Protein 1SY7 (pdb70)

Secondary structure (DSSP, 8-state):
---B-TTS-B-S-SS---EEE-SS-EEEEPTT-HHHHHHHHHHHT---PPPSSS-SEEEEEEEEEESS--TTT---GGGT-SS--EEEEEEEE-SSS-TTS-TTSSS--EEEEEEEETTEEEEEEEESSSS-S-SSGGGHHHHHHHHSPBTTTTB-TT---SHHHHHHHHH-GGGHHHHHHHTSGGGSBS-GGGS-EE--S-EEEE-TTS-EEEEEEEEEETT---B--HHHHHHHHHH-TTHHHHHHHHHHHTT---EEEEEEEEEEGGGTT-SSS-TT-TT----TTTS--EEEEEEEEEE--S-HIIIIIT----TT---TTEE----TTHHHHHHHHHHTHHHHT-TTGGGSTTT--SS---------TT------SS--SSS-TT--SPPPPTTTT----------S---S---GGGG--SHHHHHHHHHS-HHHHHHHHHHHHHHHHT---HHHHHHHHHHHTTT-HHHHHHHHHHH-S---S--SS-------SS-SGGG---SSS--TT-EEEEE--TTB-HHHHHHHHHHHHHTT-EEEEEES-SS-EEBTTS-EE--SEETTT--GGGSSEEEE---HHHHHHHHT-HHHHHHHHHHHHTT-EEEEETTHHHHHHHHH--TTS----SSS-EEETTEEEESS--TTTTTS----STT-SSHHHHHHHHHHT-S-HHHHHTT-GGGS--/---B-TTS-B-S-SS---EEE-SS-EEEEPTT-HHHHHHHHHHHT---PPPSSS-SEEEEEEEEEESS--TTT---GGGT-SS--EEEEEEEE-SSS-TTS-TTSSS--EEEEEEEETTEEEEEEEESSSS-S-SSGGGHHHHHHHHSPBTTTTB-TT---SHHHHHHHHH-GGGHHHHHHHTSGGGSBS-GGGS-EE--S-EEEE-TT--EEEEEEEEEETT---B--HHHHHHHHHH-TTHHHHHHHHHHHTT---EEEEEEEEEEGGGTT-SSS-TT-TT----TTTS--EEEEEEEEEE--S-HIIIIIT----TT---TTEE----TTHHHHHHHHHHTHHHHT-TTGGGSTTT--SS---------TT------SS--SSS-TT--SPPPPTTTT----------S---S---GGGG--SHHHHHHHHHS-HHHHHHHHHHHHHHHHT---HHHHHHHHHHHTTT-HHHHHHHHHHH-S---S--SS-------SS-SGGG---SSS--TT-EEEEE--TTB-HHHHHHHHHHHHHTT-EEEEEES-SS-EEBTTS-EE--SEETTT--GGGSSEEEE---HHHHHHHHT-HHHHHHHHHHHHTT-EEEEETTHHHHHHHHH--TTS----SSS-EEETTEEEESS--TTTTTS----STT-SSHHHHHHHHHHT-S-HHHHHTT-GGGS--

Radius of gyration: 41.87 Å; Cα contacts (8 Å, |Δi|>4): 3174; chains: 2; bounding box: 91×138×59 Å

Structure (mmCIF, N/CA/C/O backbone):
data_1SY7
#
_entry.id   1SY7
#
_cell.length_a   130.007
_cell.length_b   182.242
_cell.length_c   90.364
_cell.angle_alpha   90.00
_cell.angle_beta   133.41
_cell.angle_gamma   90.00
#
_symmetry.space_group_name_H-M   'C 1 2 1'
#
loop_
_entity.id
_entity.type
_entity.pdbx_description
1 polymer 'Catalase 1'
2 non-polymer 'CIS-HEME D HYDROXYCHLORIN GAMMA-SPIROLACTONE'
3 non-polymer 'PROTOPORPHYRIN IX CONTAINING FE'
4 water water
#
loop_
_atom_site.group_PDB
_atom_site.id
_atom_site.type_symbol
_atom_site.label_atom_id
_atom_site.label_alt_id
_atom_site.label_comp_id
_atom_site.label_asym_id
_atom_site.label_entity_id
_atom_site.label_seq_id
_atom_site.pdbx_PDB_ins_code
_atom_site.Cartn_x
_atom_site.Cartn_y
_atom_site.Cartn_z
_atom_site.occupancy
_atom_site.B_iso_or_equiv
_atom_site.auth_seq_id
_atom_site.auth_comp_id
_atom_site.auth_asym_id
_atom_site.auth_atom_id
_atom_site.pdbx_PDB_model_num
ATOM 1 N N . ALA A 1 18 ? 17.549 -9.520 -28.960 1.00 29.14 39 ALA A N 1
ATOM 2 C CA . ALA A 1 18 ? 17.104 -9.277 -27.556 1.00 28.94 39 ALA A CA 1
ATOM 3 C C . ALA A 1 18 ? 18.263 -9.456 -26.584 1.00 27.55 39 ALA A C 1
ATOM 4 O O . ALA A 1 18 ? 18.884 -10.517 -26.533 1.00 28.23 39 ALA A O 1
ATOM 6 N N . ARG A 1 19 ? 18.544 -8.409 -25.813 1.00 24.91 40 ARG A N 1
ATOM 7 C CA . ARG A 1 19 ? 19.625 -8.436 -24.836 1.00 21.27 40 ARG A CA 1
ATOM 8 C C . ARG A 1 19 ? 19.137 -7.926 -23.483 1.00 19.43 40 ARG A C 1
ATOM 9 O O . ARG A 1 19 ? 18.199 -7.132 -23.407 1.00 18.00 40 ARG A O 1
ATOM 17 N N . LEU A 1 20 ? 19.788 -8.393 -22.424 1.00 17.42 41 LEU A N 1
ATOM 18 C CA . LEU A 1 20 ? 19.463 -8.017 -21.047 1.00 16.46 41 LEU A CA 1
ATOM 19 C C . LEU A 1 20 ? 19.565 -6.512 -20.801 1.00 16.52 41 LEU A C 1
ATOM 20 O O . LEU A 1 20 ? 20.580 -5.893 -21.114 1.00 14.50 41 LEU A O 1
ATOM 25 N N . THR A 1 21 ? 18.508 -5.929 -20.238 1.00 15.84 42 THR A N 1
ATOM 26 C CA . THR A 1 21 ? 18.491 -4.500 -19.920 1.00 14.22 42 THR A CA 1
ATOM 27 C C . THR A 1 21 ? 17.860 -4.318 -18.541 1.00 14.26 42 THR A C 1
ATOM 28 O O . THR A 1 21 ? 17.288 -5.255 -17.982 1.00 12.91 42 THR A O 1
ATOM 32 N N . THR A 1 22 ? 17.971 -3.105 -18.007 1.00 13.60 43 THR A N 1
ATOM 33 C CA . THR A 1 22 ? 17.362 -2.752 -16.730 1.00 12.22 43 THR A CA 1
ATOM 34 C C . THR A 1 22 ? 15.911 -2.451 -17.105 1.00 11.56 43 THR A C 1
ATOM 35 O O . THR A 1 22 ? 15.573 -2.437 -18.292 1.00 12.58 43 THR A O 1
ATOM 39 N N . ASP A 1 23 ? 15.058 -2.204 -16.117 1.00 11.21 44 ASP A N 1
ATOM 40 C CA . ASP A 1 23 ? 13.665 -1.887 -16.414 1.00 10.76 44 ASP A CA 1
ATOM 41 C C . ASP A 1 23 ? 13.571 -0.536 -17.117 1.00 12.64 44 ASP A C 1
ATOM 42 O O . ASP A 1 23 ? 12.536 -0.210 -17.702 1.00 13.12 44 ASP A O 1
ATOM 47 N N . TYR A 1 24 ? 14.643 0.251 -17.056 1.00 12.06 45 TYR A N 1
ATOM 48 C CA . TYR A 1 24 ? 14.640 1.546 -17.716 1.00 12.83 45 TYR A CA 1
ATOM 49 C C . TYR A 1 24 ? 15.389 1.537 -19.053 1.00 12.63 45 TYR A C 1
ATOM 50 O O . TYR A 1 24 ? 15.811 2.576 -19.546 1.00 14.21 45 TYR A O 1
ATOM 59 N N . GLY A 1 25 ? 15.534 0.342 -19.628 1.00 14.46 46 GLY A N 1
ATOM 60 C CA . GLY A 1 25 ? 16.143 0.178 -20.944 1.00 13.69 46 GLY A CA 1
ATOM 61 C C . GLY A 1 25 ? 17.639 0.192 -21.186 1.00 14.21 46 GLY A C 1
ATOM 62 O O . GLY A 1 25 ? 18.066 0.226 -22.342 1.00 13.58 46 GLY A O 1
ATOM 63 N N . VAL A 1 26 ? 18.437 0.145 -20.128 1.00 13.22 47 VAL A N 1
ATOM 64 C CA . VAL A 1 26 ? 19.887 0.175 -20.280 1.00 14.08 47 VAL A CA 1
ATOM 65 C C . VAL A 1 26 ? 20.490 -1.227 -20.327 1.00 14.65 47 VAL A C 1
ATOM 66 O O . VAL A 1 26 ? 20.389 -1.982 -19.364 1.00 14.82 47 VAL A O 1
ATOM 70 N N . LYS A 1 27 ? 21.112 -1.560 -21.458 1.00 14.33 48 LYS A N 1
ATOM 71 C CA . LYS A 1 27 ? 21.727 -2.871 -21.662 1.00 15.36 48 LYS A CA 1
ATOM 72 C C . LYS A 1 27 ? 22.824 -3.157 -20.639 1.00 15.33 48 LYS A C 1
ATOM 73 O O . LYS A 1 27 ? 23.600 -2.269 -20.282 1.00 15.37 48 LYS A O 1
ATOM 79 N N . GLN A 1 28 ? 22.880 -4.410 -20.188 1.00 14.79 49 GLN A N 1
ATOM 80 C CA . GLN A 1 28 ? 23.859 -4.860 -19.194 1.00 15.24 49 GLN A CA 1
ATOM 81 C C . GLN A 1 28 ? 24.746 -5.981 -19.738 1.00 15.81 49 GLN A C 1
ATOM 82 O O . GLN A 1 28 ? 24.299 -6.804 -20.537 1.00 17.66 49 GLN A O 1
ATOM 88 N N . THR A 1 29 ? 25.997 -6.024 -19.285 1.00 17.02 50 THR A N 1
ATOM 89 C CA . THR A 1 29 ? 26.943 -7.036 -19.758 1.00 16.86 50 THR A CA 1
ATOM 90 C C . THR A 1 29 ? 26.916 -8.351 -18.986 1.00 17.98 50 THR A C 1
ATOM 91 O O . THR A 1 29 ? 27.455 -9.353 -19.458 1.00 18.65 50 THR A O 1
ATOM 95 N N . THR A 1 30 ? 26.306 -8.357 -17.805 1.00 16.26 51 THR A N 1
ATOM 96 C CA . THR A 1 30 ? 26.237 -9.585 -17.019 1.00 17.11 51 THR A CA 1
ATOM 97 C C . THR A 1 30 ? 25.111 -9.598 -15.995 1.00 17.55 51 THR A C 1
ATOM 98 O O . THR A 1 30 ? 24.700 -8.560 -15.486 1.00 18.77 51 THR A O 1
ATOM 102 N N . ALA A 1 31 ? 24.619 -10.793 -15.699 1.00 18.26 52 ALA A N 1
ATOM 103 C CA . ALA A 1 31 ? 23.560 -10.953 -14.717 1.00 19.14 52 ALA A CA 1
ATOM 104 C C . ALA A 1 31 ? 24.114 -11.820 -13.592 1.00 19.33 52 ALA A C 1
ATOM 105 O O . ALA A 1 31 ? 23.359 -12.338 -12.768 1.00 18.38 52 ALA A O 1
ATOM 107 N N . ASP A 1 32 ? 25.438 -11.958 -13.547 1.00 17.07 53 ASP A N 1
ATOM 108 C CA . ASP A 1 32 ? 26.064 -12.814 -12.544 1.00 16.98 53 ASP A CA 1
ATOM 109 C C . ASP A 1 32 ? 26.906 -12.150 -11.453 1.00 17.25 53 ASP A C 1
ATOM 110 O O . ASP A 1 32 ? 27.249 -12.805 -10.467 1.00 16.83 53 ASP A O 1
ATOM 115 N N . ASP A 1 33 ? 27.245 -10.873 -11.609 1.00 16.60 54 ASP A N 1
ATOM 116 C CA . ASP A 1 33 ? 28.064 -10.201 -10.600 1.00 17.06 54 ASP A CA 1
ATOM 117 C C . ASP A 1 33 ? 27.626 -8.799 -10.199 1.00 16.86 54 ASP A C 1
ATOM 118 O O . ASP A 1 33 ? 27.312 -7.958 -11.043 1.00 15.96 54 ASP A O 1
ATOM 123 N N . TRP A 1 34 ? 27.630 -8.564 -8.893 1.00 15.66 55 TRP A N 1
ATOM 124 C CA . TRP A 1 34 ? 27.295 -7.269 -8.324 1.00 15.89 55 TRP A CA 1
ATOM 125 C C . TRP A 1 34 ? 28.546 -6.427 -8.563 1.00 15.91 55 TRP A C 1
ATOM 126 O O . TRP A 1 34 ? 29.636 -6.982 -8.724 1.00 16.53 55 TRP A O 1
ATOM 137 N N . LEU A 1 35 ? 28.405 -5.107 -8.611 1.00 15.17 56 LEU A N 1
ATOM 138 C CA . LEU A 1 35 ? 29.573 -4.253 -8.803 1.00 15.46 56 LEU A CA 1
ATOM 139 C C . LEU A 1 35 ? 30.228 -4.174 -7.432 1.00 16.13 56 LEU A C 1
ATOM 140 O O . LEU A 1 35 ? 29.585 -3.788 -6.453 1.00 16.24 56 LEU A O 1
ATOM 145 N N . ARG A 1 36 ? 31.500 -4.553 -7.357 1.00 14.89 57 ARG A N 1
ATOM 146 C CA . ARG A 1 36 ? 32.215 -4.548 -6.090 1.00 15.73 57 ARG A CA 1
ATOM 147 C C . ARG A 1 36 ? 33.665 -4.138 -6.271 1.00 16.77 57 ARG A C 1
ATOM 148 O O . ARG A 1 36 ? 34.114 -3.841 -7.376 1.00 17.29 57 ARG A O 1
ATOM 156 N N . ILE A 1 37 ? 34.389 -4.122 -5.160 1.00 17.44 58 ILE A N 1
ATOM 157 C CA . ILE A 1 37 ? 35.806 -3.826 -5.189 1.00 17.25 58 ILE A CA 1
ATOM 158 C C . ILE A 1 37 ? 36.391 -5.230 -5.232 1.00 18.67 58 ILE A C 1
ATOM 159 O O . ILE A 1 37 ? 36.041 -6.076 -4.406 1.00 17.95 58 ILE A O 1
ATOM 164 N N . VAL A 1 38 ? 37.252 -5.499 -6.204 1.00 17.36 59 VAL A N 1
ATOM 165 C CA . VAL A 1 38 ? 37.826 -6.830 -6.317 1.00 20.41 59 VAL A CA 1
ATOM 166 C C . VAL A 1 38 ? 39.194 -6.806 -6.985 1.00 21.77 59 VAL A C 1
ATOM 167 O O . VAL A 1 38 ? 39.516 -5.882 -7.736 1.00 21.08 59 VAL A O 1
ATOM 171 N N . SER A 1 39 ? 39.998 -7.818 -6.677 1.00 23.64 60 SER A N 1
ATOM 172 C CA . SER A 1 39 ? 41.326 -7.972 -7.252 1.00 26.14 60 SER A CA 1
ATOM 173 C C . SER A 1 39 ? 41.454 -9.451 -7.593 1.00 27.58 60 SER A C 1
ATOM 174 O O . SER A 1 39 ? 40.631 -10.261 -7.164 1.00 27.34 60 SER A O 1
ATOM 177 N N . ASP A 1 40 ? 42.473 -9.808 -8.365 1.00 28.97 61 ASP A N 1
ATOM 178 C CA . ASP A 1 40 ? 42.657 -11.200 -8.758 1.00 31.21 61 ASP A CA 1
ATOM 179 C C . ASP A 1 40 ? 42.631 -12.187 -7.597 1.00 30.57 61 ASP A C 1
ATOM 180 O O . ASP A 1 40 ? 42.005 -13.239 -7.693 1.00 30.92 61 ASP A O 1
ATOM 185 N N . ASP A 1 41 ? 43.298 -11.849 -6.497 1.00 30.15 62 ASP A N 1
ATOM 186 C CA . ASP A 1 41 ? 43.359 -12.761 -5.362 1.00 31.71 62 ASP A CA 1
ATOM 187 C C . ASP A 1 41 ? 42.556 -12.373 -4.125 1.00 30.75 62 ASP A C 1
ATOM 188 O O . ASP A 1 41 ? 42.517 -13.127 -3.154 1.00 31.31 62 ASP A O 1
ATOM 193 N N . LYS A 1 42 ? 41.914 -11.212 -4.146 1.00 29.13 63 LYS A N 1
ATOM 194 C CA . LYS A 1 42 ? 41.137 -10.789 -2.987 1.00 28.38 63 LYS A CA 1
ATOM 195 C C . LYS A 1 42 ? 39.815 -10.136 -3.366 1.00 26.64 63 LYS A C 1
ATOM 196 O O . LYS A 1 42 ? 39.778 -9.206 -4.171 1.00 26.25 63 LYS A O 1
ATOM 202 N N . ILE A 1 43 ? 38.731 -10.630 -2.779 1.00 23.54 64 ILE A N 1
ATOM 203 C CA . ILE A 1 43 ? 37.417 -10.074 -3.052 1.00 22.11 64 ILE A CA 1
ATOM 204 C C . ILE A 1 43 ? 37.135 -8.977 -2.036 1.00 21.36 64 ILE A C 1
ATOM 205 O O . ILE A 1 43 ? 37.606 -9.041 -0.899 1.00 21.19 64 ILE A O 1
ATOM 210 N N . GLY A 1 44 ? 36.382 -7.966 -2.462 1.00 20.30 65 GLY A N 1
ATOM 211 C CA . GLY A 1 44 ? 36.048 -6.853 -1.592 1.00 19.87 65 GLY A CA 1
ATOM 212 C C . GLY A 1 44 ? 34.547 -6.657 -1.456 1.00 19.13 65 GLY A C 1
ATOM 213 O O . GLY A 1 44 ? 33.769 -7.444 -1.997 1.00 18.36 65 GLY A O 1
ATOM 214 N N . PRO A 1 45 ? 34.111 -5.600 -0.753 1.00 18.16 66 PRO A N 1
ATOM 215 C CA . PRO A 1 45 ? 32.692 -5.297 -0.536 1.00 17.38 66 PRO A CA 1
ATOM 216 C C . PRO A 1 45 ? 31.916 -4.857 -1.777 1.00 16.95 66 PRO A C 1
ATOM 217 O O . PRO A 1 45 ? 32.485 -4.291 -2.710 1.00 16.56 66 PRO A O 1
ATOM 221 N N . SER A 1 46 ? 30.613 -5.126 -1.771 1.00 16.21 67 SER A N 1
ATOM 222 C CA . SER A 1 46 ? 29.742 -4.750 -2.878 1.00 17.19 67 SER A CA 1
ATOM 223 C C . SER A 1 46 ? 29.421 -3.271 -2.755 1.00 16.87 67 SER A C 1
ATOM 224 O O . SER A 1 46 ? 29.292 -2.749 -1.645 1.00 19.07 67 SER A O 1
ATOM 227 N N . LEU A 1 47 ? 29.277 -2.599 -3.893 1.00 16.86 68 LEU A N 1
ATOM 228 C CA . LEU A 1 47 ? 29.004 -1.169 -3.899 1.00 17.36 68 LEU A CA 1
ATOM 229 C C . LEU A 1 47 ? 27.532 -0.779 -3.893 1.00 17.41 68 LEU A C 1
ATOM 230 O O . LEU A 1 47 ? 26.714 -1.365 -4.596 1.00 17.10 68 LEU A O 1
ATOM 235 N N . LEU A 1 48 ? 27.222 0.242 -3.102 1.00 17.10 69 LEU A N 1
ATOM 236 C CA . LEU A 1 48 ? 25.865 0.760 -2.976 1.00 17.49 69 LEU A CA 1
ATOM 237 C C . LEU A 1 48 ? 25.369 1.412 -4.271 1.00 18.14 69 LEU A C 1
ATOM 238 O O . LEU A 1 48 ? 24.177 1.367 -4.578 1.00 16.42 69 LEU A O 1
ATOM 243 N N . GLU A 1 49 ? 26.288 2.011 -5.026 1.00 16.78 70 GLU A N 1
ATOM 244 C CA . GLU A 1 49 ? 25.941 2.714 -6.261 1.00 17.30 70 GLU A CA 1
ATOM 245 C C . GLU A 1 49 ? 25.258 1.893 -7.359 1.00 17.52 70 GLU A C 1
ATOM 246 O O . GLU A 1 49 ? 24.457 2.429 -8.122 1.00 18.18 70 GLU A O 1
ATOM 252 N N . ASP A 1 50 ? 25.576 0.602 -7.428 1.00 16.08 71 ASP A N 1
ATOM 253 C CA . ASP A 1 50 ? 25.046 -0.323 -8.437 1.00 15.63 71 ASP A CA 1
ATOM 254 C C . ASP A 1 50 ? 23.521 -0.304 -8.611 1.00 15.12 71 ASP A C 1
ATOM 255 O O . ASP A 1 50 ? 22.789 -0.901 -7.822 1.00 16.31 71 ASP A O 1
ATOM 260 N N . PRO A 1 51 ? 23.024 0.368 -9.663 1.00 14.92 72 PRO A N 1
ATOM 261 C CA . PRO A 1 51 ? 21.579 0.438 -9.906 1.00 13.70 72 PRO A CA 1
ATOM 262 C C . PRO A 1 51 ? 20.995 -0.835 -10.528 1.00 13.70 72 PRO A C 1
ATOM 263 O O . PRO A 1 51 ? 19.848 -1.187 -10.269 1.00 12.35 72 PRO A O 1
ATOM 267 N N . PHE A 1 52 ? 21.783 -1.521 -11.349 1.00 13.55 73 PHE A N 1
ATOM 268 C CA . PHE A 1 52 ? 21.318 -2.747 -11.998 1.00 12.92 73 PHE A CA 1
ATOM 269 C C . PHE A 1 52 ? 21.032 -3.847 -10.973 1.00 12.71 73 PHE A C 1
ATOM 270 O O . PHE A 1 52 ? 19.967 -4.471 -10.995 1.00 12.51 73 PHE A O 1
ATOM 278 N N . ALA A 1 53 ? 21.982 -4.073 -10.073 1.00 12.64 74 ALA A N 1
ATOM 279 C CA . ALA A 1 53 ? 21.831 -5.086 -9.036 1.00 13.70 74 ALA A CA 1
ATOM 280 C C . ALA A 1 53 ? 20.711 -4.728 -8.055 1.00 12.28 74 ALA A C 1
ATOM 281 O O . ALA A 1 53 ? 19.886 -5.573 -7.721 1.00 12.50 74 ALA A O 1
ATOM 283 N N . ARG A 1 54 ? 20.675 -3.484 -7.589 1.00 11.89 75 ARG A N 1
ATOM 284 C CA . ARG A 1 54 ? 19.623 -3.082 -6.662 1.00 12.13 75 ARG A CA 1
ATOM 285 C C . ARG A 1 54 ? 18.242 -3.234 -7.301 1.00 13.35 75 ARG A C 1
ATOM 286 O O . ARG A 1 54 ? 17.286 -3.654 -6.643 1.00 14.25 75 ARG A O 1
ATOM 294 N N . GLU A 1 55 ? 18.129 -2.904 -8.583 1.00 12.87 76 GLU A N 1
ATOM 295 C CA . GLU A 1 55 ? 16.839 -3.040 -9.248 1.00 13.00 76 GLU A CA 1
ATOM 296 C C . GLU A 1 55 ? 16.437 -4.513 -9.331 1.00 12.71 76 GLU A C 1
ATOM 297 O O . GLU A 1 55 ? 15.280 -4.858 -9.081 1.00 12.48 76 GLU A O 1
ATOM 303 N N . ARG A 1 56 ? 17.383 -5.385 -9.673 1.00 12.49 77 ARG A N 1
ATOM 304 C CA . ARG A 1 56 ? 17.083 -6.817 -9.762 1.00 13.67 77 ARG A CA 1
ATOM 305 C C . ARG A 1 56 ? 16.519 -7.348 -8.448 1.00 13.54 77 ARG A C 1
ATOM 306 O O . ARG A 1 56 ? 15.482 -8.019 -8.418 1.00 12.11 77 ARG A O 1
ATOM 314 N N . ILE A 1 57 ? 17.215 -7.043 -7.359 1.00 11.57 78 ILE A N 1
ATOM 315 C CA . ILE A 1 57 ? 16.804 -7.507 -6.044 1.00 12.54 78 ILE A CA 1
ATOM 316 C C . ILE A 1 57 ? 15.526 -6.824 -5.567 1.00 12.47 78 ILE A C 1
ATOM 317 O O . ILE A 1 57 ? 14.676 -7.463 -4.940 1.00 11.60 78 ILE A O 1
ATOM 322 N N . MET A 1 58 ? 15.383 -5.536 -5.872 1.00 12.66 79 MET A N 1
ATOM 323 C CA . MET A 1 58 ? 14.184 -4.811 -5.476 1.00 13.13 79 MET A CA 1
ATOM 324 C C . MET A 1 58 ? 12.954 -5.414 -6.148 1.00 13.08 79 MET A C 1
ATOM 325 O O . MET A 1 58 ? 11.953 -5.666 -5.483 1.00 13.48 79 MET A O 1
ATOM 330 N N . ARG A 1 59 ? 13.023 -5.644 -7.459 1.00 12.28 80 ARG A N 1
ATOM 331 C CA . ARG A 1 59 ? 11.889 -6.243 -8.170 1.00 12.27 80 ARG A CA 1
ATOM 332 C C . ARG A 1 59 ? 11.568 -7.600 -7.546 1.00 11.44 80 ARG A C 1
ATOM 333 O O . ARG A 1 59 ? 10.404 -7.924 -7.300 1.00 11.15 80 ARG A O 1
ATOM 341 N N . PHE A 1 60 ? 12.605 -8.391 -7.284 1.00 11.28 81 PHE A N 1
ATOM 342 C CA . PHE A 1 60 ? 12.419 -9.703 -6.675 1.00 11.18 81 PHE A CA 1
ATOM 343 C C . PHE A 1 60 ? 11.783 -9.574 -5.288 1.00 11.16 81 PHE A C 1
ATOM 344 O O . PHE A 1 60 ? 10.804 -10.259 -4.980 1.00 11.84 81 PHE A O 1
ATOM 352 N N . ASP A 1 61 ? 12.345 -8.694 -4.459 1.00 9.69 82 ASP A N 1
ATOM 353 C CA . ASP A 1 61 ? 11.854 -8.486 -3.093 1.00 10.71 82 ASP A CA 1
ATOM 354 C C . ASP A 1 61 ? 10.367 -8.156 -3.024 1.00 12.07 82 ASP A C 1
ATOM 355 O O . ASP A 1 61 ? 9.704 -8.474 -2.035 1.00 12.37 82 ASP A O 1
ATOM 360 N N . HIS A 1 62 ? 9.842 -7.531 -4.073 1.00 11.99 83 HIS A N 1
ATOM 361 C CA . HIS A 1 62 ? 8.437 -7.120 -4.084 1.00 10.30 83 HIS A CA 1
ATOM 362 C C . HIS A 1 62 ? 7.510 -7.852 -5.054 1.00 10.42 83 HIS A C 1
ATOM 363 O O . HIS A 1 62 ? 6.452 -7.330 -5.416 1.00 9.77 83 HIS A O 1
ATOM 370 N N . GLU A 1 63 ? 7.884 -9.060 -5.458 1.00 9.10 84 GLU A N 1
ATOM 371 C CA . GLU A 1 63 ? 7.062 -9.832 -6.394 1.00 10.29 84 GLU A CA 1
ATOM 372 C C . GLU A 1 63 ? 5.666 -10.220 -5.902 1.00 9.77 84 GLU A C 1
ATOM 373 O O . GLU A 1 63 ? 4.713 -10.248 -6.688 1.00 11.18 84 GLU A O 1
ATOM 379 N N . ARG A 1 64 ? 5.540 -10.520 -4.614 1.00 9.52 85 ARG A N 1
ATOM 380 C CA . ARG A 1 64 ? 4.264 -10.985 -4.062 1.00 10.28 85 ARG A CA 1
ATOM 381 C C . ARG A 1 64 ? 3.202 -9.965 -3.687 1.00 10.66 85 ARG A C 1
ATOM 382 O O . ARG A 1 64 ? 3.498 -8.871 -3.209 1.00 10.34 85 ARG A O 1
ATOM 390 N N . ILE A 1 65 ? 1.949 -10.359 -3.898 1.00 9.81 86 ILE A N 1
ATOM 391 C CA . ILE A 1 65 ? 0.808 -9.537 -3.536 1.00 9.64 86 ILE A CA 1
ATOM 392 C C . ILE A 1 65 ? -0.044 -10.421 -2.628 1.00 9.93 86 ILE A C 1
ATOM 393 O O . ILE A 1 65 ? 0.127 -11.643 -2.604 1.00 9.78 86 ILE A O 1
ATOM 398 N N . PRO A 1 66 ? -0.954 -9.824 -1.849 1.00 10.78 87 PRO A N 1
ATOM 399 C CA . PRO A 1 66 ? -1.788 -10.638 -0.963 1.00 9.39 87 PRO A CA 1
ATOM 400 C C . PRO A 1 66 ? -2.601 -11.679 -1.734 1.00 11.50 87 PRO A C 1
ATOM 401 O O . PRO A 1 66 ? -3.083 -11.407 -2.829 1.00 11.18 87 PRO A O 1
ATOM 405 N N . GLU A 1 67 ? -2.735 -12.878 -1.174 1.00 10.70 88 GLU A N 1
ATOM 406 C CA . GLU A 1 67 ? -3.540 -13.911 -1.824 1.00 10.90 88 GLU A CA 1
ATOM 407 C C . GLU A 1 67 ? -4.997 -13.567 -1.535 1.00 10.82 88 GLU A C 1
ATOM 408 O O . GLU A 1 67 ? -5.281 -12.779 -0.632 1.00 10.38 88 GLU A O 1
ATOM 414 N N . ARG A 1 68 ? -5.916 -14.142 -2.300 1.00 9.95 89 ARG A N 1
ATOM 415 C CA . ARG A 1 68 ? -7.340 -13.896 -2.077 1.00 10.95 89 ARG A CA 1
ATOM 416 C C . ARG A 1 68 ? -7.679 -14.408 -0.673 1.00 11.36 89 ARG A C 1
ATOM 417 O O . ARG A 1 68 ? -7.212 -15.473 -0.278 1.00 10.84 89 ARG A O 1
ATOM 425 N N . VAL A 1 69 ? -8.495 -13.669 0.073 1.00 11.18 90 VAL A N 1
ATOM 426 C CA . VAL A 1 69 ? -8.842 -14.080 1.433 1.00 11.54 90 VAL A CA 1
ATOM 427 C C . VAL A 1 69 ? -9.541 -15.455 1.443 1.00 10.93 90 VAL A C 1
ATOM 428 O O . VAL A 1 69 ? -9.426 -16.210 2.409 1.00 8.75 90 VAL A O 1
ATOM 432 N N . VAL A 1 70 ? -10.264 -15.764 0.368 1.00 10.50 91 VAL A N 1
ATOM 433 C CA . VAL A 1 70 ? -10.891 -17.081 0.184 1.00 9.89 91 VAL A CA 1
ATOM 434 C C . VAL A 1 70 ? -10.642 -17.435 -1.284 1.00 9.95 91 VAL A C 1
ATOM 435 O O . VAL A 1 70 ? -10.435 -16.540 -2.109 1.00 11.69 91 VAL A O 1
ATOM 439 N N . HIS A 1 71 ? -10.634 -18.730 -1.602 1.00 10.61 92 HIS A N 1
ATOM 440 C CA . HIS A 1 71 ? -10.395 -19.200 -2.968 1.00 9.89 92 HIS A CA 1
ATOM 441 C C . HIS A 1 71 ? -8.995 -18.819 -3.441 1.00 10.33 92 HIS A C 1
ATOM 442 O O . HIS A 1 71 ? -8.777 -18.585 -4.628 1.00 9.25 92 HIS A O 1
ATOM 449 N N . ALA A 1 72 ? -8.045 -18.761 -2.509 1.00 9.01 93 ALA A N 1
ATOM 450 C CA . ALA A 1 72 ? -6.667 -18.391 -2.842 1.00 10.32 93 ALA A CA 1
ATOM 451 C C . ALA A 1 72 ? -5.996 -19.357 -3.818 1.00 10.90 93 ALA A C 1
ATOM 452 O O . ALA A 1 72 ? -5.177 -18.942 -4.643 1.00 12.03 93 ALA A O 1
ATOM 454 N N . ARG A 1 73 ? -6.328 -20.642 -3.723 1.00 9.99 94 ARG A N 1
ATOM 455 C CA . ARG A 1 73 ? -5.741 -21.642 -4.610 1.00 11.56 94 ARG A CA 1
ATOM 456 C C . ARG A 1 73 ? -6.674 -21.848 -5.796 1.00 11.09 94 ARG A C 1
ATOM 457 O O . ARG A 1 73 ? -7.821 -22.256 -5.620 1.00 13.02 94 ARG A O 1
ATOM 465 N N . GLY A 1 74 ? -6.184 -21.565 -7.000 1.00 12.77 95 GLY A N 1
ATOM 466 C CA . GLY A 1 74 ? -7.024 -21.712 -8.178 1.00 11.77 95 GLY A CA 1
ATOM 467 C C . GLY A 1 74 ? -6.274 -21.749 -9.494 1.00 13.23 95 GLY A C 1
ATOM 468 O O . GLY A 1 74 ? -5.097 -21.399 -9.567 1.00 11.85 95 GLY A O 1
ATOM 469 N N . SER A 1 75 ? -6.975 -22.171 -10.544 1.00 11.87 96 SER A N 1
ATOM 470 C CA . SER A 1 75 ? -6.401 -22.282 -11.878 1.00 10.88 96 SER A CA 1
ATOM 471 C C . SER A 1 75 ? -7.417 -21.763 -12.883 1.00 11.65 96 SER A C 1
ATOM 472 O O . SER A 1 75 ? -8.620 -21.943 -12.700 1.00 12.54 96 SER A O 1
ATOM 475 N N . GLY A 1 76 ? -6.938 -21.129 -13.947 1.00 12.03 97 GLY A N 1
ATOM 476 C CA . GLY A 1 76 ? -7.859 -20.591 -14.932 1.00 12.45 97 GLY A CA 1
ATOM 477 C C . GLY A 1 76 ? -7.448 -20.730 -16.384 1.00 12.52 97 GLY A C 1
ATOM 478 O O . GLY A 1 76 ? -6.335 -21.143 -16.706 1.00 11.70 97 GLY A O 1
ATOM 479 N N . ALA A 1 77 ? -8.371 -20.378 -17.271 1.00 11.84 98 ALA A N 1
ATOM 480 C CA . ALA A 1 77 ? -8.115 -20.451 -18.701 1.00 12.47 98 ALA A CA 1
ATOM 481 C C . ALA A 1 77 ? -9.102 -19.571 -19.452 1.00 11.96 98 ALA A C 1
ATOM 482 O O . ALA A 1 77 ? -10.148 -19.198 -18.915 1.00 11.68 98 ALA A O 1
ATOM 484 N N . PHE A 1 78 ? -8.760 -19.253 -20.697 1.00 12.97 99 PHE A N 1
ATOM 485 C CA . PHE A 1 78 ? -9.607 -18.443 -21.575 1.00 13.45 99 PHE A CA 1
ATOM 486 C C . PHE A 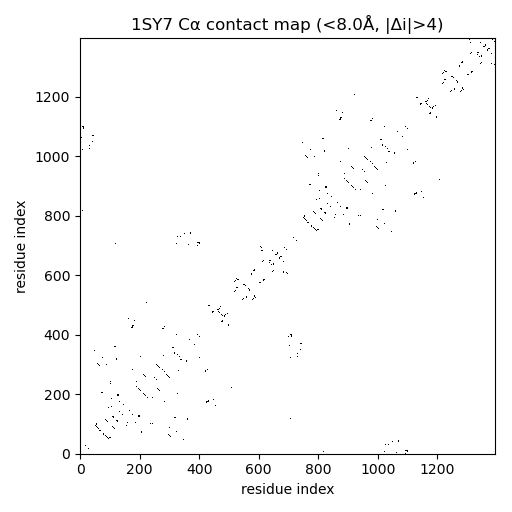1 78 ? -10.522 -19.359 -22.376 1.00 13.13 99 PHE A C 1
ATOM 487 O O . PHE A 1 78 ? -10.207 -20.524 -22.584 1.00 13.04 99 PHE A O 1
ATOM 495 N N . GLY A 1 79 ? -11.638 -18.817 -22.852 1.00 13.81 100 GLY A N 1
ATOM 496 C CA . GLY A 1 79 ? -12.559 -19.622 -23.639 1.00 13.47 100 GLY A CA 1
ATOM 497 C C . GLY A 1 79 ? -13.612 -18.762 -24.302 1.00 14.22 100 GLY A C 1
ATOM 498 O O . GLY A 1 79 ? -13.439 -17.548 -24.444 1.00 13.87 100 GLY A O 1
ATOM 499 N N . LYS A 1 80 ? -14.710 -19.386 -24.710 1.00 13.88 101 LYS A N 1
ATOM 500 C CA . LYS A 1 80 ? -15.789 -18.651 -25.350 1.00 14.79 101 LYS A CA 1
ATOM 501 C C . LYS A 1 80 ? -17.141 -19.220 -24.949 1.00 14.94 101 LYS A C 1
ATOM 502 O O . LYS A 1 80 ? -17.263 -20.398 -24.602 1.00 16.18 101 LYS A O 1
ATOM 508 N N . PHE A 1 81 ? -18.149 -18.358 -24.992 1.00 15.15 102 PHE A N 1
ATOM 509 C CA . PHE A 1 81 ? -19.512 -18.709 -24.627 1.00 15.93 102 PHE A CA 1
ATOM 510 C C . PHE A 1 81 ? -20.458 -18.281 -25.745 1.00 16.37 102 PHE A C 1
ATOM 511 O O . PHE A 1 81 ? -20.236 -17.268 -26.404 1.00 15.87 102 PHE A O 1
ATOM 519 N N . LYS A 1 82 ? -21.520 -19.044 -25.946 1.00 18.10 103 LYS A N 1
ATOM 520 C CA . LYS A 1 82 ? -22.479 -18.706 -26.983 1.00 20.94 103 LYS A CA 1
ATOM 521 C C . LYS A 1 82 ? -23.801 -19.396 -26.703 1.00 20.79 103 LYS A C 1
ATOM 522 O O . LYS A 1 82 ? -23.832 -20.579 -26.361 1.00 21.59 103 LYS A O 1
ATOM 528 N N . VAL A 1 83 ? -24.895 -18.654 -26.814 1.00 20.11 104 VAL A N 1
ATOM 529 C CA . VAL A 1 83 ? -26.201 -19.256 -26.604 1.00 20.93 104 VAL A CA 1
ATOM 530 C C . VAL A 1 83 ? -26.659 -19.777 -27.959 1.00 20.34 104 VAL A C 1
ATOM 531 O O . VAL A 1 83 ? -26.428 -19.141 -28.985 1.00 19.43 104 VAL A O 1
ATOM 535 N N . TYR A 1 84 ? -27.279 -20.949 -27.961 1.00 21.02 105 TYR A N 1
ATOM 536 C CA . TYR A 1 84 ? -27.777 -21.538 -29.194 1.00 21.60 105 TYR A CA 1
ATOM 537 C C . TYR A 1 84 ? -29.288 -21.365 -29.226 1.00 23.58 105 TYR A C 1
ATOM 538 O O . TYR A 1 84 ? -29.948 -21.690 -30.212 1.00 25.13 105 TYR A O 1
ATOM 547 N N . GLU A 1 85 ? -29.823 -20.846 -28.129 1.00 23.87 106 GLU A N 1
ATOM 548 C CA . GLU A 1 85 ? -31.251 -20.586 -28.004 1.00 25.78 106 GLU A CA 1
ATOM 549 C C . GLU A 1 85 ? -31.409 -19.268 -27.259 1.00 25.48 106 GLU A C 1
ATOM 550 O O . GLU A 1 85 ? -30.962 -19.130 -26.119 1.00 24.79 106 GLU A O 1
ATOM 556 N N . SER A 1 86 ? -32.040 -18.296 -27.906 1.00 23.74 107 SER A N 1
ATOM 557 C CA . SER A 1 86 ? -32.242 -16.991 -27.299 1.00 23.62 107 SER A CA 1
ATOM 558 C C . SER A 1 86 ? -33.169 -17.038 -26.088 1.00 24.31 107 SER A C 1
ATOM 559 O O . SER A 1 86 ? -34.199 -17.709 -26.106 1.00 23.87 107 SER A O 1
ATOM 562 N N . ALA A 1 87 ? -32.799 -16.322 -25.031 1.00 22.97 108 ALA A N 1
ATOM 563 C CA . ALA A 1 87 ? -33.619 -16.271 -23.825 1.00 23.10 108 ALA A CA 1
ATOM 564 C C . ALA A 1 87 ? -34.286 -14.900 -23.750 1.00 23.42 108 ALA A C 1
ATOM 565 O O . ALA A 1 87 ? -34.536 -14.379 -22.661 1.00 23.33 108 ALA A O 1
ATOM 567 N N . SER A 1 88 ? -34.579 -14.327 -24.915 1.00 22.74 109 SER A N 1
ATOM 568 C CA . SER A 1 88 ? -35.193 -13.004 -25.001 1.00 23.81 109 SER A CA 1
ATOM 569 C C . SER A 1 88 ? -36.500 -12.877 -24.229 1.00 23.52 109 SER A C 1
ATOM 570 O O . SER A 1 88 ? -36.928 -11.770 -23.903 1.00 24.53 109 SER A O 1
ATOM 573 N N . ASP A 1 89 ? -37.138 -14.006 -23.942 1.00 23.31 110 ASP A N 1
ATOM 574 C CA . ASP A 1 89 ? -38.388 -13.994 -23.192 1.00 23.49 110 ASP A CA 1
ATOM 575 C C . ASP A 1 89 ? -38.116 -13.702 -21.717 1.00 24.28 110 ASP A C 1
ATOM 576 O O . ASP A 1 89 ? -39.008 -13.275 -20.983 1.00 23.35 110 ASP A O 1
ATOM 581 N N . LEU A 1 90 ? -36.876 -13.931 -21.291 1.00 21.61 111 LEU A N 1
ATOM 582 C CA . LEU A 1 90 ? -36.486 -13.704 -19.904 1.00 20.87 111 LEU A CA 1
ATOM 583 C C . LEU A 1 90 ? -35.633 -12.456 -19.742 1.00 20.26 111 LEU A C 1
ATOM 584 O O . LEU A 1 90 ? -35.739 -11.750 -18.742 1.00 19.27 111 LEU A O 1
ATOM 589 N N . THR A 1 91 ? -34.796 -12.176 -20.734 1.00 19.80 112 THR A N 1
ATOM 590 C CA . THR A 1 91 ? -33.902 -11.033 -20.646 1.00 20.26 112 THR A CA 1
ATOM 591 C C . THR A 1 91 ? -33.615 -10.388 -21.995 1.00 20.11 112 THR A C 1
ATOM 592 O O . THR A 1 91 ? -33.767 -11.020 -23.037 1.00 21.25 112 THR A O 1
ATOM 596 N N . MET A 1 92 ? -33.201 -9.125 -21.969 1.00 19.94 113 MET A N 1
ATOM 597 C CA . MET A 1 92 ? -32.846 -8.432 -23.195 1.00 19.92 113 MET A CA 1
ATOM 598 C C . MET A 1 92 ? -31.337 -8.207 -23.249 1.00 19.04 113 MET A C 1
ATOM 599 O O . MET A 1 92 ? -30.843 -7.418 -24.050 1.00 17.68 113 MET A O 1
ATOM 604 N N . ALA A 1 93 ? -30.611 -8.910 -22.382 1.00 17.85 114 ALA A N 1
ATOM 605 C CA . ALA A 1 93 ? -29.154 -8.827 -22.359 1.00 17.30 114 ALA A CA 1
ATOM 606 C C . ALA A 1 93 ? -28.671 -9.580 -23.594 1.00 16.01 114 ALA A C 1
ATOM 607 O O . ALA A 1 93 ? -28.926 -10.777 -23.733 1.00 17.12 114 ALA A O 1
ATOM 609 N N . PRO A 1 94 ? -27.979 -8.891 -24.511 1.00 16.08 115 PRO A N 1
ATOM 610 C CA . PRO A 1 94 ? -27.474 -9.525 -25.737 1.00 17.25 115 PRO A CA 1
ATOM 611 C C . PRO A 1 94 ? -26.613 -10.773 -25.518 1.00 18.18 115 PRO A C 1
ATOM 612 O O . PRO A 1 94 ? -26.643 -11.705 -26.327 1.00 17.36 115 PRO A O 1
ATOM 616 N N . VAL A 1 95 ? -25.851 -10.804 -24.431 1.00 17.50 116 VAL A N 1
ATOM 617 C CA . VAL A 1 95 ? -25.005 -11.963 -24.170 1.00 16.71 116 VAL A CA 1
ATOM 618 C C . VAL A 1 95 ? -25.853 -13.233 -24.055 1.00 16.32 116 VAL A C 1
ATOM 619 O O . VAL A 1 95 ? -25.379 -14.333 -24.335 1.00 15.65 116 VAL A O 1
ATOM 623 N N . LEU A 1 96 ? -27.115 -13.080 -23.660 1.00 16.44 117 LEU A N 1
ATOM 624 C CA . LEU A 1 96 ? -28.002 -14.231 -23.531 1.00 16.77 117 LEU A CA 1
ATOM 625 C C . LEU A 1 96 ? -29.090 -14.313 -24.607 1.00 17.97 117 LEU A C 1
ATOM 626 O O . LEU A 1 96 ? -29.968 -15.172 -24.521 1.00 17.28 117 LEU A O 1
ATOM 631 N N . THR A 1 97 ? -29.036 -13.432 -25.607 1.00 18.87 118 THR A N 1
ATOM 632 C CA . THR A 1 97 ? -30.030 -13.447 -26.683 1.00 21.30 118 THR A CA 1
ATOM 633 C C . THR A 1 97 ? -29.431 -13.523 -28.088 1.00 22.18 118 THR A C 1
ATOM 634 O O . THR A 1 97 ? -30.104 -13.946 -29.028 1.00 22.11 118 THR A O 1
ATOM 638 N N . ASP A 1 98 ? -28.173 -13.117 -28.231 1.00 22.48 119 ASP A N 1
ATOM 639 C CA . ASP A 1 98 ? -27.500 -13.131 -29.528 1.00 22.69 119 ASP A CA 1
ATOM 640 C C . ASP A 1 98 ? -26.916 -14.504 -29.824 1.00 22.91 119 ASP A C 1
ATOM 641 O O . ASP A 1 98 ? -25.882 -14.875 -29.265 1.00 21.37 119 ASP A O 1
ATOM 646 N N . THR A 1 99 ? -27.569 -15.255 -30.708 1.00 21.32 120 THR A N 1
ATOM 647 C CA . THR A 1 99 ? -27.095 -16.589 -31.057 1.00 21.93 120 THR A CA 1
ATOM 648 C C . THR A 1 99 ? -26.051 -16.594 -32.169 1.00 22.92 120 THR A C 1
ATOM 649 O O . THR A 1 99 ? -25.574 -17.653 -32.557 1.00 23.60 120 THR A O 1
ATOM 653 N N . SER A 1 100 ? -25.693 -15.423 -32.687 1.00 23.49 121 SER A N 1
ATOM 654 C CA . SER A 1 100 ? -24.705 -15.365 -33.759 1.00 26.23 121 SER A CA 1
ATOM 655 C C . SER A 1 100 ? -23.326 -14.931 -33.275 1.00 27.59 121 SER A C 1
ATOM 656 O O . SER A 1 100 ? -22.321 -15.211 -33.927 1.00 29.20 121 SER A O 1
ATOM 659 N N . ARG A 1 101 ? -23.281 -14.252 -32.132 1.00 27.98 122 ARG A N 1
ATOM 660 C CA . ARG A 1 101 ? -22.017 -13.775 -31.571 1.00 29.14 122 ARG A CA 1
ATOM 661 C C . ARG A 1 101 ? -21.435 -14.755 -30.557 1.00 27.95 122 ARG A C 1
ATOM 662 O O . ARG A 1 101 ? -22.164 -15.504 -29.911 1.00 29.90 122 ARG A O 1
ATOM 670 N N . GLU A 1 102 ? -20.115 -14.753 -30.430 1.00 26.68 123 GLU A N 1
ATOM 671 C CA . GLU A 1 102 ? -19.450 -15.591 -29.438 1.00 25.69 123 GLU A CA 1
ATOM 672 C C . GLU A 1 102 ? -18.879 -14.600 -28.430 1.00 22.85 123 GLU A C 1
ATOM 673 O O . GLU A 1 102 ? -18.304 -13.585 -28.816 1.00 23.10 123 GLU A O 1
ATOM 679 N N . THR A 1 103 ? -19.069 -14.877 -27.147 1.00 18.52 124 THR A N 1
ATOM 680 C CA . THR A 1 103 ? -18.571 -13.997 -26.097 1.00 16.16 124 THR A CA 1
ATOM 681 C C . THR A 1 103 ? -17.333 -14.601 -25.448 1.00 13.89 124 THR A C 1
ATOM 682 O O . THR A 1 103 ? -17.381 -15.723 -24.946 1.00 13.43 124 THR A O 1
ATOM 686 N N . PRO A 1 104 ? -16.209 -13.864 -25.452 1.00 14.27 125 PRO A N 1
ATOM 687 C CA . PRO A 1 104 ? -14.974 -14.370 -24.843 1.00 14.44 125 PRO A CA 1
ATOM 688 C C . PRO A 1 104 ? -15.152 -14.442 -23.331 1.00 13.57 125 PRO A C 1
ATOM 689 O O . PRO A 1 104 ? -15.874 -13.631 -22.747 1.00 13.56 125 PRO A O 1
ATOM 693 N N . VAL A 1 105 ? -14.506 -15.412 -22.696 1.00 13.06 126 VAL A N 1
ATOM 694 C CA . VAL A 1 105 ? -14.588 -15.526 -21.247 1.00 12.48 126 VAL A CA 1
ATOM 695 C C . VAL A 1 105 ? -13.260 -15.986 -20.692 1.00 12.26 126 VAL A C 1
ATOM 696 O O . VAL A 1 105 ? -12.397 -16.458 -21.432 1.00 11.09 126 VAL A O 1
ATOM 700 N N . PHE A 1 106 ? -13.087 -15.788 -19.390 1.00 12.39 127 PHE A N 1
ATOM 701 C CA . PHE A 1 106 ? -11.923 -16.306 -18.685 1.00 12.02 127 PHE A CA 1
ATOM 702 C C . PHE A 1 106 ? -12.595 -16.943 -17.491 1.00 11.05 127 PHE A C 1
ATOM 703 O O . PHE A 1 106 ? -13.492 -16.351 -16.885 1.00 11.22 127 PHE A O 1
ATOM 711 N N . VAL A 1 107 ? -12.174 -18.150 -17.155 1.00 10.72 128 VAL A N 1
ATOM 712 C CA . VAL A 1 107 ? -12.763 -18.861 -16.039 1.00 10.24 128 VAL A CA 1
ATOM 713 C C . VAL A 1 107 ? -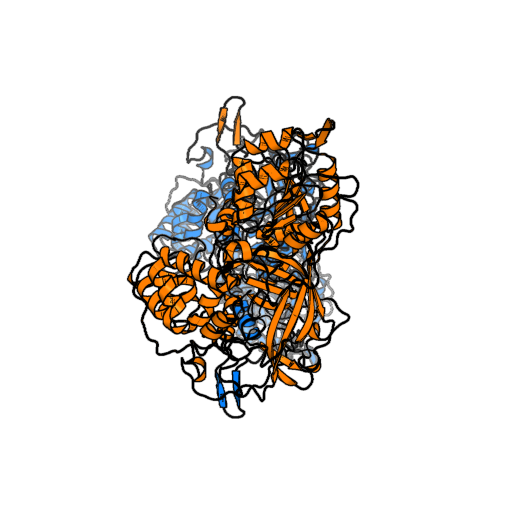11.673 -19.242 -15.056 1.00 10.03 128 VAL A C 1
ATOM 714 O O . VAL A 1 107 ? -10.619 -19.720 -15.458 1.00 11.25 128 VAL A O 1
ATOM 718 N N . ARG A 1 108 ? -11.914 -19.000 -13.775 1.00 10.53 129 ARG A N 1
ATOM 719 C CA . ARG A 1 108 ? -10.954 -19.398 -12.755 1.00 10.96 129 ARG A CA 1
ATOM 720 C C . ARG A 1 108 ? -11.674 -20.359 -11.823 1.00 10.56 129 ARG A C 1
ATOM 721 O O . ARG A 1 108 ? -12.757 -20.050 -11.316 1.00 11.02 129 ARG A O 1
ATOM 729 N N . PHE A 1 109 ? -11.083 -21.533 -11.623 1.00 9.76 130 PHE A N 1
ATOM 730 C CA . PHE A 1 109 ? -11.634 -22.535 -10.718 1.00 10.83 130 PHE A CA 1
ATOM 731 C C . PHE A 1 109 ? -10.757 -22.459 -9.477 1.00 11.06 130 PHE A C 1
ATOM 732 O O . PHE A 1 109 ? -9.607 -22.035 -9.562 1.00 11.43 130 PHE A O 1
ATOM 740 N N . SER A 1 110 ? -11.274 -22.900 -8.340 1.00 10.36 131 SER A N 1
ATOM 741 C CA . SER A 1 110 ? -10.500 -22.816 -7.109 1.00 11.94 131 SER A CA 1
ATOM 742 C C . SER A 1 110 ? -11.080 -23.648 -5.976 1.00 12.17 131 SER A C 1
ATOM 743 O O . SER A 1 110 ? -12.170 -24.210 -6.089 1.00 12.26 131 SER A O 1
ATOM 746 N N . THR A 1 111 ? -10.324 -23.733 -4.885 1.00 12.21 132 THR A N 1
ATOM 747 C CA . THR A 1 111 ? -10.800 -24.402 -3.688 1.00 12.27 132 THR A CA 1
ATOM 748 C C . THR A 1 111 ? -11.219 -23.178 -2.869 1.00 12.40 132 THR A C 1
ATOM 749 O O . THR A 1 111 ? -11.266 -22.078 -3.421 1.00 13.22 132 THR A O 1
ATOM 753 N N . VAL A 1 112 ? -11.525 -23.337 -1.588 1.00 10.83 133 VAL A N 1
ATOM 754 C CA . VAL A 1 112 ? -11.960 -22.196 -0.782 1.00 12.19 133 VAL A CA 1
ATOM 755 C C . VAL A 1 112 ? -11.082 -21.844 0.422 1.00 11.42 133 VAL A C 1
ATOM 756 O O . VAL A 1 112 ? -10.634 -20.706 0.570 1.00 12.02 133 VAL A O 1
ATOM 760 N N . LEU A 1 113 ? -10.851 -22.829 1.281 1.00 12.12 134 LEU A N 1
ATOM 761 C CA . LEU A 1 113 ? -10.092 -22.634 2.515 1.00 12.32 134 LEU A CA 1
ATOM 762 C C . LEU A 1 113 ? -8.573 -22.519 2.430 1.00 11.95 134 LEU A C 1
ATOM 763 O O . LEU A 1 113 ? -7.972 -21.723 3.147 1.00 12.23 134 LEU A O 1
ATOM 768 N N . GLY A 1 114 ? -7.951 -23.320 1.576 1.00 11.68 135 GLY A N 1
ATOM 769 C CA . GLY A 1 114 ? -6.500 -23.300 1.482 1.00 12.34 135 GLY A CA 1
ATOM 770 C C . GLY A 1 114 ? -5.831 -22.042 0.962 1.00 11.51 135 GLY A C 1
ATOM 771 O O . GLY A 1 114 ? -6.416 -21.288 0.183 1.00 11.90 135 GLY A O 1
ATOM 772 N N . SER A 1 115 ? -4.595 -21.817 1.407 1.00 11.09 136 SER A N 1
ATOM 773 C CA . SER A 1 115 ? -3.804 -20.676 0.957 1.00 12.28 136 SER A CA 1
ATOM 774 C C . SER A 1 115 ? -3.227 -21.068 -0.406 1.00 13.14 136 SER A C 1
ATOM 775 O O . SER A 1 115 ? -3.442 -22.190 -0.864 1.00 12.07 136 SER A O 1
ATOM 778 N N . ARG A 1 116 ? -2.492 -20.158 -1.042 1.00 13.60 137 ARG A N 1
ATOM 779 C CA . ARG A 1 116 ? -1.918 -20.377 -2.380 1.00 17.90 137 ARG A CA 1
ATOM 780 C C . ARG A 1 116 ? -1.204 -21.675 -2.765 1.00 18.91 137 ARG A C 1
ATOM 781 O O . ARG A 1 116 ? -1.360 -22.152 -3.898 1.00 23.03 137 ARG A O 1
ATOM 789 N N . GLY A 1 117 ? -0.403 -22.227 -1.866 1.00 19.31 138 GLY A N 1
ATOM 790 C CA . GLY A 1 117 ? 0.311 -23.443 -2.207 1.00 16.15 138 GLY A CA 1
ATOM 791 C C . GLY A 1 117 ? -0.341 -24.723 -1.733 1.00 14.35 138 GLY A C 1
ATOM 792 O O . GLY A 1 117 ? 0.275 -25.786 -1.799 1.00 15.15 138 GLY A O 1
ATOM 793 N N . SER A 1 118 ? -1.584 -24.636 -1.263 1.00 11.58 139 SER A N 1
ATOM 794 C CA . SER A 1 118 ? -2.285 -25.821 -0.787 1.00 12.16 139 SER A CA 1
ATOM 795 C C . SER A 1 118 ? -2.664 -26.705 -1.972 1.00 12.61 139 SER A C 1
ATOM 796 O O . SER A 1 118 ? -2.705 -26.246 -3.115 1.00 13.48 139 SER A O 1
ATOM 799 N N . ALA A 1 119 ? -2.945 -27.971 -1.691 1.00 12.16 140 ALA A N 1
ATOM 800 C CA . ALA A 1 119 ? -3.262 -28.947 -2.730 1.00 11.66 140 ALA A CA 1
ATOM 801 C C . ALA A 1 119 ? -4.595 -28.795 -3.442 1.00 11.98 140 ALA A C 1
ATOM 802 O O . ALA A 1 119 ? -5.576 -28.320 -2.872 1.00 12.13 140 ALA A O 1
ATOM 804 N N . ASP A 1 120 ? -4.617 -29.233 -4.698 1.00 13.15 141 ASP A N 1
ATOM 805 C CA . ASP A 1 120 ? -5.820 -29.178 -5.522 1.00 13.40 141 ASP A CA 1
ATOM 806 C C . ASP A 1 120 ? -6.886 -30.173 -5.078 1.00 12.90 141 ASP A C 1
ATOM 807 O O . ASP A 1 120 ? -8.073 -29.853 -5.069 1.00 13.78 141 ASP A O 1
ATOM 812 N N . THR A 1 121 ? -6.461 -31.378 -4.703 1.00 13.35 142 THR A N 1
ATOM 813 C CA . THR A 1 121 ? -7.410 -32.434 -4.352 1.00 13.99 142 THR A CA 1
ATOM 814 C C . THR A 1 121 ? -7.879 -32.597 -2.906 1.00 15.90 142 THR A C 1
ATOM 815 O O . THR A 1 121 ? -8.114 -33.714 -2.442 1.00 17.23 142 THR A O 1
ATOM 819 N N . VAL A 1 122 ? -8.022 -31.489 -2.193 1.00 13.60 143 VAL A N 1
ATOM 820 C CA . VAL A 1 122 ? -8.500 -31.539 -0.818 1.00 13.46 143 VAL A CA 1
ATOM 821 C C . VAL A 1 122 ? -10.027 -31.628 -0.868 1.00 12.48 143 VAL A C 1
ATOM 822 O O . VAL A 1 122 ? -10.618 -31.477 -1.938 1.00 13.38 143 VAL A O 1
ATOM 826 N N . ARG A 1 123 ? -10.663 -31.898 0.269 1.00 12.48 144 ARG A N 1
ATOM 827 C CA . ARG A 1 123 ? -12.125 -31.933 0.312 1.00 13.41 144 ARG A CA 1
ATOM 828 C C . ARG A 1 123 ? -12.537 -30.494 0.575 1.00 14.26 144 ARG A C 1
ATOM 829 O O . ARG A 1 123 ? -12.197 -29.927 1.616 1.00 13.44 144 ARG A O 1
ATOM 837 N N . ASP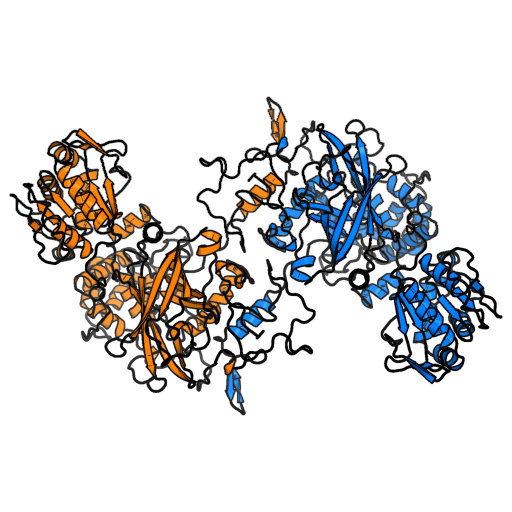 A 1 124 ? -13.270 -29.899 -0.358 1.00 12.76 145 ASP A N 1
ATOM 838 C CA . ASP A 1 124 ? -13.670 -28.509 -0.192 1.00 14.40 145 ASP A CA 1
ATOM 839 C C . ASP A 1 124 ? -14.628 -28.133 -1.305 1.00 14.48 145 ASP A C 1
ATOM 840 O O . ASP A 1 124 ? -14.757 -28.850 -2.303 1.00 13.84 145 ASP A O 1
ATOM 845 N N . VAL A 1 125 ? -15.311 -27.011 -1.124 1.00 14.66 146 VAL A N 1
ATOM 846 C CA . VAL A 1 125 ? -16.207 -26.515 -2.148 1.00 14.49 146 VAL A CA 1
ATOM 847 C C . VAL A 1 125 ? -15.237 -26.053 -3.228 1.00 14.47 146 VAL A C 1
ATOM 848 O O . VAL A 1 125 ? -14.078 -25.755 -2.933 1.00 15.08 146 VAL A O 1
ATOM 852 N N . ARG A 1 126 ? -15.683 -26.031 -4.476 1.00 13.06 147 ARG A N 1
ATOM 853 C CA . ARG A 1 126 ? -14.827 -25.567 -5.558 1.00 13.56 147 ARG A CA 1
ATOM 854 C C . ARG A 1 126 ? -15.436 -24.317 -6.174 1.00 14.09 147 ARG A C 1
ATOM 855 O O . ARG A 1 126 ? -16.645 -24.266 -6.417 1.00 13.71 147 ARG A O 1
ATOM 863 N N . GLY A 1 127 ? -14.599 -23.308 -6.403 1.00 13.33 148 GLY A N 1
ATOM 864 C CA . GLY A 1 127 ? -15.059 -22.076 -7.021 1.00 11.73 148 GLY A CA 1
ATOM 865 C C . GLY A 1 127 ? -15.121 -22.271 -8.529 1.00 12.56 148 GLY A C 1
ATOM 866 O O . GLY A 1 127 ? -14.302 -22.996 -9.096 1.00 10.91 148 GLY A O 1
ATOM 867 N N . PHE A 1 128 ? -16.081 -21.615 -9.175 1.00 11.61 149 PHE A N 1
ATOM 868 C CA . PHE A 1 128 ? -16.286 -21.721 -10.622 1.00 12.07 149 PHE A CA 1
ATOM 869 C C . PHE A 1 128 ? -16.686 -20.308 -11.040 1.00 12.12 149 PHE A C 1
ATOM 870 O O . PHE A 1 128 ? -17.873 -19.986 -11.128 1.00 13.39 149 PHE A O 1
ATOM 878 N N . ALA A 1 129 ? -15.690 -19.463 -11.278 1.00 10.94 150 ALA A N 1
ATOM 879 C CA . ALA A 1 129 ? -15.935 -18.064 -11.623 1.00 11.52 150 ALA A CA 1
ATOM 880 C C . ALA A 1 129 ? -15.717 -17.768 -13.092 1.00 11.50 150 ALA A C 1
ATOM 881 O O . ALA A 1 129 ? -14.648 -18.045 -13.642 1.00 12.13 150 ALA A O 1
ATOM 883 N N . VAL A 1 130 ? -16.737 -17.180 -13.715 1.00 11.84 151 VAL A N 1
ATOM 884 C CA . VAL A 1 130 ? -16.694 -16.847 -15.135 1.00 11.56 151 VAL A CA 1
ATOM 885 C C . VAL A 1 130 ? -16.852 -15.353 -15.406 1.00 11.67 151 VAL A C 1
ATOM 886 O O . VAL A 1 130 ? -17.813 -14.720 -14.956 1.00 12.31 151 VAL A O 1
ATOM 890 N N . LYS A 1 131 ? -15.902 -14.792 -16.143 1.00 11.10 152 LYS A N 1
ATOM 891 C CA . LYS A 1 131 ? -15.965 -13.388 -16.515 1.00 11.94 152 LYS A CA 1
ATOM 892 C C . LYS A 1 131 ? -16.354 -13.349 -17.992 1.00 12.35 152 LYS A C 1
ATOM 893 O O . LYS A 1 131 ? -15.620 -13.848 -18.846 1.00 10.52 152 LYS A O 1
ATOM 899 N N . PHE A 1 132 ? -17.525 -12.783 -18.279 1.00 13.15 153 PHE A N 1
ATOM 900 C CA . PHE A 1 132 ? -18.012 -12.658 -19.655 1.00 12.68 153 PHE A CA 1
ATOM 901 C C . PHE A 1 132 ? -17.641 -11.275 -20.183 1.00 12.27 153 PHE A C 1
ATOM 902 O O . PHE A 1 132 ? -18.159 -10.268 -19.694 1.00 12.43 153 PHE A O 1
ATOM 910 N N . TYR A 1 133 ? -16.756 -11.222 -21.175 1.00 12.11 154 TYR A N 1
ATOM 911 C CA . TYR A 1 133 ? -16.337 -9.951 -21.765 1.00 13.22 154 TYR A CA 1
ATOM 912 C C . TYR A 1 133 ? -17.320 -9.590 -22.890 1.00 12.51 154 TYR A C 1
ATOM 913 O O . TYR A 1 133 ? -16.999 -9.720 -24.077 1.00 13.35 154 TYR A O 1
ATOM 922 N N . THR A 1 134 ? -18.517 -9.142 -22.519 1.00 12.99 155 THR A N 1
ATOM 923 C CA . THR A 1 134 ? -19.529 -8.797 -23.518 1.00 13.63 155 THR A CA 1
ATOM 924 C C . THR A 1 134 ? -19.347 -7.410 -24.113 1.00 15.86 155 THR A C 1
ATOM 925 O O . THR A 1 134 ? -18.636 -6.564 -23.561 1.00 15.38 155 THR A O 1
ATOM 929 N N . GLU A 1 135 ? -20.003 -7.178 -25.249 1.00 15.25 156 GLU A N 1
ATOM 930 C CA . GLU A 1 135 ? -19.932 -5.888 -25.924 1.00 17.03 156 GLU A CA 1
ATOM 931 C C . GLU A 1 135 ? -20.660 -4.829 -25.101 1.00 16.69 156 GLU A C 1
ATOM 932 O O . GLU A 1 135 ? -20.521 -3.633 -25.358 1.00 18.76 156 GLU A O 1
ATOM 938 N N . GLU A 1 136 ? -21.447 -5.274 -24.122 1.00 14.65 157 GLU A N 1
ATOM 939 C CA . GLU A 1 136 ? -22.198 -4.366 -23.260 1.00 14.67 157 GLU A CA 1
ATOM 940 C C . GLU A 1 136 ? -21.566 -4.233 -21.865 1.00 14.08 157 GLU A C 1
ATOM 941 O O . GLU A 1 136 ? -22.197 -3.718 -20.936 1.00 13.93 157 GLU A O 1
ATOM 947 N N . GLY A 1 137 ? -20.328 -4.698 -21.720 1.00 13.33 158 GLY A N 1
ATOM 948 C CA . GLY A 1 137 ? -19.657 -4.610 -20.430 1.00 11.93 158 GLY A CA 1
ATOM 949 C C . GLY A 1 137 ? -19.326 -5.974 -19.849 1.00 12.74 158 GLY A C 1
ATOM 950 O O . GLY A 1 137 ? -19.737 -7.003 -20.383 1.00 10.70 158 GLY A O 1
ATOM 951 N N . ASN A 1 138 ? -18.580 -5.997 -18.749 1.00 12.58 159 ASN A N 1
ATOM 952 C CA . ASN A 1 138 ? -18.217 -7.269 -18.140 1.00 12.07 159 ASN A CA 1
ATOM 953 C C . ASN A 1 138 ? -19.300 -7.793 -17.216 1.00 13.06 159 ASN A C 1
ATOM 954 O O . ASN A 1 138 ? -19.809 -7.071 -16.358 1.00 13.59 159 ASN A O 1
ATOM 959 N N . TRP A 1 139 ? -19.662 -9.056 -17.409 1.00 12.41 160 TRP A N 1
ATOM 960 C CA . TRP A 1 139 ? -20.648 -9.706 -16.563 1.00 12.69 160 TRP A CA 1
ATOM 961 C C . TRP A 1 139 ? -19.927 -10.870 -15.905 1.00 13.22 160 TRP A C 1
ATOM 962 O O . TRP A 1 139 ? -19.357 -11.710 -16.597 1.00 13.52 160 TRP A O 1
ATOM 973 N N . ASP A 1 140 ? -19.908 -10.903 -14.575 1.00 13.36 161 ASP A N 1
ATOM 974 C CA . ASP A 1 140 ? -19.255 -12.011 -13.877 1.00 12.90 161 ASP A CA 1
ATOM 975 C C . ASP A 1 140 ? -20.299 -12.896 -13.227 1.00 12.97 161 ASP A C 1
ATOM 976 O O . ASP A 1 140 ? -21.240 -12.404 -12.604 1.00 13.95 161 ASP A O 1
ATOM 981 N N . LEU A 1 141 ? -20.141 -14.202 -13.381 1.00 12.56 162 LEU A N 1
ATOM 982 C CA . LEU A 1 141 ? -21.035 -15.141 -12.720 1.00 13.43 162 LEU A CA 1
ATOM 983 C C . LEU A 1 141 ? -20.071 -15.853 -11.780 1.00 11.48 162 LEU A C 1
ATOM 984 O O . LEU A 1 141 ? -19.351 -16.762 -12.184 1.00 11.10 162 LEU A O 1
ATOM 989 N N . VAL A 1 142 ? -20.040 -15.404 -10.532 1.00 11.63 163 VAL A N 1
ATOM 990 C CA . VAL A 1 142 ? -19.135 -15.961 -9.534 1.00 11.57 163 VAL A CA 1
ATOM 991 C C . VAL A 1 142 ? -19.824 -17.089 -8.778 1.00 12.16 163 VAL A C 1
ATOM 992 O O . VAL A 1 142 ? -20.466 -16.856 -7.762 1.00 13.07 163 VAL A O 1
ATOM 996 N N . GLY A 1 143 ? -19.694 -18.314 -9.282 1.00 11.76 164 GLY A N 1
ATOM 997 C CA . GLY A 1 143 ? -20.349 -19.436 -8.631 1.00 13.37 164 GLY A CA 1
ATOM 998 C C . GLY A 1 143 ? -19.447 -20.478 -7.994 1.00 13.97 164 GLY A C 1
ATOM 999 O O . GLY A 1 143 ? -18.232 -20.304 -7.926 1.00 12.47 164 GLY A O 1
ATOM 1000 N N . ASN A 1 144 ? -20.062 -21.554 -7.507 1.00 13.16 165 ASN A N 1
ATOM 1001 C CA . ASN A 1 144 ? -19.351 -22.668 -6.886 1.00 13.36 165 ASN A CA 1
ATOM 1002 C C . ASN A 1 144 ? -19.860 -23.956 -7.524 1.00 14.07 165 ASN A C 1
ATOM 1003 O O . ASN A 1 144 ? -20.818 -23.931 -8.300 1.00 13.60 165 ASN A O 1
ATOM 1008 N N . ASN A 1 145 ? -19.233 -25.080 -7.186 1.00 12.29 166 ASN A N 1
ATOM 1009 C CA . ASN A 1 145 ? -19.632 -26.370 -7.747 1.00 14.25 166 ASN A CA 1
ATOM 1010 C C . ASN A 1 145 ? -20.698 -27.076 -6.901 1.00 13.73 166 ASN A C 1
ATOM 1011 O O . ASN A 1 145 ? -20.989 -28.257 -7.107 1.00 14.27 166 ASN A O 1
ATOM 1016 N N . ILE A 1 146 ? -21.256 -26.338 -5.944 1.00 13.03 167 ILE A N 1
ATOM 1017 C CA . ILE A 1 146 ? -22.321 -26.812 -5.058 1.00 13.56 167 ILE A CA 1
ATOM 1018 C C . ILE A 1 146 ? -23.358 -25.683 -5.116 1.00 14.31 167 ILE A C 1
ATOM 1019 O O . ILE A 1 146 ? -23.014 -24.510 -4.979 1.00 14.93 167 ILE A O 1
ATOM 1024 N N . PRO A 1 147 ? -24.643 -26.026 -5.324 1.00 15.85 168 PRO A N 1
ATOM 1025 C CA . PRO A 1 147 ? -25.760 -25.077 -5.435 1.00 16.12 168 PRO A CA 1
ATOM 1026 C C . PRO A 1 147 ? -26.233 -24.256 -4.238 1.00 16.00 168 PRO A C 1
ATOM 1027 O O . PRO A 1 147 ? -27.003 -23.304 -4.410 1.00 17.30 168 PRO A O 1
ATOM 1031 N N . VAL A 1 148 ? -25.800 -24.609 -3.036 1.00 16.60 169 VAL A N 1
ATOM 1032 C CA . VAL A 1 148 ? -26.220 -23.865 -1.854 1.00 15.61 169 VAL A CA 1
ATOM 1033 C C . VAL A 1 148 ? -25.016 -23.415 -1.038 1.00 15.84 169 VAL A C 1
ATOM 1034 O O . VAL A 1 148 ? -23.877 -23.686 -1.412 1.00 14.23 169 VAL A O 1
ATOM 1038 N N . PHE A 1 149 ? -25.266 -22.717 0.066 1.00 16.68 170 PHE A N 1
ATOM 1039 C CA . PHE A 1 149 ? -24.169 -22.254 0.906 1.00 16.70 170 PHE A CA 1
ATOM 1040 C C . PHE A 1 149 ? -24.435 -22.485 2.394 1.00 17.15 170 PHE A C 1
ATOM 1041 O O . PHE A 1 149 ? -25.548 -22.839 2.787 1.00 17.88 170 PHE A O 1
ATOM 1049 N N . PHE A 1 150 ? -23.402 -22.281 3.211 1.00 16.02 171 PHE A N 1
ATOM 1050 C CA . PHE A 1 150 ? -23.466 -22.489 4.662 1.00 16.09 171 PHE A CA 1
ATOM 1051 C C . PHE A 1 150 ? -24.343 -21.513 5.432 1.00 14.50 171 PHE A C 1
ATOM 1052 O O . PHE A 1 150 ? -24.866 -21.847 6.495 1.00 14.78 171 PHE A O 1
ATOM 1060 N N . ILE A 1 151 ? -24.471 -20.298 4.914 1.00 13.81 172 ILE A N 1
ATOM 1061 C CA . ILE A 1 151 ? -25.213 -19.252 5.602 1.00 13.89 172 ILE A CA 1
ATOM 1062 C C . ILE A 1 151 ? -26.243 -18.545 4.736 1.00 14.16 172 ILE A C 1
ATOM 1063 O O . ILE A 1 151 ? -26.181 -18.605 3.511 1.00 15.02 172 ILE A O 1
ATOM 1068 N N . GLN A 1 152 ? -27.183 -17.863 5.388 1.00 14.47 173 GLN A N 1
ATOM 1069 C CA . GLN A 1 152 ? -28.234 -17.134 4.685 1.00 15.34 173 GLN A CA 1
ATOM 1070 C C . GLN A 1 152 ? -27.922 -15.642 4.583 1.00 15.37 173 GLN A C 1
ATOM 1071 O O . GLN A 1 152 ? -28.353 -14.981 3.642 1.00 14.91 173 GLN A O 1
ATOM 1077 N N . ASP A 1 153 ? -27.171 -15.120 5.552 1.00 15.62 174 ASP A N 1
ATOM 1078 C CA . ASP A 1 153 ? -26.820 -13.700 5.574 1.00 16.05 174 ASP A CA 1
ATOM 1079 C C . ASP A 1 153 ? -25.310 -13.508 5.404 1.00 15.45 174 ASP A C 1
ATOM 1080 O O . ASP A 1 153 ? -24.513 -14.133 6.104 1.00 15.33 174 ASP A O 1
ATOM 1085 N N . ALA A 1 154 ? -24.931 -12.623 4.483 1.00 15.62 175 ALA A N 1
ATOM 1086 C CA . ALA A 1 154 ? -23.525 -12.344 4.195 1.00 14.96 175 ALA A CA 1
ATOM 1087 C C . ALA A 1 154 ? -22.730 -11.888 5.418 1.00 14.92 175 ALA A C 1
ATOM 1088 O O . ALA A 1 154 ? -21.512 -12.076 5.483 1.00 12.71 175 ALA A O 1
ATOM 1090 N N . ILE A 1 155 ? -23.412 -11.292 6.388 1.00 13.39 176 ILE A N 1
ATOM 1091 C CA . ILE A 1 155 ? -22.721 -10.798 7.574 1.00 14.25 176 ILE A CA 1
ATOM 1092 C C . ILE A 1 155 ? -21.963 -11.896 8.324 1.00 14.20 176 ILE A C 1
ATOM 1093 O O . ILE A 1 155 ? -21.001 -11.609 9.038 1.00 15.22 176 ILE A O 1
ATOM 1098 N N . LYS A 1 156 ? -22.373 -13.151 8.148 1.00 12.85 177 LYS A N 1
ATOM 1099 C CA . LYS A 1 156 ? -21.707 -14.255 8.828 1.00 13.91 177 LYS A CA 1
ATOM 1100 C C . LYS A 1 156 ? -20.597 -14.939 8.031 1.00 13.21 177 LYS A C 1
ATOM 1101 O O . LYS A 1 156 ? -20.047 -15.943 8.474 1.00 14.14 177 LYS A O 1
ATOM 1107 N N . PHE A 1 157 ? -20.244 -14.406 6.869 1.00 12.70 178 PHE A N 1
ATOM 1108 C CA . PHE A 1 157 ? -19.190 -15.039 6.087 1.00 12.37 178 PHE A CA 1
ATOM 1109 C C . PHE A 1 157 ? -17.894 -15.151 6.898 1.00 12.35 178 PHE A C 1
ATOM 1110 O O . PHE A 1 157 ? -17.213 -16.181 6.862 1.00 12.20 178 PHE A O 1
ATOM 1118 N N . PRO A 1 158 ? -17.530 -14.093 7.642 1.00 12.83 179 PRO A N 1
ATOM 1119 C CA . PRO A 1 158 ? -16.293 -14.192 8.424 1.00 12.46 179 PRO A CA 1
ATOM 1120 C C . PRO A 1 158 ? -16.334 -15.315 9.453 1.00 12.20 179 PRO A C 1
ATOM 1121 O O . PRO A 1 158 ? -15.309 -15.921 9.756 1.00 12.78 179 PRO A O 1
ATOM 1125 N N . ASP A 1 159 ? -17.519 -15.588 9.993 1.00 12.11 180 ASP A N 1
ATOM 1126 C CA . ASP A 1 159 ? -17.669 -16.643 10.988 1.00 12.21 180 ASP A CA 1
ATOM 1127 C C . ASP A 1 159 ? -17.435 -18.027 10.406 1.00 12.10 180 ASP A C 1
ATOM 1128 O O . ASP A 1 159 ? -16.625 -18.798 10.922 1.00 12.88 180 ASP A O 1
ATOM 1133 N N . VAL A 1 160 ? -18.150 -18.352 9.336 1.00 11.79 181 VAL A N 1
ATOM 1134 C CA . VAL A 1 160 ? -17.998 -19.669 8.746 1.00 12.48 181 VAL A CA 1
ATOM 1135 C C . VAL A 1 160 ? -16.607 -19.857 8.159 1.00 12.78 181 VAL A C 1
ATOM 1136 O O . VAL A 1 160 ? -16.017 -20.930 8.303 1.00 11.91 181 VAL A O 1
ATOM 1140 N N . ILE A 1 161 ? -16.066 -18.813 7.532 1.00 11.75 182 ILE A N 1
ATOM 1141 C CA . ILE A 1 161 ? -14.723 -18.907 6.955 1.00 11.41 182 ILE A CA 1
ATOM 1142 C C . ILE A 1 161 ? -13.673 -19.023 8.066 1.00 10.47 182 ILE A C 1
ATOM 1143 O O . ILE A 1 161 ? -12.760 -19.838 7.973 1.00 12.13 182 ILE A O 1
ATOM 1148 N N . HIS A 1 162 ? -13.797 -18.223 9.120 1.00 10.79 183 HIS A N 1
ATOM 1149 C CA . HIS A 1 162 ? -12.835 -18.321 10.209 1.00 10.73 183 HIS A CA 1
ATOM 1150 C C . HIS A 1 162 ? -12.909 -19.717 10.830 1.00 11.90 183 HIS A C 1
ATOM 1151 O O . HIS A 1 162 ? -11.884 -20.307 11.162 1.00 11.15 183 HIS A O 1
ATOM 1158 N N . ALA A 1 163 ? -14.117 -20.252 10.991 1.00 11.54 184 ALA A N 1
ATOM 1159 C CA . ALA A 1 163 ? -14.262 -21.582 11.575 1.00 12.70 184 ALA A CA 1
ATOM 1160 C C . ALA A 1 163 ? -13.596 -22.675 10.738 1.00 12.27 184 ALA A C 1
ATOM 1161 O O . ALA A 1 163 ? -12.983 -23.586 11.281 1.00 11.58 184 ALA A O 1
ATOM 1163 N N . GLY A 1 164 ? -13.717 -22.586 9.415 1.00 11.87 185 GLY A N 1
ATOM 1164 C CA . GLY A 1 164 ? -13.127 -23.599 8.554 1.00 12.07 185 GLY A CA 1
ATOM 1165 C C . GLY A 1 164 ? -11.632 -23.448 8.330 1.00 12.62 185 GLY A C 1
ATOM 1166 O O . GLY A 1 164 ? -10.919 -24.435 8.170 1.00 12.08 185 GLY A O 1
ATOM 1167 N N . LYS A 1 165 ? -11.166 -22.203 8.308 1.00 12.80 186 LYS A N 1
ATOM 1168 C CA . LYS A 1 165 ? -9.753 -21.896 8.106 1.00 11.76 186 LYS A CA 1
ATOM 1169 C C . LYS A 1 165 ? -8.897 -22.451 9.246 1.00 12.90 186 LYS A C 1
ATOM 1170 O O . LYS A 1 165 ? -9.419 -22.933 10.252 1.00 12.45 186 LYS A O 1
ATOM 1176 N N . PRO A 1 166 ? -7.563 -22.397 9.099 1.00 11.59 187 PRO A N 1
ATOM 1177 C CA . PRO A 1 166 ? -6.691 -22.907 10.167 1.00 12.32 187 PRO A CA 1
ATOM 1178 C C . PRO A 1 166 ? -7.001 -22.155 11.464 1.00 11.68 187 PRO A C 1
ATOM 1179 O O . PRO A 1 166 ? -7.251 -20.946 11.444 1.00 11.82 187 PRO A O 1
ATOM 1183 N N . GLU A 1 167 ? -7.004 -22.869 12.585 1.00 11.91 188 GLU A N 1
ATOM 1184 C CA . GLU A 1 167 ? -7.307 -22.258 13.874 1.00 11.57 188 GLU A CA 1
ATOM 1185 C C . GLU A 1 167 ? -6.252 -21.182 14.165 1.00 12.25 188 GLU A C 1
ATOM 1186 O O . GLU A 1 167 ? -5.058 -21.384 13.930 1.00 11.73 188 GLU A O 1
ATOM 1192 N N . PRO A 1 168 ? -6.694 -20.015 14.672 1.00 12.77 189 PRO A N 1
ATOM 1193 C CA . PRO A 1 168 ? -5.869 -18.845 14.998 1.00 13.28 189 PRO A CA 1
ATOM 1194 C C . PRO A 1 168 ? -4.620 -18.965 15.861 1.00 13.43 189 PRO A C 1
ATOM 1195 O O . PRO A 1 168 ? -3.624 -18.292 15.600 1.00 12.95 189 PRO A O 1
ATOM 1199 N N . HIS A 1 169 ? -4.649 -19.809 16.882 1.00 12.72 190 HIS A N 1
ATOM 1200 C CA . HIS A 1 169 ? -3.483 -19.916 17.742 1.00 12.79 190 HIS A CA 1
ATOM 1201 C C . HIS A 1 169 ? -2.252 -20.525 17.069 1.00 14.05 190 HIS A C 1
ATOM 1202 O O . HIS A 1 169 ? -1.146 -20.001 17.212 1.00 13.52 190 HIS A O 1
ATOM 1209 N N . ASN A 1 170 ? -2.441 -21.609 16.320 1.00 13.20 191 ASN A N 1
ATOM 1210 C CA . ASN A 1 170 ? -1.318 -22.294 15.685 1.00 14.21 191 ASN A CA 1
ATOM 1211 C C . ASN A 1 170 ? -1.355 -22.405 14.160 1.00 12.99 191 ASN A C 1
ATOM 1212 O O . ASN A 1 170 ? -0.418 -22.919 13.549 1.00 13.17 191 ASN A O 1
ATOM 1217 N N . GLU A 1 171 ? -2.424 -21.900 13.556 1.00 13.79 192 GLU A N 1
ATOM 1218 C CA . GLU A 1 171 ? -2.629 -21.974 12.115 1.00 14.93 192 GLU A CA 1
ATOM 1219 C C . GLU A 1 171 ? -2.618 -23.421 11.614 1.00 12.28 192 GLU A C 1
ATOM 1220 O O . GLU A 1 171 ? -1.906 -23.768 10.672 1.00 10.54 192 GLU A O 1
ATOM 1226 N N . VAL A 1 172 ? -3.410 -24.258 12.273 1.00 12.55 193 VAL A N 1
ATOM 1227 C CA . VAL A 1 172 ? -3.564 -25.663 11.910 1.00 11.77 193 VAL A CA 1
ATOM 1228 C C . VAL A 1 172 ? -5.074 -25.896 11.915 1.00 12.56 193 VAL A C 1
ATOM 1229 O O . VAL A 1 172 ? -5.766 -25.404 12.802 1.00 12.95 193 VAL A O 1
ATOM 1233 N N . PRO A 1 173 ? -5.605 -26.660 10.942 1.00 11.72 194 PRO A N 1
ATOM 1234 C CA . PRO A 1 173 ? -4.955 -27.342 9.821 1.00 11.65 194 PRO A CA 1
ATOM 1235 C C . PRO A 1 173 ? -5.114 -26.595 8.491 1.00 12.15 194 PRO A C 1
ATOM 1236 O O . PRO A 1 173 ? -6.027 -25.779 8.325 1.00 12.94 194 PRO A O 1
ATOM 1240 N N . GLN A 1 174 ? -4.237 -26.904 7.542 1.00 10.76 195 GLN A N 1
ATOM 1241 C CA . GLN A 1 174 ? -4.266 -26.279 6.220 1.00 11.93 195 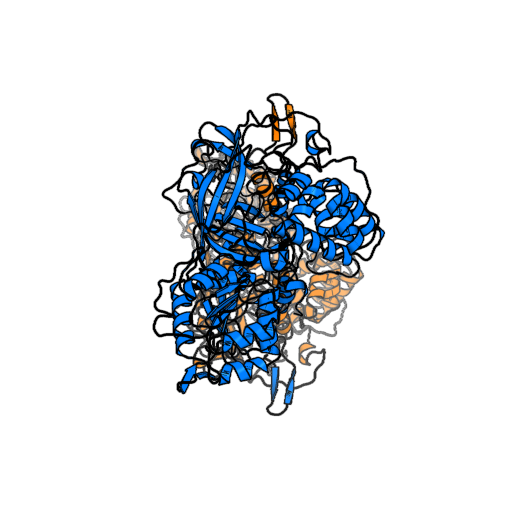GLN A CA 1
ATOM 1242 C C . GLN A 1 174 ? -5.279 -26.909 5.259 1.00 11.82 195 GLN A C 1
ATOM 1243 O O . GLN A 1 174 ? -5.295 -28.126 5.071 1.00 12.43 195 GLN A O 1
ATOM 1249 N N . ALA A 1 175 ? -6.102 -26.063 4.641 1.00 11.76 196 ALA A N 1
ATOM 1250 C CA . ALA A 1 175 ? -7.093 -26.494 3.656 1.00 13.24 196 ALA A CA 1
ATOM 1251 C C . ALA A 1 175 ? -7.885 -27.742 4.049 1.00 13.54 196 ALA A C 1
ATOM 1252 O O . ALA A 1 175 ? -7.998 -28.691 3.269 1.00 13.74 196 ALA A O 1
ATOM 1254 N N . GLN A 1 176 ? -8.456 -27.728 5.248 1.00 13.17 197 GLN A N 1
ATOM 1255 C CA . GLN A 1 176 ? -9.227 -28.866 5.740 1.00 13.81 197 GLN A CA 1
ATOM 1256 C C . GLN A 1 176 ? -10.346 -28.415 6.658 1.00 14.79 197 GLN A C 1
ATOM 1257 O O . GLN A 1 176 ? -10.170 -27.505 7.470 1.00 13.88 197 GLN A O 1
ATOM 1263 N N . SER A 1 177 ? -11.495 -29.068 6.543 1.00 14.41 198 SER A N 1
ATOM 1264 C CA . SER A 1 177 ? -12.613 -28.752 7.412 1.00 14.26 198 SER A CA 1
ATOM 1265 C C . SER A 1 177 ? -12.568 -29.755 8.567 1.00 14.01 198 SER A C 1
ATOM 1266 O O . SER A 1 177 ? -13.376 -29.692 9.490 1.00 13.35 198 SER A O 1
ATOM 1269 N N . ALA A 1 178 ? -11.593 -30.664 8.510 1.00 13.43 199 ALA A N 1
ATOM 1270 C CA . ALA A 1 178 ? -11.436 -31.713 9.516 1.00 13.28 199 ALA A CA 1
ATOM 1271 C C . ALA A 1 178 ? -10.751 -31.260 10.804 1.00 13.16 199 ALA A C 1
ATOM 1272 O O . ALA A 1 178 ? -9.599 -31.617 11.072 1.00 13.64 199 ALA A O 1
ATOM 1274 N N . HIS A 1 179 ? -11.465 -30.464 11.589 1.00 12.97 200 HIS A N 1
ATOM 1275 C CA . HIS A 1 179 ? -10.956 -29.985 12.870 1.00 12.31 200 HIS A CA 1
ATOM 1276 C C . HIS A 1 179 ? -12.079 -29.397 13.701 1.00 12.60 200 HIS A C 1
ATOM 1277 O O . HIS A 1 179 ? -13.141 -29.056 13.176 1.00 13.70 200 HIS A O 1
ATOM 1284 N N . ASN A 1 180 ? -11.833 -29.285 15.001 1.00 13.23 201 ASN A N 1
ATOM 1285 C CA . ASN A 1 180 ? -12.811 -28.762 15.950 1.00 13.45 201 ASN A CA 1
ATOM 1286 C C . ASN A 1 180 ? -13.686 -27.577 15.536 1.00 13.98 201 ASN A C 1
ATOM 1287 O O . ASN A 1 180 ? -14.911 -27.681 15.488 1.00 12.53 201 ASN A O 1
ATOM 1292 N N . ASN A 1 181 ? -13.060 -26.442 15.253 1.00 11.99 202 ASN A N 1
ATOM 1293 C CA . ASN A 1 181 ? -13.812 -25.236 14.928 1.00 12.69 202 ASN A CA 1
ATOM 1294 C C . ASN A 1 181 ? -14.809 -25.304 13.785 1.00 11.59 202 ASN A C 1
ATOM 1295 O O . ASN A 1 181 ? -15.880 -24.706 13.865 1.00 13.16 202 ASN A O 1
ATOM 1300 N N . PHE A 1 182 ? -14.472 -26.028 12.729 1.00 12.87 203 PHE A N 1
ATOM 1301 C CA . PHE A 1 182 ? -15.381 -26.143 11.595 1.00 12.68 203 PHE A CA 1
ATOM 1302 C C . PHE A 1 182 ? -16.678 -26.810 12.026 1.00 12.95 203 PHE A C 1
ATOM 1303 O O . PHE A 1 182 ? -17.774 -26.295 11.778 1.00 13.21 203 PHE A O 1
ATOM 1311 N N . TRP A 1 183 ? -16.542 -27.965 12.668 1.00 13.26 204 TRP A N 1
ATOM 1312 C CA . TRP A 1 183 ? -17.701 -28.722 13.102 1.00 13.79 204 TRP A CA 1
ATOM 1313 C C . TRP A 1 183 ? -18.415 -28.111 14.294 1.00 14.76 204 TRP A C 1
ATOM 1314 O O . TRP A 1 183 ? -19.583 -28.407 14.548 1.00 15.91 204 TRP A O 1
ATOM 1325 N N . ASP A 1 184 ? -17.719 -27.233 15.009 1.00 13.86 205 ASP A N 1
ATOM 1326 C CA . ASP A 1 184 ? -18.318 -26.526 16.133 1.00 14.80 205 ASP A CA 1
ATOM 1327 C C . ASP A 1 184 ? -19.360 -25.582 15.516 1.00 14.68 205 ASP A C 1
ATOM 1328 O O . ASP A 1 184 ? -20.516 -25.538 15.944 1.00 14.99 205 ASP A O 1
ATOM 1333 N N . PHE A 1 185 ? -18.946 -24.840 14.492 1.00 13.25 206 PHE A N 1
ATOM 1334 C CA . PHE A 1 185 ? -19.841 -23.900 13.823 1.00 12.88 206 PHE A CA 1
ATOM 1335 C C . PHE A 1 185 ? -20.990 -24.609 13.104 1.00 13.12 206 PHE A C 1
ATOM 1336 O O . PHE A 1 185 ? -22.134 -24.157 13.167 1.00 14.32 206 PHE A O 1
ATOM 1344 N N . GLN A 1 186 ? -20.694 -25.719 12.432 1.00 14.01 207 GLN A N 1
ATOM 1345 C CA . GLN A 1 186 ? -21.736 -26.458 11.709 1.00 15.46 207 GLN A CA 1
ATOM 1346 C C . GLN A 1 186 ? -22.892 -26.838 12.634 1.00 16.15 207 GLN A C 1
ATOM 1347 O O . GLN A 1 186 ? -24.067 -26.678 12.283 1.00 16.99 207 GLN A O 1
ATOM 1353 N N . PHE A 1 187 ? -22.554 -27.341 13.816 1.00 15.56 208 PHE A N 1
ATOM 1354 C CA . PHE A 1 187 ? -23.565 -27.743 14.787 1.00 16.37 208 PHE A CA 1
ATOM 1355 C C . PHE A 1 187 ? -24.355 -26.562 15.342 1.00 16.66 208 PHE A C 1
ATOM 1356 O O . PHE A 1 187 ? -25.582 -26.603 15.428 1.00 15.25 208 PHE A O 1
ATOM 1364 N N . ASN A 1 188 ? -23.639 -25.508 15.720 1.00 16.80 209 ASN A N 1
ATOM 1365 C CA . ASN A 1 188 ? -24.265 -24.335 16.309 1.00 16.92 209 ASN A CA 1
ATOM 1366 C C . ASN A 1 188 ? -25.040 -23.404 15.387 1.00 17.30 209 ASN A C 1
ATOM 1367 O O . ASN A 1 188 ? -25.832 -22.593 15.865 1.00 18.05 209 ASN A O 1
ATOM 1372 N N . HIS A 1 189 ? -24.812 -23.505 14.081 1.00 15.73 210 HIS A N 1
ATOM 1373 C CA . HIS A 1 189 ? -25.507 -22.665 13.111 1.00 16.16 210 HIS A CA 1
ATOM 1374 C C . HIS A 1 189 ? -26.282 -23.613 12.197 1.00 17.06 210 HIS A C 1
ATOM 1375 O O . HIS A 1 189 ? -25.777 -24.028 11.155 1.00 15.12 210 HIS A O 1
ATOM 1382 N N . THR A 1 190 ? -27.508 -23.949 12.591 1.00 17.14 211 THR A N 1
ATOM 1383 C CA . THR A 1 190 ? -28.322 -24.896 11.832 1.00 17.33 211 THR A CA 1
ATOM 1384 C C . THR A 1 190 ? -28.628 -24.530 10.378 1.00 16.95 211 THR A C 1
ATOM 1385 O O . THR A 1 190 ? -29.023 -25.388 9.583 1.00 16.96 211 THR A O 1
ATOM 1389 N N . GLU A 1 191 ? -28.438 -23.265 10.021 1.00 16.35 212 GLU A N 1
ATOM 1390 C CA . GLU A 1 191 ? -28.670 -22.834 8.646 1.00 15.74 212 GLU A CA 1
ATOM 1391 C C . GLU A 1 191 ? -27.733 -23.612 7.720 1.00 15.31 212 GLU A C 1
ATOM 1392 O O . GLU A 1 191 ? -28.042 -23.841 6.549 1.00 15.37 212 GLU A O 1
ATOM 1398 N N . ALA A 1 192 ? -26.590 -24.021 8.262 1.00 15.30 213 ALA A N 1
ATOM 1399 C CA . ALA A 1 192 ? -25.571 -24.730 7.497 1.00 14.60 213 ALA A CA 1
ATOM 1400 C C . ALA A 1 192 ? -25.770 -26.229 7.298 1.00 15.06 213 ALA A C 1
ATOM 1401 O O . ALA A 1 192 ? -24.973 -26.868 6.618 1.00 13.95 213 ALA A O 1
ATOM 1403 N N . THR A 1 193 ? -26.828 -26.787 7.873 1.00 15.56 214 THR A N 1
ATOM 1404 C CA . THR A 1 193 ? -27.063 -28.226 7.781 1.00 14.93 214 THR A CA 1
ATOM 1405 C C . THR A 1 193 ? -27.070 -28.814 6.352 1.00 14.46 214 THR A C 1
ATOM 1406 O O . THR A 1 193 ? -26.393 -29.811 6.077 1.00 14.11 214 THR A O 1
ATOM 1410 N N . HIS A 1 194 ? -27.832 -28.185 5.456 1.00 15.33 215 HIS A N 1
ATOM 1411 C CA . HIS A 1 194 ? -27.955 -28.589 4.055 1.00 14.55 215 HIS A CA 1
ATOM 1412 C C . HIS A 1 194 ? -26.549 -28.560 3.411 1.00 14.38 215 HIS A C 1
ATOM 1413 O O . HIS A 1 194 ? -26.104 -29.512 2.758 1.00 13.38 215 HIS A O 1
ATOM 1420 N N . MET A 1 195 ? -25.826 -27.478 3.663 1.00 14.47 216 MET A N 1
ATOM 1421 C CA . MET A 1 195 ? -24.500 -27.322 3.096 1.00 14.09 216 MET A CA 1
ATOM 1422 C C . MET A 1 195 ? -23.466 -28.360 3.523 1.00 14.53 216 MET A C 1
ATOM 1423 O O . MET A 1 195 ? -22.802 -28.941 2.663 1.00 13.95 216 MET A O 1
ATOM 1428 N N . PHE A 1 196 ? -23.314 -28.620 4.822 1.00 14.63 217 PHE A N 1
ATOM 1429 C CA . PHE A 1 196 ? -22.300 -29.588 5.208 1.00 14.19 217 PHE A CA 1
ATOM 1430 C C . PHE A 1 196 ? -22.619 -30.989 4.706 1.00 14.84 217 PHE A C 1
ATOM 1431 O O . PHE A 1 196 ? -21.738 -31.841 4.631 1.00 15.08 217 PHE A O 1
ATOM 1439 N N . THR A 1 197 ? -23.872 -31.216 4.323 1.00 15.43 218 THR A N 1
ATOM 1440 C CA . THR A 1 197 ? -24.252 -32.511 3.783 1.00 15.47 218 THR A CA 1
ATOM 1441 C C . THR A 1 197 ? -23.647 -32.590 2.378 1.00 15.05 218 THR A C 1
ATOM 1442 O O . THR A 1 197 ? -23.092 -33.618 1.984 1.00 16.16 218 THR A O 1
ATOM 1446 N N . TRP A 1 198 ? -23.744 -31.495 1.626 1.00 14.46 219 TRP A N 1
ATOM 1447 C CA . TRP A 1 198 ? -23.158 -31.448 0.287 1.00 14.63 219 TRP A CA 1
ATOM 1448 C C . TRP A 1 198 ? -21.640 -31.554 0.408 1.00 15.20 219 TRP A C 1
ATOM 1449 O O . TRP A 1 198 ? -20.989 -32.211 -0.406 1.00 14.97 219 TRP A O 1
ATOM 1460 N N . ALA A 1 199 ? -21.086 -30.892 1.425 1.00 14.04 220 ALA A N 1
ATOM 1461 C CA . ALA A 1 199 ? -19.639 -30.874 1.659 1.00 15.27 220 ALA A CA 1
ATOM 1462 C C . ALA A 1 199 ? -19.039 -32.255 1.909 1.00 15.76 220 ALA A C 1
ATOM 1463 O O . ALA A 1 199 ? -17.872 -32.501 1.596 1.00 14.80 220 ALA A O 1
ATOM 1465 N N . MET A 1 200 ? -19.833 -33.158 2.473 1.00 15.26 221 MET A N 1
ATOM 1466 C CA . MET A 1 200 ? -19.349 -34.504 2.749 1.00 14.75 221 MET A CA 1
ATOM 1467 C C . MET A 1 200 ? -19.596 -35.458 1.582 1.00 14.75 221 MET A C 1
ATOM 1468 O O . MET A 1 200 ? -19.159 -36.607 1.613 1.00 14.70 221 MET A O 1
ATOM 1473 N N . SER A 1 201 ? -20.292 -34.982 0.551 1.00 14.88 222 SER A N 1
ATOM 1474 C CA . SER A 1 201 ? -20.579 -35.813 -0.619 1.00 15.29 222 SER A CA 1
ATOM 1475 C C . SER A 1 201 ? -19.389 -35.794 -1.580 1.00 16.56 222 SER A C 1
ATOM 1476 O O . SER A 1 201 ? -18.453 -35.014 -1.401 1.00 15.73 222 SER A O 1
ATOM 1479 N N . ASP A 1 202 ? -19.433 -36.642 -2.605 1.00 14.34 223 ASP A N 1
ATOM 1480 C CA . ASP A 1 202 ? -18.350 -36.707 -3.580 1.00 14.63 223 ASP A CA 1
ATOM 1481 C C . ASP A 1 202 ? -18.178 -35.427 -4.390 1.00 13.46 223 ASP A C 1
ATOM 1482 O O . ASP A 1 202 ? -17.186 -35.269 -5.097 1.00 13.58 223 ASP A O 1
ATOM 1487 N N . ARG A 1 203 ? -19.149 -34.524 -4.299 1.00 13.30 224 ARG A N 1
ATOM 1488 C CA . ARG A 1 203 ? -19.079 -33.252 -5.014 1.00 13.78 224 ARG A CA 1
ATOM 1489 C C . ARG A 1 203 ? -17.849 -32.457 -4.583 1.00 14.62 224 ARG A C 1
ATOM 1490 O O . ARG A 1 203 ? -17.269 -31.722 -5.380 1.00 14.06 224 ARG A O 1
ATOM 1498 N N . ALA A 1 204 ? -17.464 -32.617 -3.317 1.00 14.65 225 ALA A N 1
ATOM 1499 C CA . ALA A 1 204 ? -16.323 -31.902 -2.737 1.00 13.39 225 ALA A CA 1
ATOM 1500 C C . ALA A 1 204 ? -14.939 -32.476 -3.059 1.00 15.42 225 ALA A C 1
ATOM 1501 O O . ALA A 1 204 ? -13.920 -31.927 -2.620 1.00 15.44 225 ALA A O 1
ATOM 1503 N N . ILE A 1 205 ? -14.893 -33.587 -3.790 1.00 13.69 226 ILE A N 1
ATOM 1504 C CA . ILE A 1 205 ? -13.613 -34.170 -4.192 1.00 13.83 226 ILE A CA 1
ATOM 1505 C C . ILE A 1 205 ? -13.693 -34.594 -5.655 1.00 14.00 226 ILE A C 1
ATOM 1506 O O . ILE A 1 205 ? -13.587 -35.776 -6.000 1.00 13.01 226 ILE A O 1
ATOM 1511 N N . PRO A 1 206 ? -13.884 -33.614 -6.547 1.00 13.46 227 PRO A N 1
ATOM 1512 C CA . PRO A 1 206 ? -13.981 -33.892 -7.981 1.00 12.47 227 PRO A CA 1
ATOM 1513 C C . PRO A 1 206 ? -12.710 -34.461 -8.597 1.00 12.84 227 PRO A C 1
ATOM 1514 O O . PRO A 1 206 ? -11.593 -34.114 -8.201 1.00 11.90 227 PRO A O 1
ATOM 1518 N N . ARG A 1 207 ? -12.895 -35.350 -9.568 1.00 12.84 228 ARG A N 1
ATOM 1519 C CA . ARG A 1 207 ? -11.784 -35.963 -10.285 1.00 13.10 228 ARG A CA 1
ATOM 1520 C C . ARG A 1 207 ? -11.070 -34.918 -11.140 1.00 13.34 228 ARG A C 1
ATOM 1521 O O . ARG A 1 207 ? -9.853 -34.971 -11.317 1.00 11.81 228 ARG A O 1
ATOM 1529 N N . SER A 1 208 ? -11.840 -33.966 -11.660 1.00 12.21 229 SER A N 1
ATOM 1530 C CA . SER A 1 208 ? -11.300 -32.913 -12.519 1.00 12.18 229 SER A CA 1
ATOM 1531 C C . SER A 1 208 ? -12.210 -31.696 -12.478 1.00 12.67 229 SER A C 1
ATOM 1532 O O . SER A 1 208 ? -13.414 -31.829 -12.268 1.00 12.08 229 SER A O 1
ATOM 1535 N N . LEU A 1 209 ? -11.630 -30.511 -12.661 1.00 12.61 230 LEU A N 1
ATOM 1536 C CA . LEU A 1 209 ? -12.414 -29.280 -12.685 1.00 12.71 230 LEU A CA 1
ATOM 1537 C C . LEU A 1 209 ? -13.312 -29.328 -13.928 1.00 14.23 230 LEU A C 1
ATOM 1538 O O . LEU A 1 209 ? -14.339 -28.649 -13.995 1.00 12.58 230 LEU A O 1
ATOM 1543 N N . ARG A 1 210 ? -12.906 -30.142 -14.900 1.00 13.67 231 ARG A N 1
ATOM 1544 C CA . ARG A 1 210 ? -13.643 -30.322 -16.155 1.00 14.32 231 ARG A CA 1
ATOM 1545 C C . ARG A 1 210 ? -14.804 -31.297 -15.979 1.00 15.12 231 ARG A C 1
ATOM 1546 O O . ARG A 1 210 ? -15.611 -31.487 -16.894 1.00 15.44 231 ARG A O 1
ATOM 1554 N N . MET A 1 211 ? -14.885 -31.923 -14.810 1.00 14.94 232 MET A N 1
ATOM 1555 C CA . MET A 1 211 ? -15.940 -32.894 -14.550 1.00 14.82 232 MET A CA 1
ATOM 1556 C C . MET A 1 211 ? -16.770 -32.554 -13.322 1.00 14.05 232 MET A C 1
ATOM 1557 O O . MET A 1 211 ? -17.014 -33.403 -12.465 1.00 13.67 232 MET A O 1
ATOM 1562 N N . MET A 1 212 ? -17.196 -31.302 -13.234 1.00 13.49 233 MET A N 1
ATOM 1563 C CA . MET A 1 212 ? -18.023 -30.867 -12.118 1.00 14.60 233 MET A CA 1
ATOM 1564 C C . MET A 1 212 ? -18.991 -29.811 -12.609 1.00 13.44 233 MET A C 1
ATOM 1565 O O . MET A 1 212 ? -18.773 -29.190 -13.651 1.00 13.78 233 MET A O 1
ATOM 1570 N N . GLN A 1 213 ? -20.066 -29.608 -11.861 1.00 13.07 234 GLN A N 1
ATOM 1571 C CA . GLN A 1 213 ? -21.044 -28.601 -12.227 1.00 13.82 234 GLN A CA 1
ATOM 1572 C C . GLN A 1 213 ? -20.635 -27.255 -11.653 1.00 15.29 234 GLN A C 1
ATOM 1573 O O . GLN A 1 213 ? -19.665 -27.149 -10.887 1.00 13.77 234 GLN A O 1
ATOM 1579 N N . GLY A 1 214 ? -21.393 -26.235 -12.035 1.00 14.27 235 GLY A N 1
ATOM 1580 C CA . GLY A 1 214 ? -21.163 -24.886 -11.557 1.00 14.12 235 GLY A CA 1
ATOM 1581 C C . GLY A 1 214 ? -22.537 -24.320 -11.269 1.00 16.23 235 GLY A C 1
ATOM 1582 O O . GLY A 1 214 ? -23.500 -24.669 -11.955 1.00 15.69 235 GLY A O 1
ATOM 1583 N N . PHE A 1 215 ? -22.641 -23.460 -10.262 1.00 14.28 236 PHE A N 1
ATOM 1584 C CA . PHE A 1 215 ? -23.925 -22.873 -9.893 1.00 13.45 236 PHE A CA 1
ATOM 1585 C C . PHE A 1 215 ? -23.745 -21.426 -9.464 1.00 14.34 236 PHE A C 1
ATOM 1586 O O . PHE A 1 215 ? -22.738 -21.075 -8.846 1.00 12.88 236 PHE A O 1
ATOM 1594 N N . GLY A 1 216 ? -24.731 -20.590 -9.772 1.00 14.07 237 GLY A N 1
ATOM 1595 C CA . GLY A 1 216 ? -24.653 -19.202 -9.351 1.00 12.99 237 GLY A CA 1
ATOM 1596 C C . GLY A 1 216 ? -24.939 -19.136 -7.859 1.00 14.98 237 GLY A C 1
ATOM 1597 O O . GLY A 1 216 ? -24.532 -18.198 -7.176 1.00 15.37 237 GLY A O 1
ATOM 1598 N N . VAL A 1 217 ? -25.639 -20.156 -7.364 1.00 14.72 238 VAL A N 1
ATOM 1599 C CA . VAL A 1 217 ? -26.024 -20.299 -5.958 1.00 14.51 238 VAL A CA 1
ATOM 1600 C C . VAL A 1 217 ? -27.072 -19.289 -5.518 1.00 15.00 238 VAL A C 1
ATOM 1601 O O . VAL A 1 217 ? -28.173 -19.669 -5.116 1.00 16.29 238 VAL A O 1
ATOM 1605 N N . ASN A 1 218 ? -26.742 -18.007 -5.592 1.00 14.57 239 ASN A N 1
ATOM 1606 C CA . ASN A 1 218 ? -27.697 -16.975 -5.207 1.00 14.14 239 ASN A CA 1
ATOM 1607 C C . ASN A 1 218 ? -28.779 -16.828 -6.279 1.00 14.67 239 ASN A C 1
ATOM 1608 O O . ASN A 1 218 ? -28.585 -17.213 -7.431 1.00 14.80 239 ASN A O 1
ATOM 1613 N N . THR A 1 219 ? -29.899 -16.226 -5.897 1.00 14.44 240 THR A N 1
ATOM 1614 C CA . THR A 1 219 ? -30.994 -15.982 -6.825 1.00 14.79 240 THR A CA 1
ATOM 1615 C C . THR A 1 219 ? -30.777 -14.617 -7.476 1.00 14.34 240 THR A C 1
ATOM 1616 O O . THR A 1 219 ? -30.700 -13.594 -6.794 1.00 16.85 240 THR A O 1
ATOM 1620 N N . TYR A 1 220 ? -30.643 -14.608 -8.794 1.00 13.49 241 TYR A N 1
ATOM 1621 C CA . TYR A 1 220 ? -30.459 -13.370 -9.526 1.00 14.71 241 TYR A CA 1
ATOM 1622 C C . TYR A 1 220 ? -31.776 -13.065 -10.221 1.00 16.25 241 TYR A C 1
ATOM 1623 O O . TYR A 1 220 ? -32.783 -13.737 -9.984 1.00 15.68 241 TYR A O 1
ATOM 1632 N N . THR A 1 221 ? -31.768 -12.046 -11.067 1.00 16.54 242 THR A N 1
ATOM 1633 C CA . THR A 1 221 ? -32.967 -11.679 -11.804 1.00 17.59 242 THR A CA 1
ATOM 1634 C C . THR A 1 221 ? -32.628 -11.379 -13.252 1.00 18.29 242 THR A C 1
ATOM 1635 O O . THR A 1 221 ? -31.487 -11.040 -13.583 1.00 16.25 242 THR A O 1
ATOM 1639 N N . LEU A 1 222 ? -33.630 -11.528 -14.113 1.00 17.35 243 LEU A N 1
ATOM 1640 C CA . LEU A 1 222 ? -33.485 -11.242 -15.529 1.00 17.19 243 LEU A CA 1
ATOM 1641 C C . LEU A 1 222 ? -34.653 -10.343 -15.901 1.00 18.79 243 LEU A C 1
ATOM 1642 O O . LEU A 1 222 ? -35.776 -10.557 -15.441 1.00 18.04 243 LEU A O 1
ATOM 1647 N N . ILE A 1 223 ? -34.375 -9.328 -16.710 1.00 18.78 244 ILE A N 1
ATOM 1648 C CA . ILE A 1 223 ? -35.394 -8.380 -17.145 1.00 19.17 244 ILE A CA 1
ATOM 1649 C C . ILE A 1 223 ? -35.433 -8.358 -18.665 1.00 18.96 244 ILE A C 1
ATOM 1650 O O . ILE A 1 223 ? -34.402 -8.151 -19.305 1.00 17.93 244 ILE A O 1
ATOM 1655 N N . ASN A 1 224 ? -36.616 -8.554 -19.245 1.00 20.38 245 ASN A N 1
ATOM 1656 C CA . ASN A 1 224 ? -36.736 -8.551 -20.701 1.00 20.91 245 ASN A CA 1
ATOM 1657 C C . ASN A 1 224 ? -37.090 -7.181 -21.279 1.00 21.77 245 ASN A C 1
ATOM 1658 O O . ASN A 1 224 ? -37.277 -6.210 -20.544 1.00 21.08 245 ASN A O 1
ATOM 1663 N N . ALA A 1 225 ? -37.177 -7.119 -22.605 1.00 22.42 246 ALA A N 1
ATOM 1664 C CA . ALA A 1 225 ? -37.483 -5.883 -23.320 1.00 24.56 246 ALA A CA 1
ATOM 1665 C C . ALA A 1 225 ? -38.778 -5.192 -22.889 1.00 25.50 246 ALA A C 1
ATOM 1666 O O . ALA A 1 225 ? -38.913 -3.976 -23.051 1.00 25.97 246 ALA A O 1
ATOM 1668 N N . GLN A 1 226 ? -39.725 -5.954 -22.350 1.00 25.37 247 GLN A N 1
ATOM 1669 C CA . GLN A 1 226 ? -40.994 -5.381 -21.904 1.00 27.94 247 GLN A CA 1
ATOM 1670 C C . GLN A 1 226 ? -40.933 -4.924 -20.449 1.00 27.67 247 GLN A C 1
ATOM 1671 O O . GLN A 1 226 ? -41.922 -4.427 -19.904 1.00 27.12 247 GLN A O 1
ATOM 1677 N N . GLY A 1 227 ? -39.775 -5.103 -19.821 1.00 26.67 248 GLY A N 1
ATOM 1678 C CA . GLY A 1 227 ? -39.619 -4.691 -18.440 1.00 25.06 248 GLY A CA 1
ATOM 1679 C C . GLY A 1 227 ? -40.112 -5.709 -17.429 1.00 24.24 248 GLY A C 1
ATOM 1680 O O . GLY A 1 227 ? -40.189 -5.405 -16.238 1.00 24.37 248 GLY A O 1
ATOM 1681 N N . LYS A 1 228 ? -40.447 -6.910 -17.895 1.00 23.34 249 LYS A N 1
ATOM 1682 C CA . LYS A 1 228 ? -40.922 -7.971 -17.014 1.00 24.16 249 LYS A CA 1
ATOM 1683 C C . LYS A 1 228 ? -39.730 -8.680 -16.386 1.00 22.79 249 LYS A C 1
ATOM 1684 O O . LYS A 1 228 ? -38.721 -8.916 -17.052 1.00 22.96 249 LYS A O 1
ATOM 1690 N N . ARG A 1 229 ? -39.854 -9.024 -15.108 1.00 21.79 250 ARG A N 1
ATOM 1691 C CA . ARG A 1 229 ? -38.761 -9.682 -14.395 1.00 22.19 250 ARG A CA 1
ATOM 1692 C C . ARG A 1 229 ? -39.024 -11.120 -13.967 1.00 22.00 250 ARG A C 1
ATOM 1693 O O . ARG A 1 229 ? -40.160 -11.515 -13.690 1.00 22.04 250 ARG A O 1
ATOM 1701 N N . HIS A 1 230 ? -37.943 -11.890 -13.928 1.00 20.46 251 HIS A N 1
ATOM 1702 C CA . HIS A 1 230 ? -37.971 -13.274 -13.507 1.00 20.12 251 HIS A CA 1
ATOM 1703 C C . HIS A 1 230 ? -36.822 -13.499 -12.514 1.00 20.17 251 HIS A C 1
ATOM 1704 O O . HIS A 1 230 ? -35.740 -12.917 -12.661 1.00 19.35 251 HIS A O 1
ATOM 1711 N N . PHE A 1 231 ? -37.062 -14.328 -11.502 1.00 18.63 252 PHE A N 1
ATOM 1712 C CA . PHE A 1 231 ? -36.032 -14.669 -10.524 1.00 19.11 252 PHE A CA 1
ATOM 1713 C C . PHE A 1 231 ? -35.367 -15.896 -11.122 1.00 18.33 252 PHE A C 1
ATOM 1714 O O . PHE A 1 231 ? -36.052 -16.801 -11.602 1.00 18.56 252 PHE A O 1
ATOM 1722 N N . VAL A 1 232 ? -34.041 -15.954 -11.090 1.00 16.60 253 VAL A N 1
ATOM 1723 C CA . VAL A 1 232 ? -33.365 -17.091 -11.698 1.00 15.23 253 VAL A CA 1
ATOM 1724 C C . VAL A 1 232 ? -32.199 -17.703 -10.938 1.00 16.06 253 VAL A C 1
ATOM 1725 O O . VAL A 1 232 ? -31.639 -17.099 -10.018 1.00 15.75 253 VAL A O 1
ATOM 1729 N N . LYS A 1 233 ? -31.851 -18.917 -11.357 1.00 16.70 254 LYS A N 1
ATOM 1730 C CA . LYS A 1 233 ? -30.725 -19.677 -10.829 1.00 16.81 254 LYS A CA 1
ATOM 1731 C C . LYS A 1 233 ? -29.941 -20.081 -12.074 1.00 17.52 254 LYS A C 1
ATOM 1732 O O . LYS A 1 233 ? -30.533 -20.527 -13.061 1.00 17.15 254 LYS A O 1
ATOM 1738 N N . PHE A 1 234 ? -28.621 -19.917 -12.038 1.00 15.86 255 PHE A N 1
ATOM 1739 C CA . PHE A 1 234 ? -27.782 -20.282 -13.175 1.00 16.34 255 PHE A CA 1
ATOM 1740 C C . PHE A 1 234 ? -27.097 -21.619 -12.921 1.00 15.97 255 PHE A C 1
ATOM 1741 O O . PHE A 1 234 ? -26.686 -21.907 -11.796 1.00 16.45 255 PHE A O 1
ATOM 1749 N N . HIS A 1 235 ? -26.975 -22.425 -13.973 1.00 15.83 256 HIS A N 1
ATOM 1750 C CA . HIS A 1 235 ? -26.353 -23.746 -13.889 1.00 15.12 256 HIS A CA 1
ATOM 1751 C C . HIS A 1 235 ? -25.330 -23.993 -15.000 1.00 15.77 256 HIS A C 1
ATOM 1752 O O . HIS A 1 235 ? -25.516 -23.542 -16.135 1.00 14.99 256 HIS A O 1
ATOM 1759 N N . TRP A 1 236 ? -24.268 -24.726 -14.661 1.00 14.35 257 TRP A N 1
ATOM 1760 C CA . TRP A 1 236 ? -23.226 -25.137 -15.608 1.00 14.40 257 TRP A CA 1
ATOM 1761 C C . TRP A 1 236 ? -23.175 -26.662 -15.467 1.00 13.65 257 TRP A C 1
ATOM 1762 O O . TRP A 1 236 ? -23.013 -27.180 -14.362 1.00 13.18 257 TRP A O 1
ATOM 1773 N N . THR A 1 237 ? -23.309 -27.381 -16.576 1.00 13.88 258 THR A N 1
ATOM 1774 C CA . THR A 1 237 ? -23.300 -28.840 -16.538 1.00 15.33 258 THR A CA 1
ATOM 1775 C C . THR A 1 237 ? -22.243 -29.377 -17.500 1.00 15.42 258 THR A C 1
ATOM 1776 O O . THR A 1 237 ? -22.317 -29.159 -18.707 1.00 14.27 258 THR A O 1
ATOM 1780 N N . PRO A 1 238 ? -21.239 -30.096 -16.965 1.00 16.15 259 PRO A N 1
ATOM 1781 C CA . PRO A 1 238 ? -20.146 -30.662 -17.759 1.00 15.13 259 PRO A CA 1
ATOM 1782 C C . PRO A 1 238 ? -20.560 -31.732 -18.765 1.00 16.70 259 PRO A C 1
ATOM 1783 O O . PRO A 1 238 ? -21.290 -32.666 -18.435 1.00 16.05 259 PRO A O 1
ATOM 1787 N N . GLU A 1 239 ? -20.083 -31.594 -19.995 1.00 16.30 260 GLU A N 1
ATOM 1788 C CA . GLU A 1 239 ? -20.409 -32.562 -21.024 1.00 17.60 260 GLU A CA 1
ATOM 1789 C C . GLU A 1 239 ? -19.646 -33.871 -20.806 1.00 17.47 260 GLU A C 1
ATOM 1790 O O . GLU A 1 239 ? -19.993 -34.909 -21.370 1.00 16.30 260 GLU A O 1
ATOM 1796 N N . LEU A 1 240 ? -18.617 -33.825 -19.963 1.00 16.61 261 LEU A N 1
ATOM 1797 C CA . LEU A 1 240 ? -17.850 -35.022 -19.645 1.00 17.16 261 LEU A CA 1
ATOM 1798 C C . LEU A 1 240 ? -18.501 -35.743 -18.465 1.00 16.59 261 LEU A C 1
ATOM 1799 O O . LEU A 1 240 ? -18.100 -36.847 -18.109 1.00 17.50 261 LEU A O 1
ATOM 1804 N N . GLY A 1 241 ? -19.513 -35.117 -17.869 1.00 15.52 262 GLY A N 1
ATOM 1805 C CA . GLY A 1 241 ? -20.179 -35.718 -16.726 1.00 17.23 262 GLY A CA 1
ATOM 1806 C C . GLY A 1 241 ? -19.526 -35.313 -15.408 1.00 17.37 262 GLY A C 1
ATOM 1807 O O . GLY A 1 241 ? -18.446 -34.720 -15.402 1.00 16.63 262 GLY A O 1
ATOM 1808 N N . VAL A 1 242 ? -20.183 -35.636 -14.296 1.00 17.02 263 VAL A N 1
ATOM 1809 C CA . VAL A 1 242 ? -19.676 -35.305 -12.962 1.00 15.91 263 VAL A CA 1
ATOM 1810 C C . VAL A 1 242 ? -19.016 -36.542 -12.361 1.00 16.58 263 VAL A C 1
ATOM 1811 O O . VAL A 1 242 ? -19.674 -37.560 -12.145 1.00 16.63 263 VAL A O 1
ATOM 1815 N N . HIS A 1 243 ? -17.713 -36.451 -12.102 1.00 15.41 264 HIS A N 1
ATOM 1816 C CA . HIS A 1 243 ? -16.952 -37.574 -11.553 1.00 15.45 264 HIS A CA 1
ATOM 1817 C C . HIS A 1 243 ? -16.081 -37.150 -10.375 1.00 15.23 264 HIS A C 1
ATOM 1818 O O . HIS A 1 243 ? -15.618 -36.010 -10.315 1.00 14.41 264 HIS A O 1
ATOM 1825 N N . SER A 1 244 ? -15.843 -38.080 -9.452 1.00 14.55 265 SER A N 1
ATOM 1826 C CA . SER A 1 244 ? -15.049 -37.788 -8.266 1.00 14.95 265 SER A CA 1
ATOM 1827 C C . SER A 1 244 ? -13.962 -38.811 -7.941 1.00 14.38 265 SER A C 1
ATOM 1828 O O . SER A 1 244 ? -13.936 -39.922 -8.475 1.00 13.93 265 SER A O 1
ATOM 1831 N N . LEU A 1 245 ? -13.061 -38.413 -7.050 1.00 12.92 266 LEU A N 1
ATOM 1832 C CA . LEU A 1 245 ? -11.979 -39.269 -6.589 1.00 13.71 266 LEU A CA 1
ATOM 1833 C C . LEU A 1 245 ? -12.494 -39.975 -5.334 1.00 14.20 266 LEU A C 1
ATOM 1834 O O . LEU A 1 245 ? -13.604 -39.699 -4.882 1.00 15.50 266 LEU A O 1
ATOM 1839 N N . VAL A 1 246 ? -11.699 -40.894 -4.789 1.00 14.39 267 VAL A N 1
ATOM 1840 C CA . VAL A 1 246 ? -12.047 -41.556 -3.529 1.00 14.90 267 VAL A CA 1
ATOM 1841 C C . VAL A 1 246 ? -11.080 -40.934 -2.511 1.00 15.20 267 VAL A C 1
ATOM 1842 O O . VAL A 1 246 ? -9.977 -40.521 -2.875 1.00 14.39 267 VAL A O 1
ATOM 1846 N N . TRP A 1 247 ? -11.485 -40.865 -1.248 1.00 16.41 268 TRP A N 1
ATOM 1847 C CA . TRP A 1 247 ? -10.670 -40.199 -0.229 1.00 15.83 268 TRP A CA 1
ATOM 1848 C C . TRP A 1 247 ? -9.192 -40.552 -0.094 1.00 15.61 268 TRP A C 1
ATOM 1849 O O . TRP A 1 247 ? -8.345 -39.658 -0.118 1.00 15.61 268 TRP A O 1
ATOM 1860 N N . ASP A 1 248 ? -8.868 -41.833 0.062 1.00 14.50 269 ASP A N 1
ATOM 1861 C CA . ASP A 1 248 ? -7.466 -42.229 0.206 1.00 13.60 269 ASP A CA 1
ATOM 1862 C C . ASP A 1 248 ? -6.641 -41.698 -0.967 1.00 14.68 269 ASP A C 1
ATOM 1863 O O . ASP A 1 248 ? -5.511 -41.233 -0.793 1.00 12.90 269 ASP A O 1
ATOM 1868 N N . GLU A 1 249 ? -7.221 -41.771 -2.161 1.00 13.70 270 GLU A N 1
ATOM 1869 C CA . GLU A 1 249 ? -6.570 -41.305 -3.379 1.00 13.76 270 GLU A CA 1
ATOM 1870 C C . GLU A 1 249 ? -6.393 -39.781 -3.367 1.00 13.58 270 GLU A C 1
ATOM 1871 O O . GLU A 1 249 ? -5.326 -39.270 -3.707 1.00 12.45 270 GLU A O 1
ATOM 1877 N N . ALA A 1 250 ? -7.440 -39.063 -2.973 1.00 13.42 271 ALA A N 1
ATOM 1878 C CA . ALA A 1 250 ? -7.389 -37.601 -2.929 1.00 13.22 271 ALA A CA 1
ATOM 1879 C C . ALA A 1 250 ? -6.300 -37.099 -1.983 1.00 13.25 271 ALA A C 1
ATOM 1880 O O . ALA A 1 250 ? -5.617 -36.121 -2.286 1.00 13.15 271 ALA A O 1
ATOM 1882 N N . LEU A 1 251 ? -6.141 -37.766 -0.842 1.00 13.47 272 LEU A N 1
ATOM 1883 C CA . LEU A 1 251 ? -5.120 -37.378 0.137 1.00 13.02 272 LEU A CA 1
ATOM 1884 C C . LEU A 1 251 ? -3.717 -37.642 -0.387 1.00 13.23 272 LEU A C 1
ATOM 1885 O O . LEU A 1 251 ? -2.815 -36.818 -0.212 1.00 13.52 272 LEU A O 1
ATOM 1890 N N . LYS A 1 252 ? -3.524 -38.800 -1.014 1.00 12.55 273 LYS A N 1
ATOM 1891 C CA . LYS A 1 252 ? -2.219 -39.134 -1.572 1.00 12.86 273 LYS A CA 1
ATOM 1892 C C . LYS A 1 252 ? -1.847 -38.131 -2.665 1.00 11.88 273 LYS A C 1
ATOM 1893 O O . LYS A 1 252 ? -0.706 -37.666 -2.727 1.00 12.93 273 LYS A O 1
ATOM 1899 N N . LEU A 1 253 ? -2.808 -37.799 -3.527 1.00 13.11 274 LEU A N 1
ATOM 1900 C CA . LEU A 1 253 ? -2.550 -36.854 -4.612 1.00 12.99 274 LEU A CA 1
ATOM 1901 C C . LEU A 1 253 ? -2.203 -35.476 -4.070 1.00 14.14 274 LEU A C 1
ATOM 1902 O O . LEU A 1 253 ? -1.371 -34.769 -4.642 1.00 13.33 274 LEU A O 1
ATOM 1907 N N . ALA A 1 254 ? -2.847 -35.099 -2.969 1.00 13.10 275 ALA A N 1
ATOM 1908 C CA . ALA A 1 254 ? -2.602 -33.800 -2.353 1.00 13.50 275 ALA A CA 1
ATOM 1909 C C . ALA A 1 254 ? -1.113 -33.647 -2.053 1.00 14.16 275 ALA A C 1
ATOM 1910 O O . ALA A 1 254 ? -0.581 -32.535 -2.042 1.00 13.96 275 ALA A O 1
ATOM 1912 N N . GLY A 1 255 ? -0.443 -34.770 -1.818 1.00 12.78 276 GLY A N 1
ATOM 1913 C CA . GLY A 1 255 ? 0.980 -34.725 -1.534 1.00 12.77 276 GLY A CA 1
ATOM 1914 C C . GLY A 1 255 ? 1.827 -35.085 -2.744 1.00 15.11 276 GLY A C 1
ATOM 1915 O O . GLY A 1 255 ? 2.816 -34.407 -3.041 1.00 14.95 276 GLY A O 1
ATOM 1916 N N . GLN A 1 256 ? 1.430 -36.143 -3.450 1.00 14.42 277 GLN A N 1
ATOM 1917 C CA . GLN A 1 256 ? 2.158 -36.622 -4.624 1.00 14.63 277 GLN A CA 1
ATOM 1918 C C . GLN A 1 256 ? 2.105 -35.684 -5.827 1.00 15.12 277 GLN A C 1
ATOM 1919 O O . GLN A 1 256 ? 3.045 -35.638 -6.625 1.00 14.57 277 GLN A O 1
ATOM 1925 N N . ASP A 1 257 ? 1.007 -34.947 -5.963 1.00 14.85 278 ASP A N 1
ATOM 1926 C CA . ASP A 1 257 ? 0.861 -33.972 -7.042 1.00 14.88 278 ASP A CA 1
ATOM 1927 C C . ASP A 1 257 ? -0.161 -32.925 -6.622 1.00 14.21 278 ASP A C 1
ATOM 1928 O O . ASP A 1 257 ? -1.345 -33.015 -6.961 1.00 13.47 278 ASP A O 1
ATOM 1933 N N . PRO A 1 258 ? 0.285 -31.914 -5.858 1.00 14.47 279 PRO A N 1
ATOM 1934 C CA . PRO A 1 258 ? -0.619 -30.855 -5.401 1.00 13.57 279 PRO A CA 1
ATOM 1935 C C . PRO A 1 258 ? -1.221 -30.055 -6.550 1.00 13.18 279 PRO A C 1
ATOM 1936 O O . PRO A 1 258 ? -2.209 -29.348 -6.363 1.00 13.93 279 PRO A O 1
ATOM 1940 N N . ASP A 1 259 ? -0.630 -30.181 -7.737 1.00 12.18 280 ASP A N 1
ATOM 1941 C CA . ASP A 1 259 ? -1.111 -29.468 -8.922 1.00 12.66 280 ASP A CA 1
ATOM 1942 C C . ASP A 1 259 ? -1.937 -30.372 -9.836 1.00 12.94 280 ASP A C 1
ATOM 1943 O O . ASP A 1 259 ? -2.133 -30.058 -11.008 1.00 12.03 280 ASP A O 1
ATOM 1948 N N . PHE A 1 260 ? -2.428 -31.485 -9.298 1.00 12.58 281 PHE A N 1
ATOM 1949 C CA . PHE A 1 260 ? -3.208 -32.436 -10.094 1.00 13.12 281 PHE A CA 1
ATOM 1950 C C . PHE A 1 260 ? -4.312 -31.807 -10.954 1.00 12.89 281 PHE A C 1
ATOM 1951 O O . PHE A 1 260 ? -4.408 -32.106 -12.140 1.00 12.99 281 PHE A O 1
ATOM 1959 N N . HIS A 1 261 ? -5.143 -30.947 -10.369 1.00 12.80 282 HIS A N 1
ATOM 1960 C CA . HIS A 1 261 ? -6.228 -30.309 -11.131 1.00 11.92 282 HIS A CA 1
ATOM 1961 C C . HIS A 1 261 ? -5.722 -29.210 -12.066 1.00 11.81 282 HIS A C 1
ATOM 1962 O O . HIS A 1 261 ? -6.235 -29.037 -13.173 1.00 11.05 282 HIS A O 1
ATOM 1969 N N . ARG A 1 262 ? -4.723 -28.455 -11.620 1.00 11.65 283 ARG A N 1
ATOM 1970 C CA . ARG A 1 262 ? -4.159 -27.397 -12.448 1.00 10.90 283 ARG A CA 1
ATOM 1971 C C . ARG A 1 262 ? -3.548 -28.033 -13.706 1.00 11.36 283 ARG A C 1
ATOM 1972 O O . ARG A 1 262 ? -3.744 -27.553 -14.825 1.00 10.66 283 ARG A O 1
ATOM 1980 N N . LYS A 1 263 ? -2.823 -29.131 -13.520 1.00 11.67 284 LYS A N 1
ATOM 1981 C CA . LYS A 1 263 ? -2.194 -29.823 -14.643 1.00 12.82 284 LYS A CA 1
ATOM 1982 C C . LYS A 1 263 ? -3.225 -30.497 -15.543 1.00 12.67 284 LYS A C 1
ATOM 1983 O O . LYS A 1 263 ? -3.077 -30.510 -16.764 1.00 14.72 284 LYS A O 1
ATOM 1989 N N . ASP A 1 264 ? -4.272 -31.043 -14.932 1.00 12.98 285 ASP A N 1
ATOM 1990 C CA . ASP A 1 264 ? -5.351 -31.714 -15.656 1.00 12.88 285 ASP A CA 1
ATOM 1991 C C . ASP A 1 264 ? -6.015 -30.733 -16.629 1.00 13.21 285 ASP A C 1
ATOM 1992 O O . ASP A 1 264 ? -6.251 -31.058 -17.794 1.00 12.62 285 ASP A O 1
ATOM 1997 N N . LEU A 1 265 ? -6.309 -29.531 -16.145 1.00 12.27 286 LEU A N 1
ATOM 1998 C CA . LEU A 1 265 ? -6.939 -28.502 -16.969 1.00 12.61 286 LEU A CA 1
ATOM 1999 C C . LEU A 1 265 ? -5.994 -28.004 -18.066 1.00 13.44 286 LEU A C 1
ATOM 2000 O O . LEU A 1 265 ? -6.364 -27.950 -19.243 1.00 13.51 286 LEU A O 1
ATOM 2005 N N . TRP A 1 266 ? -4.774 -27.645 -17.679 1.00 12.69 287 TRP A N 1
ATOM 2006 C CA . TRP A 1 266 ? -3.785 -27.145 -18.626 1.00 13.17 287 TRP A CA 1
ATOM 2007 C C . TRP A 1 266 ? -3.478 -28.171 -19.722 1.00 13.74 287 TRP A C 1
ATOM 2008 O O . TRP A 1 266 ? -3.419 -27.826 -20.905 1.00 12.71 287 TRP A O 1
ATOM 2019 N N . GLU A 1 267 ? -3.289 -29.426 -19.321 1.00 12.07 288 GLU A N 1
ATOM 2020 C CA . GLU A 1 267 ? -2.983 -30.516 -20.253 1.00 14.94 288 GLU A CA 1
ATOM 2021 C C . GLU A 1 267 ? -4.087 -30.751 -21.280 1.00 13.28 288 GLU A C 1
ATOM 2022 O O . GLU A 1 267 ? -3.822 -30.849 -22.478 1.00 13.37 288 GLU A O 1
ATOM 2028 N N . ALA A 1 268 ? -5.323 -30.847 -20.807 1.00 14.05 289 ALA A N 1
ATOM 2029 C CA . ALA A 1 268 ? -6.458 -31.074 -21.693 1.00 14.44 289 ALA A CA 1
ATOM 2030 C C . ALA A 1 268 ? -6.539 -29.986 -22.762 1.00 15.23 289 ALA A C 1
ATOM 2031 O O . ALA A 1 268 ? -6.693 -30.278 -23.949 1.00 15.20 289 ALA A O 1
ATOM 2033 N N . ILE A 1 269 ? -6.421 -28.731 -22.342 1.00 13.70 290 ILE A N 1
ATOM 2034 C CA . ILE A 1 269 ? -6.487 -27.617 -23.277 1.00 14.13 290 ILE A CA 1
ATOM 2035 C C . ILE A 1 269 ? -5.311 -27.627 -24.247 1.00 15.05 290 ILE A C 1
ATOM 2036 O O . ILE A 1 269 ? -5.486 -27.392 -25.444 1.00 14.56 290 ILE A O 1
ATOM 2041 N N . GLU A 1 270 ? -4.118 -27.913 -23.740 1.00 15.21 291 GLU A N 1
ATOM 2042 C CA . GLU A 1 270 ? -2.931 -27.965 -24.588 1.00 18.26 291 GLU A CA 1
ATOM 2043 C C . GLU A 1 270 ? -3.067 -29.100 -25.610 1.00 18.45 291 GLU A C 1
ATOM 2044 O O . GLU A 1 270 ? -2.555 -29.002 -26.729 1.00 18.74 291 GLU A O 1
ATOM 2050 N N . ASN A 1 271 ? -3.764 -30.170 -25.227 1.00 17.47 292 ASN A N 1
ATOM 2051 C CA . ASN A 1 271 ? -3.954 -31.323 -26.112 1.00 19.08 292 ASN A CA 1
ATOM 2052 C C . ASN A 1 271 ? -5.105 -31.165 -27.090 1.00 19.37 292 ASN A C 1
ATOM 2053 O O . ASN A 1 271 ? -5.315 -32.025 -27.951 1.00 21.16 292 ASN A O 1
ATOM 2058 N N . GLY A 1 272 ? -5.864 -30.085 -26.953 1.00 17.80 293 GLY A N 1
ATOM 2059 C CA . GLY A 1 272 ? -6.979 -29.872 -27.858 1.00 17.65 293 GLY A CA 1
ATOM 2060 C C . GLY A 1 272 ? -8.297 -30.427 -27.353 1.00 17.49 293 GLY A C 1
ATOM 2061 O O . GLY A 1 272 ? -9.295 -30.398 -28.072 1.00 18.81 293 GLY A O 1
ATOM 2062 N N . ALA A 1 273 ? -8.307 -30.945 -26.129 1.00 16.38 294 ALA A N 1
ATOM 2063 C CA . ALA A 1 273 ? -9.533 -31.477 -25.540 1.00 16.66 294 ALA A CA 1
ATOM 2064 C C . ALA A 1 273 ? -10.166 -30.367 -24.703 1.00 16.72 294 ALA A C 1
ATOM 2065 O O . ALA A 1 273 ? -10.106 -30.380 -23.472 1.00 17.81 294 ALA A O 1
ATOM 2067 N N . TYR A 1 274 ? -10.771 -29.401 -25.386 1.00 16.65 295 TYR A N 1
ATOM 2068 C CA . TYR A 1 274 ? -11.398 -28.267 -24.720 1.00 15.59 295 TYR A CA 1
ATOM 2069 C C . TYR A 1 274 ? -12.624 -28.688 -23.918 1.00 16.24 295 TYR A C 1
ATOM 2070 O O . TYR A 1 274 ? -13.591 -29.221 -24.468 1.00 16.02 295 TYR A O 1
ATOM 2079 N N . PRO A 1 275 ? -12.601 -28.457 -22.596 1.00 14.87 296 PRO A N 1
ATOM 2080 C CA . PRO A 1 275 ? -13.738 -28.830 -21.752 1.00 15.15 296 PRO A CA 1
ATOM 2081 C C . PRO A 1 275 ? -14.953 -27.949 -22.025 1.00 14.31 296 PRO A C 1
ATOM 2082 O O . PRO A 1 275 ? -14.824 -26.737 -22.216 1.00 13.96 296 PRO A O 1
ATOM 2086 N N . LYS A 1 276 ? -16.131 -28.562 -22.041 1.00 13.79 297 LYS A N 1
ATOM 2087 C CA . LYS A 1 276 ? -17.367 -27.834 -22.310 1.00 14.32 297 LYS A CA 1
ATOM 2088 C C . LYS A 1 276 ? -18.422 -28.024 -21.235 1.00 14.08 297 LYS A C 1
ATOM 2089 O O . LYS A 1 276 ? -18.486 -29.065 -20.574 1.00 15.30 297 LYS A O 1
ATOM 2095 N N . TRP A 1 277 ? -19.258 -27.004 -21.078 1.00 13.09 298 TRP A N 1
ATOM 2096 C CA . TRP A 1 277 ? -20.347 -27.025 -20.113 1.00 13.97 298 TRP A CA 1
ATOM 2097 C C . TRP A 1 277 ? -21.592 -26.468 -20.783 1.00 14.76 298 TRP A C 1
ATOM 2098 O O . TRP A 1 277 ? -21.506 -25.536 -21.585 1.00 15.89 298 TRP A O 1
ATOM 2109 N N . LYS A 1 278 ? -22.745 -27.043 -20.460 1.00 15.64 299 LYS A N 1
ATOM 2110 C CA . LYS A 1 278 ? -24.006 -26.536 -20.987 1.00 17.01 299 LYS A CA 1
ATOM 2111 C C . LYS A 1 278 ? -24.447 -25.493 -19.965 1.00 15.83 299 LYS A C 1
ATOM 2112 O O . LYS A 1 278 ? -24.300 -25.703 -18.756 1.00 15.81 299 LYS A O 1
ATOM 2118 N N . PHE A 1 279 ? -24.983 -24.376 -20.442 1.00 15.25 300 PHE A N 1
ATOM 2119 C CA . PHE A 1 279 ? -25.437 -23.307 -19.559 1.00 15.38 300 PHE A CA 1
ATOM 2120 C C . PHE A 1 279 ? -26.955 -23.354 -19.460 1.00 17.01 300 PHE A C 1
ATOM 2121 O O . PHE A 1 279 ? -27.641 -23.297 -20.484 1.00 17.60 300 PHE A O 1
ATOM 2129 N N . GLY A 1 280 ? -27.471 -23.449 -18.235 1.00 16.69 301 GLY A N 1
ATOM 2130 C CA . GLY A 1 280 ? -28.911 -23.521 -18.030 1.00 17.99 301 GLY A CA 1
ATOM 2131 C C . GLY A 1 280 ? -29.462 -22.503 -17.049 1.00 18.55 301 GLY A C 1
ATOM 2132 O O . GLY A 1 280 ? -28.735 -21.971 -16.204 1.00 17.83 301 GLY A O 1
ATOM 2133 N N . ILE A 1 281 ? -30.763 -22.240 -17.159 1.00 18.16 302 ILE A N 1
ATOM 2134 C CA . ILE A 1 281 ? -31.438 -21.266 -16.309 1.00 17.89 302 ILE A CA 1
ATOM 2135 C C . ILE A 1 281 ? -32.749 -21.793 -15.730 1.00 19.91 302 ILE A C 1
ATOM 2136 O O . ILE A 1 281 ? -33.545 -22.414 -16.438 1.00 18.74 302 ILE A O 1
ATOM 2141 N N . GLN A 1 282 ? -32.959 -21.550 -14.438 1.00 18.14 303 GLN A N 1
ATOM 2142 C CA . GLN A 1 282 ? -34.203 -21.920 -13.776 1.00 17.77 303 GLN A CA 1
ATOM 2143 C C . GLN A 1 282 ? -34.894 -20.574 -13.600 1.00 18.81 303 GLN A C 1
ATOM 2144 O O . GLN A 1 282 ? -34.284 -19.624 -13.112 1.00 17.95 303 GLN A O 1
ATOM 2150 N N . ALA A 1 283 ? -36.156 -20.471 -13.999 1.00 19.46 304 ALA A N 1
ATOM 2151 C CA . ALA A 1 283 ? -36.837 -19.193 -13.868 1.00 19.77 304 ALA A CA 1
ATOM 2152 C C . ALA A 1 283 ? -38.194 -19.265 -13.188 1.00 21.53 304 ALA A C 1
ATOM 2153 O O . ALA A 1 283 ? -38.998 -20.161 -13.452 1.00 20.57 304 ALA A O 1
ATOM 2155 N N . ILE A 1 284 ? -38.430 -18.307 -12.300 1.00 20.62 305 ILE A N 1
ATOM 2156 C CA . ILE A 1 284 ? -39.686 -18.202 -11.576 1.00 22.85 305 ILE A CA 1
ATOM 2157 C C . ILE A 1 284 ? -40.233 -16.798 -11.825 1.00 24.12 305 ILE A C 1
ATOM 2158 O O . ILE A 1 284 ? -39.559 -15.797 -11.561 1.00 21.76 305 ILE A O 1
ATOM 2163 N N . ALA A 1 285 ? -41.452 -16.730 -12.347 1.00 24.03 306 ALA A N 1
ATOM 2164 C CA . ALA A 1 285 ? -42.084 -15.453 -12.647 1.00 26.20 306 ALA A CA 1
ATOM 2165 C C . ALA A 1 285 ? -42.253 -14.587 -11.406 1.00 26.95 306 ALA A C 1
ATOM 2166 O O . ALA A 1 285 ? -42.511 -15.088 -10.313 1.00 26.02 306 ALA A O 1
ATOM 2168 N N . GLU A 1 286 ? -42.107 -13.281 -11.597 1.00 29.03 307 GLU A N 1
ATOM 2169 C CA . GLU A 1 286 ? -42.238 -12.298 -10.528 1.00 31.54 307 GLU A CA 1
ATOM 2170 C C . GLU A 1 286 ? -43.458 -12.595 -9.653 1.00 32.86 307 GLU A C 1
ATOM 2171 O O . GLU A 1 286 ? -43.390 -12.502 -8.427 1.00 33.33 307 GLU A O 1
ATOM 2177 N N . GLU A 1 287 ? -44.564 -12.970 -10.295 1.00 35.00 308 GLU A N 1
ATOM 2178 C CA . GLU A 1 287 ? -45.819 -13.265 -9.602 1.00 36.18 308 GLU A CA 1
ATOM 2179 C C . GLU A 1 287 ? -45.854 -14.528 -8.743 1.00 35.94 308 GLU A C 1
ATOM 2180 O O . GLU A 1 287 ? -46.682 -14.629 -7.837 1.00 35.85 308 GLU A O 1
ATOM 2186 N N . ASP A 1 288 ? -44.980 -15.491 -9.018 1.00 34.67 309 ASP A N 1
ATOM 2187 C CA . ASP A 1 288 ? -44.972 -16.732 -8.243 1.00 33.92 309 ASP A CA 1
ATOM 2188 C C . ASP A 1 288 ? -43.838 -16.796 -7.218 1.00 33.46 309 ASP A C 1
ATOM 2189 O O . ASP A 1 288 ? -43.458 -17.879 -6.775 1.00 32.52 309 ASP A O 1
ATOM 2194 N N . GLU A 1 289 ? -43.312 -15.638 -6.833 1.00 33.56 310 GLU A N 1
ATOM 2195 C CA . GLU A 1 289 ? -42.200 -15.575 -5.882 1.00 33.76 310 GLU A CA 1
ATOM 2196 C C . GLU A 1 289 ? -42.490 -16.291 -4.563 1.00 33.76 310 GLU A C 1
ATOM 2197 O O . GLU A 1 289 ? -41.626 -16.976 -4.011 1.00 33.03 310 GLU A O 1
ATOM 2203 N N . HIS A 1 290 ? -43.713 -16.121 -4.065 1.00 34.45 311 HIS A N 1
ATOM 2204 C CA . HIS A 1 290 ? -44.097 -16.700 -2.781 1.00 35.78 311 HIS A CA 1
ATOM 2205 C C . HIS A 1 290 ? -44.908 -17.989 -2.812 1.00 35.20 311 HIS A C 1
ATOM 2206 O O . HIS A 1 290 ? -45.541 -18.347 -1.823 1.00 36.10 311 HIS A O 1
ATOM 2213 N N . LYS A 1 291 ? -44.859 -18.694 -3.937 1.00 34.22 312 LYS A N 1
ATOM 2214 C CA . LYS A 1 291 ? -45.597 -19.942 -4.098 1.00 34.53 312 LYS A CA 1
ATOM 2215 C C . LYS A 1 291 ? -44.870 -21.229 -3.708 1.00 33.00 312 LYS A C 1
ATOM 2216 O O . LYS A 1 291 ? -45.278 -22.307 -4.127 1.00 33.75 312 LYS A O 1
ATOM 2222 N N . PHE A 1 292 ? -43.800 -21.135 -2.924 1.00 30.05 313 PHE A N 1
ATOM 2223 C CA . PHE A 1 292 ? -43.071 -22.340 -2.522 1.00 28.43 313 PHE A CA 1
ATOM 2224 C C . PHE A 1 292 ? -42.966 -22.462 -1.008 1.00 27.29 313 PHE A C 1
ATOM 2225 O O . PHE A 1 292 ? -43.176 -21.490 -0.285 1.00 27.98 313 PHE A O 1
ATOM 2233 N N . ASP A 1 293 ? -42.651 -23.663 -0.532 1.00 27.31 314 ASP A N 1
ATOM 2234 C CA . ASP A 1 293 ? -42.508 -23.905 0.901 1.00 26.86 314 ASP A CA 1
ATOM 2235 C C . ASP A 1 293 ? -41.301 -23.150 1.445 1.00 25.20 314 ASP A C 1
ATOM 2236 O O . ASP A 1 293 ? -41.301 -22.701 2.588 1.00 24.97 314 ASP A O 1
ATOM 2241 N N . PHE A 1 294 ? -40.272 -23.021 0.617 1.00 23.71 315 PHE A N 1
ATOM 2242 C CA . PHE A 1 294 ? -39.053 -22.318 1.005 1.00 21.81 315 PHE A CA 1
ATOM 2243 C C . PHE A 1 294 ? -39.034 -20.937 0.365 1.00 21.52 315 PHE A C 1
ATOM 2244 O O . PHE A 1 294 ? -39.793 -20.665 -0.564 1.00 20.86 315 PHE A O 1
ATOM 2252 N N . ASP A 1 295 ? -38.179 -20.055 0.870 1.00 20.42 316 ASP A N 1
ATOM 2253 C CA . ASP A 1 295 ? -38.073 -18.726 0.287 1.00 19.55 316 ASP A CA 1
ATOM 2254 C C . ASP A 1 295 ? -37.120 -18.879 -0.887 1.00 18.03 316 ASP A C 1
ATOM 2255 O O . ASP A 1 295 ? -36.003 -19.371 -0.722 1.00 16.52 316 ASP A O 1
ATOM 2260 N N . ILE A 1 296 ? -37.558 -18.461 -2.069 1.00 17.98 317 ILE A N 1
ATOM 2261 C CA . ILE A 1 296 ? -36.734 -18.603 -3.264 1.00 19.09 317 ILE A CA 1
ATOM 2262 C C . ILE A 1 296 ? -35.490 -17.729 -3.271 1.00 18.70 317 ILE A C 1
ATOM 2263 O O . ILE A 1 296 ? -34.695 -17.788 -4.210 1.00 18.88 317 ILE A O 1
ATOM 2268 N N . LEU A 1 297 ? -35.324 -16.921 -2.228 1.00 19.09 318 LEU A N 1
ATOM 2269 C CA . LEU A 1 297 ? -34.164 -16.043 -2.125 1.00 17.63 318 LEU A CA 1
ATOM 2270 C C . LEU A 1 297 ? -33.237 -16.523 -1.009 1.00 18.20 318 LEU A C 1
ATOM 2271 O O . LEU A 1 297 ? -32.278 -15.840 -0.639 1.00 17.40 318 LEU A O 1
ATOM 2276 N N . ASP A 1 298 ? -33.537 -17.707 -0.482 1.00 17.09 319 ASP A N 1
ATOM 2277 C CA . A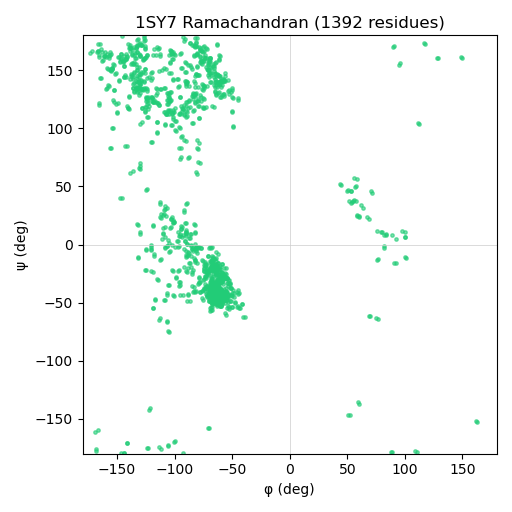SP A 1 298 ? -32.758 -18.318 0.590 1.00 17.48 319 ASP A CA 1
ATOM 2278 C C . ASP A 1 298 ? -31.664 -19.150 -0.066 1.00 17.32 319 ASP A C 1
ATOM 2279 O O . ASP A 1 298 ? -31.950 -20.176 -0.680 1.00 17.44 319 ASP A O 1
ATOM 2284 N N . ALA A 1 299 ? -30.415 -18.707 0.062 1.00 15.99 320 ALA A N 1
ATOM 2285 C CA . ALA A 1 299 ? -29.285 -19.413 -0.544 1.00 16.07 320 ALA A CA 1
ATOM 2286 C C . ALA A 1 299 ? -28.942 -20.766 0.078 1.00 15.45 320 ALA A C 1
ATOM 2287 O O . ALA A 1 299 ? -28.020 -21.438 -0.382 1.00 15.63 320 ALA A O 1
ATOM 2289 N N . THR A 1 300 ? -29.653 -21.166 1.127 1.00 15.17 321 THR A N 1
ATOM 2290 C CA . THR A 1 300 ? -29.392 -22.471 1.729 1.00 16.02 321 THR A CA 1
ATOM 2291 C C . THR A 1 300 ? -30.380 -23.468 1.125 1.00 16.19 321 THR A C 1
ATOM 2292 O O . THR A 1 300 ? -30.459 -24.615 1.554 1.00 16.62 321 THR A O 1
ATOM 2296 N N . LYS A 1 301 ? -31.121 -23.016 0.116 1.00 16.68 322 LYS A N 1
ATOM 2297 C CA . LYS A 1 301 ? -32.120 -23.849 -0.552 1.00 16.75 322 LYS A CA 1
ATOM 2298 C C . LYS A 1 301 ? -31.887 -23.997 -2.055 1.00 16.73 322 LYS A C 1
ATOM 2299 O O . LYS A 1 301 ? -31.442 -23.061 -2.721 1.00 17.23 322 LYS A O 1
ATOM 2305 N N . ILE A 1 302 ? -32.184 -25.180 -2.588 1.00 16.83 323 ILE A N 1
ATOM 2306 C CA . ILE A 1 302 ? -32.082 -25.400 -4.027 1.00 17.27 323 ILE A CA 1
ATOM 2307 C C . ILE A 1 302 ? -33.527 -25.279 -4.507 1.00 18.25 323 ILE A C 1
ATOM 2308 O O . ILE A 1 302 ? -34.458 -25.317 -3.700 1.00 17.11 323 ILE A O 1
ATOM 2313 N N . TRP A 1 303 ? -33.716 -25.102 -5.807 1.00 18.52 324 TRP A N 1
ATOM 2314 C CA . TRP A 1 303 ? -35.062 -25.054 -6.358 1.00 19.94 324 TRP A CA 1
ATOM 2315 C C . TRP A 1 303 ? -35.192 -26.440 -6.981 1.00 19.94 324 TRP A C 1
ATOM 2316 O O . TRP A 1 303 ? -34.620 -26.702 -8.036 1.00 20.74 324 TRP A O 1
ATOM 2327 N N . PRO A 1 304 ? -35.911 -27.358 -6.314 1.00 20.70 325 PRO A N 1
ATOM 2328 C CA . PRO A 1 304 ? -36.074 -28.715 -6.854 1.00 22.35 325 PRO A CA 1
ATOM 2329 C C . PRO A 1 304 ? -36.406 -28.663 -8.339 1.00 22.33 325 PRO A C 1
ATOM 2330 O O . PRO A 1 304 ? -37.363 -28.005 -8.746 1.00 22.05 325 PRO A O 1
ATOM 2334 N N . GLU A 1 305 ? -35.601 -29.346 -9.147 1.00 23.94 326 GLU A N 1
ATOM 2335 C CA . GLU A 1 305 ? -35.805 -29.347 -10.588 1.00 26.07 326 GLU A CA 1
ATOM 2336 C C . GLU A 1 305 ? -37.096 -30.038 -11.016 1.00 27.72 326 GLU A C 1
ATOM 2337 O O . GLU A 1 305 ? -37.510 -29.931 -12.169 1.00 27.39 326 GLU A O 1
ATOM 2343 N N . ASP A 1 306 ? -37.735 -30.732 -10.079 1.00 29.05 327 ASP A N 1
ATOM 2344 C CA . ASP A 1 306 ? -38.998 -31.398 -10.364 1.00 30.92 327 ASP A CA 1
ATOM 2345 C C . ASP A 1 306 ? -40.107 -30.348 -10.249 1.00 30.21 327 ASP A C 1
ATOM 2346 O O . ASP A 1 306 ? -41.239 -30.575 -10.678 1.00 30.63 327 ASP A O 1
ATOM 2351 N N . LEU A 1 307 ? -39.763 -29.194 -9.676 1.00 28.04 328 LEU A N 1
ATOM 2352 C CA . LEU A 1 307 ? -40.699 -28.080 -9.510 1.00 27.01 328 LEU A CA 1
ATOM 2353 C C . LEU A 1 307 ? -40.371 -26.959 -10.499 1.00 26.24 328 LEU A C 1
ATOM 2354 O O . LEU A 1 307 ? -41.264 -26.373 -11.114 1.00 27.24 328 LEU A O 1
ATOM 2359 N N . VAL A 1 308 ? -39.085 -26.657 -10.638 1.00 24.21 329 VAL A N 1
ATOM 2360 C CA . VAL A 1 308 ? -38.627 -25.622 -11.561 1.00 22.62 329 VAL A CA 1
ATOM 2361 C C . VAL A 1 308 ? -37.530 -26.256 -12.414 1.00 22.76 329 VAL A C 1
ATOM 2362 O O . VAL A 1 308 ? -36.409 -26.464 -11.950 1.00 22.56 329 VAL A O 1
ATOM 2366 N N . PRO A 1 309 ? -37.843 -26.580 -13.677 1.00 22.58 330 PRO A N 1
ATOM 2367 C CA . PRO A 1 309 ? -36.852 -27.201 -14.559 1.00 22.12 330 PRO A CA 1
ATOM 2368 C C . PRO A 1 309 ? -35.743 -26.268 -15.030 1.00 21.23 330 PRO A C 1
ATOM 2369 O O . PRO A 1 309 ? -35.939 -25.060 -15.154 1.00 19.43 330 PRO A O 1
ATOM 2373 N N . VAL A 1 310 ? -34.577 -26.849 -15.288 1.00 20.78 331 VAL A N 1
ATOM 2374 C CA . VAL A 1 310 ? -33.440 -26.096 -15.788 1.00 20.30 331 VAL A CA 1
ATOM 2375 C C . VAL A 1 310 ? -33.555 -26.068 -17.309 1.00 21.29 331 VAL A C 1
ATOM 2376 O O . VAL A 1 310 ? -33.643 -27.111 -17.958 1.00 21.99 331 VAL A O 1
ATOM 2380 N N . ARG A 1 311 ? -33.560 -24.867 -17.869 1.00 21.26 332 ARG A N 1
ATOM 2381 C CA . ARG A 1 311 ? -33.656 -24.677 -19.309 1.00 21.35 332 ARG A CA 1
ATOM 2382 C C . ARG A 1 311 ? -32.266 -24.379 -19.863 1.00 20.84 332 ARG A C 1
ATOM 2383 O O . ARG A 1 311 ? -31.713 -23.312 -19.610 1.00 20.54 332 ARG A O 1
ATOM 2391 N N . TYR A 1 312 ? -31.695 -25.327 -20.602 1.00 20.20 333 TYR A N 1
ATOM 2392 C CA . TYR A 1 312 ? -30.368 -25.122 -21.176 1.00 19.94 333 TYR A CA 1
ATOM 2393 C C . TYR A 1 312 ? -30.468 -24.349 -22.487 1.00 20.74 333 TYR A C 1
ATOM 2394 O O . TYR A 1 312 ? -31.258 -24.699 -23.377 1.00 20.15 333 TYR A O 1
ATOM 2403 N N . ILE A 1 313 ? -29.664 -23.295 -22.599 1.00 18.89 334 ILE A N 1
ATOM 2404 C CA . ILE A 1 313 ? -29.689 -22.433 -23.774 1.00 17.88 334 ILE A CA 1
ATOM 2405 C C . ILE A 1 313 ? -28.334 -22.115 -24.389 1.00 17.89 334 ILE A C 1
ATOM 2406 O O . ILE A 1 313 ? -28.271 -21.556 -25.482 1.00 16.38 334 ILE A O 1
ATOM 2411 N N . GLY A 1 314 ? -27.251 -22.447 -23.695 1.00 16.02 335 GLY A N 1
ATOM 2412 C CA . GLY A 1 314 ? -25.946 -22.134 -24.240 1.00 16.00 335 GLY A CA 1
ATOM 2413 C C . GLY A 1 314 ? -24.851 -23.122 -23.907 1.00 15.52 335 GLY A C 1
ATOM 2414 O O . GLY A 1 314 ? -25.077 -24.119 -23.220 1.00 14.25 335 GLY A O 1
ATOM 2415 N N . GLU A 1 315 ? -23.654 -22.829 -24.403 1.00 15.94 336 GLU A N 1
ATOM 2416 C CA . GLU A 1 315 ? -22.500 -23.681 -24.178 1.00 16.39 336 GLU A CA 1
ATOM 2417 C C . GLU A 1 315 ? -21.251 -22.822 -24.021 1.00 15.73 336 GLU A C 1
ATOM 2418 O O . GLU A 1 315 ? -21.117 -21.784 -24.668 1.00 14.16 336 GLU A O 1
ATOM 2424 N N . MET A 1 316 ? -20.350 -23.256 -23.145 1.00 15.78 337 MET A N 1
ATOM 2425 C CA . MET A 1 316 ? -19.094 -22.554 -22.917 1.00 16.40 337 MET A CA 1
ATOM 2426 C C . MET A 1 316 ? -17.973 -23.575 -23.020 1.00 16.39 337 MET A C 1
ATOM 2427 O O . MET A 1 316 ? -18.128 -24.719 -22.589 1.00 16.35 337 MET A O 1
ATOM 2432 N N . GLU A 1 317 ? -16.854 -23.174 -23.609 1.00 16.22 338 GLU A N 1
ATOM 2433 C CA . GLU A 1 317 ? -15.711 -24.067 -23.728 1.00 15.71 338 GLU A CA 1
ATOM 2434 C C . GLU A 1 317 ? -14.459 -23.278 -23.361 1.00 16.11 338 GLU A C 1
ATOM 2435 O O . GLU A 1 317 ? -14.397 -22.071 -23.577 1.00 16.50 338 GLU A O 1
ATOM 2441 N N . LEU A 1 318 ? -13.476 -23.955 -22.782 1.00 13.47 339 LEU A N 1
ATOM 2442 C CA . LEU A 1 318 ? -12.219 -23.308 -22.418 1.00 14.71 339 LEU A CA 1
ATOM 2443 C C . LEU A 1 318 ? -11.236 -23.838 -23.452 1.00 14.27 339 LEU A C 1
ATOM 2444 O O . LEU A 1 318 ? -11.035 -25.046 -23.556 1.00 14.54 339 LEU A O 1
ATOM 2449 N N . ASN A 1 319 ? -10.632 -22.940 -24.221 1.00 14.75 340 ASN A N 1
ATOM 2450 C CA . ASN A 1 319 ? -9.740 -23.366 -25.292 1.00 14.58 340 ASN A CA 1
ATOM 2451 C C . ASN A 1 319 ? -8.366 -22.736 -25.370 1.00 14.53 340 ASN A C 1
ATOM 2452 O O . ASN A 1 319 ? -7.673 -22.919 -26.367 1.00 12.29 340 ASN A O 1
ATOM 2457 N N . ARG A 1 320 ? -7.959 -21.998 -24.345 1.00 14.49 341 ARG A N 1
ATOM 2458 C CA . ARG A 1 320 ? -6.646 -21.366 -24.376 1.00 13.95 341 ARG A CA 1
ATOM 2459 C C . ARG A 1 320 ? -6.100 -21.139 -22.980 1.00 13.87 341 ARG A C 1
ATOM 2460 O O . ARG A 1 320 ? -6.750 -20.509 -22.147 1.00 13.47 341 ARG A O 1
ATOM 2468 N N . ASN A 1 321 ? -4.907 -21.667 -22.727 1.00 13.67 342 ASN A N 1
ATOM 2469 C CA . ASN A 1 321 ? -4.261 -21.495 -21.430 1.00 13.71 342 ASN A CA 1
ATOM 2470 C C . ASN A 1 321 ? -3.659 -20.095 -21.378 1.00 13.80 342 ASN A C 1
ATOM 2471 O O . ASN A 1 321 ? -3.397 -19.485 -22.416 1.00 13.06 342 ASN A O 1
ATOM 2476 N N . PRO A 1 322 ? -3.440 -19.562 -20.166 1.00 13.62 343 PRO A N 1
ATOM 2477 C CA . PRO A 1 322 ? -2.864 -18.224 -19.992 1.00 14.12 343 PRO A CA 1
ATOM 2478 C C . PRO A 1 322 ? -1.456 -18.134 -20.594 1.00 13.95 343 PRO A C 1
ATOM 2479 O O . PRO A 1 322 ? -0.795 -19.153 -20.786 1.00 13.70 343 PRO A O 1
ATOM 2483 N N . ASP A 1 323 ? -1.008 -16.917 -20.891 1.00 13.19 344 ASP A N 1
ATOM 2484 C CA . ASP A 1 323 ? 0.342 -16.705 -21.406 1.00 14.49 344 ASP A CA 1
ATOM 2485 C C . ASP A 1 323 ? 1.292 -16.666 -20.208 1.00 14.48 344 ASP A C 1
ATOM 2486 O O . ASP A 1 323 ? 2.423 -17.145 -20.280 1.00 16.48 344 ASP A O 1
ATOM 2491 N N . GLU A 1 324 ? 0.825 -16.078 -19.108 1.00 13.58 345 GLU A N 1
ATOM 2492 C CA . GLU A 1 324 ? 1.622 -15.992 -17.884 1.00 12.60 345 GLU A CA 1
ATOM 2493 C C . GLU A 1 324 ? 0.655 -16.010 -16.700 1.00 12.40 345 GLU A C 1
ATOM 2494 O O . GLU A 1 324 ? -0.209 -15.144 -16.587 1.00 11.68 345 GLU A O 1
ATOM 2500 N N . PHE A 1 325 ? 0.822 -16.987 -15.813 1.00 11.05 346 PHE A N 1
ATOM 2501 C CA . PHE A 1 325 ? -0.067 -17.157 -14.665 1.00 10.76 346 PHE A CA 1
ATOM 2502 C C . PHE A 1 325 ? -0.305 -15.942 -13.762 1.00 11.27 346 PHE A C 1
ATOM 2503 O O . PHE A 1 325 ? -1.454 -15.548 -13.541 1.00 10.83 346 PHE A O 1
ATOM 2511 N N . PHE A 1 326 ? 0.760 -15.342 -13.243 1.00 10.05 347 PHE A N 1
ATOM 2512 C CA . PHE A 1 326 ? 0.595 -14.218 -12.324 1.00 9.36 347 PHE A CA 1
ATOM 2513 C C . PHE A 1 326 ? -0.226 -13.021 -12.809 1.00 9.32 347 PHE A C 1
ATOM 2514 O O . PHE A 1 326 ? -1.245 -12.682 -12.203 1.00 12.27 347 PHE A O 1
ATOM 2522 N N . PRO A 1 327 ? 0.198 -12.359 -13.902 1.00 11.50 348 PRO A N 1
ATOM 2523 C CA . PRO A 1 327 ? -0.581 -11.206 -14.366 1.00 10.88 348 PRO A CA 1
ATOM 2524 C C . PRO A 1 327 ? -2.010 -11.517 -14.820 1.00 11.08 348 PRO A C 1
ATOM 2525 O O . PRO A 1 327 ? -2.859 -10.628 -14.861 1.00 12.48 348 PRO A O 1
ATOM 2529 N N . GLN A 1 328 ? -2.283 -12.774 -15.149 1.00 11.65 349 GLN A N 1
ATOM 2530 C CA . GLN A 1 328 ? -3.622 -13.134 -15.599 1.00 10.29 349 GLN A CA 1
ATOM 2531 C C . GLN A 1 328 ? -4.427 -13.879 -14.543 1.00 10.83 349 GLN A C 1
ATOM 2532 O O . GLN A 1 328 ? -5.309 -13.298 -13.914 1.00 10.40 349 GLN A O 1
ATOM 2538 N N . THR A 1 329 ? -4.117 -15.149 -14.317 1.00 10.27 350 THR A N 1
ATOM 2539 C CA . THR A 1 329 ? -4.860 -15.920 -13.328 1.00 10.85 350 THR A CA 1
ATOM 2540 C C . THR A 1 329 ? -4.803 -15.364 -11.901 1.00 11.29 350 THR A C 1
ATOM 2541 O O . THR A 1 329 ? -5.822 -15.315 -11.208 1.00 10.93 350 THR A O 1
ATOM 2545 N N . GLU A 1 330 ? -3.631 -14.929 -11.448 1.00 9.76 351 GLU A N 1
ATOM 2546 C CA . GLU A 1 330 ? -3.543 -14.442 -10.073 1.00 10.07 351 GLU A CA 1
ATOM 2547 C C . GLU A 1 330 ? -4.197 -13.093 -9.862 1.00 10.12 351 GLU A C 1
ATOM 2548 O O . GLU A 1 330 ? -4.803 -12.861 -8.817 1.00 10.96 351 GLU A O 1
ATOM 2554 N N . GLN A 1 331 ? -4.096 -12.219 -10.862 1.00 10.61 352 GLN A N 1
ATOM 2555 C CA . GLN A 1 331 ? -4.644 -10.872 -10.773 1.00 11.27 352 GLN A CA 1
ATOM 2556 C C . GLN A 1 331 ? -6.083 -10.668 -11.228 1.00 11.96 352 GLN A C 1
ATOM 2557 O O . GLN A 1 331 ? -6.633 -9.594 -11.014 1.00 12.72 352 GLN A O 1
ATOM 2563 N N . ILE A 1 332 ? -6.701 -11.663 -11.856 1.00 12.05 353 ILE A N 1
ATOM 2564 C CA . ILE A 1 332 ? -8.078 -11.449 -12.299 1.00 11.06 353 ILE A CA 1
ATOM 2565 C C . ILE A 1 332 ? -9.001 -11.224 -11.100 1.00 12.56 353 ILE A C 1
ATOM 2566 O O . ILE A 1 332 ? -8.858 -11.869 -10.052 1.00 11.59 353 ILE A O 1
ATOM 2571 N N . ALA A 1 333 ? -9.940 -10.292 -11.257 1.00 11.76 354 ALA A N 1
ATOM 2572 C CA . ALA A 1 333 ? -10.885 -9.968 -10.197 1.00 10.24 354 ALA A CA 1
ATOM 2573 C C . ALA A 1 333 ? -12.316 -10.118 -10.680 1.00 10.60 354 ALA A C 1
ATOM 2574 O O . ALA A 1 333 ? -12.691 -9.531 -11.692 1.00 11.11 354 ALA A O 1
ATOM 2576 N N . PHE A 1 334 ? -13.101 -10.904 -9.951 1.00 10.88 355 PHE A N 1
ATOM 2577 C CA . PHE A 1 334 ? -14.510 -11.108 -10.270 1.00 12.32 355 PHE A CA 1
ATOM 2578 C C . PHE A 1 334 ? -15.311 -10.458 -9.153 1.00 11.78 355 PHE A C 1
ATOM 2579 O O . PHE A 1 334 ? -14.782 -10.189 -8.074 1.00 11.71 355 PHE A O 1
ATOM 2587 N N . CYS A 1 335 ? -16.591 -10.206 -9.407 1.00 11.65 356 CYS A N 1
ATOM 2588 C CA . CYS A 1 335 ? -17.468 -9.656 -8.382 1.00 11.15 356 CYS A CA 1
ATOM 2589 C C . CYS A 1 335 ? -18.910 -9.836 -8.803 1.00 12.59 356 CYS A C 1
ATOM 2590 O O . CYS A 1 335 ? -19.230 -9.734 -9.987 1.00 12.83 356 CYS A O 1
ATOM 2593 N N . THR A 1 336 ? -19.776 -10.115 -7.835 1.00 12.57 357 THR A N 1
ATOM 2594 C CA . THR A 1 336 ? -21.191 -10.278 -8.132 1.00 12.76 357 THR A CA 1
ATOM 2595 C C . THR A 1 336 ? -21.740 -8.931 -8.585 1.00 13.22 357 THR A C 1
ATOM 2596 O O . THR A 1 336 ? -22.760 -8.861 -9.272 1.00 12.66 357 THR A O 1
ATOM 2600 N N . SER A 1 337 ? -21.048 -7.858 -8.213 1.00 12.25 358 SER A N 1
ATOM 2601 C CA . SER A 1 337 ? -21.475 -6.516 -8.601 1.00 13.17 358 SER A CA 1
ATOM 2602 C C . SER A 1 337 ? -21.433 -6.318 -10.110 1.00 13.17 358 SER A C 1
ATOM 2603 O O . SER A 1 337 ? -22.086 -5.421 -10.640 1.00 13.98 358 SER A O 1
ATOM 2606 N N . HIS A 1 338 ? -20.658 -7.150 -10.800 1.00 12.78 359 HIS A N 1
ATOM 2607 C CA . HIS A 1 338 ? -20.522 -7.039 -12.248 1.00 13.67 359 HIS A CA 1
ATOM 2608 C C . HIS A 1 338 ? -21.677 -7.671 -13.018 1.00 14.17 359 HIS A C 1
ATOM 2609 O O . HIS A 1 338 ? -21.642 -8.859 -13.344 1.00 13.86 359 HIS A O 1
ATOM 2616 N N . VAL A 1 339 ? -22.705 -6.875 -13.294 1.00 14.33 360 VAL A N 1
ATOM 2617 C CA . VAL A 1 339 ? -23.850 -7.346 -14.063 1.00 15.46 360 VAL A CA 1
ATOM 2618 C C . VAL A 1 339 ? -24.095 -6.384 -15.219 1.00 14.63 360 VAL A C 1
ATOM 2619 O O . VAL A 1 339 ? -23.813 -5.185 -15.119 1.00 13.60 360 VAL A O 1
ATOM 2623 N N . VAL A 1 340 ? -24.598 -6.918 -16.326 1.00 14.11 361 VAL A N 1
ATOM 2624 C CA . VAL A 1 340 ? -24.887 -6.103 -17.496 1.00 14.35 361 VAL A CA 1
ATOM 2625 C C . VAL A 1 340 ? -26.388 -5.913 -17.590 1.00 14.14 361 VAL A C 1
ATOM 2626 O O . VAL A 1 340 ? -27.156 -6.634 -16.953 1.00 14.37 361 VAL A O 1
ATOM 2630 N N . ASN A 1 341 ? -26.793 -4.932 -18.380 1.00 14.04 362 ASN A N 1
ATOM 2631 C CA . ASN A 1 341 ? -28.203 -4.624 -18.569 1.00 14.97 362 ASN A CA 1
ATOM 2632 C C . ASN A 1 341 ? -28.987 -5.892 -18.907 1.00 15.60 362 ASN A C 1
ATOM 2633 O O . ASN A 1 341 ? -28.568 -6.694 -19.749 1.00 15.68 362 ASN A O 1
ATOM 2638 N N . GLY A 1 342 ? -30.121 -6.076 -18.235 1.00 15.68 363 GLY A N 1
ATOM 2639 C CA . GLY A 1 342 ? -30.937 -7.256 -18.474 1.00 15.86 363 GLY A CA 1
ATOM 2640 C C . GLY A 1 342 ? -30.752 -8.313 -17.405 1.00 15.93 363 GLY A C 1
ATOM 2641 O O . GLY A 1 342 ? -31.511 -9.286 -17.327 1.00 16.66 363 GLY A O 1
ATOM 2642 N N . ILE A 1 343 ? -29.727 -8.126 -16.581 1.00 14.71 364 ILE A N 1
ATOM 2643 C CA . ILE A 1 343 ? -29.422 -9.048 -15.495 1.00 14.96 364 ILE A CA 1
ATOM 2644 C C . ILE A 1 343 ? -29.349 -8.203 -14.224 1.00 15.41 364 ILE A C 1
ATOM 2645 O O . ILE A 1 343 ? -28.735 -7.135 -14.226 1.00 14.77 364 ILE A O 1
ATOM 2650 N N . GLY A 1 344 ? -29.981 -8.667 -13.152 1.00 14.58 365 GLY A N 1
ATOM 2651 C CA . GLY A 1 344 ? -29.965 -7.904 -11.917 1.00 15.33 365 GLY A CA 1
ATOM 2652 C C . GLY A 1 344 ? -29.838 -8.721 -10.648 1.00 16.06 365 GLY A C 1
ATOM 2653 O O . GLY A 1 344 ? -29.592 -9.930 -10.680 1.00 15.20 365 GLY A O 1
ATOM 2654 N N . PHE A 1 345 ? -30.019 -8.044 -9.520 1.00 16.63 366 PHE A N 1
ATOM 2655 C CA . PHE A 1 345 ? -29.921 -8.670 -8.209 1.00 17.58 366 PHE A CA 1
ATOM 2656 C C . PHE A 1 345 ? -31.296 -8.898 -7.608 1.00 18.97 366 PHE A C 1
ATOM 2657 O O . PHE A 1 345 ? -32.297 -8.370 -8.093 1.00 22.28 366 PHE A O 1
ATOM 2665 N N . SER A 1 346 ? -31.331 -9.693 -6.546 1.00 18.01 367 SER A N 1
ATOM 2666 C CA . SER A 1 346 ? -32.563 -9.982 -5.826 1.00 16.86 367 SER A CA 1
ATOM 2667 C C . SER A 1 346 ? -32.265 -9.640 -4.373 1.00 18.20 367 SER A C 1
ATOM 2668 O O . SER A 1 346 ? -31.124 -9.307 -4.031 1.00 15.78 367 SER A O 1
ATOM 2671 N N . ASP A 1 347 ? -33.271 -9.730 -3.510 1.00 16.57 368 ASP A N 1
ATOM 2672 C CA . ASP A 1 347 ? -33.046 -9.423 -2.109 1.00 17.55 368 ASP A CA 1
ATOM 2673 C C . ASP A 1 347 ? -32.454 -10.585 -1.317 1.00 16.18 368 ASP A C 1
ATOM 2674 O O . ASP A 1 347 ? -32.489 -10.593 -0.084 1.00 17.02 368 ASP A O 1
ATOM 2679 N N . ASP A 1 348 ? -31.908 -11.561 -2.043 1.00 15.04 369 ASP A N 1
ATOM 2680 C CA . ASP A 1 348 ? -31.237 -12.720 -1.450 1.00 15.44 369 ASP A CA 1
ATOM 2681 C C . ASP A 1 348 ? -30.265 -12.090 -0.447 1.00 16.56 369 ASP A C 1
ATOM 2682 O O . ASP A 1 348 ? -29.337 -11.388 -0.851 1.00 16.08 369 ASP A O 1
ATOM 2687 N N . PRO A 1 349 ? -30.475 -12.315 0.865 1.00 17.38 370 PRO A N 1
ATOM 2688 C CA . PRO A 1 349 ? -29.601 -11.743 1.897 1.00 17.91 370 PRO A CA 1
ATOM 2689 C C . PRO A 1 349 ? -28.136 -12.178 1.889 1.00 17.58 370 PRO A C 1
ATOM 2690 O O . PRO A 1 349 ? -27.325 -11.629 2.637 1.00 18.94 370 PRO A O 1
ATOM 2694 N N . LEU A 1 350 ? -27.793 -13.164 1.065 1.00 14.88 371 LEU A N 1
ATOM 2695 C CA . LEU A 1 350 ? -26.405 -13.599 0.973 1.00 15.44 371 LEU A CA 1
ATOM 2696 C C . LEU A 1 350 ? -25.782 -12.807 -0.174 1.00 15.54 371 LEU A C 1
ATOM 2697 O O . LEU A 1 350 ? -24.667 -12.290 -0.072 1.00 16.25 371 LEU A O 1
ATOM 2702 N N . LEU A 1 351 ? -26.532 -12.696 -1.262 1.00 14.47 372 LEU A N 1
ATOM 2703 C CA . LEU A 1 351 ? -26.085 -11.949 -2.427 1.00 13.85 372 LEU A CA 1
ATOM 2704 C C . LEU A 1 351 ? -25.909 -10.466 -2.097 1.00 14.10 372 LEU A C 1
ATOM 2705 O O . LEU A 1 351 ? -24.919 -9.855 -2.488 1.00 13.90 372 LEU A O 1
ATOM 2710 N N . GLN A 1 352 ? -26.871 -9.895 -1.377 1.00 13.43 373 GLN A N 1
ATOM 2711 C CA . GLN A 1 352 ? -26.832 -8.476 -1.019 1.00 14.84 373 GLN A CA 1
ATOM 2712 C C . GLN A 1 352 ? -25.490 -8.028 -0.434 1.00 15.51 373 GLN A C 1
ATOM 2713 O O . GLN A 1 352 ? -24.962 -6.986 -0.815 1.00 16.60 373 GLN A O 1
ATOM 2719 N N . GLY A 1 353 ? -24.935 -8.815 0.479 1.00 15.27 374 GLY A N 1
ATOM 2720 C CA . GLY A 1 353 ? -23.657 -8.452 1.072 1.00 14.28 374 GLY A CA 1
ATOM 2721 C C . GLY A 1 353 ? -22.457 -8.754 0.186 1.00 15.91 374 GLY A C 1
ATOM 2722 O O . GLY A 1 353 ? -21.423 -8.096 0.294 1.00 14.54 374 GLY A O 1
ATOM 2723 N N . ARG A 1 354 ? -22.587 -9.756 -0.679 1.00 16.21 375 ARG A N 1
ATOM 2724 C CA . ARG A 1 354 ? -21.511 -10.127 -1.590 1.00 15.47 375 ARG A CA 1
ATOM 2725 C C . ARG A 1 354 ? -21.147 -8.949 -2.478 1.00 15.50 375 ARG A C 1
ATOM 2726 O O . ARG A 1 354 ? -19.978 -8.689 -2.717 1.00 15.28 375 ARG A O 1
ATOM 2734 N N . ASN A 1 355 ? -22.165 -8.244 -2.966 1.00 15.21 376 ASN A N 1
ATOM 2735 C CA . ASN A 1 355 ? -21.946 -7.111 -3.849 1.00 14.24 376 ASN A CA 1
ATOM 2736 C C . ASN A 1 355 ? -20.952 -6.120 -3.285 1.00 15.10 376 ASN A C 1
ATOM 2737 O O . ASN A 1 355 ? -20.180 -5.537 -4.031 1.00 15.44 376 ASN A O 1
ATOM 2742 N N . PHE A 1 356 ? -20.994 -5.910 -1.975 1.00 14.17 377 PHE A N 1
ATOM 2743 C CA . PHE A 1 356 ? -20.098 -4.975 -1.295 1.00 13.75 377 PHE A CA 1
ATOM 2744 C C . PHE A 1 356 ? -18.661 -5.488 -1.263 1.00 12.78 377 PHE A C 1
ATOM 2745 O O . PHE A 1 356 ? -17.704 -4.745 -1.505 1.00 14.42 377 PHE A O 1
ATOM 2753 N N . SER A 1 357 ? -18.522 -6.775 -0.983 1.00 12.15 378 SER A N 1
ATOM 2754 C CA . SER A 1 357 ? -17.212 -7.394 -0.837 1.00 13.16 378 SER A CA 1
ATOM 2755 C C . SER A 1 357 ? -16.237 -7.469 -2.014 1.00 13.52 378 SER A C 1
ATOM 2756 O O . SER A 1 357 ? -15.063 -7.144 -1.847 1.00 11.97 378 SER A O 1
ATOM 2759 N N . TYR A 1 358 ? -16.690 -7.887 -3.195 1.00 13.35 379 TYR A N 1
ATOM 2760 C CA . TYR A 1 358 ? -15.757 -8.015 -4.313 1.00 13.39 379 TYR A CA 1
ATOM 2761 C C . TYR A 1 358 ? -15.120 -6.713 -4.782 1.00 14.30 379 TYR A C 1
ATOM 2762 O O . TYR A 1 358 ? -14.096 -6.745 -5.455 1.00 18.44 379 TYR A O 1
ATOM 2771 N N . PHE A 1 359 ? -15.714 -5.571 -4.454 1.00 12.18 380 PHE A N 1
ATOM 2772 C CA . PHE A 1 359 ? -15.089 -4.309 -4.830 1.00 13.56 380 PHE A CA 1
ATOM 2773 C C . PHE A 1 359 ? -14.102 -3.938 -3.722 1.00 13.97 380 PHE A C 1
ATOM 2774 O O . PHE A 1 359 ? -12.941 -3.614 -3.981 1.00 15.82 380 PHE A O 1
ATOM 2782 N N . ASP A 1 360 ? -14.575 -4.013 -2.484 1.00 11.79 381 ASP A N 1
ATOM 2783 C CA . ASP A 1 360 ? -13.768 -3.665 -1.318 1.00 12.52 381 ASP A CA 1
ATOM 2784 C C . ASP A 1 360 ? -12.436 -4.403 -1.224 1.00 12.99 381 ASP A C 1
ATOM 2785 O O . ASP A 1 360 ? -11.374 -3.785 -1.127 1.00 12.06 381 ASP A O 1
ATOM 2790 N N . THR A 1 361 ? -12.487 -5.728 -1.271 1.00 12.05 382 THR A N 1
ATOM 2791 C CA . THR A 1 361 ? -11.278 -6.536 -1.136 1.00 12.18 382 THR A CA 1
ATOM 2792 C C . THR A 1 361 ? -10.174 -6.251 -2.160 1.00 12.56 382 THR A C 1
ATOM 2793 O O . THR A 1 361 ? -8.984 -6.395 -1.852 1.00 12.38 382 THR A O 1
ATOM 2797 N N . GLN A 1 362 ? -10.555 -5.840 -3.369 1.00 12.78 383 GLN A N 1
ATOM 2798 C CA . GLN A 1 362 ? -9.571 -5.551 -4.424 1.00 14.06 383 GLN A CA 1
ATOM 2799 C C . GLN A 1 362 ? -8.641 -4.381 -4.087 1.00 14.25 383 GLN A C 1
ATOM 2800 O O . GLN A 1 362 ? -7.527 -4.287 -4.606 1.00 14.75 383 GLN A O 1
ATOM 2806 N N . ILE A 1 363 ? -9.119 -3.471 -3.248 1.00 14.56 384 ILE A N 1
ATOM 2807 C CA . ILE A 1 363 ? -8.334 -2.305 -2.864 1.00 15.97 384 ILE A CA 1
ATOM 2808 C C . ILE A 1 363 ? -6.978 -2.699 -2.275 1.00 16.29 384 ILE A C 1
ATOM 2809 O O . ILE A 1 363 ? -5.964 -2.066 -2.572 1.00 17.66 384 ILE A O 1
ATOM 2814 N N . SER A 1 364 ? -6.951 -3.740 -1.449 1.00 14.46 385 SER A N 1
ATOM 2815 C CA . SER A 1 364 ? -5.689 -4.176 -0.853 1.00 14.71 385 SER A CA 1
ATOM 2816 C C . SER A 1 364 ? -5.046 -5.323 -1.629 1.00 13.61 385 SER A C 1
ATOM 2817 O O . SER A 1 364 ? -3.819 -5.428 -1.683 1.00 14.39 385 SER A O 1
ATOM 2820 N N . ARG A 1 365 ? -5.859 -6.182 -2.240 1.00 11.57 386 ARG A N 1
ATOM 2821 C CA . ARG A 1 365 ? -5.301 -7.307 -2.983 1.00 11.87 386 ARG A CA 1
ATOM 2822 C C . ARG A 1 365 ? -4.596 -6.877 -4.261 1.00 11.20 386 ARG A C 1
ATOM 2823 O O . ARG A 1 365 ? -3.482 -7.319 -4.537 1.00 10.98 386 ARG A O 1
ATOM 2831 N N . LEU A 1 366 ? -5.246 -6.011 -5.034 1.00 10.16 387 LEU A N 1
ATOM 2832 C CA . LEU A 1 366 ? -4.689 -5.539 -6.294 1.00 10.63 387 LEU A CA 1
ATOM 2833 C C . LEU A 1 366 ? -4.345 -4.052 -6.232 1.00 13.19 387 LEU A C 1
ATOM 2834 O O . LEU A 1 366 ? -3.178 -3.666 -6.336 1.00 14.24 387 LEU A O 1
ATOM 2839 N N . GLY A 1 367 ? -5.368 -3.227 -6.036 1.00 12.84 388 GLY A N 1
ATOM 2840 C CA . GLY A 1 367 ? -5.184 -1.784 -5.982 1.00 12.61 388 GLY A CA 1
ATOM 2841 C C . GLY A 1 367 ? -6.455 -1.155 -6.524 1.00 12.91 388 GLY A C 1
ATOM 2842 O O . GLY A 1 367 ? -7.221 -1.827 -7.213 1.00 11.63 388 GLY A O 1
ATOM 2843 N N . VAL A 1 368 ? -6.689 0.122 -6.237 1.00 13.98 389 VAL A N 1
ATOM 2844 C CA . VAL A 1 368 ? -7.912 0.770 -6.708 1.00 13.87 389 VAL A CA 1
ATOM 2845 C C . VAL A 1 368 ? -8.088 0.761 -8.226 1.00 13.65 389 VAL A C 1
ATOM 2846 O O . VAL A 1 368 ? -9.220 0.771 -8.716 1.00 12.92 389 VAL A O 1
ATOM 2850 N N . ASN A 1 369 ? -6.986 0.751 -8.976 1.00 11.05 390 ASN A N 1
ATOM 2851 C CA . ASN A 1 369 ? -7.086 0.730 -10.432 1.00 11.72 390 ASN A CA 1
ATOM 2852 C C . ASN A 1 369 ? -7.074 -0.674 -11.037 1.00 11.75 390 ASN A C 1
ATOM 2853 O O . ASN A 1 369 ? -6.639 -0.870 -12.179 1.00 11.71 390 ASN A O 1
ATOM 2858 N N . PHE A 1 370 ? -7.578 -1.644 -10.282 1.00 11.28 391 PHE A N 1
ATOM 2859 C CA . PHE A 1 370 ? -7.605 -3.025 -10.754 1.00 11.63 391 PHE A CA 1
ATOM 2860 C C . PHE A 1 370 ? -8.368 -3.227 -12.066 1.00 12.24 391 PHE A C 1
ATOM 2861 O O . PHE A 1 370 ? -8.047 -4.134 -12.829 1.00 11.44 391 PHE A O 1
ATOM 2869 N N . GLN A 1 371 ? -9.365 -2.390 -12.348 1.00 13.19 392 GLN A N 1
ATOM 2870 C CA . GLN A 1 371 ? -10.119 -2.559 -13.591 1.00 13.27 392 GLN A CA 1
ATOM 2871 C C . GLN A 1 371 ? -9.276 -2.182 -14.825 1.00 13.61 392 GLN A C 1
ATOM 2872 O O . GLN A 1 371 ? -9.681 -2.439 -15.957 1.00 13.27 392 GLN A O 1
ATOM 2878 N N . GLU A 1 372 ? -8.104 -1.582 -14.605 1.00 11.96 393 GLU A N 1
ATOM 2879 C CA . GLU A 1 372 ? -7.210 -1.210 -15.701 1.00 12.72 393 GLU A CA 1
ATOM 2880 C C . GLU A 1 372 ? -6.333 -2.390 -16.115 1.00 13.12 393 GLU A C 1
ATOM 2881 O O . GLU A 1 372 ? -5.801 -2.418 -17.223 1.00 13.57 393 GLU A O 1
ATOM 2887 N N . LEU A 1 373 ? -6.157 -3.356 -15.224 1.00 11.18 394 LEU A N 1
ATOM 2888 C CA . LEU A 1 373 ? -5.324 -4.501 -15.560 1.00 12.00 394 LEU A CA 1
ATOM 2889 C C . LEU A 1 373 ? -5.884 -5.195 -16.799 1.00 11.94 394 LEU A C 1
ATOM 2890 O O . LEU A 1 373 ? -7.098 -5.371 -16.937 1.00 12.72 394 LEU A O 1
ATOM 2895 N N . PRO A 1 374 ? -5.002 -5.584 -17.729 1.00 11.33 395 PRO A N 1
ATOM 2896 C CA . PRO A 1 374 ? -5.415 -6.254 -18.964 1.00 12.45 395 PRO A CA 1
ATOM 2897 C C . PRO A 1 374 ? -6.506 -7.318 -18.809 1.00 11.45 395 PRO A C 1
ATOM 2898 O O . PRO A 1 374 ? -7.522 -7.283 -19.506 1.00 11.56 395 PRO A O 1
ATOM 2902 N N . ILE A 1 375 ? -6.300 -8.247 -17.882 1.00 10.49 396 ILE A N 1
ATOM 2903 C CA . ILE A 1 375 ? -7.242 -9.334 -17.655 1.00 10.42 396 ILE A CA 1
ATOM 2904 C C . ILE A 1 375 ? -8.614 -8.874 -17.156 1.00 11.36 396 ILE A C 1
ATOM 2905 O O . ILE A 1 375 ? -9.617 -9.555 -17.377 1.00 11.86 396 ILE A O 1
ATOM 2910 N N . ASN A 1 376 ? -8.667 -7.719 -16.500 1.00 9.93 397 ASN A N 1
ATOM 2911 C CA . ASN A 1 376 ? -9.932 -7.216 -15.965 1.00 11.37 397 ASN A CA 1
ATOM 2912 C C . ASN A 1 376 ? -10.673 -6.218 -16.846 1.00 12.33 397 ASN A C 1
ATOM 2913 O O . ASN A 1 376 ? -11.887 -6.047 -16.707 1.00 12.70 397 ASN A O 1
ATOM 2918 N N . ARG A 1 377 ? -9.949 -5.567 -17.747 1.00 11.87 398 ARG A N 1
ATOM 2919 C CA . ARG A 1 377 ? -10.540 -4.562 -18.628 1.00 14.78 398 ARG A CA 1
ATOM 2920 C C . ARG A 1 377 ? -11.674 -5.081 -19.493 1.00 13.70 398 ARG A C 1
ATOM 2921 O O . ARG A 1 377 ? -11.644 -6.222 -19.948 1.00 13.02 398 ARG A O 1
ATOM 2929 N N . PRO A 1 378 ? -12.709 -4.251 -19.710 1.00 14.20 399 PRO A N 1
ATOM 2930 C CA . PRO A 1 378 ? -13.808 -4.710 -20.561 1.00 14.86 399 PRO A CA 1
ATOM 2931 C C . PRO A 1 378 ? -13.330 -4.580 -22.009 1.00 16.76 399 PRO A C 1
ATOM 2932 O O . PRO A 1 378 ? -12.295 -3.956 -22.264 1.00 14.80 399 PRO A O 1
ATOM 2936 N N . VAL A 1 379 ? -14.056 -5.172 -22.951 1.00 16.17 400 VAL A N 1
ATOM 2937 C CA . VAL A 1 379 ? -13.656 -5.093 -24.352 1.00 18.77 400 VAL A CA 1
ATOM 2938 C C . VAL A 1 379 ? -14.407 -3.994 -25.093 1.00 21.41 400 VAL A C 1
ATOM 2939 O O . VAL A 1 379 ? -14.241 -3.819 -26.301 1.00 23.17 400 VAL A O 1
ATOM 2943 N N . CYS A 1 380 ? -15.233 -3.255 -24.361 1.00 21.02 401 CYS A N 1
ATOM 2944 C CA . CYS A 1 380 ? -16.011 -2.168 -24.941 1.00 23.36 401 CYS A CA 1
ATOM 2945 C C . CYS A 1 380 ? -15.542 -0.845 -24.347 1.00 23.59 401 CYS A C 1
ATOM 2946 O O . CYS A 1 380 ? -14.798 -0.822 -23.364 1.00 23.05 401 CYS A O 1
ATOM 2949 N N . PRO A 1 381 ? -15.974 0.277 -24.936 1.00 24.22 402 PRO A N 1
ATOM 2950 C CA . PRO A 1 381 ? -15.570 1.589 -24.429 1.00 24.08 402 PRO A CA 1
ATOM 2951 C C . PRO A 1 381 ? -15.975 1.852 -22.978 1.00 22.42 402 PRO A C 1
ATOM 2952 O O . PRO A 1 381 ? -17.059 1.464 -22.537 1.00 21.72 402 PRO A O 1
ATOM 2956 N N . VAL A 1 382 ? -15.079 2.498 -22.242 1.00 22.14 403 VAL A N 1
ATOM 2957 C CA . VAL A 1 382 ? -15.328 2.870 -20.857 1.00 21.11 403 VAL A CA 1
ATOM 2958 C C . VAL A 1 382 ? -15.241 4.391 -20.819 1.00 21.41 403 VAL A C 1
ATOM 2959 O O . VAL A 1 382 ? -14.228 4.974 -21.208 1.00 21.35 403 VAL A O 1
ATOM 2963 N N . MET A 1 383 ? -16.313 5.032 -20.367 1.00 19.41 404 MET A N 1
ATOM 2964 C CA . MET A 1 383 ? -16.352 6.486 -20.307 1.00 20.40 404 MET A CA 1
ATOM 2965 C C . MET A 1 383 ? -17.016 6.982 -19.026 1.00 17.01 404 MET A C 1
ATOM 2966 O O . MET A 1 383 ? -18.194 6.727 -18.785 1.00 16.11 404 MET A O 1
ATOM 2971 N N . ASN A 1 384 ? -16.250 7.679 -18.197 1.00 15.35 405 ASN A N 1
ATOM 2972 C CA . ASN A 1 384 ? -16.783 8.223 -16.957 1.00 14.03 405 ASN A CA 1
ATOM 2973 C C . ASN A 1 384 ? -15.795 9.203 -16.368 1.00 14.50 405 ASN A C 1
ATOM 2974 O O . ASN A 1 384 ? -14.761 9.486 -16.973 1.00 14.20 405 ASN A O 1
ATOM 2979 N N . PHE A 1 385 ? -16.104 9.725 -15.188 1.00 13.80 406 PHE A N 1
ATOM 2980 C CA . PHE A 1 385 ? -15.196 10.680 -14.574 1.00 15.35 406 PHE A CA 1
ATOM 2981 C C . PHE A 1 385 ? -14.466 10.159 -13.351 1.00 14.65 406 PHE A C 1
ATOM 2982 O O . PHE A 1 385 ? -14.072 10.926 -12.470 1.00 14.69 406 PHE A O 1
ATOM 2990 N N . ASN A 1 386 ? -14.293 8.845 -13.298 1.00 12.53 407 ASN A N 1
ATOM 2991 C CA . ASN A 1 386 ? -13.553 8.248 -12.199 1.00 13.16 407 ASN A CA 1
ATOM 2992 C C . ASN A 1 386 ? -12.109 8.556 -12.569 1.00 13.05 407 ASN A C 1
ATOM 2993 O O . ASN A 1 386 ? -11.712 8.322 -13.705 1.00 13.84 407 ASN A O 1
ATOM 2998 N N . ARG A 1 387 ? -11.313 9.033 -11.618 1.00 13.21 408 ARG A N 1
ATOM 2999 C CA . ARG A 1 387 ? -9.953 9.430 -11.940 1.00 10.60 408 ARG A CA 1
ATOM 3000 C C . ARG A 1 387 ? -8.888 9.059 -10.913 1.00 11.28 408 ARG A C 1
ATOM 3001 O O . ARG A 1 387 ? -9.189 8.661 -9.792 1.00 11.74 408 ARG A O 1
ATOM 3009 N N . ASP A 1 388 ? -7.640 9.231 -11.329 1.00 10.21 409 ASP A N 1
ATOM 3010 C CA . ASP A 1 388 ? -6.471 9.000 -10.502 1.00 11.65 409 ASP A CA 1
ATOM 3011 C C . ASP A 1 388 ? -6.403 7.639 -9.821 1.00 10.95 409 ASP A C 1
ATOM 3012 O O . ASP A 1 388 ? -6.850 6.630 -10.377 1.00 10.42 409 ASP A O 1
ATOM 3017 N N . GLY A 1 389 ? -5.833 7.611 -8.621 1.00 10.44 410 GLY A N 1
ATOM 3018 C CA . GLY A 1 389 ? -5.673 6.351 -7.912 1.00 10.09 410 GLY A CA 1
ATOM 3019 C C . GLY A 1 389 ? -4.278 5.820 -8.205 1.00 10.77 410 GLY A C 1
ATOM 3020 O O . GLY A 1 389 ? -3.703 6.126 -9.251 1.00 11.29 410 GLY A O 1
ATOM 3021 N N . ALA A 1 390 ? -3.733 5.015 -7.299 1.00 11.71 411 ALA A N 1
ATOM 3022 C CA . ALA A 1 390 ? -2.385 4.474 -7.474 1.00 11.68 411 ALA A CA 1
ATOM 3023 C C . ALA A 1 390 ? -2.195 3.703 -8.782 1.00 12.19 411 ALA A C 1
ATOM 3024 O O . ALA A 1 390 ? -3.124 3.072 -9.289 1.00 9.80 411 ALA A O 1
ATOM 3026 N N . MET A 1 391 ? -0.976 3.773 -9.312 1.00 11.21 412 MET A N 1
ATOM 3027 C CA . MET A 1 391 ? -0.587 3.078 -10.537 1.00 12.19 412 MET A CA 1
ATOM 3028 C C . MET A 1 391 ? -1.553 3.289 -11.699 1.00 11.28 412 MET A C 1
ATOM 3029 O O . MET A 1 391 ? -1.927 2.351 -12.404 1.00 10.89 412 MET A O 1
ATOM 3034 N N . ARG A 1 392 ? -1.929 4.544 -11.898 1.00 11.93 413 ARG A N 1
ATOM 3035 C CA . ARG A 1 392 ? -2.851 4.942 -12.957 1.00 12.29 413 ARG A CA 1
ATOM 3036 C C . ARG A 1 392 ? -2.186 4.941 -14.340 1.00 13.00 413 ARG A C 1
ATOM 3037 O O . ARG A 1 392 ? -1.228 5.677 -14.564 1.00 14.12 413 ARG A O 1
ATOM 3045 N N . HIS A 1 393 ? -2.682 4.115 -15.263 1.00 11.66 414 HIS A N 1
ATOM 3046 C CA . HIS A 1 393 ? -2.136 4.077 -16.625 1.00 11.42 414 HIS A CA 1
ATOM 3047 C C . HIS A 1 393 ? -2.948 4.949 -17.585 1.00 12.10 414 HIS A C 1
ATOM 3048 O O . HIS A 1 393 ? -2.398 5.567 -18.493 1.00 11.88 414 HIS A O 1
ATOM 3055 N N . THR A 1 394 ? -4.260 4.999 -17.383 1.00 12.24 415 THR A N 1
ATOM 3056 C CA . THR A 1 394 ? -5.123 5.778 -18.269 1.00 13.53 415 THR A CA 1
ATOM 3057 C C . THR A 1 394 ? -4.854 7.282 -18.228 1.00 15.19 415 THR A C 1
ATOM 3058 O O . THR A 1 394 ? -4.794 7.893 -17.161 1.00 14.78 415 THR A O 1
ATOM 3062 N N . ILE A 1 395 ? -4.691 7.867 -19.410 1.00 14.73 416 ILE A N 1
ATOM 3063 C CA . ILE A 1 395 ? -4.459 9.296 -19.534 1.00 15.81 416 ILE A CA 1
ATOM 3064 C C . ILE A 1 395 ? -5.661 9.862 -20.277 1.00 17.19 416 ILE A C 1
ATOM 3065 O O . ILE A 1 395 ? -5.971 9.440 -21.400 1.00 15.86 416 ILE A O 1
ATOM 3070 N N . SER A 1 396 ? -6.343 10.802 -19.634 1.00 15.04 417 SER A N 1
ATOM 3071 C CA . SER A 1 396 ? -7.534 11.416 -20.200 1.00 17.49 417 SER A CA 1
ATOM 3072 C C . SER A 1 396 ? -7.322 12.891 -20.517 1.00 17.10 417 SER A C 1
ATOM 3073 O O . SER A 1 396 ? -7.017 13.692 -19.629 1.00 16.48 417 SER A O 1
ATOM 3076 N N . ARG A 1 397 ? -7.480 13.245 -21.787 1.00 18.39 418 ARG A N 1
ATOM 3077 C CA . ARG A 1 397 ? -7.332 14.630 -22.212 1.00 19.41 418 ARG A CA 1
ATOM 3078 C C . ARG A 1 397 ? -8.629 15.371 -21.899 1.00 19.61 418 ARG A C 1
ATOM 3079 O O . ARG A 1 397 ? -9.699 14.762 -21.845 1.00 21.12 418 ARG A O 1
ATOM 3087 N N . GLY A 1 398 ? -8.534 16.679 -21.681 1.00 17.63 419 GLY A N 1
ATOM 3088 C CA . GLY A 1 398 ? -9.724 17.457 -21.379 1.00 18.91 419 GLY A CA 1
ATOM 3089 C C . GLY A 1 398 ? -9.575 18.304 -20.133 1.00 19.06 419 GLY A C 1
ATOM 3090 O O . GLY A 1 398 ? -8.711 18.047 -19.293 1.00 18.47 419 GLY A O 1
ATOM 3091 N N . THR A 1 399 ? -10.427 19.315 -20.004 1.00 17.02 420 THR A N 1
ATOM 3092 C CA . THR A 1 399 ? -10.369 20.211 -18.860 1.00 16.17 420 THR A CA 1
ATOM 3093 C C . THR A 1 399 ? -11.507 19.982 -17.872 1.00 14.89 420 THR A C 1
ATOM 3094 O O . THR A 1 399 ? -11.580 20.654 -16.845 1.00 15.08 420 THR A O 1
ATOM 3098 N N . VAL A 1 400 ? -12.387 19.036 -18.182 1.00 15.16 421 VAL A N 1
ATOM 3099 C CA . VAL A 1 400 ? -13.528 18.735 -17.324 1.00 15.36 421 VAL A CA 1
ATOM 3100 C C . VAL A 1 400 ? -13.532 17.284 -16.843 1.00 15.73 421 VAL A C 1
ATOM 3101 O O . VAL A 1 400 ? -13.195 16.362 -17.590 1.00 14.79 421 VAL A O 1
ATOM 3105 N N . ASN A 1 401 ? -13.928 17.092 -15.589 1.00 14.19 422 ASN A N 1
ATOM 3106 C CA . ASN A 1 401 ? -13.957 15.769 -14.993 1.00 13.06 422 ASN A CA 1
ATOM 3107 C C . ASN A 1 401 ? -15.111 15.627 -14.007 1.00 13.91 422 ASN A C 1
ATOM 3108 O O . ASN A 1 401 ? -14.961 15.012 -12.957 1.00 13.97 422 ASN A O 1
ATOM 3113 N N . TYR A 1 402 ? -16.269 16.179 -14.363 1.00 12.27 423 TYR A N 1
ATOM 3114 C CA . TYR A 1 402 ? -17.442 16.133 -13.496 1.00 13.36 423 TYR A CA 1
ATOM 3115 C C . TYR A 1 402 ? -18.698 16.296 -14.351 1.00 13.22 423 TYR A C 1
ATOM 3116 O O . TYR A 1 402 ? -18.622 16.780 -15.480 1.00 13.45 423 TYR A O 1
ATOM 3125 N N . TYR A 1 403 ? -19.844 15.895 -13.810 1.00 14.08 424 TYR A N 1
ATOM 3126 C CA . TYR A 1 403 ? -21.115 16.020 -14.521 1.00 14.71 424 TYR A CA 1
ATOM 3127 C C . TYR A 1 403 ? -22.148 16.570 -13.537 1.00 16.11 424 TYR A C 1
ATOM 3128 O O . TYR A 1 403 ? -22.178 16.172 -12.374 1.00 16.18 424 TYR A O 1
ATOM 3137 N N . PRO A 1 404 ? -23.006 17.501 -13.988 1.00 16.22 425 PRO A N 1
ATOM 3138 C CA . PRO A 1 404 ? -23.076 18.062 -15.338 1.00 15.99 425 PRO A CA 1
ATOM 3139 C C . PRO A 1 404 ? -21.987 19.098 -15.598 1.00 15.20 425 PRO A C 1
ATOM 3140 O O . PRO A 1 404 ? -21.434 19.678 -14.666 1.00 16.57 425 PRO A O 1
ATOM 3144 N N . ASN A 1 405 ? -21.684 19.323 -16.871 1.00 15.30 426 ASN A N 1
ATOM 3145 C CA . ASN A 1 405 ? -20.675 20.296 -17.264 1.00 15.74 426 ASN A CA 1
ATOM 3146 C C . ASN A 1 405 ? -21.150 21.027 -18.513 1.00 16.96 426 ASN A C 1
ATOM 3147 O O . ASN A 1 405 ? -22.039 20.547 -19.220 1.00 17.74 426 ASN A O 1
ATOM 3152 N N . ARG A 1 406 ? -20.551 22.182 -18.782 1.00 16.99 427 ARG A N 1
ATOM 3153 C CA . ARG A 1 406 ? -20.935 23.004 -19.925 1.00 17.41 427 ARG A CA 1
ATOM 3154 C C . ARG A 1 406 ? -20.718 22.420 -21.317 1.00 18.99 427 ARG A C 1
ATOM 3155 O O . ARG A 1 406 ? -21.256 22.947 -22.292 1.00 19.67 427 ARG A O 1
ATOM 3163 N N . PHE A 1 407 ? -19.939 21.347 -21.426 1.00 17.96 428 PHE A N 1
ATOM 3164 C CA . PHE A 1 407 ? -19.701 20.731 -22.730 1.00 19.51 428 PHE A CA 1
ATOM 3165 C C . PHE A 1 407 ? -20.589 19.507 -22.902 1.00 19.38 428 PHE A C 1
ATOM 3166 O O . PHE A 1 407 ? -20.582 18.869 -23.955 1.00 19.89 428 PHE A O 1
ATOM 3174 N N . ASP A 1 408 ? -21.360 19.203 -21.862 1.00 19.83 429 ASP A N 1
ATOM 3175 C CA . ASP A 1 408 ? -22.233 18.034 -21.825 1.00 22.04 429 ASP A CA 1
ATOM 3176 C C . ASP A 1 408 ? -21.399 16.798 -22.148 1.00 21.94 429 ASP A C 1
ATOM 3177 O O . ASP A 1 408 ? -21.868 15.855 -22.794 1.00 21.66 429 ASP A O 1
ATOM 3182 N N . ALA A 1 409 ? -20.152 16.819 -21.686 1.00 19.83 430 ALA A N 1
ATOM 3183 C CA . ALA A 1 409 ? -19.226 15.714 -21.900 1.00 18.99 430 ALA A CA 1
ATOM 3184 C C . ALA A 1 409 ? -19.613 14.507 -21.051 1.00 18.94 430 ALA A C 1
ATOM 3185 O O . ALA A 1 409 ? -19.953 14.646 -19.876 1.00 17.90 430 ALA A O 1
ATOM 3187 N N . CYS A 1 410 ? -19.561 13.329 -21.668 1.00 19.60 431 CYS A N 1
ATOM 3188 C CA . CYS A 1 410 ? -19.890 12.061 -21.021 1.00 20.19 431 CYS A CA 1
ATOM 3189 C C . CYS A 1 410 ? -21.285 12.025 -20.405 1.00 20.21 431 CYS A C 1
ATOM 3190 O O . CYS A 1 410 ? -21.447 11.764 -19.215 1.00 19.65 431 CYS A O 1
ATOM 3193 N N . PRO A 1 411 ? -22.320 12.278 -21.217 1.00 19.30 432 PRO A N 1
ATOM 3194 C CA . PRO A 1 411 ? -23.693 12.262 -20.708 1.00 19.50 432 PRO A CA 1
ATOM 3195 C C . PRO A 1 411 ? -24.171 10.838 -20.452 1.00 19.31 432 PRO A C 1
ATOM 3196 O O . PRO A 1 411 ? -23.606 9.883 -20.983 1.00 17.45 432 PRO A O 1
ATOM 3200 N N . PRO A 1 412 ? -25.221 10.676 -19.629 1.00 19.48 433 PRO A N 1
ATOM 3201 C CA . PRO A 1 412 ? -25.738 9.337 -19.339 1.00 19.57 433 PRO A CA 1
ATOM 3202 C C . PRO A 1 412 ? -26.402 8.732 -20.570 1.00 19.82 433 PRO A C 1
ATOM 3203 O O . PRO A 1 412 ? -26.776 9.448 -21.502 1.00 20.14 433 PRO A O 1
ATOM 3207 N N . ALA A 1 413 ? -26.543 7.413 -20.568 1.00 19.18 434 ALA A N 1
ATOM 3208 C CA . ALA A 1 413 ? -27.181 6.715 -21.673 1.00 19.22 434 ALA A CA 1
ATOM 3209 C C . ALA A 1 413 ? -28.639 6.481 -21.307 1.00 19.48 434 ALA A C 1
ATOM 3210 O O . ALA A 1 413 ? -28.947 6.099 -20.181 1.00 20.36 434 ALA A O 1
ATOM 3212 N N . SER A 1 414 ? -29.543 6.718 -22.251 1.00 20.33 435 SER A N 1
ATOM 3213 C CA . SER A 1 414 ? -30.959 6.487 -21.990 1.00 19.93 435 SER A CA 1
ATOM 3214 C C . SER A 1 414 ? -31.171 4.978 -22.035 1.00 19.58 435 SER A C 1
ATOM 3215 O O . SER A 1 414 ? -30.275 4.240 -22.441 1.00 19.67 435 SER A O 1
ATOM 3218 N N . LEU A 1 415 ? -32.352 4.520 -21.628 1.00 20.02 436 LEU A N 1
ATOM 3219 C CA . LEU A 1 415 ? -32.652 3.094 -21.653 1.00 21.61 436 LEU A CA 1
ATOM 3220 C C . LEU A 1 415 ? -32.587 2.556 -23.081 1.00 23.47 436 LEU A C 1
ATOM 3221 O O . LEU A 1 415 ? -32.107 1.445 -23.315 1.00 23.49 436 LEU A O 1
ATOM 3226 N N . LYS A 1 416 ? -33.059 3.347 -24.038 1.00 23.79 437 LYS A N 1
ATOM 3227 C CA . LYS A 1 416 ? -33.038 2.914 -25.431 1.00 26.37 437 LYS A CA 1
ATOM 3228 C C . LYS A 1 416 ? -31.613 2.797 -25.959 1.00 25.44 437 LYS A C 1
ATOM 3229 O O . LYS A 1 416 ? -31.343 2.013 -26.871 1.00 25.49 437 LYS A O 1
ATOM 3235 N N . GLU A 1 417 ? -30.704 3.572 -25.378 1.00 24.92 438 GLU A N 1
ATOM 3236 C CA . GLU A 1 417 ? -29.299 3.546 -25.780 1.00 24.74 438 GLU A CA 1
ATOM 3237 C C . GLU A 1 417 ? -28.523 2.454 -25.039 1.00 23.53 438 GLU A C 1
ATOM 3238 O O . GLU A 1 417 ? -27.303 2.352 -25.169 1.00 23.76 438 GLU A O 1
ATOM 3244 N N . GLY A 1 418 ? -29.229 1.647 -24.256 1.00 21.65 439 GLY A N 1
ATOM 3245 C CA . GLY A 1 418 ? -28.573 0.573 -23.531 1.00 19.71 439 GLY A CA 1
ATOM 3246 C C . GLY A 1 418 ? -28.286 0.843 -22.062 1.00 19.48 439 GLY A C 1
ATOM 3247 O O . GLY A 1 418 ? -27.626 0.032 -21.403 1.00 17.77 439 GLY A O 1
ATOM 3248 N N . GLY A 1 419 ? -28.769 1.972 -21.550 1.00 17.24 440 GLY A N 1
ATOM 3249 C CA . GLY A 1 419 ? -28.555 2.305 -20.151 1.00 17.48 440 GLY A CA 1
ATOM 3250 C C . GLY A 1 419 ? -29.096 1.212 -19.251 1.00 17.09 440 GLY A C 1
ATOM 3251 O O . GLY A 1 419 ? -30.155 0.653 -19.532 1.00 16.21 440 GLY A O 1
ATOM 3252 N N . TYR A 1 420 ? -28.386 0.912 -18.165 1.00 14.93 441 TYR A N 1
ATOM 3253 C CA . TYR A 1 420 ? -28.800 -0.148 -17.248 1.00 14.21 441 TYR A CA 1
ATOM 3254 C C . TYR A 1 420 ? -30.203 0.062 -16.682 1.00 15.19 441 TYR A C 1
ATOM 3255 O O . TYR A 1 420 ? -30.514 1.118 -16.136 1.00 16.27 441 TYR A O 1
ATOM 3264 N N . LEU A 1 421 ? -31.042 -0.959 -16.810 1.00 16.17 442 LEU A N 1
ATOM 3265 C CA . LEU A 1 421 ? -32.412 -0.893 -16.315 1.00 17.76 442 LEU A CA 1
ATOM 3266 C C . LEU A 1 421 ? -32.534 -1.358 -14.868 1.00 17.46 442 LEU A C 1
ATOM 3267 O O . LEU A 1 421 ? -32.305 -2.527 -14.564 1.00 16.75 442 LEU A O 1
ATOM 3272 N N . GLU A 1 422 ? -32.889 -0.431 -13.981 1.00 17.77 443 GLU A N 1
ATOM 3273 C CA . GLU A 1 422 ? -33.074 -0.738 -12.567 1.00 17.21 443 GLU A CA 1
ATOM 3274 C C . GLU A 1 422 ? -34.547 -1.082 -12.367 1.00 18.27 443 GLU A C 1
ATOM 3275 O O . GLU A 1 422 ? -35.414 -0.215 -12.493 1.00 17.97 443 GLU A O 1
ATOM 3281 N N . TYR A 1 423 ? -34.833 -2.342 -12.062 1.00 17.46 444 TYR A N 1
ATOM 3282 C CA . TYR A 1 423 ? -36.215 -2.760 -11.856 1.00 19.00 444 TYR A CA 1
ATOM 3283 C C . TYR A 1 423 ? -36.804 -1.995 -10.674 1.00 18.83 444 TYR A C 1
ATOM 3284 O O . TYR A 1 423 ? -36.193 -1.917 -9.608 1.00 17.37 444 TYR A O 1
ATOM 3293 N N . ALA A 1 424 ? -37.992 -1.430 -10.870 1.00 18.82 445 ALA A N 1
ATOM 3294 C CA . ALA A 1 424 ? -38.661 -0.662 -9.822 1.00 18.46 445 ALA A CA 1
ATOM 3295 C C . ALA A 1 424 ? -39.383 -1.590 -8.854 1.00 18.85 445 ALA A C 1
ATOM 3296 O O . ALA A 1 424 ? -40.605 -1.530 -8.709 1.00 18.63 445 ALA A O 1
ATOM 3298 N N . GLN A 1 425 ? -38.621 -2.441 -8.176 1.00 18.26 446 GLN A N 1
ATOM 3299 C CA . GLN A 1 425 ? -39.202 -3.392 -7.241 1.00 18.98 446 GLN A CA 1
ATOM 3300 C C . GLN A 1 425 ? -39.863 -2.733 -6.040 1.00 19.43 446 GLN A C 1
ATOM 3301 O O . GLN A 1 425 ? -39.304 -1.812 -5.442 1.00 18.54 446 GLN A O 1
ATOM 3307 N N . LYS A 1 426 ? -41.054 -3.209 -5.686 1.00 19.24 447 LYS A N 1
ATOM 3308 C CA . LYS A 1 426 ? -41.760 -2.679 -4.525 1.00 20.09 447 LYS A CA 1
ATOM 3309 C C . LYS A 1 426 ? -41.093 -3.218 -3.263 1.00 19.84 447 LYS A C 1
ATOM 3310 O O . LYS A 1 426 ? -40.729 -4.394 -3.192 1.00 19.58 447 LYS A O 1
ATOM 3316 N N . VAL A 1 427 ? -40.923 -2.350 -2.272 1.00 19.84 448 VAL A N 1
ATOM 3317 C CA . VAL A 1 427 ? -40.302 -2.732 -1.010 1.00 19.67 448 VAL A CA 1
ATOM 3318 C C . VAL A 1 427 ? -41.107 -2.152 0.144 1.00 21.07 448 VAL A C 1
ATOM 3319 O O . VAL A 1 427 ? -41.439 -0.965 0.147 1.00 21.83 448 VAL A O 1
ATOM 3323 N N . ALA A 1 428 ? -41.415 -2.991 1.126 1.00 21.17 449 ALA A N 1
ATOM 3324 C CA . ALA A 1 428 ? -42.188 -2.547 2.276 1.00 21.48 449 ALA A CA 1
ATOM 3325 C C . ALA A 1 428 ? -41.859 -3.377 3.502 1.00 20.50 449 ALA A C 1
ATOM 3326 O O . ALA A 1 428 ? -41.812 -4.605 3.439 1.00 21.58 449 ALA A O 1
ATOM 3328 N N . GLY A 1 429 ? -41.629 -2.691 4.617 1.00 20.09 450 GLY A N 1
ATOM 3329 C CA . GLY A 1 429 ? -41.308 -3.366 5.861 1.00 20.10 450 GLY A CA 1
ATOM 3330 C C . GLY A 1 429 ? -40.674 -2.400 6.842 1.00 20.62 450 GLY A C 1
ATOM 3331 O O . GLY A 1 429 ? -40.943 -1.197 6.791 1.00 20.28 450 GLY A O 1
ATOM 3332 N N . ILE A 1 430 ? -39.836 -2.919 7.735 1.00 19.59 451 ILE A N 1
ATOM 3333 C CA . ILE A 1 430 ? -39.161 -2.084 8.722 1.00 19.39 451 ILE A CA 1
ATOM 3334 C C . ILE A 1 430 ? -37.661 -2.337 8.684 1.00 20.07 451 ILE A C 1
ATOM 3335 O O . ILE A 1 430 ? -37.207 -3.370 8.195 1.00 19.71 451 ILE A O 1
ATOM 3340 N N . LYS A 1 431 ? -36.893 -1.383 9.197 1.00 20.10 452 LYS A N 1
ATOM 3341 C CA . LYS A 1 431 ? -35.453 -1.540 9.252 1.00 19.33 452 LYS A CA 1
ATOM 3342 C C . LYS A 1 431 ? -35.188 -2.443 10.448 1.00 18.90 452 LYS A C 1
ATOM 3343 O O . LYS A 1 431 ? -35.542 -2.104 11.576 1.00 19.58 452 LYS A O 1
ATOM 3349 N N . ALA A 1 432 ? -34.581 -3.598 10.207 1.00 17.57 453 ALA A N 1
ATOM 3350 C CA . ALA A 1 432 ? -34.285 -4.518 11.293 1.00 16.76 453 ALA A CA 1
ATOM 3351 C C . ALA A 1 432 ? -33.241 -5.538 10.874 1.00 15.90 453 ALA A C 1
ATOM 3352 O O . ALA A 1 432 ? -33.025 -5.772 9.683 1.00 16.84 453 ALA A O 1
ATOM 3354 N N . ARG A 1 433 ? -32.590 -6.128 11.870 1.00 16.25 454 ARG A N 1
ATOM 3355 C CA . ARG A 1 433 ? -31.586 -7.151 11.639 1.00 15.84 454 ARG A CA 1
ATOM 3356 C C . ARG A 1 433 ? -32.301 -8.483 11.799 1.00 17.21 454 ARG A C 1
ATOM 3357 O O . ARG A 1 433 ? -32.259 -9.102 12.865 1.00 16.73 454 ARG A O 1
ATOM 3365 N N . ALA A 1 434 ? -32.966 -8.910 10.730 1.00 17.00 455 ALA A N 1
ATOM 3366 C CA . ALA A 1 434 ? -33.708 -10.160 10.745 1.00 18.05 455 ALA A CA 1
ATOM 3367 C C . ALA A 1 434 ? -34.059 -10.647 9.340 1.00 17.57 455 ALA A C 1
ATOM 3368 O O . ALA A 1 434 ? -33.908 -9.922 8.355 1.00 17.14 455 ALA A O 1
ATOM 3370 N N . ARG A 1 435 ? -34.517 -11.893 9.267 1.00 18.58 456 ARG A N 1
ATOM 3371 C CA . ARG A 1 435 ? -34.924 -12.515 8.014 1.00 18.81 456 ARG A CA 1
ATOM 3372 C C . ARG A 1 435 ? -36.402 -12.870 8.148 1.00 20.83 456 ARG A C 1
ATOM 3373 O O . ARG A 1 435 ? -36.930 -12.910 9.264 1.00 20.42 456 ARG A O 1
ATOM 3381 N N . SER A 1 436 ? -37.068 -13.119 7.024 1.00 20.05 457 SER A N 1
ATOM 3382 C CA . SER A 1 436 ? -38.489 -13.458 7.052 1.00 20.94 457 SER A CA 1
ATOM 3383 C C . SER A 1 436 ? -38.762 -14.913 7.448 1.00 20.99 457 SER A C 1
ATOM 3384 O O . SER A 1 436 ? -37.844 -15.734 7.534 1.00 20.10 457 SER A O 1
ATOM 3387 N N . ALA A 1 437 ? -40.037 -15.215 7.685 1.00 20.83 458 ALA A N 1
ATOM 3388 C CA . ALA A 1 437 ? -40.493 -16.532 8.132 1.00 20.69 458 ALA A CA 1
ATOM 3389 C C . ALA A 1 437 ? -39.939 -17.809 7.499 1.00 19.81 458 ALA A C 1
ATOM 3390 O O . ALA A 1 437 ? -39.455 -18.692 8.211 1.00 19.43 458 ALA A O 1
ATOM 3392 N N . LYS A 1 438 ? -40.020 -17.928 6.180 1.00 19.15 459 LYS A N 1
ATOM 3393 C CA . LYS A 1 438 ? -39.560 -19.142 5.510 1.00 20.57 459 LYS A CA 1
ATOM 3394 C C . LYS A 1 438 ? -38.074 -19.467 5.666 1.00 20.70 459 LYS A C 1
ATOM 3395 O O . LYS A 1 438 ? -37.665 -20.611 5.471 1.00 20.78 459 LYS A O 1
ATOM 3401 N N . PHE A 1 439 ? -37.273 -18.470 6.026 1.00 20.14 460 PHE A N 1
ATOM 3402 C CA . PHE A 1 439 ? -35.840 -18.675 6.224 1.00 19.41 460 PHE A CA 1
ATOM 3403 C C . PHE A 1 439 ? -35.556 -19.568 7.431 1.00 20.42 460 PHE A C 1
ATOM 3404 O O . PHE A 1 439 ? -34.474 -20.148 7.544 1.00 19.15 460 PHE A O 1
ATOM 3412 N N . LYS A 1 440 ? -36.532 -19.675 8.329 1.00 21.11 461 LYS A N 1
ATOM 3413 C CA . LYS A 1 440 ? -36.379 -20.470 9.543 1.00 22.26 461 LYS A CA 1
ATOM 3414 C C . LYS A 1 440 ? -36.289 -21.988 9.368 1.00 22.97 461 LYS A C 1
ATOM 3415 O O . LYS A 1 440 ? -35.901 -22.688 10.302 1.00 23.51 461 LYS A O 1
ATOM 3421 N N . GLU A 1 441 ? -36.637 -22.495 8.188 1.00 21.82 462 GLU A N 1
ATOM 3422 C CA . GLU A 1 441 ? -36.578 -23.937 7.941 1.00 22.31 462 GLU A CA 1
ATOM 3423 C C . GLU A 1 441 ? -35.138 -24.309 7.582 1.00 20.84 462 GLU A C 1
ATOM 3424 O O . GLU A 1 441 ? -34.573 -23.794 6.618 1.00 20.55 462 GLU A O 1
ATOM 3430 N N . HIS A 1 442 ? -34.550 -25.210 8.357 1.00 20.13 463 HIS A N 1
ATOM 3431 C CA . HIS A 1 442 ? -33.162 -25.571 8.138 1.00 20.67 463 HIS A CA 1
ATOM 3432 C C . HIS A 1 442 ? -32.781 -27.038 7.913 1.00 21.09 463 HIS A C 1
ATOM 3433 O O . HIS A 1 442 ? -31.610 -27.341 7.645 1.00 19.20 463 HIS A O 1
ATOM 3440 N N . PHE A 1 443 ? -33.744 -27.947 8.007 1.00 20.55 464 PHE A N 1
ATOM 3441 C CA . PHE A 1 443 ? -33.431 -29.361 7.845 1.00 20.43 464 PHE A CA 1
ATOM 3442 C C . PHE A 1 443 ? -34.007 -30.130 6.660 1.00 21.26 464 PHE A C 1
ATOM 3443 O O . PHE A 1 443 ? -33.379 -31.072 6.184 1.00 21.82 464 PHE A O 1
ATOM 3451 N N . SER A 1 444 ? -35.184 -29.736 6.187 1.00 21.02 465 SER A N 1
ATOM 3452 C CA . SER A 1 444 ? -35.841 -30.443 5.085 1.00 21.69 465 SER A CA 1
ATOM 3453 C C . SER A 1 444 ? -34.985 -30.823 3.879 1.00 20.58 465 SER A C 1
ATOM 3454 O O . SER A 1 444 ? -34.960 -31.986 3.482 1.00 19.10 465 SER A O 1
ATOM 3457 N N . GLN A 1 445 ? -34.281 -29.857 3.295 1.00 19.05 466 GLN A N 1
ATOM 3458 C CA . GLN A 1 445 ? -33.474 -30.156 2.119 1.00 18.96 466 GLN A CA 1
ATOM 3459 C C . GLN A 1 445 ? -32.214 -30.966 2.394 1.00 18.90 466 GLN A C 1
ATOM 3460 O O . GLN A 1 445 ? -31.698 -31.630 1.496 1.00 19.32 466 GLN A O 1
ATOM 3466 N N . ALA A 1 446 ? -31.717 -30.917 3.626 1.00 18.68 467 ALA A N 1
ATOM 3467 C CA . ALA A 1 446 ? -30.536 -31.704 3.981 1.00 17.64 467 ALA A CA 1
ATOM 3468 C C . ALA A 1 446 ? -30.942 -33.173 3.871 1.00 17.91 467 ALA A C 1
ATOM 3469 O O . ALA A 1 446 ? -30.193 -34.014 3.373 1.00 17.69 467 ALA A O 1
ATOM 3471 N N . GLN A 1 447 ? -32.147 -33.464 4.347 1.00 18.22 468 GLN A N 1
ATOM 3472 C CA . GLN A 1 447 ? -32.695 -34.811 4.315 1.00 19.74 468 GLN A CA 1
ATOM 3473 C C . GLN A 1 447 ? -32.947 -35.213 2.865 1.00 19.79 468 GLN A C 1
ATOM 3474 O O . GLN A 1 447 ? -32.610 -36.324 2.454 1.00 19.67 468 GLN A O 1
ATOM 3480 N N . LEU A 1 448 ? -33.530 -34.294 2.099 1.00 19.92 469 LEU A N 1
ATOM 3481 C CA . LEU A 1 448 ? -33.830 -34.528 0.691 1.00 20.73 469 LEU A CA 1
ATOM 3482 C C . LEU A 1 448 ? -32.555 -34.899 -0.060 1.00 21.08 469 LEU A C 1
ATOM 3483 O O . LEU A 1 448 ? -32.543 -35.836 -0.861 1.00 20.51 469 LEU A O 1
ATOM 3488 N N . PHE A 1 449 ? -31.480 -34.159 0.199 1.00 19.25 470 PHE A N 1
ATOM 3489 C CA . PHE A 1 449 ? -30.213 -34.428 -0.468 1.00 18.27 470 PHE A CA 1
ATOM 3490 C C . PHE A 1 449 ? -29.685 -35.812 -0.118 1.00 17.93 470 PHE A C 1
ATOM 3491 O O . PHE A 1 449 ? -29.336 -36.593 -1.007 1.00 17.96 470 PHE A O 1
ATOM 3499 N N . TYR A 1 450 ? -29.620 -36.114 1.176 1.00 17.37 471 TYR A N 1
ATOM 3500 C CA . TYR A 1 450 ? -29.127 -37.411 1.620 1.00 18.03 471 TYR A CA 1
ATOM 3501 C C . TYR A 1 450 ? -29.988 -38.530 1.038 1.00 17.24 471 TYR A C 1
ATOM 3502 O O . TYR A 1 450 ? -29.471 -39.541 0.579 1.00 17.17 471 TYR A O 1
ATOM 3511 N N . ASN A 1 451 ? -31.303 -38.333 1.049 1.00 19.08 472 ASN A N 1
ATOM 3512 C CA . ASN A 1 451 ? -32.234 -39.325 0.510 1.00 20.01 472 ASN A CA 1
ATOM 3513 C C . ASN A 1 451 ? -31.998 -39.602 -0.978 1.00 20.47 472 ASN A C 1
ATOM 3514 O O . ASN A 1 451 ? -32.119 -40.741 -1.434 1.00 20.26 472 ASN A O 1
ATOM 3519 N N . SER A 1 452 ? -31.673 -38.552 -1.729 1.00 20.48 473 SER A N 1
ATOM 3520 C CA . SER A 1 452 ? -31.465 -38.660 -3.170 1.00 20.01 473 SER A CA 1
ATOM 3521 C C . SER A 1 452 ? -30.148 -39.288 -3.596 1.00 20.10 473 SER A C 1
ATOM 3522 O O . SER A 1 452 ? -29.974 -39.635 -4.764 1.00 20.20 473 SER A O 1
ATOM 3525 N N . MET A 1 453 ? -29.216 -39.430 -2.662 1.00 19.68 474 MET A N 1
ATOM 3526 C CA . MET A 1 453 ? -27.920 -40.018 -2.984 1.00 20.28 474 MET A CA 1
ATOM 3527 C C . MET A 1 453 ? -28.028 -41.519 -3.248 1.00 20.98 474 MET A C 1
ATOM 3528 O O . MET A 1 453 ? -28.838 -42.209 -2.634 1.00 21.75 474 MET A O 1
ATOM 3533 N N . SER A 1 454 ? -27.212 -42.020 -4.168 1.00 20.86 475 SER A N 1
ATOM 3534 C CA . SER A 1 454 ? -27.218 -43.446 -4.468 1.00 21.85 475 SER A CA 1
ATOM 3535 C C . SER A 1 454 ? -26.560 -44.153 -3.280 1.00 22.89 475 SER A C 1
ATOM 3536 O O . SER A 1 454 ? -25.989 -43.497 -2.405 1.00 22.34 475 SER A O 1
ATOM 3539 N N . PRO A 1 455 ? -26.644 -45.495 -3.221 1.00 22.71 476 PRO A N 1
ATOM 3540 C CA . PRO A 1 455 ? -26.028 -46.225 -2.108 1.00 22.61 476 PRO A CA 1
ATOM 3541 C C . PRO A 1 455 ? -24.538 -45.924 -1.952 1.00 21.42 476 PRO A C 1
ATOM 3542 O O . PRO A 1 455 ? -24.060 -45.670 -0.844 1.00 20.90 476 PRO A O 1
ATOM 3546 N N . ILE A 1 456 ? -23.805 -45.939 -3.063 1.00 20.48 477 ILE A N 1
ATOM 3547 C CA . ILE A 1 456 ? -22.369 -45.674 -3.017 1.00 19.23 477 ILE A CA 1
ATOM 3548 C C . ILE A 1 456 ? -22.076 -44.248 -2.539 1.00 19.09 477 ILE A C 1
ATOM 3549 O O . ILE A 1 456 ? -21.115 -44.020 -1.800 1.00 18.26 477 ILE A O 1
ATOM 3554 N N . GLU A 1 457 ? -22.906 -43.294 -2.954 1.00 18.95 478 GLU A N 1
ATOM 3555 C CA . GLU A 1 457 ? -22.717 -41.908 -2.549 1.00 18.84 478 GLU A CA 1
ATOM 3556 C C . GLU A 1 457 ? -22.991 -41.732 -1.059 1.00 19.99 478 GLU A C 1
ATOM 3557 O O . GLU A 1 457 ? -22.341 -40.924 -0.398 1.00 18.84 478 GLU A O 1
ATOM 3563 N N . LYS A 1 458 ? -23.952 -42.487 -0.533 1.00 19.28 479 LYS A N 1
ATOM 3564 C CA . LYS A 1 458 ? -24.262 -42.423 0.892 1.00 20.11 479 LYS A CA 1
ATOM 3565 C C . LYS A 1 458 ? -23.081 -43.004 1.667 1.00 19.68 479 LYS A C 1
ATOM 3566 O O . LYS A 1 458 ? -22.704 -42.489 2.720 1.00 19.97 479 LYS A O 1
ATOM 3572 N N . GLN A 1 459 ? -22.505 -44.081 1.139 1.00 18.51 480 GLN A N 1
ATOM 3573 C CA . GLN A 1 459 ? -21.369 -44.730 1.781 1.00 20.35 480 GLN A CA 1
ATOM 3574 C C . GLN A 1 459 ? -20.178 -43.780 1.835 1.00 20.26 480 GLN A C 1
ATOM 3575 O O . GLN A 1 459 ? -19.474 -43.710 2.841 1.00 19.61 480 GLN A O 1
ATOM 3581 N N . HIS A 1 460 ? -19.959 -43.047 0.747 1.00 19.02 481 HIS A N 1
ATOM 3582 C CA . HIS A 1 460 ? -18.857 -42.095 0.686 1.00 17.58 481 HIS A CA 1
ATOM 3583 C C . HIS A 1 460 ? -19.051 -40.955 1.680 1.00 17.05 481 HIS A C 1
ATOM 3584 O O . HIS A 1 460 ? -18.087 -40.481 2.286 1.00 17.24 481 HIS A O 1
ATOM 3591 N N . MET A 1 461 ? -20.297 -40.526 1.857 1.00 16.03 482 MET A N 1
ATOM 3592 C CA . MET A 1 461 ? -20.608 -39.462 2.808 1.00 16.88 482 MET A CA 1
ATOM 3593 C C . MET A 1 461 ? -20.379 -39.972 4.225 1.00 16.61 482 MET A C 1
ATOM 3594 O O . MET A 1 461 ? -19.872 -39.247 5.080 1.00 16.99 482 MET A O 1
ATOM 3599 N N . ILE A 1 462 ? -20.766 -41.223 4.468 1.00 16.06 483 ILE A N 1
ATOM 3600 C CA . ILE A 1 462 ? -20.580 -41.837 5.776 1.00 16.16 483 ILE A CA 1
ATOM 3601 C C . ILE A 1 462 ? -19.087 -41.875 6.083 1.00 16.12 483 ILE A C 1
ATOM 3602 O O . ILE A 1 462 ? -18.664 -41.535 7.189 1.00 16.62 483 ILE A O 1
ATOM 3607 N N . ASN A 1 463 ? -18.290 -42.271 5.097 1.00 15.49 484 ASN A N 1
ATOM 3608 C CA . ASN A 1 463 ? -16.845 -42.337 5.289 1.00 16.82 484 ASN A CA 1
ATOM 3609 C C . ASN A 1 463 ? -16.276 -40.946 5.550 1.00 15.45 484 ASN A C 1
ATOM 3610 O O . ASN A 1 463 ? -15.324 -40.793 6.315 1.00 16.82 484 ASN A O 1
ATOM 3615 N N . ALA A 1 464 ? -16.867 -39.935 4.917 1.00 14.23 485 ALA A N 1
ATOM 3616 C CA . ALA A 1 464 ? -16.410 -38.560 5.092 1.00 14.02 485 ALA A CA 1
ATOM 3617 C C . ALA A 1 464 ? -16.674 -38.076 6.516 1.00 14.40 485 ALA A C 1
ATOM 3618 O O . ALA A 1 464 ? -15.775 -37.551 7.171 1.00 15.25 485 ALA A O 1
ATOM 3620 N N . PHE A 1 465 ? -17.902 -38.242 6.997 1.00 14.28 486 PHE A N 1
ATOM 3621 C CA . PHE A 1 465 ? -18.223 -37.820 8.361 1.00 15.66 486 PHE A CA 1
ATOM 3622 C C . PHE A 1 465 ? -17.316 -38.566 9.340 1.00 17.01 486 PHE A C 1
ATOM 3623 O O . PHE A 1 465 ? -16.828 -37.987 10.311 1.00 16.03 486 PHE A O 1
ATOM 3631 N N . GLY A 1 466 ? -17.088 -39.851 9.068 1.00 16.98 487 GLY A N 1
ATOM 3632 C CA . GLY A 1 466 ? -16.251 -40.661 9.933 1.00 16.55 487 GLY A CA 1
ATOM 3633 C C . GLY A 1 466 ? -14.818 -40.177 10.004 1.00 16.70 487 GLY A C 1
ATOM 3634 O O . GLY A 1 466 ? -14.186 -40.212 11.062 1.00 15.95 487 GLY A O 1
ATOM 3635 N N . PHE A 1 467 ? -14.294 -39.727 8.874 1.00 15.29 488 PHE A N 1
ATOM 3636 C CA . PHE A 1 467 ? -12.926 -39.232 8.834 1.00 15.43 488 PHE A CA 1
ATOM 3637 C C . PHE A 1 467 ? -12.831 -37.841 9.455 1.00 15.19 488 PHE A C 1
ATOM 3638 O O . PHE A 1 467 ? -11.938 -37.574 10.264 1.00 14.77 488 PHE A O 1
ATOM 3646 N N . GLU A 1 468 ? -13.760 -36.966 9.080 1.00 14.43 489 GLU A N 1
ATOM 3647 C CA . GLU A 1 468 ? -13.781 -35.592 9.578 1.00 15.81 489 GLU A CA 1
ATOM 3648 C C . GLU A 1 468 ? -13.935 -35.495 11.090 1.00 16.77 489 GLU A C 1
ATOM 3649 O O . GLU A 1 468 ? -13.182 -34.780 11.754 1.00 16.57 489 GLU A O 1
ATOM 3655 N N . LEU A 1 469 ? -14.916 -36.206 11.633 1.00 16.01 490 LEU A N 1
ATOM 3656 C CA . LEU A 1 469 ? -15.153 -36.160 13.066 1.00 17.34 490 LEU A CA 1
ATOM 3657 C C . LEU A 1 469 ? -14.064 -36.883 13.850 1.00 16.98 490 LEU A C 1
ATOM 3658 O O . LEU A 1 469 ? -13.830 -36.582 15.018 1.00 17.01 490 LEU A O 1
ATOM 3663 N N . ASP A 1 470 ? -13.395 -37.835 13.208 1.00 16.84 491 ASP A N 1
ATOM 3664 C CA . ASP A 1 470 ? -12.301 -38.548 13.860 1.00 17.19 491 ASP A CA 1
ATOM 3665 C C . ASP A 1 470 ? -11.218 -37.509 14.157 1.00 17.36 491 ASP A C 1
ATOM 3666 O O . ASP A 1 470 ? -10.541 -37.566 15.185 1.00 16.43 491 ASP A O 1
ATOM 3671 N N . HIS A 1 471 ? -11.069 -36.549 13.250 1.00 17.45 492 HIS A N 1
ATOM 3672 C CA . HIS A 1 471 ? -10.057 -35.510 13.414 1.00 17.59 492 HIS A CA 1
ATOM 3673 C C . HIS A 1 471 ? -10.456 -34.354 14.323 1.00 18.05 492 HIS A C 1
ATOM 3674 O O . HIS A 1 471 ? -9.765 -33.329 14.382 1.00 17.50 492 HIS A O 1
ATOM 3681 N N . CYS A 1 472 ? -11.577 -34.510 15.019 1.00 16.91 493 CYS A N 1
ATOM 3682 C CA . CYS A 1 472 ? -12.026 -33.502 15.965 1.00 16.85 493 CYS A CA 1
ATOM 3683 C C . CYS A 1 472 ? -11.620 -34.023 17.337 1.00 19.37 493 CYS A C 1
ATOM 3684 O O . CYS A 1 472 ? -12.116 -35.054 17.794 1.00 19.34 493 CYS A O 1
ATOM 3687 N N . GLU A 1 473 ? -10.698 -33.311 17.976 1.00 20.21 494 GLU A N 1
ATOM 3688 C CA . GLU A 1 473 ? -10.179 -33.692 19.286 1.00 24.03 494 GLU A CA 1
ATOM 3689 C C . GLU A 1 473 ? -11.141 -33.485 20.450 1.00 22.48 494 GLU A C 1
ATOM 3690 O O . GLU A 1 473 ? -11.076 -34.204 21.446 1.00 23.60 494 GLU A O 1
ATOM 3696 N N . ASP A 1 474 ? -12.030 -32.509 20.323 1.00 20.17 495 ASP A N 1
ATOM 3697 C CA . ASP A 1 474 ? -12.981 -32.196 21.383 1.00 20.16 495 ASP A CA 1
ATOM 3698 C C . ASP A 1 474 ? -14.222 -33.086 21.359 1.00 20.20 495 ASP A C 1
ATOM 3699 O O . ASP A 1 474 ? -15.004 -33.042 20.411 1.00 18.95 495 ASP A O 1
ATOM 3704 N N . PRO A 1 475 ? -14.419 -33.905 22.409 1.00 20.55 496 PRO A N 1
ATOM 3705 C CA . PRO A 1 475 ? -15.575 -34.804 22.504 1.00 20.15 496 PRO A CA 1
ATOM 3706 C C . PRO A 1 475 ? -16.898 -34.045 22.390 1.00 20.06 496 PRO A C 1
ATOM 3707 O O . PRO A 1 475 ? -17.912 -34.599 21.962 1.00 20.06 496 PRO A O 1
ATOM 3711 N N . VAL A 1 476 ? -16.881 -32.776 22.783 1.00 18.04 497 VAL A N 1
ATOM 3712 C CA . VAL A 1 476 ? -18.072 -31.941 22.715 1.00 17.87 497 VAL A CA 1
ATOM 3713 C C . VAL A 1 476 ? -18.434 -31.669 21.251 1.00 17.30 497 VAL A C 1
ATOM 3714 O O . VAL A 1 476 ? -19.612 -31.642 20.886 1.00 17.14 497 VAL A O 1
ATOM 3718 N N . VAL A 1 477 ? -17.414 -31.487 20.416 1.00 15.26 498 VAL A N 1
ATOM 3719 C CA . VAL A 1 477 ? -17.620 -31.204 18.998 1.00 14.90 498 VAL A CA 1
ATOM 3720 C C . VAL A 1 477 ? -18.200 -32.385 18.225 1.00 16.21 498 VAL A C 1
ATOM 3721 O O . VAL A 1 477 ? -19.242 -32.250 17.576 1.00 16.53 498 VAL A O 1
ATOM 3725 N N . TYR A 1 478 ? -17.537 -33.539 18.273 1.00 15.38 499 TYR A N 1
ATOM 3726 C CA . TYR A 1 478 ? -18.067 -34.682 17.540 1.00 17.48 499 TYR A CA 1
ATOM 3727 C C . TYR A 1 478 ? -19.289 -35.256 18.243 1.00 18.26 499 TYR A C 1
ATOM 3728 O O . TYR A 1 478 ? -20.185 -35.802 17.600 1.00 18.66 499 TYR A O 1
ATOM 3737 N N . GLY A 1 479 ? -19.341 -35.093 19.561 1.00 18.54 500 GLY A N 1
ATOM 3738 C CA . GLY A 1 479 ? -20.480 -35.579 20.318 1.00 19.40 500 GLY A CA 1
ATOM 3739 C C . GLY A 1 479 ? -21.747 -34.860 19.895 1.00 20.12 500 GLY A C 1
ATOM 3740 O O . GLY A 1 479 ? -22.790 -35.486 19.696 1.00 19.61 500 GLY A O 1
ATOM 3741 N N . ARG A 1 480 ? -21.660 -33.540 19.751 1.00 18.70 501 ARG A N 1
ATOM 3742 C CA . ARG A 1 480 ? -22.805 -32.742 19.337 1.00 19.48 501 ARG A CA 1
ATOM 3743 C C . ARG A 1 480 ? -23.170 -33.029 17.883 1.00 18.73 501 ARG A C 1
ATOM 3744 O O . ARG A 1 480 ? -24.350 -33.119 17.536 1.00 17.37 501 ARG A O 1
ATOM 3752 N N . MET A 1 481 ? -22.163 -33.170 17.027 1.00 17.80 502 MET A N 1
ATOM 3753 C CA . MET A 1 481 ? -22.435 -33.443 15.619 1.00 17.25 502 MET A CA 1
ATOM 3754 C C . MET A 1 481 ? -23.186 -34.758 15.437 1.00 16.82 502 MET A C 1
ATOM 3755 O O . MET A 1 481 ? -24.064 -34.860 14.578 1.00 17.98 502 MET A O 1
ATOM 3760 N N . VAL A 1 482 ? -22.852 -35.761 16.241 1.00 16.59 503 VAL A N 1
ATOM 3761 C CA . VAL A 1 482 ? -23.551 -37.041 16.152 1.00 19.30 503 VAL A CA 1
ATOM 3762 C C . VAL A 1 482 ? -25.031 -36.796 16.448 1.00 19.89 503 VAL A C 1
ATOM 3763 O O . VAL A 1 482 ? -25.904 -37.388 15.811 1.00 21.10 503 VAL A O 1
ATOM 3767 N N . GLN A 1 483 ? -25.310 -35.908 17.401 1.00 19.55 504 GLN A N 1
ATOM 3768 C CA . GLN A 1 483 ? -26.692 -35.582 17.757 1.00 20.45 504 GLN A CA 1
ATOM 3769 C C . GLN A 1 483 ? -27.388 -34.869 16.598 1.00 20.54 504 GLN A C 1
ATOM 3770 O O . GLN A 1 483 ? -28.561 -35.121 16.313 1.00 20.30 504 GLN A O 1
ATOM 3776 N N . ARG A 1 484 ? -26.662 -33.975 15.933 1.00 19.00 505 ARG A N 1
ATOM 3777 C CA . ARG A 1 484 ? -27.215 -33.231 14.808 1.00 18.47 505 ARG A CA 1
ATOM 3778 C C . ARG A 1 484 ? -27.547 -34.141 13.627 1.00 17.98 505 ARG A C 1
ATOM 3779 O O . ARG A 1 484 ? -28.551 -33.941 12.947 1.00 18.41 505 ARG A O 1
ATOM 3787 N N . LEU A 1 485 ? -26.701 -35.134 13.382 1.00 18.14 506 LEU A N 1
ATOM 3788 C CA . LEU A 1 485 ? -26.917 -36.051 12.271 1.00 18.99 506 LEU A CA 1
ATOM 3789 C C . LEU A 1 485 ? -28.256 -36.778 12.366 1.00 20.07 506 LEU A C 1
ATOM 3790 O O . LEU A 1 485 ? -28.805 -37.212 11.352 1.00 20.70 506 LEU A O 1
ATOM 3795 N N . ALA A 1 486 ? -28.783 -36.901 13.581 1.00 20.00 507 ALA A N 1
ATOM 3796 C CA . ALA A 1 486 ? -30.060 -37.570 13.781 1.00 21.41 507 ALA A CA 1
ATOM 3797 C C . ALA A 1 486 ? -31.172 -36.728 13.170 1.00 21.70 507 ALA A C 1
ATOM 3798 O O . ALA A 1 486 ? -32.258 -37.234 12.894 1.00 21.25 507 ALA A O 1
ATOM 3800 N N . ASP A 1 487 ? -30.895 -35.442 12.963 1.00 20.65 508 ASP A N 1
ATOM 3801 C CA . ASP A 1 487 ? -31.877 -34.542 12.371 1.00 20.37 508 ASP A CA 1
ATOM 3802 C C . ASP A 1 487 ? -31.895 -34.663 10.851 1.00 19.98 508 ASP A C 1
ATOM 3803 O O . ASP A 1 487 ? -32.709 -34.034 10.171 1.00 18.52 508 ASP A O 1
ATOM 3808 N N . ILE A 1 488 ? -30.987 -35.478 10.327 1.00 19.61 509 ILE A N 1
ATOM 3809 C CA . ILE A 1 488 ? -30.894 -35.719 8.892 1.00 19.80 509 ILE A CA 1
ATOM 3810 C C . ILE A 1 488 ? -31.372 -37.141 8.606 1.00 19.57 509 ILE A C 1
ATOM 3811 O O . ILE A 1 488 ? -32.183 -37.366 7.704 1.00 19.98 509 ILE A O 1
ATOM 3816 N N . ASP A 1 489 ? -30.860 -38.086 9.390 1.00 20.60 510 ASP A N 1
ATOM 3817 C CA . ASP A 1 489 ? -31.205 -39.501 9.260 1.00 21.74 510 ASP A CA 1
ATOM 3818 C C . ASP A 1 489 ? -30.740 -40.233 10.520 1.00 21.67 510 ASP A C 1
ATOM 3819 O O . ASP A 1 489 ? -29.557 -40.211 10.858 1.00 20.95 510 ASP A O 1
ATOM 3824 N N . LEU A 1 490 ? -31.677 -40.872 11.217 1.00 21.71 511 LEU A N 1
ATOM 3825 C CA . LEU A 1 490 ? -31.358 -41.595 12.445 1.00 21.62 511 LEU A CA 1
ATOM 3826 C C . LEU A 1 490 ? -30.315 -42.685 12.242 1.00 21.08 511 LEU A C 1
ATOM 3827 O O . LEU A 1 490 ? -29.443 -42.882 13.089 1.00 21.10 511 LEU A O 1
ATOM 3832 N N . GLY A 1 491 ? -30.414 -43.400 11.126 1.00 20.20 512 GLY A N 1
ATOM 3833 C CA . GLY A 1 491 ? -29.466 -44.463 10.847 1.00 19.92 512 GLY A CA 1
ATOM 3834 C C . GLY A 1 491 ? -28.060 -43.929 10.636 1.00 19.84 512 GLY A C 1
ATOM 3835 O O . GLY A 1 491 ? -27.077 -44.547 11.046 1.00 19.20 512 GLY A O 1
ATOM 3836 N N . LEU A 1 492 ? -27.970 -42.776 9.982 1.00 20.54 513 LEU A N 1
ATOM 3837 C CA . LEU A 1 492 ? -26.687 -42.139 9.719 1.00 19.70 513 LEU A CA 1
ATOM 3838 C C . LEU A 1 492 ? -25.992 -41.803 11.035 1.00 19.50 513 LEU A C 1
ATOM 3839 O O . LEU A 1 492 ? -24.798 -42.061 11.203 1.00 18.96 513 LEU A O 1
ATOM 3844 N N . ALA A 1 493 ? -26.748 -41.229 11.967 1.00 19.87 514 ALA A N 1
ATOM 3845 C CA . ALA A 1 493 ? -26.207 -40.843 13.269 1.00 20.41 514 ALA A CA 1
ATOM 3846 C C . ALA A 1 493 ? -25.619 -42.039 14.000 1.00 21.33 514 ALA A C 1
ATOM 3847 O O . ALA A 1 493 ? -24.510 -41.974 14.532 1.00 21.46 514 ALA A O 1
ATOM 3849 N N . GLN A 1 494 ? -26.364 -43.138 14.020 1.00 21.71 515 GLN A N 1
ATOM 3850 C CA . GLN A 1 494 ? -25.906 -44.342 14.696 1.00 21.93 515 GLN A CA 1
ATOM 3851 C C . GLN A 1 494 ? -24.590 -44.867 14.135 1.00 21.29 515 GLN A C 1
ATOM 3852 O O . GLN A 1 494 ? -23.682 -45.236 14.885 1.00 21.80 515 GLN A O 1
ATOM 3858 N N . THR A 1 495 ? -24.504 -44.918 12.811 1.00 20.50 516 THR A N 1
ATOM 3859 C CA . THR A 1 495 ? -23.315 -45.405 12.129 1.00 20.26 516 THR A CA 1
ATOM 3860 C C . THR A 1 495 ? -22.107 -44.525 12.440 1.00 19.34 516 THR A C 1
ATOM 3861 O O . THR A 1 495 ? -21.015 -45.022 12.715 1.00 20.27 516 THR A O 1
ATOM 3865 N N . ILE A 1 496 ? -22.302 -43.213 12.394 1.00 19.52 517 ILE A N 1
ATOM 3866 C CA . ILE A 1 496 ? -21.205 -42.301 12.686 1.00 19.10 517 ILE A CA 1
ATOM 3867 C C . ILE A 1 496 ? -20.799 -42.400 14.156 1.00 19.04 517 ILE A C 1
ATOM 3868 O O . ILE A 1 496 ? -19.612 -42.369 14.482 1.00 18.43 517 ILE A O 1
ATOM 3873 N N . ALA A 1 497 ? -21.784 -42.541 15.040 1.00 18.66 518 ALA A N 1
ATOM 3874 C CA . ALA A 1 497 ? -21.509 -42.654 16.469 1.00 19.61 518 ALA A CA 1
ATOM 3875 C C . ALA A 1 497 ? -20.609 -43.851 16.769 1.00 20.60 518 ALA A C 1
ATOM 3876 O O . ALA A 1 497 ? -19.672 -43.750 17.562 1.00 19.35 518 ALA A O 1
ATOM 3878 N N . GLU A 1 498 ? -20.881 -44.992 16.143 1.00 20.60 519 GLU A N 1
ATOM 3879 C CA . GLU A 1 498 ? -20.044 -46.155 16.397 1.00 23.03 519 GLU A CA 1
ATOM 3880 C C . GLU A 1 498 ? -18.649 -45.977 15.799 1.00 22.63 519 GLU A C 1
ATOM 3881 O O . GLU A 1 498 ? -17.683 -46.589 16.255 1.00 21.11 519 GLU A O 1
ATOM 3887 N N . MET A 1 499 ? -18.542 -45.107 14.801 1.00 20.85 520 MET A N 1
ATOM 3888 C CA . MET A 1 499 ? -17.263 -44.844 14.151 1.00 21.56 520 MET A CA 1
ATOM 3889 C C . MET A 1 499 ? -16.379 -43.836 14.888 1.00 20.58 520 MET A C 1
ATOM 3890 O O . MET A 1 499 ? -15.168 -44.030 14.983 1.00 20.05 520 MET A O 1
ATOM 3895 N N . VAL A 1 500 ? -16.978 -42.766 15.411 1.00 20.12 521 VAL A N 1
ATOM 3896 C CA . VAL A 1 500 ? -16.190 -41.717 16.061 1.00 20.10 521 VAL A CA 1
ATOM 3897 C C . VAL A 1 500 ? -16.426 -41.448 17.547 1.00 21.03 521 VAL A C 1
ATOM 3898 O O . VAL A 1 500 ? -15.659 -40.708 18.178 1.00 20.13 521 VAL A O 1
ATOM 3902 N N . GLY A 1 501 ? -17.474 -42.038 18.111 1.00 21.04 522 GLY A N 1
ATOM 3903 C CA . GLY A 1 501 ? -17.763 -41.811 19.515 1.00 21.34 522 GLY A CA 1
ATOM 3904 C C . GLY A 1 501 ? -19.029 -40.992 19.663 1.00 21.57 522 GLY A C 1
ATOM 3905 O O . GLY A 1 501 ? -19.658 -40.632 18.670 1.00 20.95 522 GLY A O 1
ATOM 3906 N N . GLY A 1 502 ? -19.399 -40.679 20.898 1.00 21.37 523 GLY A N 1
ATOM 3907 C CA . GLY A 1 502 ? -20.613 -39.921 21.124 1.00 22.22 523 GLY A CA 1
ATOM 3908 C C . GLY A 1 502 ? -21.782 -40.878 21.257 1.00 24.10 523 GLY A C 1
ATOM 3909 O O . GLY A 1 502 ? -21.606 -42.096 21.192 1.00 23.55 523 GLY A O 1
ATOM 3910 N N . GLU A 1 503 ? -22.980 -40.339 21.444 1.00 25.73 524 GLU A N 1
ATOM 3911 C CA . GLU A 1 503 ? -24.162 -41.177 21.586 1.00 28.14 524 GLU A CA 1
ATOM 3912 C C . GLU A 1 503 ? -25.243 -40.702 20.621 1.00 27.13 524 GLU A C 1
ATOM 3913 O O . GLU A 1 503 ? -25.719 -39.573 20.716 1.00 25.75 524 GLU A O 1
ATOM 3919 N N . ALA A 1 504 ? -25.621 -41.563 19.683 1.00 26.73 525 ALA A N 1
ATOM 3920 C CA . ALA A 1 504 ? -26.641 -41.207 18.708 1.00 28.01 525 ALA A CA 1
ATOM 3921 C C . ALA A 1 504 ? -28.023 -41.236 19.342 1.00 29.21 525 ALA A C 1
ATOM 3922 O O . ALA A 1 504 ? -28.418 -42.232 19.943 1.00 30.34 525 ALA A O 1
ATOM 3924 N N . PRO A 1 505 ? -28.775 -40.133 19.231 1.00 30.17 526 PRO A N 1
ATOM 3925 C CA . PRO A 1 505 ? -30.117 -40.107 19.818 1.00 31.41 526 PRO A CA 1
ATOM 3926 C C . PRO A 1 505 ? -31.051 -41.082 19.107 1.00 32.58 526 PRO A C 1
ATOM 3927 O O . PRO A 1 505 ? -30.857 -41.400 17.934 1.00 30.71 526 PRO A O 1
ATOM 3931 N N . THR A 1 506 ? -32.060 -41.555 19.831 1.00 32.57 527 THR A N 1
ATOM 3932 C CA . THR A 1 506 ? -33.022 -42.505 19.286 1.00 34.30 527 THR A CA 1
ATOM 3933 C C . THR A 1 506 ? -34.192 -41.799 18.609 1.00 33.51 527 THR A C 1
ATOM 3934 O O . THR A 1 506 ? -34.897 -42.392 17.792 1.00 33.66 527 THR A O 1
ATOM 3938 N N . THR A 1 507 ? -34.396 -40.533 18.952 1.00 32.32 528 THR A N 1
ATOM 3939 C CA . THR A 1 507 ? -35.486 -39.759 18.378 1.00 32.12 528 THR A CA 1
ATOM 3940 C C . THR A 1 507 ? -34.985 -38.432 17.838 1.00 31.26 528 THR A C 1
ATOM 3941 O O . THR A 1 507 ? -33.832 -38.059 18.045 1.00 31.58 528 THR A O 1
ATOM 3945 N N . THR A 1 508 ? -35.868 -37.722 17.149 1.00 29.74 529 THR A N 1
ATOM 3946 C CA . THR A 1 508 ? -35.534 -36.424 16.583 1.00 29.34 529 THR A CA 1
ATOM 3947 C C . THR A 1 508 ? -36.788 -35.587 16.390 1.00 29.66 529 THR A C 1
ATOM 3948 O O . THR A 1 508 ? -37.869 -36.128 16.178 1.00 29.61 529 THR A O 1
ATOM 3952 N N . ASN A 1 509 ? -36.638 -34.269 16.465 1.00 30.50 530 ASN A N 1
ATOM 3953 C CA . ASN A 1 509 ? -37.760 -33.358 16.274 1.00 30.91 530 ASN A CA 1
ATOM 3954 C C . ASN A 1 509 ? -37.862 -32.972 14.803 1.00 29.82 530 ASN A C 1
ATOM 3955 O O . ASN A 1 509 ? -38.703 -32.160 14.422 1.00 29.16 530 ASN A O 1
ATOM 3960 N N . HIS A 1 510 ? -36.996 -33.559 13.984 1.00 28.60 531 HIS A N 1
ATOM 3961 C CA . HIS A 1 510 ? -36.973 -33.284 12.549 1.00 28.15 531 HIS A CA 1
ATOM 3962 C C . HIS A 1 510 ? -36.986 -34.595 11.764 1.00 28.25 531 HIS A C 1
ATOM 3963 O O . HIS A 1 510 ? -36.020 -34.942 11.089 1.00 27.81 531 HIS A O 1
ATOM 3970 N N . PRO A 1 511 ? -38.099 -35.337 11.833 1.00 28.60 532 PRO A N 1
ATOM 3971 C CA . PRO A 1 511 ? -38.222 -36.614 11.126 1.00 28.25 532 PRO A CA 1
ATOM 3972 C C . PRO A 1 511 ? -37.915 -36.522 9.634 1.00 26.84 532 PRO A C 1
ATOM 3973 O O . PRO A 1 511 ? -38.263 -35.542 8.978 1.00 27.20 532 PRO A O 1
ATOM 3977 N N . ASN A 1 512 ? -37.252 -37.549 9.113 1.00 26.64 533 ASN A N 1
ATOM 3978 C CA . ASN A 1 512 ? -36.913 -37.619 7.700 1.00 26.32 533 ASN A CA 1
ATOM 3979 C C . ASN A 1 512 ? -38.003 -38.468 7.046 1.00 27.65 533 ASN A C 1
ATOM 3980 O O . ASN A 1 512 ? -38.101 -39.670 7.297 1.00 27.71 533 ASN A O 1
ATOM 3985 N N . HIS A 1 513 ? -38.817 -37.827 6.212 1.00 29.96 534 HIS A N 1
ATOM 3986 C CA . HIS A 1 513 ? -39.935 -38.479 5.537 1.00 32.63 534 HIS A CA 1
ATOM 3987 C C . HIS A 1 513 ? -39.603 -39.324 4.312 1.00 32.46 534 HIS A C 1
ATOM 3988 O O . HIS A 1 513 ? -40.496 -39.918 3.706 1.00 34.38 534 HIS A O 1
ATOM 3995 N N . GLY A 1 514 ? -38.332 -39.365 3.934 1.00 31.15 535 GLY A N 1
ATOM 3996 C CA . GLY A 1 514 ? -37.925 -40.187 2.808 1.00 30.41 535 GLY A CA 1
ATOM 3997 C C . GLY A 1 514 ? -38.075 -39.702 1.376 1.00 30.42 535 GLY A C 1
ATOM 3998 O O . GLY A 1 514 ? -37.665 -40.420 0.466 1.00 30.53 535 GLY A O 1
ATOM 3999 N N . ARG A 1 515 ? -38.647 -38.520 1.147 1.00 30.76 536 ARG A N 1
ATOM 4000 C CA . ARG A 1 515 ? -38.802 -38.025 -0.225 1.00 31.99 536 ARG A CA 1
ATOM 4001 C C . ARG A 1 515 ? -37.428 -37.776 -0.862 1.00 31.10 536 ARG A C 1
ATOM 4002 O O . ARG A 1 515 ? -36.471 -37.386 -0.186 1.00 29.68 536 ARG A O 1
ATOM 4010 N N . LYS A 1 516 ? -37.350 -38.001 -2.169 1.00 30.04 537 LYS A N 1
ATOM 4011 C CA . LYS A 1 516 ? -36.126 -37.800 -2.936 1.00 29.26 537 LYS A CA 1
ATOM 4012 C C . LYS A 1 516 ? -36.471 -36.871 -4.097 1.00 28.36 537 LYS A C 1
ATOM 4013 O O . LYS A 1 516 ? -37.643 -36.574 -4.328 1.00 28.14 537 LYS A O 1
ATOM 4019 N N . THR A 1 517 ? -35.457 -36.407 -4.820 1.00 26.41 538 THR A N 1
ATOM 4020 C CA . THR A 1 517 ? -35.693 -35.544 -5.972 1.00 26.12 538 THR A CA 1
ATOM 4021 C C . THR A 1 517 ? -34.641 -35.812 -7.042 1.00 24.97 538 THR A C 1
ATOM 4022 O O . THR A 1 517 ? -33.601 -36.420 -6.775 1.00 23.98 538 THR A O 1
ATOM 4026 N N . ILE A 1 518 ? -34.914 -35.354 -8.256 1.00 23.45 539 ILE A N 1
ATOM 4027 C CA . ILE A 1 518 ? -34.008 -35.577 -9.372 1.00 23.37 539 ILE A CA 1
ATOM 4028 C C . ILE A 1 518 ? -32.847 -34.593 -9.479 1.00 23.12 539 ILE A C 1
ATOM 4029 O O . ILE A 1 518 ? -32.864 -33.507 -8.896 1.00 22.59 539 ILE A O 1
ATOM 4034 N N . ASN A 1 519 ? -31.846 -35.007 -10.247 1.00 22.48 540 ASN A N 1
ATOM 4035 C CA . ASN A 1 519 ? -30.659 -34.216 -10.536 1.00 21.64 540 ASN A CA 1
ATOM 4036 C C . ASN A 1 519 ? -29.815 -33.733 -9.364 1.00 21.64 540 ASN A C 1
ATOM 4037 O O . ASN A 1 519 ? -29.295 -32.616 -9.389 1.00 19.90 540 ASN A O 1
ATOM 4042 N N . LEU A 1 520 ? -29.679 -34.576 -8.343 1.00 20.55 541 LEU A N 1
ATOM 4043 C CA . LEU A 1 520 ? -28.848 -34.250 -7.184 1.00 20.76 541 LEU A CA 1
ATOM 4044 C C . LEU A 1 520 ? -27.724 -35.278 -7.157 1.00 19.67 541 LEU A C 1
ATOM 4045 O O . LEU A 1 520 ? -26.550 -34.928 -7.025 1.00 20.47 541 LEU A O 1
ATOM 4050 N N . SER A 1 521 ? -28.089 -36.551 -7.300 1.00 18.35 542 SER A N 1
ATOM 4051 C CA . SER A 1 521 ? -27.107 -37.631 -7.322 1.00 17.25 542 SER A CA 1
ATOM 4052 C C . SER A 1 521 ? -26.229 -37.463 -8.555 1.00 16.80 542 SER A C 1
ATOM 4053 O O . SER A 1 521 ? -26.713 -37.072 -9.611 1.00 17.14 542 SER A O 1
ATOM 4056 N N . GLN A 1 522 ? -24.939 -37.748 -8.422 1.00 16.75 543 GLN A N 1
ATOM 4057 C CA . GLN A 1 522 ? -24.028 -37.625 -9.554 1.00 18.50 543 GLN A CA 1
ATOM 4058 C C . GLN A 1 522 ? -24.332 -38.663 -10.633 1.00 18.66 543 GLN A C 1
ATOM 4059 O O . GLN A 1 522 ? -23.896 -38.521 -11.775 1.00 18.78 543 GLN A O 1
ATOM 4065 N N . THR A 1 523 ? -25.075 -39.704 -10.273 1.00 19.50 544 THR A N 1
ATOM 4066 C CA . THR A 1 523 ? -25.428 -40.742 -11.236 1.00 19.73 544 THR A CA 1
ATOM 4067 C C . THR A 1 523 ? -26.318 -40.166 -12.339 1.00 21.91 544 THR A C 1
ATOM 4068 O O . THR A 1 523 ? -26.430 -40.735 -13.425 1.00 21.72 544 THR A O 1
ATOM 4072 N N . GLU A 1 524 ? -26.941 -39.026 -12.065 1.00 22.36 545 GLU A N 1
ATOM 4073 C CA . GLU A 1 524 ? -27.816 -38.405 -13.047 1.00 23.73 545 GLU A CA 1
ATOM 4074 C C . GLU A 1 524 ? -27.095 -37.424 -13.963 1.00 22.99 545 GLU A C 1
ATOM 4075 O O . GLU A 1 524 ? -27.720 -36.692 -14.733 1.00 21.84 545 GLU A O 1
ATOM 4081 N N . PHE A 1 525 ? -25.767 -37.440 -13.895 1.00 21.28 546 PHE A N 1
ATOM 4082 C CA . PHE A 1 525 ? -24.955 -36.570 -14.732 1.00 20.95 546 PHE A CA 1
ATOM 4083 C C . PHE A 1 525 ? -23.845 -37.343 -15.431 1.00 21.52 546 PHE A C 1
ATOM 4084 O O . PHE A 1 525 ? -22.660 -37.142 -15.161 1.00 22.14 546 PHE A O 1
ATOM 4092 N N . PRO A 1 526 ? -24.221 -38.259 -16.335 1.00 22.34 547 PRO A N 1
ATOM 4093 C CA . PRO A 1 526 ? -23.222 -39.042 -17.058 1.00 22.44 547 PRO A CA 1
ATOM 4094 C C . PRO A 1 526 ? -22.701 -38.208 -18.216 1.00 21.58 547 PRO A C 1
ATOM 4095 O O . PRO A 1 526 ? -23.222 -37.130 -18.496 1.00 22.23 547 PRO A O 1
ATOM 4099 N N . PRO A 1 527 ? -21.647 -38.679 -18.891 1.00 22.60 548 PRO A N 1
ATOM 4100 C CA . PRO A 1 527 ? -21.137 -37.894 -20.016 1.00 23.74 548 PRO A CA 1
ATOM 4101 C C . PRO A 1 527 ? -22.183 -37.832 -21.122 1.00 25.58 548 PRO A C 1
ATOM 4102 O O . PRO A 1 527 ? -23.053 -38.704 -21.212 1.00 24.63 548 PRO A O 1
ATOM 4106 N N . ALA A 1 528 ? -22.099 -36.800 -21.954 1.00 26.81 549 ALA A N 1
ATOM 4107 C CA . ALA A 1 528 ? -23.044 -36.628 -23.050 1.00 29.47 549 ALA A CA 1
ATOM 4108 C C . ALA A 1 528 ? -23.133 -37.903 -23.885 1.00 30.29 549 ALA A C 1
ATOM 4109 O O . ALA A 1 528 ? -24.196 -38.242 -24.404 1.00 30.94 549 ALA A O 1
ATOM 4111 N N . THR A 1 529 ? -22.010 -38.606 -24.002 1.00 30.22 550 THR A N 1
ATOM 4112 C CA . THR A 1 529 ? -21.939 -39.851 -24.759 1.00 30.71 550 THR A CA 1
ATOM 4113 C C . THR A 1 529 ? -20.791 -40.689 -24.190 1.00 30.44 550 THR A C 1
ATOM 4114 O O . THR A 1 529 ? -19.830 -40.142 -23.647 1.00 29.51 550 THR A O 1
ATOM 4118 N N . PRO A 1 530 ? -20.881 -42.027 -24.291 1.00 30.21 551 PRO A N 1
ATOM 4119 C CA . PRO A 1 530 ? -19.819 -42.898 -23.768 1.00 28.61 551 PRO A CA 1
ATOM 4120 C C . PRO A 1 530 ? -18.461 -42.435 -24.286 1.00 26.73 551 PRO A C 1
ATOM 4121 O O . PRO A 1 530 ? -18.274 -42.288 -25.495 1.00 26.38 551 PRO A O 1
ATOM 4125 N N . THR A 1 531 ? -17.512 -42.212 -23.380 1.00 23.84 552 THR A N 1
ATOM 4126 C CA . THR A 1 531 ? -16.199 -41.725 -23.795 1.00 21.48 552 THR A CA 1
ATOM 4127 C C . THR A 1 531 ? -15.093 -41.939 -22.756 1.00 20.09 552 THR A C 1
ATOM 4128 O O . THR A 1 531 ? -15.360 -42.191 -21.585 1.00 19.82 552 THR A O 1
ATOM 4132 N N . ILE A 1 532 ? -13.846 -41.859 -23.208 1.00 19.05 553 ILE A N 1
ATOM 4133 C CA . ILE A 1 532 ? -12.698 -41.962 -22.310 1.00 17.67 553 ILE A CA 1
ATOM 4134 C C . ILE A 1 532 ? -11.763 -40.811 -22.674 1.00 17.14 553 ILE A C 1
ATOM 4135 O O . ILE A 1 532 ? -10.584 -40.812 -22.329 1.00 17.93 553 ILE A O 1
ATOM 4140 N N . LYS A 1 533 ? -12.310 -39.822 -23.379 1.00 17.24 554 LYS A N 1
ATOM 4141 C CA . LYS A 1 533 ? -11.533 -38.661 -23.797 1.00 18.40 554 LYS A CA 1
ATOM 4142 C C . LYS A 1 533 ? -10.839 -37.990 -22.613 1.00 16.38 554 LYS A C 1
ATOM 4143 O O . LYS A 1 533 ? -11.458 -37.741 -21.586 1.00 15.16 554 LYS A O 1
ATOM 4149 N N . SER A 1 534 ? -9.547 -37.713 -22.784 1.00 15.99 555 SER A N 1
ATOM 4150 C CA . SER A 1 534 ? -8.704 -37.059 -21.781 1.00 16.80 555 SER A CA 1
ATOM 4151 C C . SER A 1 534 ? -8.257 -37.947 -20.621 1.00 17.84 555 SER A C 1
ATOM 4152 O O . SER A 1 534 ? -7.376 -37.557 -19.859 1.00 16.57 555 SER A O 1
ATOM 4155 N N . ARG A 1 535 ? -8.854 -39.129 -20.484 1.00 17.14 556 ARG A N 1
ATOM 4156 C CA . ARG A 1 535 ? -8.484 -40.049 -19.404 1.00 16.63 556 ARG A CA 1
ATOM 4157 C C . ARG A 1 535 ? -7.046 -40.515 -19.591 1.00 16.61 556 ARG A C 1
ATOM 4158 O O . ARG A 1 535 ? -6.578 -40.654 -20.721 1.00 17.58 556 ARG A O 1
ATOM 4166 N N . ARG A 1 536 ? -6.350 -40.764 -18.486 1.00 15.67 557 ARG A N 1
ATOM 4167 C CA . ARG A 1 536 ? -4.965 -41.222 -18.545 1.00 16.24 557 ARG A CA 1
ATOM 4168 C C . ARG A 1 536 ? -4.915 -42.720 -18.253 1.00 15.60 557 ARG A C 1
ATOM 4169 O O . ARG A 1 536 ? -5.500 -43.192 -17.278 1.00 14.70 557 ARG A O 1
ATOM 4177 N N . VAL A 1 537 ? -4.215 -43.466 -19.101 1.00 15.34 558 VAL A N 1
ATOM 4178 C CA . VAL A 1 537 ? -4.105 -44.906 -18.928 1.00 14.02 558 VAL A CA 1
ATOM 4179 C C . VAL A 1 537 ? -2.648 -45.329 -18.828 1.00 14.78 558 VAL A C 1
ATOM 4180 O O . VAL A 1 537 ? -1.871 -45.153 -19.766 1.00 15.79 558 VAL A O 1
ATOM 4184 N N . ALA A 1 538 ? -2.274 -45.881 -17.679 1.00 15.47 559 ALA A N 1
ATOM 4185 C CA . ALA A 1 538 ? -0.907 -46.334 -17.484 1.00 15.82 559 ALA A CA 1
ATOM 4186 C C . ALA A 1 538 ? -0.718 -47.692 -18.146 1.00 16.14 559 ALA A C 1
ATOM 4187 O O . ALA A 1 538 ? -1.572 -48.567 -18.037 1.00 18.10 559 ALA A O 1
ATOM 4189 N N . ILE A 1 539 ? 0.392 -47.849 -18.856 1.00 17.10 560 ILE A N 1
ATOM 4190 C CA . ILE A 1 539 ? 0.722 -49.114 -19.499 1.00 16.36 560 ILE A CA 1
ATOM 4191 C C . ILE A 1 539 ? 1.987 -49.551 -18.780 1.00 17.14 560 ILE A C 1
ATOM 4192 O O . ILE A 1 539 ? 3.064 -48.985 -18.989 1.00 16.86 560 ILE A O 1
ATOM 4197 N N . ILE A 1 540 ? 1.845 -50.545 -17.912 1.00 16.93 561 ILE A N 1
ATOM 4198 C CA . ILE A 1 540 ? 2.963 -51.030 -17.116 1.00 17.93 561 ILE A CA 1
ATOM 4199 C C . ILE A 1 540 ? 3.724 -52.153 -17.804 1.00 19.06 561 ILE A C 1
ATOM 4200 O O . ILE A 1 540 ? 3.155 -53.187 -18.147 1.00 18.53 561 ILE A O 1
ATOM 4205 N N . ILE A 1 541 ? 5.023 -51.931 -17.992 1.00 18.50 562 ILE A N 1
ATOM 4206 C CA . ILE A 1 541 ? 5.881 -52.895 -18.660 1.00 18.78 562 ILE A CA 1
ATOM 4207 C C . ILE A 1 541 ? 7.182 -53.147 -17.908 1.00 20.55 562 ILE A C 1
ATOM 4208 O O . ILE A 1 541 ? 7.506 -52.472 -16.927 1.00 19.42 562 ILE A O 1
ATOM 4213 N N . ALA A 1 542 ? 7.918 -54.142 -18.388 1.00 19.97 563 ALA A N 1
ATOM 4214 C CA . ALA A 1 542 ? 9.211 -54.521 -17.838 1.00 19.42 563 ALA A CA 1
ATOM 4215 C C . ALA A 1 542 ? 9.877 -55.278 -18.984 1.00 21.18 563 ALA A C 1
ATOM 4216 O O . ALA A 1 542 ? 9.196 -55.660 -19.936 1.00 19.08 563 ALA A O 1
ATOM 4218 N N . ASP A 1 543 ? 11.190 -55.479 -18.924 1.00 21.27 564 ASP A N 1
ATOM 4219 C CA . ASP A 1 543 ? 11.863 -56.196 -20.006 1.00 22.38 564 ASP A CA 1
ATOM 4220 C C . ASP A 1 543 ? 11.162 -57.516 -20.311 1.00 21.40 564 ASP A C 1
ATOM 4221 O O . ASP A 1 543 ? 10.866 -58.298 -19.408 1.00 21.17 564 ASP A O 1
ATOM 4226 N N . GLY A 1 544 ? 10.892 -57.752 -21.591 1.00 21.84 565 GLY A N 1
ATOM 4227 C CA . GLY A 1 544 ? 10.230 -58.977 -21.997 1.00 21.89 565 GLY A CA 1
ATOM 4228 C C . GLY A 1 544 ? 8.734 -58.850 -22.203 1.00 22.43 565 GLY A C 1
ATOM 4229 O O . GLY A 1 544 ? 8.045 -59.863 -22.337 1.00 22.83 565 GLY A O 1
ATOM 4230 N N . TYR A 1 545 ? 8.219 -57.622 -22.233 1.00 21.41 566 TYR A N 1
ATOM 4231 C CA . TYR A 1 545 ? 6.784 -57.419 -22.427 1.00 20.93 566 TYR A CA 1
ATOM 4232 C C . TYR A 1 545 ? 6.351 -57.774 -23.848 1.00 20.48 566 TYR A C 1
ATOM 4233 O O . TYR A 1 545 ? 7.160 -57.771 -24.774 1.00 21.76 566 TYR A O 1
ATOM 4242 N N . ASP A 1 546 ? 5.066 -58.074 -24.006 1.00 20.30 567 ASP A N 1
ATOM 4243 C CA . ASP A 1 546 ? 4.496 -58.426 -25.304 1.00 21.48 567 ASP A CA 1
ATOM 4244 C C . ASP A 1 546 ? 4.258 -57.164 -26.136 1.00 21.98 567 ASP A C 1
ATOM 4245 O O . ASP A 1 546 ? 3.355 -56.388 -25.839 1.00 21.65 567 ASP A O 1
ATOM 4250 N N . ASN A 1 547 ? 5.057 -56.972 -27.180 1.00 22.65 568 ASN A N 1
ATOM 4251 C CA . ASN A 1 547 ? 4.920 -55.798 -28.036 1.00 24.51 568 ASN A CA 1
ATOM 4252 C C . ASN A 1 547 ? 3.577 -55.745 -28.770 1.00 23.64 568 ASN A C 1
ATOM 4253 O O . ASN A 1 547 ? 3.105 -54.667 -29.136 1.00 23.00 568 ASN A O 1
ATOM 4258 N N . VAL A 1 548 ? 2.955 -56.903 -28.974 1.00 23.03 569 VAL A N 1
ATOM 4259 C CA . VAL A 1 548 ? 1.680 -56.958 -29.684 1.00 22.78 569 VAL A CA 1
ATOM 4260 C C . VAL A 1 548 ? 0.539 -56.312 -28.903 1.00 22.71 569 VAL A C 1
ATOM 4261 O O . VAL A 1 548 ? -0.126 -55.399 -29.405 1.00 21.91 569 VAL A O 1
ATOM 4265 N N . ALA A 1 549 ? 0.308 -56.788 -27.683 1.00 20.84 570 ALA A N 1
ATOM 4266 C CA . ALA A 1 549 ? -0.748 -56.240 -26.836 1.00 20.42 570 ALA A CA 1
ATOM 4267 C C . ALA A 1 549 ? -0.432 -54.777 -26.551 1.00 19.59 570 ALA A C 1
ATOM 4268 O O . ALA A 1 549 ? -1.329 -53.930 -26.495 1.00 19.36 570 ALA A O 1
ATOM 4270 N N . TYR A 1 550 ? 0.853 -54.492 -26.369 1.00 18.12 571 TYR A N 1
ATOM 4271 C CA . TYR A 1 550 ? 1.312 -53.136 -26.098 1.00 19.27 571 TYR A CA 1
ATOM 4272 C C . TYR A 1 550 ? 0.935 -52.196 -27.243 1.00 21.27 571 TYR A C 1
ATOM 4273 O O . TYR A 1 550 ? 0.330 -51.146 -27.022 1.00 19.21 571 TYR A O 1
ATOM 4282 N N . ASP A 1 551 ? 1.294 -52.580 -28.466 1.00 20.97 572 ASP A N 1
ATOM 4283 C CA . ASP A 1 551 ? 0.996 -51.770 -29.643 1.00 21.75 572 ASP A CA 1
ATOM 4284 C C . ASP A 1 551 ? -0.497 -51.553 -29.827 1.00 21.00 572 ASP A C 1
ATOM 4285 O O . ASP A 1 551 ? -0.932 -50.438 -30.103 1.00 22.13 572 ASP A O 1
ATOM 4290 N N . ALA A 1 552 ? -1.275 -52.618 -29.673 1.00 20.10 573 ALA A N 1
ATOM 4291 C CA . ALA A 1 552 ? -2.725 -52.545 -29.830 1.00 20.34 573 ALA A CA 1
ATOM 4292 C C . ALA A 1 552 ? -3.367 -51.573 -28.842 1.00 20.81 573 ALA A C 1
ATOM 4293 O O . ALA A 1 552 ? -4.158 -50.709 -29.227 1.00 21.02 573 ALA A O 1
ATOM 4295 N N . ALA A 1 553 ? -3.030 -51.725 -27.566 1.00 20.12 574 ALA A N 1
ATOM 4296 C CA . ALA A 1 553 ? -3.575 -50.862 -26.525 1.00 19.65 574 ALA A CA 1
ATOM 4297 C C . ALA A 1 553 ? -3.150 -49.408 -26.728 1.00 18.85 574 ALA A C 1
ATOM 4298 O O . ALA A 1 553 ? -3.967 -48.495 -26.644 1.00 19.27 574 ALA A O 1
ATOM 4300 N N . TYR A 1 554 ? -1.868 -49.202 -27.000 1.00 17.42 575 TYR A N 1
ATOM 4301 C CA . TYR A 1 554 ? -1.338 -47.858 -27.189 1.00 18.48 575 TYR A CA 1
ATOM 4302 C C . TYR A 1 554 ? -2.060 -47.094 -28.294 1.00 19.44 575 TYR A C 1
ATOM 4303 O O . TYR A 1 554 ? -2.415 -45.925 -28.122 1.00 18.17 575 TYR A O 1
ATOM 4312 N N . ALA A 1 555 ? -2.284 -47.755 -29.425 1.00 17.32 576 ALA A N 1
ATOM 4313 C CA . ALA A 1 555 ? -2.952 -47.116 -30.548 1.00 16.16 576 ALA A CA 1
ATOM 4314 C C . ALA A 1 555 ? -4.421 -46.859 -30.245 1.00 16.02 576 ALA A C 1
ATOM 4315 O O . ALA A 1 555 ? -4.945 -45.797 -30.580 1.00 17.72 576 ALA A O 1
ATOM 4317 N N . ALA A 1 556 ? -5.078 -47.825 -29.607 1.00 16.01 577 ALA A N 1
ATOM 4318 C CA . ALA A 1 556 ? -6.494 -47.692 -29.274 1.00 15.84 577 ALA A CA 1
ATOM 4319 C C . ALA A 1 556 ? -6.723 -46.588 -28.246 1.00 15.68 577 ALA A C 1
ATOM 4320 O O . ALA A 1 556 ? -7.713 -45.862 -28.314 1.00 15.58 577 ALA A O 1
ATOM 4322 N N . ILE A 1 557 ? -5.808 -46.464 -27.292 1.00 14.73 578 ILE A N 1
ATOM 4323 C CA . ILE A 1 557 ? -5.932 -45.424 -26.276 1.00 13.87 578 ILE A CA 1
ATOM 4324 C C . ILE A 1 557 ? -5.833 -44.063 -26.964 1.00 14.33 578 ILE A C 1
ATOM 4325 O O . ILE A 1 557 ? -6.684 -43.197 -26.767 1.00 15.09 578 ILE A O 1
ATOM 4330 N N . SER A 1 558 ? -4.809 -43.896 -27.797 1.00 15.36 579 SER A N 1
ATOM 4331 C CA . SER A 1 558 ? -4.597 -42.647 -28.518 1.00 17.52 579 SER A CA 1
ATOM 4332 C C . SER A 1 558 ? -5.751 -42.334 -29.457 1.00 18.78 579 SER A C 1
ATOM 4333 O O . SER A 1 558 ? -6.223 -41.202 -29.509 1.00 17.23 579 SER A O 1
ATOM 4336 N N . ALA A 1 559 ? -6.203 -43.347 -30.191 1.00 18.85 580 ALA A N 1
ATOM 4337 C CA . ALA A 1 559 ? -7.288 -43.174 -31.150 1.00 19.60 580 ALA A CA 1
ATOM 4338 C C . ALA A 1 559 ? -8.616 -42.847 -30.499 1.00 20.40 580 ALA A C 1
ATOM 4339 O O . ALA A 1 559 ? -9.559 -42.461 -31.183 1.00 21.32 580 ALA A O 1
ATOM 4341 N N . ASN A 1 560 ? -8.701 -43.004 -29.184 1.00 18.36 581 ASN A N 1
ATOM 4342 C CA . ASN A 1 560 ? -9.939 -42.700 -28.482 1.00 17.73 581 ASN A CA 1
ATOM 4343 C C . ASN A 1 560 ? -9.751 -41.480 -27.592 1.00 16.59 581 ASN A C 1
ATOM 4344 O O . ASN A 1 560 ? -10.434 -41.312 -26.586 1.00 16.78 581 ASN A O 1
ATOM 4349 N N . GLN A 1 561 ? -8.803 -40.640 -27.995 1.00 17.55 582 GLN A N 1
ATOM 4350 C CA . GLN A 1 561 ? -8.492 -39.390 -27.311 1.00 18.29 582 GLN A CA 1
ATOM 4351 C C . GLN A 1 561 ? -8.072 -39.503 -25.845 1.00 17.97 582 GLN A C 1
ATOM 4352 O O . GLN A 1 561 ? -8.236 -38.551 -25.073 1.00 17.40 582 GLN A O 1
ATOM 4358 N N . ALA A 1 562 ? -7.526 -40.654 -25.465 1.00 16.56 583 ALA A N 1
ATOM 4359 C CA . ALA A 1 562 ? -7.063 -40.873 -24.097 1.00 15.84 583 ALA A CA 1
ATOM 4360 C C . ALA A 1 562 ? -5.545 -40.759 -24.114 1.00 15.99 583 ALA A C 1
ATOM 4361 O O . ALA A 1 562 ? -4.940 -40.779 -25.182 1.00 15.70 583 ALA A O 1
ATOM 4363 N N . ILE A 1 563 ? -4.934 -40.646 -22.937 1.00 16.04 584 ILE A N 1
ATOM 4364 C CA . ILE A 1 563 ? -3.490 -40.475 -22.839 1.00 16.05 584 ILE A CA 1
ATOM 4365 C C . ILE A 1 563 ? -2.740 -41.702 -22.328 1.00 17.18 584 ILE A C 1
ATOM 4366 O O . ILE A 1 563 ? -2.870 -42.088 -21.164 1.00 17.49 584 ILE A O 1
ATOM 4371 N N . PRO A 1 564 ? -1.932 -42.331 -23.198 1.00 16.57 585 PRO A N 1
ATOM 4372 C CA . PRO A 1 564 ? -1.174 -43.509 -22.786 1.00 16.79 585 PRO A CA 1
ATOM 4373 C C . PRO A 1 564 ? 0.100 -43.060 -22.074 1.00 17.49 585 PRO A C 1
ATOM 4374 O O . PRO A 1 564 ? 0.841 -42.222 -22.586 1.00 18.12 585 PRO A O 1
ATOM 4378 N N . LEU A 1 565 ? 0.327 -43.596 -20.878 1.00 17.26 586 LEU A N 1
ATOM 4379 C CA . LEU A 1 565 ? 1.514 -43.272 -20.099 1.00 16.27 586 LEU A CA 1
ATOM 4380 C C . LEU A 1 565 ? 2.244 -44.568 -19.781 1.00 16.42 586 LEU A C 1
ATOM 4381 O O . LEU A 1 565 ? 1.770 -45.385 -18.987 1.00 15.86 586 LEU A O 1
ATOM 4386 N N . VAL A 1 566 ? 3.395 -44.751 -20.416 1.00 17.02 587 VAL A N 1
ATOM 4387 C CA . VAL A 1 566 ? 4.188 -45.956 -20.225 1.00 17.01 587 VAL A CA 1
ATOM 4388 C C . VAL A 1 566 ? 4.999 -45.879 -18.937 1.00 17.13 587 VAL A C 1
ATOM 4389 O O . VAL A 1 566 ? 5.760 -44.934 -18.718 1.00 16.39 587 VAL A O 1
ATOM 4393 N N . ILE A 1 567 ? 4.824 -46.887 -18.088 1.00 16.61 588 ILE A N 1
ATOM 4394 C CA . ILE A 1 567 ? 5.509 -46.949 -16.804 1.00 16.89 588 ILE A CA 1
ATOM 4395 C C . ILE A 1 567 ? 6.365 -48.212 -16.758 1.00 16.53 588 ILE A C 1
ATOM 4396 O O . ILE A 1 567 ? 5.855 -49.313 -16.944 1.00 16.73 588 ILE A O 1
ATOM 4401 N N . GLY A 1 568 ? 7.662 -48.052 -16.519 1.00 15.55 589 GLY A N 1
ATOM 4402 C CA . GLY A 1 568 ? 8.544 -49.206 -16.456 1.00 18.83 589 GLY A CA 1
ATOM 4403 C C . GLY A 1 568 ? 9.451 -49.194 -15.236 1.00 19.93 589 GLY A C 1
ATOM 4404 O O . GLY A 1 568 ? 9.428 -48.240 -14.457 1.00 19.41 589 GLY A O 1
ATOM 4405 N N . PRO A 1 569 ? 10.261 -50.248 -15.036 1.00 21.37 590 PRO A N 1
ATOM 4406 C CA . PRO A 1 569 ? 11.173 -50.328 -13.887 1.00 21.74 590 PRO A CA 1
ATOM 4407 C C . PRO A 1 569 ? 12.229 -49.231 -13.945 1.00 21.75 590 PRO A C 1
ATOM 4408 O O . PRO A 1 569 ? 12.805 -48.852 -12.925 1.00 22.58 590 PRO A O 1
ATOM 4412 N N . ARG A 1 570 ? 12.481 -48.734 -15.150 1.00 20.81 591 ARG A N 1
ATOM 4413 C CA . ARG A 1 570 ? 13.459 -47.676 -15.362 1.00 20.91 591 ARG A CA 1
ATOM 4414 C C . ARG A 1 570 ? 12.910 -46.746 -16.442 1.00 21.39 591 ARG A C 1
ATOM 4415 O O . ARG A 1 570 ? 12.031 -47.139 -17.210 1.00 20.08 591 ARG A O 1
ATOM 4423 N N . ARG A 1 571 ? 13.418 -45.519 -16.498 1.00 20.60 592 ARG A N 1
ATOM 4424 C CA . ARG A 1 571 ? 12.947 -44.557 -17.492 1.00 20.87 592 ARG A CA 1
ATOM 4425 C C . ARG A 1 571 ? 14.007 -44.315 -18.567 1.00 22.22 592 ARG A C 1
ATOM 4426 O O . ARG A 1 571 ? 14.099 -43.230 -19.133 1.00 21.95 592 ARG A O 1
ATOM 4434 N N . SER A 1 572 ? 14.815 -45.335 -18.841 1.00 23.85 593 SER A N 1
ATOM 4435 C CA . SER A 1 572 ? 15.848 -45.218 -19.861 1.00 24.94 593 SER A CA 1
ATOM 4436 C C . SER A 1 572 ? 15.427 -46.019 -21.085 1.00 27.22 593 SER A C 1
ATOM 4437 O O . SER A 1 572 ? 15.143 -45.456 -22.142 1.00 28.33 593 SER A O 1
ATOM 4440 N N . LYS A 1 573 ? 15.370 -47.336 -20.932 1.00 27.55 594 LYS A N 1
ATOM 4441 C CA . LYS A 1 573 ? 14.984 -48.207 -22.029 1.00 27.82 594 LYS A CA 1
ATOM 4442 C C . LYS A 1 573 ? 14.454 -49.531 -21.514 1.00 27.16 594 LYS A C 1
ATOM 4443 O O . LYS A 1 573 ? 15.012 -50.112 -20.585 1.00 27.69 594 LYS A O 1
ATOM 4449 N N . VAL A 1 574 ? 13.363 -49.991 -22.115 1.00 25.41 595 VAL A N 1
ATOM 4450 C CA . VAL A 1 574 ? 12.766 -51.269 -21.766 1.00 24.76 595 VAL A CA 1
ATOM 4451 C C . VAL A 1 574 ? 12.691 -52.047 -23.076 1.00 24.99 595 VAL A C 1
ATOM 4452 O O . VAL A 1 574 ? 12.294 -51.501 -24.107 1.00 23.44 595 VAL A O 1
ATOM 4456 N N . THR A 1 575 ? 13.085 -53.314 -23.036 1.00 24.80 596 THR A N 1
ATOM 4457 C CA . THR A 1 575 ? 13.088 -54.148 -24.232 1.00 24.34 596 THR A CA 1
ATOM 4458 C C . THR A 1 575 ? 11.941 -55.151 -24.259 1.00 23.62 596 THR A C 1
ATOM 4459 O O . THR A 1 575 ? 11.721 -55.884 -23.293 1.00 22.60 596 THR A O 1
ATOM 4463 N N . ALA A 1 576 ? 11.210 -55.171 -25.371 1.00 23.64 597 ALA A N 1
ATOM 4464 C CA . ALA A 1 576 ? 10.090 -56.089 -25.541 1.00 24.00 597 ALA A CA 1
ATOM 4465 C C . ALA A 1 576 ? 10.617 -57.494 -25.824 1.00 24.97 597 ALA A C 1
ATOM 4466 O O . ALA A 1 576 ? 11.802 -57.669 -26.125 1.00 23.66 597 ALA A O 1
ATOM 4468 N N . ALA A 1 577 ? 9.738 -58.487 -25.713 1.00 24.49 598 ALA A N 1
ATOM 4469 C CA . ALA A 1 577 ? 10.108 -59.877 -25.953 1.00 27.30 598 ALA A CA 1
ATOM 4470 C C . ALA A 1 577 ? 10.629 -60.053 -27.372 1.00 27.88 598 ALA A C 1
ATOM 4471 O O . ALA A 1 577 ? 11.443 -60.938 -27.628 1.00 29.23 598 ALA A O 1
ATOM 4473 N N . ASN A 1 578 ? 10.151 -59.212 -28.290 1.00 27.86 599 ASN A N 1
ATOM 4474 C CA . ASN A 1 578 ? 10.579 -59.307 -29.675 1.00 28.26 599 ASN A CA 1
ATOM 4475 C C . ASN A 1 578 ? 11.803 -58.482 -30.013 1.00 28.24 599 ASN A C 1
ATOM 4476 O O . ASN A 1 578 ? 12.161 -58.365 -31.183 1.00 29.04 599 ASN A O 1
ATOM 4481 N N . GLY A 1 579 ? 12.429 -57.890 -29.000 1.00 27.63 600 GLY A N 1
ATOM 4482 C CA . GLY A 1 579 ? 13.631 -57.110 -29.234 1.00 27.18 600 GLY A CA 1
ATOM 4483 C C . GLY A 1 579 ? 13.440 -55.626 -29.463 1.00 26.28 600 GLY A C 1
ATOM 4484 O O . GLY A 1 579 ? 14.408 -54.870 -29.399 1.00 26.82 600 GLY A O 1
ATOM 4485 N N . SER A 1 580 ? 12.213 -55.201 -29.746 1.00 25.81 601 SER A N 1
ATOM 4486 C CA . SER A 1 580 ? 11.961 -53.781 -29.961 1.00 25.59 601 SER A CA 1
ATOM 4487 C C . SER A 1 580 ? 12.102 -53.091 -28.607 1.00 25.91 601 SER A C 1
ATOM 4488 O O . SER A 1 580 ? 11.995 -53.740 -27.569 1.00 24.20 601 SER A O 1
ATOM 4491 N N . THR A 1 581 ? 12.349 -51.786 -28.611 1.00 26.23 602 THR A N 1
ATOM 4492 C CA . THR A 1 581 ? 12.513 -51.064 -27.352 1.00 27.02 602 THR A CA 1
ATOM 4493 C C . THR A 1 581 ? 11.683 -49.791 -27.291 1.00 26.37 602 THR A C 1
ATOM 4494 O O . THR A 1 581 ? 11.210 -49.292 -28.311 1.00 25.54 602 THR A O 1
ATOM 4498 N N . VAL A 1 582 ? 11.518 -49.270 -26.079 1.00 25.06 603 VAL A N 1
ATOM 4499 C CA . VAL A 1 582 ? 10.768 -48.038 -25.855 1.00 24.53 603 VAL A CA 1
ATOM 4500 C C . VAL A 1 582 ? 11.271 -47.390 -24.566 1.00 24.57 603 VAL A C 1
ATOM 4501 O O . VAL A 1 582 ? 11.762 -48.076 -23.672 1.00 24.05 603 VAL A O 1
ATOM 4505 N N . GLN A 1 583 ? 11.169 -46.070 -24.484 1.00 22.91 604 GLN A N 1
ATOM 4506 C CA . GLN A 1 583 ? 11.585 -45.363 -23.287 1.00 21.52 604 GLN A CA 1
ATOM 4507 C C . GLN A 1 583 ? 10.290 -44.974 -22.585 1.00 20.09 604 GLN A C 1
ATOM 4508 O O . GLN A 1 583 ? 9.498 -44.192 -23.115 1.00 19.48 604 GLN A O 1
ATOM 4514 N N . PRO A 1 584 ? 10.039 -45.535 -21.394 1.00 18.42 605 PRO A N 1
ATOM 4515 C CA . PRO A 1 584 ? 8.809 -45.203 -20.670 1.00 18.58 605 PRO A CA 1
ATOM 4516 C C . PRO A 1 584 ? 8.740 -43.715 -20.359 1.00 16.69 605 PRO A C 1
ATOM 4517 O O . PRO A 1 584 ? 9.749 -43.016 -20.414 1.00 16.45 605 PRO A O 1
ATOM 4521 N N . HIS A 1 585 ? 7.541 -43.241 -20.043 1.00 17.26 606 HIS A N 1
ATOM 4522 C CA . HIS A 1 585 ? 7.343 -41.847 -19.676 1.00 16.73 606 HIS A CA 1
ATOM 4523 C C . HIS A 1 585 ? 7.909 -41.663 -18.261 1.00 16.09 606 HIS A C 1
ATOM 4524 O O . HIS A 1 585 ? 8.561 -40.659 -17.972 1.00 15.36 606 HIS A O 1
ATOM 4531 N N . HIS A 1 586 ? 7.684 -42.648 -17.391 1.00 16.28 607 HIS A N 1
ATOM 4532 C CA . HIS A 1 586 ? 8.184 -42.586 -16.004 1.00 16.54 607 HIS A CA 1
ATOM 4533 C C . HIS A 1 586 ? 8.511 -43.982 -15.505 1.00 17.71 607 HIS A C 1
ATOM 4534 O O . HIS A 1 586 ? 8.053 -44.976 -16.074 1.00 17.39 607 HIS A O 1
ATOM 4541 N N . HIS A 1 587 ? 9.317 -44.061 -14.451 1.00 16.10 608 HIS A N 1
ATOM 4542 C CA . HIS A 1 587 ? 9.618 -45.354 -13.858 1.00 17.37 608 HIS A CA 1
ATOM 4543 C C . HIS A 1 587 ? 8.631 -45.565 -12.710 1.00 17.98 608 HIS A C 1
ATOM 4544 O O . HIS A 1 587 ? 7.958 -44.620 -12.274 1.00 18.82 608 HIS A O 1
ATOM 4551 N N . LEU A 1 588 ? 8.529 -46.807 -12.242 1.00 16.89 609 LEU A N 1
ATOM 4552 C CA . LEU A 1 588 ? 7.594 -47.180 -11.185 1.00 17.19 609 LEU A CA 1
ATOM 4553 C C . LEU A 1 588 ? 7.647 -46.377 -9.890 1.00 17.30 609 LEU A C 1
ATOM 4554 O O . LEU A 1 588 ? 6.621 -46.223 -9.226 1.00 17.05 609 LEU A O 1
ATOM 4559 N N . GLU A 1 589 ? 8.827 -45.874 -9.531 1.00 17.93 610 GLU A N 1
ATOM 4560 C CA . GLU A 1 589 ? 8.988 -45.089 -8.306 1.00 19.99 610 GLU A CA 1
ATOM 4561 C C . GLU A 1 589 ? 8.649 -43.601 -8.469 1.00 18.47 610 GLU A C 1
ATOM 4562 O O . GLU A 1 589 ? 8.293 -42.936 -7.493 1.00 18.70 610 GLU A O 1
ATOM 4568 N N . GLY A 1 590 ? 8.725 -43.089 -9.696 1.00 17.31 611 GLY A N 1
ATOM 4569 C CA . GLY A 1 590 ? 8.436 -41.681 -9.934 1.00 17.63 611 GLY A CA 1
ATOM 4570 C C . GLY A 1 590 ? 6.966 -41.318 -10.080 1.00 18.53 611 GLY A C 1
ATOM 4571 O O . GLY A 1 590 ? 6.603 -40.141 -10.014 1.00 18.54 611 GLY A O 1
ATOM 4572 N N . PHE A 1 591 ? 6.121 -42.326 -10.284 1.00 18.25 612 PHE A N 1
ATOM 4573 C CA . PHE A 1 591 ? 4.680 -42.129 -10.452 1.00 18.16 612 PHE A CA 1
ATOM 4574 C C . PHE A 1 591 ? 3.899 -43.128 -9.601 1.00 17.60 612 PHE A C 1
ATOM 4575 O O . PHE A 1 591 ? 4.459 -44.068 -9.065 1.00 16.91 612 PHE A O 1
ATOM 4583 N N . ARG A 1 592 ? 2.594 -42.928 -9.488 1.00 17.84 613 ARG A N 1
ATOM 4584 C CA . ARG A 1 592 ? 1.759 -43.836 -8.716 1.00 17.06 613 ARG A CA 1
ATOM 4585 C C . ARG A 1 592 ? 0.433 -43.947 -9.448 1.00 16.19 613 ARG A C 1
ATOM 4586 O O . ARG A 1 592 ? 0.095 -43.076 -10.249 1.00 16.81 613 ARG A O 1
ATOM 4594 N N . SER A 1 593 ? -0.313 -45.012 -9.180 1.00 15.74 614 SER A N 1
ATOM 4595 C CA . SER A 1 593 ? -1.601 -45.228 -9.836 1.00 14.55 614 SER A CA 1
ATOM 4596 C C . SER A 1 593 ? -2.601 -44.115 -9.532 1.00 14.49 614 SER A C 1
ATOM 4597 O O . SER A 1 593 ? -3.569 -43.920 -10.263 1.00 12.75 614 SER A O 1
ATOM 4600 N N . THR A 1 594 ? -2.375 -43.395 -8.440 1.00 12.93 615 THR A N 1
ATOM 4601 C CA . THR A 1 594 ? -3.269 -42.308 -8.061 1.00 13.41 615 THR A CA 1
ATOM 4602 C C . THR A 1 594 ? -3.355 -41.249 -9.154 1.00 13.71 615 THR A C 1
ATOM 4603 O O . THR A 1 594 ? -4.347 -40.536 -9.260 1.00 15.22 615 THR A O 1
ATOM 4607 N N . MET A 1 595 ? -2.302 -41.160 -9.959 1.00 12.62 616 MET A N 1
ATOM 4608 C CA . MET A 1 595 ? -2.198 -40.164 -11.019 1.00 14.41 616 MET A CA 1
ATOM 4609 C C . MET A 1 595 ? -2.844 -40.518 -12.352 1.00 14.47 616 MET A C 1
ATOM 4610 O O . MET A 1 595 ? -2.850 -39.696 -13.271 1.00 13.83 616 MET A O 1
ATOM 4615 N N . VAL A 1 596 ? -3.382 -41.730 -12.461 1.00 14.42 617 VAL A N 1
ATOM 4616 C CA . VAL A 1 596 ? -4.017 -42.160 -13.702 1.00 13.34 617 VAL A CA 1
ATOM 4617 C C . VAL A 1 596 ? -5.442 -42.650 -13.468 1.00 14.81 617 VAL A C 1
ATOM 4618 O O . VAL A 1 596 ? -5.859 -42.853 -12.329 1.00 14.74 617 VAL A O 1
ATOM 4622 N N . ASP A 1 597 ? -6.185 -42.836 -14.554 1.00 13.43 618 ASP A N 1
ATOM 4623 C CA . ASP A 1 597 ? -7.567 -43.286 -14.473 1.00 14.65 618 ASP A CA 1
ATOM 4624 C C . ASP A 1 597 ? -7.708 -44.801 -14.495 1.00 14.78 618 ASP A C 1
ATOM 4625 O O . ASP A 1 597 ? -8.703 -45.345 -14.015 1.00 14.23 618 ASP A O 1
ATOM 4630 N N . ALA A 1 598 ? -6.712 -45.472 -15.060 1.00 15.05 619 ALA A N 1
ATOM 4631 C CA . ALA A 1 598 ? -6.736 -46.924 -15.175 1.00 15.48 619 ALA A CA 1
ATOM 4632 C C . ALA A 1 598 ? -5.358 -47.441 -15.552 1.00 15.29 619 ALA A C 1
ATOM 4633 O O . ALA A 1 598 ? -4.489 -46.670 -15.958 1.00 15.87 619 ALA A O 1
ATOM 4635 N N . ILE A 1 599 ? -5.160 -48.749 -15.416 1.00 14.94 620 ILE A N 1
ATOM 4636 C CA . ILE A 1 599 ? -3.887 -49.359 -15.766 1.00 14.58 620 ILE A CA 1
ATOM 4637 C C . ILE A 1 599 ? -4.095 -50.566 -16.676 1.00 14.68 620 ILE A C 1
ATOM 4638 O O . ILE A 1 599 ? -5.099 -51.271 -16.582 1.00 14.53 620 ILE A O 1
ATOM 4643 N N . PHE A 1 600 ? -3.136 -50.775 -17.566 1.00 14.75 621 PHE A N 1
ATOM 4644 C CA . PHE A 1 600 ? -3.163 -51.893 -18.496 1.00 15.46 621 PHE A CA 1
ATOM 4645 C C . PHE A 1 600 ? -1.785 -52.539 -18.463 1.00 16.16 621 PHE A C 1
ATOM 4646 O O . PHE A 1 600 ? -0.767 -51.848 -18.514 1.00 16.23 621 PHE A O 1
ATOM 4654 N N . ILE A 1 601 ? -1.754 -53.863 -18.379 1.00 16.06 622 ILE A N 1
ATOM 4655 C CA . ILE A 1 601 ? -0.491 -54.581 -18.337 1.00 16.36 622 ILE A CA 1
ATOM 4656 C C . ILE A 1 601 ? -0.469 -55.639 -19.432 1.00 18.02 622 ILE A C 1
ATOM 4657 O O . ILE A 1 601 ? -1.251 -56.589 -19.397 1.00 17.18 622 ILE A O 1
ATOM 4662 N N . PRO A 1 602 ? 0.417 -55.477 -20.429 1.00 18.51 623 PRO A N 1
ATOM 4663 C CA . PRO A 1 602 ? 0.499 -56.458 -21.512 1.00 20.12 623 PRO A CA 1
ATOM 4664 C C . PRO A 1 602 ? 1.231 -57.701 -21.023 1.00 21.24 623 PRO A C 1
ATOM 4665 O O . PRO A 1 602 ? 1.871 -57.680 -19.969 1.00 21.37 623 PRO A O 1
ATOM 4669 N N . GLY A 1 603 ? 1.143 -58.772 -21.799 1.00 22.30 624 GLY A N 1
ATOM 4670 C CA . GLY A 1 603 ? 1.780 -60.018 -21.423 1.00 23.71 624 GLY A CA 1
ATOM 4671 C C . GLY A 1 603 ? 3.289 -60.027 -21.509 1.00 23.70 624 GLY A C 1
ATOM 4672 O O . GLY A 1 603 ? 3.929 -58.979 -21.488 1.00 24.09 624 GLY A O 1
ATOM 4673 N N . GLY A 1 604 ? 3.852 -61.227 -21.628 1.00 24.13 625 GLY A N 1
ATOM 4674 C CA . GLY A 1 604 ? 5.295 -61.379 -21.685 1.00 22.79 625 GLY A CA 1
ATOM 4675 C C . GLY A 1 604 ? 5.702 -62.079 -20.401 1.00 23.88 625 GLY A C 1
ATOM 4676 O O . GLY A 1 604 ? 5.740 -61.461 -19.340 1.00 23.14 625 GLY A O 1
ATOM 4677 N N . ALA A 1 605 ? 5.998 -63.372 -20.490 1.00 24.45 626 ALA A N 1
ATOM 4678 C CA . ALA A 1 605 ? 6.369 -64.160 -19.316 1.00 23.98 626 ALA A CA 1
ATOM 4679 C C . ALA A 1 605 ? 7.472 -63.532 -18.473 1.00 23.72 626 ALA A C 1
ATOM 4680 O O . ALA A 1 605 ? 7.350 -63.435 -17.252 1.00 24.47 626 ALA A O 1
ATOM 4682 N N . LYS A 1 606 ? 8.549 -63.114 -19.124 1.00 23.52 627 LYS A N 1
ATOM 4683 C CA . LYS A 1 606 ? 9.669 -62.508 -18.420 1.00 25.13 627 LYS A CA 1
ATOM 4684 C C . LYS A 1 606 ? 9.237 -61.232 -17.703 1.00 25.20 627 LYS A C 1
ATOM 4685 O O . LYS A 1 606 ? 9.662 -60.967 -16.576 1.00 24.87 627 LYS A O 1
ATOM 4691 N N . ALA A 1 607 ? 8.386 -60.447 -18.357 1.00 24.61 628 ALA A N 1
ATOM 4692 C CA . ALA A 1 607 ? 7.905 -59.199 -17.775 1.00 23.71 628 ALA A CA 1
ATOM 4693 C C . ALA A 1 607 ? 7.016 -59.446 -16.561 1.00 23.48 628 ALA A C 1
ATOM 4694 O O . ALA A 1 607 ? 7.185 -58.806 -15.526 1.00 24.15 628 ALA A O 1
ATOM 4696 N N . ALA A 1 608 ? 6.071 -60.373 -16.695 1.00 23.37 629 ALA A N 1
ATOM 4697 C CA . ALA A 1 608 ? 5.152 -60.700 -15.613 1.00 23.97 629 ALA A CA 1
ATOM 4698 C C . ALA A 1 608 ? 5.890 -61.242 -14.386 1.00 25.29 629 ALA A C 1
ATOM 4699 O O . ALA A 1 608 ? 5.516 -60.966 -13.246 1.00 25.71 629 ALA A O 1
ATOM 4701 N N . GLU A 1 609 ? 6.942 -62.012 -14.622 1.00 26.40 630 GLU A N 1
ATOM 4702 C CA . GLU A 1 609 ? 7.717 -62.580 -13.526 1.00 27.55 630 GLU A CA 1
ATOM 4703 C C . GLU A 1 609 ? 8.451 -61.475 -12.768 1.00 26.94 630 GLU A C 1
ATOM 4704 O O . GLU A 1 609 ? 8.461 -61.452 -11.538 1.00 26.79 630 GLU A O 1
ATOM 4710 N N . THR A 1 610 ? 9.064 -60.560 -13.510 1.00 25.73 631 THR A N 1
ATOM 4711 C CA . THR A 1 610 ? 9.793 -59.455 -12.904 1.00 24.36 631 THR A CA 1
ATOM 4712 C C . THR A 1 610 ? 8.847 -58.554 -12.117 1.00 23.40 631 THR A C 1
ATOM 4713 O O . THR A 1 610 ? 9.145 -58.160 -10.990 1.00 21.97 631 THR A O 1
ATOM 4717 N N . LEU A 1 611 ? 7.697 -58.237 -12.701 1.00 21.72 632 LEU A N 1
ATOM 4718 C CA . LEU A 1 611 ? 6.737 -57.377 -12.022 1.00 21.49 632 LEU A CA 1
ATOM 4719 C C . LEU A 1 611 ? 6.121 -58.040 -10.789 1.00 21.58 632 LEU A C 1
ATOM 4720 O O . LEU A 1 611 ? 5.759 -57.360 -9.829 1.00 20.76 632 LEU A O 1
ATOM 4725 N N . SER A 1 612 ? 6.011 -59.366 -10.812 1.00 21.89 633 SER A N 1
ATOM 4726 C CA . SER A 1 612 ? 5.428 -60.100 -9.695 1.00 21.10 633 SER A CA 1
ATOM 4727 C C . SER A 1 612 ? 6.310 -60.056 -8.447 1.00 21.24 633 SER A C 1
ATOM 4728 O O . SER A 1 612 ? 5.840 -60.306 -7.339 1.00 21.05 633 SER A O 1
ATOM 4731 N N . LYS A 1 613 ? 7.588 -59.746 -8.634 1.00 21.08 634 LYS A N 1
ATOM 4732 C CA . LYS A 1 613 ? 8.530 -59.685 -7.522 1.00 22.42 634 LYS A CA 1
ATOM 4733 C C . LYS A 1 613 ? 8.885 -58.245 -7.167 1.00 22.06 634 LYS A C 1
ATOM 4734 O O . LYS A 1 613 ? 9.717 -57.993 -6.292 1.00 20.88 634 LYS A O 1
ATOM 4740 N N . ASN A 1 614 ? 8.245 -57.305 -7.854 1.00 20.49 635 ASN A N 1
ATOM 4741 C CA . ASN A 1 614 ? 8.487 -55.883 -7.633 1.00 19.86 635 ASN A CA 1
ATOM 4742 C C . ASN A 1 614 ? 7.381 -55.322 -6.739 1.00 19.42 635 ASN A C 1
ATOM 4743 O O . ASN A 1 614 ? 6.240 -55.151 -7.176 1.00 19.59 635 ASN A O 1
ATOM 4748 N N . GLY A 1 615 ? 7.727 -55.047 -5.484 1.00 18.81 636 GLY A N 1
ATOM 4749 C CA . GLY A 1 615 ? 6.759 -54.527 -4.534 1.00 16.66 636 GLY A CA 1
ATOM 4750 C C . GLY A 1 615 ? 6.024 -53.287 -5.006 1.00 17.02 636 GLY A C 1
ATOM 4751 O O . GLY A 1 615 ? 4.811 -53.175 -4.827 1.00 15.65 636 GLY A O 1
ATOM 4752 N N . ARG A 1 616 ? 6.759 -52.354 -5.602 1.00 17.05 637 ARG A N 1
ATOM 4753 C CA . ARG A 1 616 ? 6.170 -51.115 -6.103 1.00 18.12 637 ARG A CA 1
ATOM 4754 C C . ARG A 1 616 ? 5.139 -51.439 -7.183 1.00 17.85 637 ARG A C 1
ATOM 4755 O O . ARG A 1 616 ? 4.046 -50.873 -7.196 1.00 17.81 637 ARG A O 1
ATOM 4763 N N . ALA A 1 617 ? 5.478 -52.370 -8.072 1.00 18.23 638 ALA A N 1
ATOM 4764 C CA . ALA A 1 617 ? 4.572 -52.768 -9.146 1.00 17.42 638 ALA A CA 1
ATOM 4765 C C . ALA A 1 617 ? 3.323 -53.419 -8.580 1.00 17.34 638 ALA A C 1
ATOM 4766 O O . ALA A 1 617 ? 2.212 -53.157 -9.045 1.00 16.87 638 ALA A O 1
ATOM 4768 N N . LEU A 1 618 ? 3.504 -54.277 -7.580 1.00 16.91 639 LEU A N 1
ATOM 4769 C CA . LEU A 1 618 ? 2.367 -54.943 -6.956 1.00 17.22 639 LEU A CA 1
ATOM 4770 C C . LEU A 1 618 ? 1.470 -53.898 -6.299 1.00 16.95 639 LEU A C 1
ATOM 4771 O O . LEU A 1 618 ? 0.248 -54.045 -6.279 1.00 15.36 639 LEU A O 1
ATOM 4776 N N . HIS A 1 619 ? 2.081 -52.838 -5.771 1.00 16.12 640 HIS A N 1
ATOM 4777 C CA . HIS A 1 619 ? 1.292 -51.812 -5.118 1.00 16.79 640 HIS A CA 1
ATOM 4778 C C . HIS A 1 619 ? 0.465 -51.051 -6.150 1.00 16.00 640 HIS A C 1
ATOM 4779 O O . HIS A 1 619 ? -0.690 -50.681 -5.898 1.00 16.90 640 HIS A O 1
ATOM 4786 N N . TRP A 1 620 ? 1.051 -50.812 -7.318 1.00 15.10 641 TRP A N 1
ATOM 4787 C CA . TRP A 1 620 ? 0.339 -50.124 -8.388 1.00 15.77 641 TRP A CA 1
ATOM 4788 C C . TRP A 1 620 ? -0.968 -50.860 -8.653 1.00 16.32 641 TRP A C 1
ATOM 4789 O O . TRP A 1 620 ? -2.025 -50.252 -8.784 1.00 16.39 641 TRP A O 1
ATOM 4800 N N . ILE A 1 621 ? -0.884 -52.184 -8.732 1.00 16.76 642 ILE A N 1
ATOM 4801 C CA . ILE A 1 621 ? -2.063 -52.999 -9.001 1.00 15.76 642 ILE A CA 1
ATOM 4802 C C . ILE A 1 621 ? -3.057 -52.969 -7.850 1.00 15.50 642 ILE A C 1
ATOM 4803 O O . ILE A 1 621 ? -4.245 -52.731 -8.057 1.00 14.58 642 ILE A O 1
ATOM 4808 N N . ARG A 1 622 ? -2.573 -53.200 -6.632 1.00 15.91 643 ARG A N 1
ATOM 4809 C CA . ARG A 1 622 ? -3.446 -53.198 -5.461 1.00 15.22 643 ARG A CA 1
ATOM 4810 C C . ARG A 1 622 ? -4.103 -51.842 -5.209 1.00 13.90 643 ARG A C 1
ATOM 4811 O O . ARG A 1 622 ? -5.278 -51.775 -4.845 1.00 15.63 643 ARG A O 1
ATOM 4819 N N . GLU A 1 623 ? -3.352 -50.764 -5.410 1.00 14.95 644 GLU A N 1
ATOM 4820 C CA . GLU A 1 623 ? -3.887 -49.421 -5.200 1.00 14.92 644 GLU A CA 1
ATOM 4821 C C . GLU A 1 623 ? -4.919 -49.087 -6.278 1.00 14.50 644 GLU A C 1
ATOM 4822 O O . GLU A 1 623 ? -5.976 -48.527 -5.986 1.00 15.19 644 GLU A O 1
ATOM 4828 N N . ALA A 1 624 ? -4.613 -49.429 -7.526 1.00 15.66 645 ALA A N 1
ATOM 4829 C CA . ALA A 1 624 ? -5.552 -49.173 -8.615 1.00 16.32 645 ALA A CA 1
ATOM 4830 C C . ALA A 1 624 ? -6.850 -49.920 -8.316 1.00 16.06 645 ALA A C 1
ATOM 4831 O O . ALA A 1 624 ? -7.949 -49.410 -8.562 1.00 16.16 645 ALA A O 1
ATOM 4833 N N . PHE A 1 625 ? -6.722 -51.128 -7.770 1.00 16.26 646 PHE A N 1
ATOM 4834 C CA . PHE A 1 625 ? -7.897 -51.927 -7.435 1.00 15.37 646 PHE A CA 1
ATOM 4835 C C . PHE A 1 625 ? -8.647 -51.280 -6.278 1.00 15.52 646 PHE A C 1
ATOM 4836 O O . PHE A 1 625 ? -9.860 -51.088 -6.342 1.00 15.50 646 PHE A O 1
ATOM 4844 N N . GLY A 1 626 ? -7.916 -50.942 -5.219 1.00 15.54 647 GLY A N 1
ATOM 4845 C CA . GLY A 1 626 ? -8.535 -50.328 -4.058 1.00 14.68 647 GLY A CA 1
ATOM 4846 C C . GLY A 1 626 ? -9.214 -49.001 -4.358 1.00 15.31 647 GLY A C 1
ATOM 4847 O O . GLY A 1 626 ? -10.213 -48.654 -3.726 1.00 14.74 647 GLY A O 1
ATOM 4848 N N . HIS A 1 627 ? -8.677 -48.253 -5.317 1.00 13.93 648 HIS A N 1
ATOM 4849 C CA . HIS A 1 627 ? -9.259 -46.969 -5.676 1.00 14.90 648 HIS A CA 1
ATOM 4850 C C . HIS A 1 627 ? -10.372 -47.131 -6.713 1.00 15.56 648 HIS A C 1
ATOM 4851 O O . HIS A 1 627 ? -10.874 -46.155 -7.271 1.00 14.99 648 HIS A O 1
ATOM 4858 N N . LEU A 1 628 ? -10.740 -48.388 -6.957 1.00 15.71 649 LEU A N 1
ATOM 4859 C CA . LEU A 1 628 ? -11.831 -48.740 -7.863 1.00 15.37 649 LEU A CA 1
ATOM 4860 C C . LEU A 1 628 ? -11.608 -48.447 -9.345 1.00 14.59 649 LEU A C 1
ATOM 4861 O O . LEU A 1 628 ? -12.567 -48.318 -10.107 1.00 16.16 649 LEU A O 1
ATOM 4866 N N . LYS A 1 629 ? -10.350 -48.374 -9.763 1.00 13.06 650 LYS A N 1
ATOM 4867 C CA . LYS A 1 629 ? -10.045 -48.082 -11.158 1.00 14.76 650 LYS A CA 1
ATOM 4868 C C . LYS A 1 629 ? -10.023 -49.313 -12.058 1.00 14.93 650 LYS A C 1
ATOM 4869 O O . LYS A 1 629 ? -9.752 -50.431 -11.611 1.00 14.11 650 LYS A O 1
ATOM 4875 N N . ALA A 1 630 ? -10.315 -49.098 -13.336 1.00 15.57 651 ALA A N 1
ATOM 4876 C CA . ALA A 1 630 ? -10.317 -50.187 -14.298 1.00 16.07 651 ALA A CA 1
ATOM 4877 C C . ALA A 1 630 ? -8.904 -50.741 -14.427 1.00 15.41 651 ALA A C 1
ATOM 4878 O O . ALA A 1 630 ? -7.921 -49.994 -14.427 1.00 14.71 651 ALA A O 1
ATOM 4880 N N . ILE A 1 631 ? -8.818 -52.061 -14.522 1.00 14.69 652 ILE A N 1
ATOM 4881 C CA . ILE A 1 631 ? -7.548 -52.758 -14.658 1.00 15.27 652 ILE A CA 1
ATOM 4882 C C . ILE A 1 631 ? -7.679 -53.731 -15.822 1.00 16.15 652 ILE A C 1
ATOM 4883 O O . ILE A 1 631 ? -8.626 -54.506 -15.879 1.00 17.36 652 ILE A O 1
ATOM 4888 N N . GLY A 1 632 ? -6.728 -53.678 -16.745 1.00 16.44 653 GLY A N 1
ATOM 4889 C CA . GLY A 1 632 ? -6.758 -54.567 -17.890 1.00 17.42 653 GLY A CA 1
ATOM 4890 C C . GLY A 1 632 ? -5.447 -55.307 -17.997 1.00 18.44 653 GLY A C 1
ATOM 4891 O O . GLY A 1 632 ? -4.377 -54.737 -17.756 1.00 18.31 653 GLY A O 1
ATOM 4892 N N . ALA A 1 633 ? -5.516 -56.582 -18.360 1.00 17.45 654 ALA A N 1
ATOM 4893 C CA . ALA A 1 633 ? -4.310 -57.383 -18.482 1.00 17.04 654 ALA A CA 1
ATOM 4894 C C . ALA A 1 633 ? -4.495 -58.491 -19.509 1.00 16.67 654 ALA A C 1
ATOM 4895 O O . ALA A 1 633 ? -5.589 -59.029 -19.666 1.00 16.63 654 ALA A O 1
ATOM 4897 N N . THR A 1 634 ? -3.415 -58.827 -20.205 1.00 18.86 655 THR A N 1
ATOM 4898 C CA . THR A 1 634 ? -3.460 -59.883 -21.209 1.00 19.17 655 THR A CA 1
ATOM 4899 C C . THR A 1 634 ? -2.277 -60.828 -21.034 1.00 20.21 655 THR A C 1
ATOM 4900 O O . THR A 1 634 ? -1.241 -60.455 -20.480 1.00 19.01 655 THR A O 1
ATOM 4904 N N . GLY A 1 635 ? -2.443 -62.059 -21.506 1.00 20.44 656 GLY A N 1
ATOM 4905 C CA . GLY A 1 635 ? -1.384 -63.042 -21.401 1.00 20.62 656 GLY A CA 1
ATOM 4906 C C . GLY A 1 635 ? -0.926 -63.348 -19.987 1.00 20.76 656 GLY A C 1
ATOM 4907 O O . GLY A 1 635 ? -1.740 -63.524 -19.081 1.00 20.59 656 GLY A O 1
ATOM 4908 N N . GLU A 1 636 ? 0.389 -63.413 -19.805 1.00 21.31 657 GLU A N 1
ATOM 4909 C CA . GLU A 1 636 ? 0.981 -63.719 -18.508 1.00 22.93 657 GLU A CA 1
ATOM 4910 C C . GLU A 1 636 ? 0.669 -62.678 -17.431 1.00 22.48 657 GLU A C 1
ATOM 4911 O O . GLU A 1 636 ? 0.811 -62.952 -16.238 1.00 22.18 657 GLU A O 1
ATOM 4917 N N . ALA A 1 637 ? 0.240 -61.490 -17.849 1.00 20.56 658 ALA A N 1
ATOM 4918 C CA . ALA A 1 637 ? -0.086 -60.427 -16.901 1.00 19.94 658 ALA A CA 1
ATOM 4919 C C . ALA A 1 637 ? -1.373 -60.736 -16.144 1.00 19.67 658 ALA A C 1
ATOM 4920 O O . ALA A 1 637 ? -1.618 -60.190 -15.069 1.00 20.48 658 ALA A O 1
ATOM 4922 N N . VAL A 1 638 ? -2.199 -61.614 -16.704 1.00 20.58 659 VAL A N 1
ATOM 4923 C CA . VAL A 1 638 ? -3.450 -61.971 -16.054 1.00 20.28 659 VAL A CA 1
ATOM 4924 C C . VAL A 1 638 ? -3.183 -62.644 -14.710 1.00 22.36 659 VAL A C 1
ATOM 4925 O O . VAL A 1 638 ? -3.831 -62.332 -13.709 1.00 21.32 659 VAL A O 1
ATOM 4929 N N . ASP A 1 639 ? -2.233 -63.574 -14.691 1.00 23.93 660 ASP A N 1
ATOM 4930 C CA . ASP A 1 639 ? -1.885 -64.274 -13.459 1.00 25.69 660 ASP A CA 1
ATOM 4931 C C . ASP A 1 639 ? -1.223 -63.298 -12.494 1.00 25.13 660 ASP A C 1
ATOM 4932 O O . ASP A 1 639 ? -1.345 -63.434 -11.276 1.00 25.59 660 ASP A O 1
ATOM 4937 N N . LEU A 1 640 ? -0.516 -62.319 -13.048 1.00 23.78 661 LEU A N 1
ATOM 4938 C CA . LEU A 1 640 ? 0.154 -61.302 -12.246 1.00 22.39 661 LEU A CA 1
ATOM 4939 C C . LEU A 1 640 ? -0.893 -60.545 -11.437 1.00 21.83 661 LEU A C 1
ATOM 4940 O O . LEU A 1 640 ? -0.786 -60.423 -10.214 1.00 20.39 661 LEU A O 1
ATOM 4945 N N . VAL A 1 641 ? -1.910 -60.049 -12.136 1.00 20.79 662 VAL A N 1
ATOM 4946 C CA . VAL A 1 641 ? -2.994 -59.295 -11.517 1.00 20.26 662 VAL A CA 1
ATOM 4947 C C . VAL A 1 641 ? -3.814 -60.145 -10.555 1.00 20.68 662 VAL A C 1
ATOM 4948 O O . VAL A 1 641 ? -4.095 -59.727 -9.435 1.00 18.35 662 VAL A O 1
ATOM 4952 N N . ALA A 1 642 ? -4.201 -61.336 -10.997 1.00 20.67 663 ALA A N 1
ATOM 4953 C CA . ALA A 1 642 ? -4.994 -62.230 -10.161 1.00 21.91 663 ALA A CA 1
ATOM 4954 C C . ALA A 1 642 ? -4.288 -62.510 -8.837 1.00 22.13 663 ALA A C 1
ATOM 4955 O O . ALA A 1 642 ? -4.909 -62.483 -7.773 1.00 23.27 663 ALA A O 1
ATOM 4957 N N . LYS A 1 643 ? -2.988 -62.769 -8.904 1.00 21.97 664 LYS A N 1
ATOM 4958 C CA . LYS A 1 643 ? -2.213 -63.061 -7.705 1.00 25.78 664 LYS A CA 1
ATOM 4959 C C . LYS A 1 643 ? -1.922 -61.816 -6.868 1.00 25.40 664 LYS A C 1
ATOM 4960 O O . LYS A 1 643 ? -1.804 -61.901 -5.647 1.00 25.80 664 LYS A O 1
ATOM 4966 N N . ALA A 1 644 ? -1.805 -60.665 -7.521 1.00 24.58 665 ALA A N 1
ATOM 4967 C CA . ALA A 1 644 ? -1.541 -59.416 -6.811 1.00 23.66 665 ALA A CA 1
ATOM 4968 C C . ALA A 1 644 ? -2.753 -59.036 -5.964 1.00 22.94 665 ALA A C 1
ATOM 4969 O O . ALA A 1 644 ? -2.613 -58.597 -4.822 1.00 22.56 665 ALA A O 1
ATOM 4971 N N . ILE A 1 645 ? -3.942 -59.210 -6.533 1.00 21.80 666 ILE A N 1
ATOM 4972 C CA . ILE A 1 645 ? -5.187 -58.894 -5.840 1.00 22.16 666 ILE A CA 1
ATOM 4973 C C . ILE A 1 645 ? -5.541 -60.003 -4.846 1.00 23.81 666 ILE A C 1
ATOM 4974 O O . ILE A 1 645 ? -5.995 -59.733 -3.733 1.00 24.19 666 ILE A O 1
ATOM 4979 N N . ALA A 1 646 ? -5.329 -61.250 -5.258 1.00 23.84 667 ALA A N 1
ATOM 4980 C CA . ALA A 1 646 ? -5.585 -62.414 -4.412 1.00 23.44 667 ALA A CA 1
ATOM 4981 C C . ALA A 1 646 ? -6.986 -62.486 -3.811 1.00 24.10 667 ALA A C 1
ATOM 4982 O O . ALA A 1 646 ? -7.142 -62.772 -2.625 1.00 23.94 667 ALA A O 1
ATOM 4984 N N . LEU A 1 647 ? -8.000 -62.241 -4.633 1.00 23.65 668 LEU A N 1
ATOM 4985 C CA . LEU A 1 647 ? -9.386 -62.294 -4.183 1.00 25.02 668 LEU A CA 1
ATOM 4986 C C . LEU A 1 647 ? -10.203 -63.278 -5.015 1.00 26.36 668 LEU A C 1
ATOM 4987 O O . LEU A 1 647 ? -10.295 -63.143 -6.236 1.00 25.50 668 LEU A O 1
ATOM 4992 N N . PRO A 1 648 ? -10.802 -64.286 -4.361 1.00 27.27 669 PRO A N 1
ATOM 4993 C CA . PRO A 1 648 ? -11.615 -65.283 -5.065 1.00 27.66 669 PRO A CA 1
ATOM 4994 C C . PRO A 1 648 ? -12.806 -64.624 -5.774 1.00 26.98 669 PRO A C 1
ATOM 4995 O O . PRO A 1 648 ? -13.257 -65.102 -6.812 1.00 27.15 669 PRO A O 1
ATOM 4999 N N . GLN A 1 649 ? -13.300 -63.527 -5.204 1.00 26.72 670 GLN A N 1
ATOM 5000 C CA . GLN A 1 649 ? -14.428 -62.785 -5.763 1.00 26.11 670 GLN A CA 1
ATOM 5001 C C . GLN A 1 649 ? -14.103 -62.209 -7.134 1.00 25.04 670 GLN A C 1
ATOM 5002 O O . GLN A 1 649 ? -14.993 -62.025 -7.962 1.00 25.57 670 GLN A O 1
ATOM 5008 N N . VAL A 1 650 ? -12.827 -61.928 -7.374 1.00 24.86 671 VAL A N 1
ATOM 5009 C CA . VAL A 1 650 ? -12.399 -61.366 -8.650 1.00 23.99 671 VAL A CA 1
ATOM 5010 C C . VAL A 1 650 ? -11.903 -62.455 -9.596 1.00 24.26 671 VAL A C 1
ATOM 5011 O O . VAL A 1 650 ? -10.771 -62.924 -9.481 1.00 24.79 671 VAL A O 1
ATOM 5015 N N . THR A 1 651 ? -12.753 -62.843 -10.541 1.00 23.37 672 THR A N 1
ATOM 5016 C CA . THR A 1 651 ? -12.397 -63.882 -11.497 1.00 23.76 672 THR A CA 1
ATOM 5017 C C . THR A 1 651 ? -11.694 -63.323 -12.721 1.00 23.95 672 THR A C 1
ATOM 5018 O O . THR A 1 651 ? -11.874 -62.159 -13.076 1.00 22.78 672 THR A O 1
ATOM 5022 N N . VAL A 1 652 ? -10.894 -64.166 -13.365 1.00 23.59 673 VAL A N 1
ATOM 5023 C CA . VAL A 1 652 ? -10.145 -63.758 -14.544 1.00 23.70 673 VAL A CA 1
ATOM 5024 C C . VAL A 1 652 ? -10.225 -64.781 -15.675 1.00 24.90 673 VAL A C 1
ATOM 5025 O O . VAL A 1 652 ? -10.616 -65.931 -15.466 1.00 24.15 673 VAL A O 1
ATOM 5029 N N . SER A 1 653 ? -9.848 -64.348 -16.874 1.00 24.85 674 SER A N 1
ATOM 5030 C CA . SER A 1 653 ? -9.857 -65.216 -18.045 1.00 25.94 674 SER A CA 1
ATOM 5031 C C . SER A 1 653 ? -8.898 -66.389 -17.846 1.00 26.76 674 SER A C 1
ATOM 5032 O O . SER A 1 653 ? -7.856 -66.255 -17.205 1.00 25.21 674 SER A O 1
ATOM 5035 N N . SER A 1 654 ? -9.253 -67.543 -18.398 1.00 28.79 675 SER A N 1
ATOM 5036 C CA . SER A 1 654 ? -8.408 -68.720 -18.280 1.00 30.89 675 SER A CA 1
ATOM 5037 C C . SER A 1 654 ? -7.998 -69.203 -19.666 1.00 31.14 675 SER A C 1
ATOM 5038 O O . SER A 1 654 ? -6.985 -69.883 -19.822 1.00 30.83 675 SER A O 1
ATOM 5041 N N . GLU A 1 655 ? -8.786 -68.838 -20.671 1.00 32.13 676 GLU A N 1
ATOM 5042 C CA . GLU A 1 655 ? -8.502 -69.233 -22.046 1.00 33.08 676 GLU A CA 1
ATOM 5043 C C . GLU A 1 655 ? -8.360 -68.014 -22.953 1.00 33.30 676 GLU A C 1
ATOM 5044 O O . GLU A 1 655 ? -7.810 -66.985 -22.549 1.00 31.61 676 GLU A O 1
ATOM 5050 N N . ALA A 1 656 ? -8.864 -68.134 -24.179 1.00 31.96 677 ALA A N 1
ATOM 5051 C CA . ALA A 1 656 ? -8.787 -67.051 -25.150 1.00 31.84 677 ALA A CA 1
ATOM 5052 C C . ALA A 1 656 ? -10.032 -66.179 -25.134 1.00 31.62 677 ALA A C 1
ATOM 5053 O O . ALA A 1 656 ? -10.258 -65.399 -26.057 1.00 32.86 677 ALA A O 1
ATOM 5055 N N . GLU A 1 657 ? -10.835 -66.306 -24.085 1.00 30.92 678 GLU A N 1
ATOM 5056 C CA . GLU A 1 657 ? -12.055 -65.519 -23.972 1.00 30.70 678 GLU A CA 1
ATOM 5057 C C . GLU A 1 657 ? -11.836 -64.283 -23.106 1.00 29.09 678 GLU A C 1
ATOM 5058 O O . GLU A 1 657 ? -11.100 -64.329 -22.121 1.00 28.31 678 GLU A O 1
ATOM 5064 N N . VAL A 1 658 ? -12.467 -63.178 -23.488 1.00 25.90 679 VAL A N 1
ATOM 5065 C CA . VAL A 1 658 ? -12.354 -61.943 -22.722 1.00 25.81 679 VAL A CA 1
ATOM 5066 C C . VAL A 1 658 ? -13.209 -62.115 -21.474 1.00 25.08 679 VAL A C 1
ATOM 5067 O O . VAL A 1 658 ? -14.330 -62.613 -21.550 1.00 23.84 679 VAL A O 1
ATOM 5071 N N . HIS A 1 659 ? -12.683 -61.706 -20.327 1.00 23.19 680 HIS A N 1
ATOM 5072 C CA . HIS A 1 659 ? -13.420 -61.844 -19.083 1.00 22.98 680 HIS A CA 1
ATOM 5073 C C . HIS A 1 659 ? -13.408 -60.531 -18.310 1.00 21.86 680 HIS A C 1
ATOM 5074 O O . HIS A 1 659 ? -12.396 -59.834 -18.280 1.00 20.45 680 HIS A O 1
ATOM 5081 N N . GLU A 1 660 ? -14.539 -60.201 -17.696 1.00 21.29 681 GLU A N 1
ATOM 5082 C CA . GLU A 1 660 ? -14.661 -58.981 -16.904 1.00 22.79 681 GLU A CA 1
ATOM 5083 C C . GLU A 1 660 ? -15.243 -59.330 -15.540 1.00 22.47 681 GLU A C 1
ATOM 5084 O O . GLU A 1 660 ? -16.206 -60.091 -15.442 1.00 22.99 681 GLU A O 1
ATOM 5090 N N . SER A 1 661 ? -14.634 -58.784 -14.492 1.00 19.96 682 SER A N 1
ATOM 5091 C CA . SER A 1 661 ? -15.075 -59.017 -13.124 1.00 19.48 682 SER A CA 1
ATOM 5092 C C . SER A 1 661 ? -14.737 -57.782 -12.290 1.00 18.26 682 SER A C 1
ATOM 5093 O O . SER A 1 661 ? -13.570 -57.468 -12.090 1.00 18.29 682 SER A O 1
ATOM 5096 N N . TYR A 1 662 ? -15.764 -57.087 -11.816 1.00 18.96 683 TYR A N 1
ATOM 5097 C CA . TYR A 1 662 ? -15.575 -55.883 -11.010 1.00 19.86 683 TYR A CA 1
ATOM 5098 C C . TYR A 1 662 ? -14.687 -54.827 -11.668 1.00 20.34 683 TYR A C 1
ATOM 5099 O O . TYR A 1 662 ? -13.913 -54.153 -10.990 1.00 20.68 683 TYR A O 1
ATOM 5108 N N . GLY A 1 663 ? -14.790 -54.676 -12.984 1.00 19.72 684 GLY A N 1
ATOM 5109 C CA . GLY A 1 663 ? -13.976 -53.675 -13.653 1.00 19.18 684 GLY A CA 1
ATOM 5110 C C . GLY A 1 663 ? -12.567 -54.147 -13.949 1.00 18.93 684 GLY A C 1
ATOM 5111 O O . GLY A 1 663 ? -11.706 -53.360 -14.347 1.00 17.49 684 GLY A O 1
ATOM 5112 N N . VAL A 1 664 ? -12.321 -55.435 -13.730 1.00 18.78 685 VAL A N 1
ATOM 5113 C CA . VAL A 1 664 ? -11.020 -56.024 -14.018 1.00 17.97 685 VAL A CA 1
ATOM 5114 C C . VAL A 1 664 ? -11.228 -56.832 -15.301 1.00 19.37 685 VAL A C 1
ATOM 5115 O O . VAL A 1 664 ? -11.948 -57.831 -15.304 1.00 18.90 685 VAL A O 1
ATOM 5119 N N . VAL A 1 665 ? -10.609 -56.382 -16.388 1.00 19.93 686 VAL A N 1
ATOM 5120 C CA . VAL A 1 665 ? -10.755 -57.033 -17.690 1.00 18.84 686 VAL A CA 1
ATOM 5121 C C . VAL A 1 665 ? -9.509 -57.814 -18.072 1.00 18.65 686 VAL A C 1
ATOM 5122 O O . VAL A 1 665 ? -8.412 -57.260 -18.119 1.00 19.36 686 VAL A O 1
ATOM 5126 N N . THR A 1 666 ? -9.686 -59.103 -18.363 1.00 19.13 687 THR A N 1
ATOM 5127 C CA . THR A 1 666 ? -8.557 -59.959 -18.702 1.00 17.65 687 THR A CA 1
ATOM 5128 C C . THR A 1 666 ? -8.760 -60.861 -19.921 1.00 17.68 687 THR A C 1
ATOM 5129 O O . THR A 1 666 ? -9.887 -61.129 -20.339 1.00 17.95 687 THR A O 1
ATOM 5133 N N . LEU A 1 667 ? -7.638 -61.315 -20.471 1.00 17.97 688 LEU A N 1
ATOM 5134 C CA . LEU A 1 667 ? -7.584 -62.212 -21.632 1.00 20.40 688 LEU A CA 1
ATOM 5135 C C . LEU A 1 667 ? -6.266 -62.970 -21.496 1.00 20.05 688 LEU A C 1
ATOM 5136 O O . LEU A 1 667 ? -5.202 -62.439 -21.825 1.00 19.52 688 LEU A O 1
ATOM 5141 N N . LYS A 1 668 ? -6.329 -64.208 -21.012 1.00 21.95 689 LYS A N 1
ATOM 5142 C CA . LYS A 1 668 ? -5.113 -64.987 -20.793 1.00 23.40 689 LYS A CA 1
ATOM 5143 C C . LYS A 1 668 ? -4.399 -65.480 -22.040 1.00 23.52 689 LYS A C 1
ATOM 5144 O O . LYS A 1 668 ? -3.172 -65.381 -22.136 1.00 22.20 689 LYS A O 1
ATOM 5150 N N . LYS A 1 669 ? -5.156 -66.019 -22.988 1.00 23.55 690 LYS A N 1
ATOM 5151 C CA . LYS A 1 669 ? -4.566 -66.537 -24.214 1.00 25.74 690 LYS A CA 1
ATOM 5152 C C . LYS A 1 669 ? -4.885 -65.637 -25.401 1.00 24.99 690 LYS A C 1
ATOM 5153 O O . LYS A 1 669 ? -5.990 -65.667 -25.937 1.00 25.27 690 LYS A O 1
ATOM 5159 N N . VAL A 1 670 ? -3.903 -64.837 -25.802 1.00 25.05 691 VAL A N 1
ATOM 5160 C CA . VAL A 1 670 ? -4.065 -63.920 -26.923 1.00 25.68 691 VAL A CA 1
ATOM 5161 C C . VAL A 1 670 ? -3.977 -64.655 -28.258 1.00 25.82 691 VAL A C 1
ATOM 5162 O O . VAL A 1 670 ? -3.020 -65.387 -28.514 1.00 25.07 691 VAL A O 1
ATOM 5166 N N . LYS A 1 671 ? -4.987 -64.453 -29.098 1.00 25.20 692 LYS A N 1
ATOM 5167 C CA . LYS A 1 671 ? -5.052 -65.078 -30.414 1.00 25.95 692 LYS A CA 1
ATOM 5168 C C . LYS A 1 671 ? -4.991 -63.993 -31.490 1.00 24.64 692 LYS A C 1
ATOM 5169 O O . LYS A 1 671 ? -5.076 -62.807 -31.185 1.00 23.61 692 LYS A O 1
ATOM 5175 N N . PRO A 1 672 ? -4.837 -64.387 -32.764 1.00 25.00 693 PRO A N 1
ATOM 5176 C CA . PRO A 1 672 ? -4.772 -63.403 -33.850 1.00 23.97 693 PRO A CA 1
ATOM 5177 C C . PRO A 1 672 ? -5.951 -62.435 -33.871 1.00 22.99 693 PRO A C 1
ATOM 5178 O O . PRO A 1 672 ? -5.782 -61.259 -34.193 1.00 23.43 693 PRO A O 1
ATOM 5182 N N . GLU A 1 673 ? -7.135 -62.931 -33.520 1.00 22.15 694 GLU A N 1
ATOM 5183 C CA . GLU A 1 673 ? -8.353 -62.120 -33.517 1.00 24.31 694 GLU A CA 1
ATOM 5184 C C . GLU A 1 673 ? -8.560 -61.278 -32.248 1.00 23.66 694 GLU A C 1
ATOM 5185 O O . GLU A 1 673 ? -9.423 -60.404 -32.219 1.00 24.31 694 GLU A O 1
ATOM 5191 N N . SER A 1 674 ? -7.769 -61.535 -31.210 1.00 24.41 695 SER A N 1
ATOM 5192 C CA . SER A 1 674 ? -7.914 -60.817 -29.942 1.00 26.49 695 SER A CA 1
ATOM 5193 C C . SER A 1 674 ? -7.999 -59.294 -30.055 1.00 27.16 695 SER A C 1
ATOM 5194 O O . SER A 1 674 ? -8.807 -58.661 -29.374 1.00 28.06 695 SER A O 1
ATOM 5197 N N . PHE A 1 675 ? -7.175 -58.703 -30.912 1.00 27.24 696 PHE A N 1
ATOM 5198 C CA . PHE A 1 675 ? -7.188 -57.254 -31.073 1.00 29.08 696 PHE A CA 1
ATOM 5199 C C . PHE A 1 675 ? -7.687 -56.795 -32.438 1.00 30.91 696 PHE A C 1
ATOM 5200 O O . PHE A 1 675 ? -7.193 -55.805 -32.985 1.00 32.15 696 PHE A O 1
ATOM 5208 N N . THR A 1 676 ? -8.669 -57.512 -32.980 1.00 30.83 697 THR A N 1
ATOM 5209 C CA . THR A 1 676 ? -9.248 -57.167 -34.271 1.00 30.93 697 THR A CA 1
ATOM 5210 C C . THR A 1 676 ? -10.746 -56.905 -34.114 1.00 31.42 697 THR A C 1
ATOM 5211 O O . THR A 1 676 ? -11.424 -56.520 -35.068 1.00 31.16 697 THR A O 1
ATOM 5215 N N . ASP A 1 677 ? -11.261 -57.121 -32.906 1.00 32.27 698 ASP A N 1
ATOM 5216 C CA . ASP A 1 677 ? -12.671 -56.865 -32.630 1.00 33.27 698 ASP A CA 1
ATOM 5217 C C . ASP A 1 677 ? -12.847 -55.350 -32.665 1.00 33.34 698 ASP A C 1
ATOM 5218 O O . ASP A 1 677 ? -11.887 -54.608 -32.454 1.00 32.87 698 ASP A O 1
ATOM 5223 N N . ALA A 1 678 ? -14.059 -54.888 -32.942 1.00 32.99 699 ALA A N 1
ATOM 5224 C CA . ALA A 1 678 ? -14.313 -53.454 -32.980 1.00 33.67 699 ALA A CA 1
ATOM 5225 C C . ALA A 1 678 ? -14.225 -52.906 -31.558 1.00 33.97 699 ALA A C 1
ATOM 5226 O O . ALA A 1 678 ? -14.556 -53.603 -30.601 1.00 34.24 699 ALA A O 1
ATOM 5228 N N . VAL A 1 679 ? -13.768 -51.667 -31.418 1.00 33.71 700 VAL A N 1
ATOM 5229 C CA . VAL A 1 679 ? -13.663 -51.052 -30.099 1.00 33.41 700 VAL A CA 1
ATOM 5230 C C . VAL A 1 679 ? -14.933 -50.265 -29.821 1.00 33.42 700 VAL A C 1
ATOM 5231 O O . VAL A 1 679 ? -15.053 -49.099 -30.201 1.00 34.58 700 VAL A O 1
ATOM 5235 N N . LYS A 1 680 ? -15.880 -50.921 -29.161 1.00 32.72 701 LYS A N 1
ATOM 5236 C CA . LYS A 1 680 ? -17.160 -50.315 -28.825 1.00 33.44 701 LYS A CA 1
ATOM 5237 C C . LYS A 1 680 ? -17.249 -50.045 -27.325 1.00 32.52 701 LYS A C 1
ATOM 5238 O O . LYS A 1 680 ? -17.270 -50.975 -26.520 1.00 31.60 701 LYS A O 1
ATOM 5244 N N . ILE A 1 681 ? -17.295 -48.772 -26.951 1.00 32.02 702 ILE A N 1
ATOM 5245 C CA . ILE A 1 681 ? -17.394 -48.409 -25.541 1.00 32.00 702 ILE A CA 1
ATOM 5246 C C . ILE A 1 681 ? -18.847 -48.543 -25.092 1.00 32.33 702 ILE A C 1
ATOM 5247 O O . ILE A 1 681 ? -19.593 -47.563 -25.069 1.00 31.74 702 ILE A O 1
ATOM 5252 N N . ALA A 1 682 ? -19.246 -49.763 -24.744 1.00 33.36 703 ALA A N 1
ATOM 5253 C CA . ALA A 1 682 ? -20.613 -50.013 -24.302 1.00 35.21 703 ALA A CA 1
ATOM 5254 C C . ALA A 1 682 ? -20.730 -51.259 -23.438 1.00 36.59 703 ALA A C 1
ATOM 5255 O O . ALA A 1 682 ? -19.840 -52.110 -23.426 1.00 36.16 703 ALA A O 1
ATOM 5257 N N . LYS A 1 683 ? -21.846 -51.351 -22.723 1.00 38.65 704 LYS A N 1
ATOM 5258 C CA . LYS A 1 683 ? -22.132 -52.473 -21.839 1.00 40.97 704 LYS A CA 1
ATOM 5259 C C . LYS A 1 683 ? -22.162 -53.772 -22.638 1.00 41.93 704 LYS A C 1
ATOM 5260 O O . LYS A 1 683 ? -22.874 -53.881 -23.636 1.00 42.03 704 LYS A O 1
ATOM 5266 N N . GLY A 1 684 ? -21.381 -54.752 -22.198 1.00 42.67 705 GLY A N 1
ATOM 5267 C CA . GLY A 1 684 ? -21.351 -56.033 -22.878 1.00 44.13 705 GLY A CA 1
ATOM 5268 C C . GLY A 1 684 ? -20.682 -56.028 -24.241 1.00 45.02 705 GLY A C 1
ATOM 5269 O O . GLY A 1 684 ? -21.216 -56.586 -25.201 1.00 45.12 705 GLY A O 1
ATOM 5270 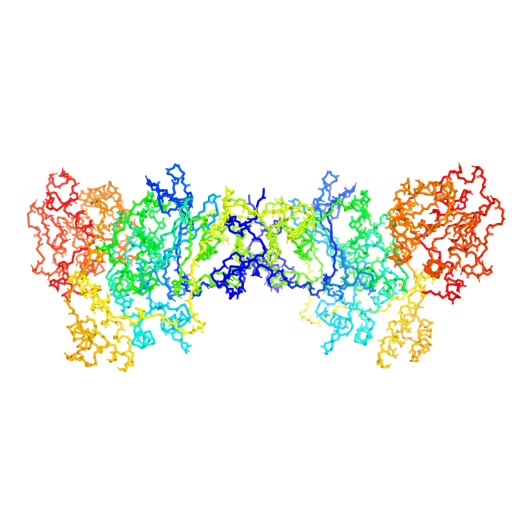N N . ALA A 1 685 ? -19.518 -55.391 -24.333 1.00 44.74 706 ALA A N 1
ATOM 5271 C CA . ALA A 1 685 ? -18.775 -55.347 -25.587 1.00 43.20 706 ALA A CA 1
ATOM 5272 C C . ALA A 1 685 ? -18.143 -56.723 -25.763 1.00 42.73 706 ALA A C 1
ATOM 5273 O O . ALA A 1 685 ? -17.965 -57.453 -24.788 1.00 43.94 706 ALA A O 1
ATOM 5275 N N . ALA A 1 686 ? -17.798 -57.079 -26.996 1.00 40.78 707 ALA A N 1
ATOM 5276 C CA . ALA A 1 686 ? -17.217 -58.389 -27.265 1.00 38.51 707 ALA A CA 1
ATOM 5277 C C . ALA A 1 686 ? -15.699 -58.458 -27.136 1.00 36.74 707 ALA A C 1
ATOM 5278 O O . ALA A 1 686 ? -15.161 -59.415 -26.576 1.00 37.80 707 ALA A O 1
ATOM 5280 N N . GLY A 1 687 ? -15.013 -57.446 -27.657 1.00 33.36 708 GLY A N 1
ATOM 5281 C CA . GLY A 1 687 ? -13.562 -57.430 -27.612 1.00 28.65 708 GLY A CA 1
ATOM 5282 C C . GLY A 1 687 ? -12.950 -56.975 -26.300 1.00 26.10 708 GLY A C 1
ATOM 5283 O O . GLY A 1 687 ? -13.618 -56.372 -25.461 1.00 24.93 708 GLY A O 1
ATOM 5284 N N . PHE A 1 688 ? -11.666 -57.266 -26.131 1.00 22.90 709 PHE A N 1
ATOM 5285 C CA . PHE A 1 688 ? -10.950 -56.894 -24.922 1.00 21.23 709 PHE A CA 1
ATOM 5286 C C . PHE A 1 688 ? -10.861 -55.382 -24.729 1.00 20.53 709 PHE A C 1
ATOM 5287 O O . PHE A 1 688 ? -11.186 -54.869 -23.661 1.00 19.17 709 PHE A O 1
ATOM 5295 N N . LEU A 1 689 ? -10.413 -54.669 -25.759 1.00 19.65 710 LEU A N 1
ATOM 5296 C CA . LEU A 1 689 ? -10.286 -53.220 -25.657 1.00 19.76 710 LEU A CA 1
ATOM 5297 C C . LEU A 1 689 ? -11.641 -52.564 -25.412 1.00 19.54 710 LEU A C 1
ATOM 5298 O O . LEU A 1 689 ? -11.749 -51.619 -24.626 1.00 19.21 710 LEU A O 1
ATOM 5303 N N . GLY A 1 690 ? -12.678 -53.078 -26.066 1.00 19.18 711 GLY A N 1
ATOM 5304 C CA . GLY A 1 690 ? -14.008 -52.529 -25.876 1.00 18.77 711 GLY A CA 1
ATOM 5305 C C . GLY A 1 690 ? -14.465 -52.615 -24.427 1.00 20.14 711 GLY A C 1
ATOM 5306 O O . GLY A 1 690 ? -14.898 -51.620 -23.847 1.00 20.53 711 GLY A O 1
ATOM 5307 N N . GLU A 1 691 ? -14.375 -53.801 -23.833 1.00 19.73 712 GLU A N 1
ATOM 5308 C CA . GLU A 1 691 ? -14.789 -53.973 -22.445 1.00 19.46 712 GLU A CA 1
ATOM 5309 C C . GLU A 1 691 ? -13.880 -53.202 -21.485 1.00 18.61 712 GLU A C 1
ATOM 5310 O O . GLU A 1 691 ? -14.344 -52.650 -20.494 1.00 18.06 712 GLU A O 1
ATOM 5316 N N . PHE A 1 692 ? -12.586 -53.169 -21.779 1.00 18.05 713 PHE A N 1
ATOM 5317 C CA . PHE A 1 692 ? -11.642 -52.434 -20.942 1.00 18.22 713 PHE A CA 1
ATOM 5318 C C . PHE A 1 692 ? -11.997 -50.940 -20.988 1.00 18.77 713 PHE A C 1
ATOM 5319 O O . PHE A 1 692 ? -12.107 -50.286 -19.953 1.00 17.17 713 PHE A O 1
ATOM 5327 N N . PHE A 1 693 ? -12.190 -50.405 -22.192 1.00 17.91 714 PHE A N 1
ATOM 5328 C CA . PHE A 1 693 ? -12.527 -48.993 -22.340 1.00 17.56 714 PHE A CA 1
ATOM 5329 C C . PHE A 1 693 ? -13.877 -48.663 -21.723 1.00 18.72 714 PHE A C 1
ATOM 5330 O O . PHE A 1 693 ? -14.087 -47.549 -21.248 1.00 18.56 714 PHE A O 1
ATOM 5338 N N . TYR A 1 694 ? -14.794 -49.626 -21.729 1.00 18.76 715 TYR A N 1
ATOM 5339 C CA . TYR A 1 694 ? -16.100 -49.392 -21.131 1.00 20.06 715 TYR A CA 1
ATOM 5340 C C . TYR A 1 694 ? -15.919 -49.228 -19.623 1.00 19.85 715 TYR A C 1
ATOM 5341 O O . TYR A 1 694 ? -16.563 -48.386 -19.001 1.00 19.20 715 TYR A O 1
ATOM 5350 N N . ALA A 1 695 ? -15.044 -50.042 -19.038 1.00 19.09 716 ALA A N 1
ATOM 5351 C CA . ALA A 1 695 ? -14.787 -49.965 -17.603 1.00 19.02 716 ALA A CA 1
ATOM 5352 C C . ALA A 1 695 ? -14.204 -48.594 -17.275 1.00 18.46 716 ALA A C 1
ATOM 5353 O O . ALA A 1 695 ? -14.524 -48.006 -16.246 1.00 17.07 716 ALA A O 1
ATOM 5355 N N . ILE A 1 696 ? -13.345 -48.095 -18.158 1.00 18.04 717 ILE A N 1
ATOM 5356 C CA . ILE A 1 696 ? -12.725 -46.787 -17.975 1.00 19.60 717 ILE A CA 1
ATOM 5357 C C . ILE A 1 696 ? -13.778 -45.688 -18.098 1.00 19.89 717 ILE A C 1
ATOM 5358 O O . ILE A 1 696 ? -13.809 -44.748 -17.299 1.00 20.25 717 ILE A O 1
ATOM 5363 N N . ALA A 1 697 ? -14.641 -45.817 -19.102 1.00 19.95 718 ALA A N 1
ATOM 5364 C CA . ALA A 1 697 ? -15.696 -44.840 -19.351 1.00 19.91 718 ALA A CA 1
ATOM 5365 C C . ALA A 1 697 ? -16.668 -44.729 -18.182 1.00 21.03 718 ALA A C 1
ATOM 5366 O O . ALA A 1 697 ? -17.273 -43.674 -17.963 1.00 22.26 718 ALA A O 1
ATOM 5368 N N . GLN A 1 698 ? -16.826 -45.821 -17.440 1.00 20.31 719 GLN A N 1
ATOM 5369 C CA . GLN A 1 698 ? -17.718 -45.836 -16.283 1.00 21.33 719 GLN A CA 1
ATOM 5370 C C . GLN A 1 698 ? -17.038 -45.117 -15.117 1.00 19.91 719 GLN A C 1
ATOM 5371 O O . GLN A 1 698 ? -17.628 -44.954 -14.059 1.00 19.91 719 GLN A O 1
ATOM 5377 N N . HIS A 1 699 ? -15.795 -44.696 -15.337 1.00 18.41 720 HIS A N 1
ATOM 5378 C CA . HIS A 1 699 ? -15.007 -43.972 -14.334 1.00 18.68 720 HIS A CA 1
ATOM 5379 C C . HIS A 1 699 ? -14.438 -44.854 -13.223 1.00 17.60 720 HIS A C 1
ATOM 5380 O O . HIS A 1 699 ? -13.221 -44.969 -13.101 1.00 19.55 720 HIS A O 1
ATOM 5387 N N . ARG A 1 700 ? -15.311 -45.464 -12.423 1.00 18.01 721 ARG A N 1
ATOM 5388 C CA . ARG A 1 700 ? -14.870 -46.347 -11.342 1.00 18.48 721 ARG A CA 1
ATOM 5389 C C . ARG A 1 700 ? -15.864 -47.497 -11.189 1.00 19.23 721 ARG A C 1
ATOM 5390 O O . ARG A 1 700 ? -17.026 -47.379 -11.596 1.00 19.24 721 ARG A O 1
ATOM 5398 N N . ASN A 1 701 ? -15.414 -48.604 -10.604 1.00 18.87 722 ASN A N 1
ATOM 5399 C CA . ASN A 1 701 ? -16.294 -49.750 -10.385 1.00 19.51 722 ASN A CA 1
ATOM 5400 C C . ASN A 1 701 ? -16.766 -49.709 -8.938 1.00 18.61 722 ASN A C 1
ATOM 5401 O O . ASN A 1 701 ? -16.053 -50.130 -8.031 1.00 19.91 722 ASN A O 1
ATOM 5406 N N . TRP A 1 702 ? -17.972 -49.191 -8.730 1.00 19.94 723 TRP A N 1
ATOM 5407 C CA . TRP A 1 702 ? -18.533 -49.054 -7.390 1.00 21.37 723 TRP A CA 1
ATOM 5408 C C . TRP A 1 702 ? -18.929 -50.370 -6.723 1.00 21.52 723 TRP A C 1
ATOM 5409 O O . TRP A 1 702 ? -18.960 -50.459 -5.497 1.00 20.45 723 TRP A O 1
ATOM 5420 N N . ASP A 1 703 ? -19.233 -51.389 -7.521 1.00 22.49 724 ASP A N 1
ATOM 5421 C CA . ASP A 1 703 ? -19.615 -52.682 -6.957 1.00 23.31 724 ASP A CA 1
ATOM 5422 C C . ASP A 1 703 ? -18.462 -53.248 -6.154 1.00 22.65 724 ASP A C 1
ATOM 5423 O O . ASP A 1 703 ? -18.657 -53.975 -5.179 1.00 22.61 724 ASP A O 1
ATOM 5428 N N . ARG A 1 704 ? -17.255 -52.909 -6.583 1.00 22.29 725 ARG A N 1
ATOM 5429 C CA . ARG A 1 704 ? -16.041 -53.359 -5.925 1.00 22.35 725 ARG A CA 1
ATOM 5430 C C . ARG A 1 704 ? -16.073 -52.890 -4.464 1.00 22.83 725 ARG A C 1
ATOM 5431 O O . ARG A 1 704 ? -15.699 -53.632 -3.553 1.00 22.07 725 ARG A O 1
ATOM 5439 N N . GLU A 1 705 ? -16.540 -51.660 -4.250 1.00 22.72 726 GLU A N 1
ATOM 5440 C CA . GLU A 1 705 ? -16.627 -51.090 -2.910 1.00 21.57 726 GLU A CA 1
ATOM 5441 C C . GLU A 1 705 ? -17.895 -51.537 -2.187 1.00 21.39 726 GLU A C 1
ATOM 5442 O O . GLU A 1 705 ? -17.863 -51.821 -0.992 1.00 20.37 726 GLU A O 1
ATOM 5448 N N . LEU A 1 706 ? -19.009 -51.596 -2.911 1.00 21.27 727 LEU A N 1
ATOM 5449 C CA . LEU A 1 706 ? -20.269 -52.016 -2.311 1.00 23.01 727 LEU A CA 1
ATOM 5450 C C . LEU A 1 706 ? -20.157 -53.428 -1.744 1.00 23.61 727 LEU A C 1
ATOM 5451 O O . LEU A 1 706 ? -20.814 -53.761 -0.758 1.00 24.67 727 LEU A O 1
ATOM 5456 N N . ASP A 1 707 ? -19.320 -54.254 -2.363 1.00 23.57 728 ASP A N 1
ATOM 5457 C CA . ASP A 1 707 ? -19.132 -55.623 -1.897 1.00 24.38 728 ASP A CA 1
ATOM 5458 C C . ASP A 1 707 ? -17.943 -55.762 -0.949 1.00 24.08 728 ASP A C 1
ATOM 5459 O O . ASP A 1 707 ? -17.493 -56.870 -0.659 1.00 23.50 728 ASP A O 1
ATOM 5464 N N . GLY A 1 708 ? -17.436 -54.628 -0.477 1.00 23.48 729 GLY A N 1
ATOM 5465 C CA . GLY A 1 708 ? -16.326 -54.632 0.462 1.00 23.13 729 GLY A CA 1
ATOM 5466 C C . GLY A 1 708 ? -15.024 -55.274 0.027 1.00 22.80 729 GLY A C 1
ATOM 5467 O O . GLY A 1 708 ? -14.233 -55.688 0.873 1.00 23.47 729 GLY A O 1
ATOM 5468 N N . LEU A 1 709 ? -14.776 -55.344 -1.277 1.00 20.87 730 LEU A N 1
ATOM 5469 C CA . LEU A 1 709 ? -13.543 -55.952 -1.765 1.00 20.23 730 LEU A CA 1
ATOM 5470 C C . LEU A 1 709 ? -12.323 -55.064 -1.523 1.00 21.36 730 LEU A C 1
ATOM 5471 O O . LEU A 1 709 ? -11.221 -55.560 -1.280 1.00 20.53 730 LEU A O 1
ATOM 5476 N N . HIS A 1 710 ? -12.517 -53.752 -1.593 1.00 21.40 731 HIS A N 1
ATOM 5477 C CA . HIS A 1 710 ? -11.416 -52.821 -1.364 1.00 22.80 731 HIS A CA 1
ATOM 5478 C C . HIS A 1 710 ? -10.896 -52.957 0.070 1.00 22.11 731 HIS A C 1
ATOM 5479 O O . HIS A 1 710 ? -9.702 -52.811 0.321 1.00 22.41 731 HIS A O 1
ATOM 5486 N N . SER A 1 711 ? -11.802 -53.245 1.000 1.00 22.88 732 SER A N 1
ATOM 5487 C CA . SER A 1 711 ? -11.462 -53.396 2.415 1.00 24.11 732 SER A CA 1
ATOM 5488 C C . SER A 1 711 ? -10.556 -54.592 2.691 1.00 24.53 732 SER A C 1
ATOM 5489 O O . SER A 1 711 ? -9.930 -54.676 3.749 1.00 25.24 732 SER A O 1
ATOM 5492 N N . MET A 1 712 ? -10.495 -55.521 1.744 1.00 23.22 733 MET A N 1
ATOM 5493 C CA . MET A 1 712 ? -9.678 -56.718 1.898 1.00 22.47 733 MET A CA 1
ATOM 5494 C C . MET A 1 712 ? -8.263 -56.534 1.364 1.00 21.55 733 MET A C 1
ATOM 5495 O O . MET A 1 712 ? -7.403 -57.388 1.574 1.00 22.50 733 MET A O 1
ATOM 5500 N N . ILE A 1 713 ? -8.026 -55.422 0.675 1.00 18.91 734 ILE A N 1
ATOM 5501 C CA . ILE A 1 713 ? -6.719 -55.151 0.088 1.00 18.62 734 ILE A CA 1
ATOM 5502 C C . ILE A 1 713 ? -5.939 -54.107 0.881 1.00 17.99 734 ILE A C 1
ATOM 5503 O O . ILE A 1 713 ? -6.526 -53.195 1.466 1.00 17.65 734 ILE A O 1
ATOM 5508 N N . ALA A 1 714 ? -4.615 -54.254 0.886 1.00 17.19 735 ALA A N 1
ATOM 5509 C CA . ALA A 1 714 ? -3.720 -53.332 1.581 1.00 17.30 735 ALA A CA 1
ATOM 5510 C C . ALA A 1 714 ? -3.084 -52.392 0.553 1.00 16.93 735 ALA A C 1
ATOM 5511 O O . ALA A 1 714 ? -2.281 -52.824 -0.273 1.00 16.78 735 ALA A O 1
ATOM 5513 N N . TYR A 1 715 ? -3.435 -51.107 0.615 1.00 16.59 736 TYR A N 1
ATOM 5514 C CA . TYR A 1 715 ? -2.908 -50.122 -0.330 1.00 15.82 736 TYR A CA 1
ATOM 5515 C C . TYR A 1 715 ? -2.790 -48.723 0.281 1.00 15.89 736 TYR A C 1
ATOM 5516 O O . TYR A 1 715 ? -1.893 -47.973 -0.152 1.00 15.52 736 TYR A O 1
ATOM 5526 N N . ALA B 1 18 ? -20.310 8.737 -27.103 1.00 29.52 39 ALA B N 1
ATOM 5527 C CA . ALA B 1 18 ? -19.749 8.487 -25.741 1.00 28.98 39 ALA B CA 1
ATOM 5528 C C . ALA B 1 18 ? -20.824 8.658 -24.675 1.00 27.67 39 ALA B C 1
ATOM 5529 O O . ALA B 1 18 ? -21.465 9.706 -24.591 1.00 28.86 39 ALA B O 1
ATOM 5531 N N . ARG B 1 19 ? -21.017 7.621 -23.866 1.00 24.54 40 ARG B N 1
ATOM 5532 C CA . ARG B 1 19 ? -22.008 7.644 -22.795 1.00 21.23 40 ARG B CA 1
ATOM 5533 C C . ARG B 1 19 ? -21.399 7.136 -21.488 1.00 19.43 40 ARG B C 1
ATOM 5534 O O . ARG B 1 19 ? -20.464 6.333 -21.494 1.00 17.99 40 ARG B O 1
ATOM 5542 N N . LEU B 1 20 ? -21.945 7.610 -20.374 1.00 17.84 41 LEU B N 1
ATOM 5543 C CA . LEU B 1 20 ? -21.483 7.229 -19.040 1.00 16.73 41 LEU B CA 1
ATOM 5544 C C . LEU B 1 20 ? -21.546 5.718 -18.789 1.00 16.49 41 LEU B C 1
ATOM 5545 O O . LEU B 1 20 ? -22.571 5.083 -19.031 1.00 14.99 41 LEU B O 1
ATOM 5550 N N . THR B 1 21 ? -20.441 5.147 -18.308 1.00 15.63 42 THR B N 1
ATOM 5551 C CA . THR B 1 21 ? -20.385 3.719 -17.994 1.00 14.25 42 THR B CA 1
ATOM 5552 C C . THR B 1 21 ? -19.625 3.520 -16.689 1.00 14.21 42 THR B C 1
ATOM 5553 O O . THR B 1 21 ? -19.000 4.447 -16.173 1.00 13.03 42 THR B O 1
ATOM 5557 N N . THR B 1 22 ? -19.695 2.301 -16.162 1.00 13.48 43 THR B N 1
ATOM 5558 C CA . THR B 1 22 ? -18.965 1.936 -14.951 1.00 12.98 43 THR B CA 1
ATOM 5559 C C . THR B 1 22 ? -17.562 1.642 -15.474 1.00 11.87 43 THR B C 1
ATOM 5560 O O . THR B 1 22 ? -17.351 1.637 -16.689 1.00 12.61 43 THR B O 1
ATOM 5564 N N . ASP B 1 23 ? -16.607 1.404 -14.580 1.00 11.66 44 ASP B N 1
ATOM 5565 C CA . ASP B 1 23 ? -15.251 1.089 -15.016 1.00 11.20 44 ASP B CA 1
ATOM 5566 C C . ASP B 1 23 ? -15.227 -0.267 -15.718 1.00 12.30 44 ASP B C 1
ATOM 5567 O O . ASP B 1 23 ? -14.254 -0.603 -16.394 1.00 12.43 44 ASP B O 1
ATOM 5572 N N . TYR B 1 24 ? -16.292 -1.047 -15.557 1.00 12.19 45 TYR B N 1
ATOM 5573 C CA . TYR B 1 24 ? -16.359 -2.345 -16.211 1.00 12.79 45 TYR B CA 1
ATOM 5574 C C . TYR B 1 24 ? -17.253 -2.334 -17.462 1.00 13.06 45 TYR B C 1
ATOM 5575 O O . TYR B 1 24 ? -17.770 -3.364 -17.888 1.00 14.19 45 TYR B O 1
ATOM 5584 N N . GLY B 1 25 ? -17.416 -1.144 -18.038 1.00 14.65 46 GLY B N 1
ATOM 5585 C CA . GLY B 1 25 ? -18.159 -0.969 -19.277 1.00 13.31 46 GLY B CA 1
ATOM 5586 C C . GLY B 1 25 ? -19.675 -1.000 -19.353 1.00 13.87 46 GLY B C 1
ATOM 5587 O O . GLY B 1 25 ? -20.221 -1.050 -20.458 1.00 14.20 46 GLY B O 1
ATOM 5588 N N . VAL B 1 26 ? -20.365 -0.958 -18.219 1.00 13.06 47 VAL B N 1
ATOM 5589 C CA . VAL B 1 26 ? -21.830 -0.990 -18.228 1.00 14.15 47 VAL B CA 1
ATOM 5590 C C . VAL B 1 26 ? -22.436 0.420 -18.227 1.00 14.91 47 VAL B C 1
ATOM 5591 O O . VAL B 1 26 ? -22.249 1.180 -17.277 1.00 15.90 47 VAL B O 1
ATOM 5595 N N . LYS B 1 27 ? -23.163 0.758 -19.295 1.00 14.66 48 LYS B N 1
ATOM 5596 C CA . LYS B 1 27 ? -23.786 2.077 -19.429 1.00 15.07 48 LYS B CA 1
ATOM 5597 C C . LYS B 1 27 ? -24.786 2.366 -18.318 1.00 14.84 48 LYS B C 1
ATOM 5598 O O . LYS B 1 27 ? -25.545 1.487 -17.913 1.00 14.76 48 LYS B O 1
ATOM 5604 N N . GLN B 1 28 ? -24.790 3.614 -17.853 1.00 14.55 49 GLN B N 1
ATOM 5605 C CA . GLN B 1 28 ? -25.675 4.060 -16.777 1.00 15.26 49 GLN B CA 1
ATOM 5606 C C . GLN B 1 28 ? -26.604 5.184 -17.238 1.00 15.66 49 GLN B C 1
ATOM 5607 O O . GLN B 1 28 ? -26.231 5.996 -18.084 1.00 17.03 49 GLN B O 1
ATOM 5613 N N . THR B 1 29 ? -27.804 5.237 -16.661 1.00 16.39 50 THR B N 1
ATOM 5614 C CA . THR B 1 29 ? -28.790 6.251 -17.031 1.00 16.83 50 THR B CA 1
ATOM 5615 C C . THR B 1 29 ? -28.682 7.574 -16.274 1.00 18.03 50 THR B C 1
ATOM 5616 O O . THR B 1 29 ? -29.259 8.579 -16.697 1.00 18.35 50 THR B O 1
ATOM 5620 N N . THR B 1 30 ? -27.951 7.586 -15.163 1.00 17.41 51 THR B N 1
ATOM 5621 C CA . THR B 1 30 ? -27.803 8.815 -14.392 1.00 16.82 51 THR B CA 1
ATOM 5622 C C . THR B 1 30 ? -26.584 8.818 -13.481 1.00 17.58 51 THR B C 1
ATOM 5623 O O . THR B 1 30 ? -26.126 7.773 -13.021 1.00 18.21 51 THR B O 1
ATOM 5627 N N . ALA B 1 31 ? -26.066 10.011 -13.226 1.00 18.14 52 ALA B N 1
ATOM 5628 C CA . ALA B 1 31 ? -24.919 10.173 -12.347 1.00 19.46 52 ALA B CA 1
ATOM 5629 C C . ALA B 1 31 ? -25.354 11.047 -11.180 1.00 19.00 52 ALA B C 1
ATOM 5630 O O . ALA B 1 31 ? -24.512 11.578 -10.452 1.00 18.46 52 ALA B O 1
ATOM 5632 N N . ASP B 1 32 ? -26.668 11.184 -10.995 1.00 17.31 53 ASP B N 1
ATOM 5633 C CA . ASP B 1 32 ? -27.198 12.039 -9.933 1.00 17.20 53 ASP B CA 1
ATOM 5634 C C . ASP B 1 32 ? -27.932 11.374 -8.763 1.00 16.76 53 ASP B C 1
ATOM 5635 O O . ASP B 1 32 ? -28.183 12.030 -7.755 1.00 16.99 53 ASP B O 1
ATOM 5640 N N . ASP B 1 33 ? -28.286 10.097 -8.881 1.00 16.79 54 ASP B N 1
ATOM 5641 C CA . ASP B 1 33 ? -29.002 9.429 -7.794 1.00 17.23 54 ASP B CA 1
ATOM 5642 C C . ASP B 1 33 ? -28.532 8.026 -7.442 1.00 16.49 54 ASP B C 1
ATOM 5643 O O . ASP B 1 33 ? -28.332 7.182 -8.318 1.00 16.26 54 ASP B O 1
ATOM 5648 N N . TRP B 1 34 ? -28.397 7.785 -6.143 1.00 15.96 55 TRP B N 1
ATOM 5649 C CA . TRP B 1 34 ? -28.015 6.481 -5.617 1.00 15.84 55 TRP B CA 1
ATOM 5650 C C . TRP B 1 34 ? -29.285 5.639 -5.733 1.00 16.22 55 TRP B C 1
ATOM 5651 O O . TRP B 1 34 ? -30.388 6.192 -5.769 1.00 16.07 55 TRP B O 1
ATOM 5662 N N . LEU B 1 35 ? -29.145 4.319 -5.816 1.00 14.97 56 LEU B N 1
ATOM 5663 C CA . LEU B 1 35 ? -30.323 3.463 -5.885 1.00 15.47 56 LEU B CA 1
ATOM 5664 C C . LEU B 1 35 ? -30.853 3.399 -4.462 1.00 15.95 56 LEU B C 1
ATOM 5665 O O . LEU B 1 35 ? -30.127 3.019 -3.545 1.00 15.14 56 LEU B O 1
ATOM 5670 N N . ARG B 1 36 ? -32.114 3.770 -4.271 1.00 14.67 57 ARG B N 1
ATOM 5671 C CA . ARG B 1 36 ? -32.691 3.775 -2.931 1.00 16.17 57 ARG B CA 1
ATOM 5672 C C . ARG B 1 36 ? -34.150 3.369 -2.949 1.00 16.55 57 ARG B C 1
ATOM 5673 O O . ARG B 1 36 ? -34.709 3.060 -4.000 1.00 17.23 57 ARG B O 1
ATOM 5681 N N . ILE B 1 37 ? -34.756 3.360 -1.768 1.00 16.76 58 ILE B N 1
ATOM 5682 C CA . ILE B 1 37 ? -36.169 3.063 -1.653 1.00 17.33 58 ILE B CA 1
ATOM 5683 C C . ILE B 1 37 ? -36.752 4.467 -1.634 1.00 18.93 58 ILE B C 1
ATOM 5684 O O . ILE B 1 37 ? -36.315 5.313 -0.846 1.00 18.02 58 ILE B O 1
ATOM 5689 N N . VAL B 1 38 ? -37.715 4.732 -2.509 1.00 17.73 59 VAL B N 1
ATOM 5690 C CA . VAL B 1 38 ? -38.299 6.061 -2.567 1.00 20.24 59 VAL B CA 1
ATOM 5691 C C . VAL B 1 38 ? -39.719 6.036 -3.102 1.00 21.69 59 VAL B C 1
ATOM 5692 O O . VAL B 1 38 ? -40.108 5.112 -3.815 1.00 20.97 59 VAL B O 1
ATOM 5696 N N . SER B 1 39 ? -40.485 7.058 -2.734 1.00 23.57 60 SER B N 1
ATOM 5697 C CA . SER B 1 39 ? -41.862 7.214 -3.182 1.00 26.27 60 SER B CA 1
ATOM 5698 C C . SER B 1 39 ? -42.021 8.696 -3.500 1.00 27.63 60 SER B C 1
ATOM 5699 O O . SER B 1 39 ? -41.168 9.506 -3.131 1.00 26.66 60 SER B O 1
ATOM 5702 N N . ASP B 1 40 ? -43.102 9.053 -4.184 1.00 29.08 61 ASP B N 1
ATOM 5703 C CA . ASP B 1 40 ? -43.337 10.445 -4.548 1.00 31.00 61 ASP B CA 1
ATOM 5704 C C . ASP B 1 40 ? -43.205 11.425 -3.385 1.00 30.64 61 ASP B C 1
ATOM 5705 O O . ASP B 1 40 ? -42.594 12.482 -3.529 1.00 30.81 61 ASP B O 1
ATOM 5710 N N . ASP B 1 41 ? -43.765 11.079 -2.231 1.00 30.21 62 ASP B N 1
ATOM 5711 C CA . ASP B 1 41 ? -43.713 11.988 -1.094 1.00 31.68 62 ASP B CA 1
ATOM 5712 C C . ASP B 1 41 ? -42.797 11.601 0.060 1.00 30.56 62 ASP B C 1
ATOM 5713 O O . ASP B 1 41 ? -42.675 12.354 1.023 1.00 31.64 62 ASP B O 1
ATOM 5718 N N . LYS B 1 42 ? -42.149 10.445 -0.023 1.00 29.11 63 LYS B N 1
ATOM 5719 C CA . LYS B 1 42 ? -41.262 10.024 1.058 1.00 28.19 63 LYS B CA 1
ATOM 5720 C C . LYS B 1 42 ? -39.979 9.371 0.561 1.00 26.61 63 LYS B C 1
ATOM 5721 O O . LYS B 1 42 ? -40.013 8.429 -0.231 1.00 26.61 63 LYS B O 1
ATOM 5727 N N . ILE B 1 43 ? -38.843 9.876 1.029 1.00 23.44 64 ILE B N 1
ATOM 5728 C CA . ILE B 1 43 ? -37.565 9.314 0.624 1.00 21.92 64 ILE B CA 1
ATOM 5729 C C . ILE B 1 43 ? -37.186 8.209 1.599 1.00 21.23 64 ILE B C 1
ATOM 5730 O O . ILE B 1 43 ? -37.545 8.264 2.775 1.00 21.51 64 ILE B O 1
ATOM 5735 N N . GLY B 1 44 ? -36.477 7.200 1.100 1.00 20.06 65 GLY B N 1
ATOM 5736 C CA . GLY B 1 44 ? -36.069 6.085 1.934 1.00 19.90 65 GLY B CA 1
ATOM 5737 C C . GLY B 1 44 ? -34.565 5.876 1.918 1.00 18.44 65 GLY B C 1
ATOM 5738 O O . GLY B 1 44 ? -33.841 6.653 1.296 1.00 18.64 65 GLY B O 1
ATOM 5739 N N . PRO B 1 45 ? -34.066 4.814 2.569 1.00 18.33 66 PRO B N 1
ATOM 5740 C CA . PRO B 1 45 ? -32.631 4.509 2.638 1.00 16.93 66 PRO B CA 1
ATOM 5741 C C . PRO B 1 45 ? -31.974 4.070 1.332 1.00 17.39 66 PRO B C 1
ATOM 5742 O O . PRO B 1 45 ? -32.621 3.507 0.448 1.00 16.17 66 PRO B O 1
ATOM 5746 N N . SER B 1 46 ? -30.674 4.333 1.224 1.00 15.99 67 SER B N 1
ATOM 5747 C CA . SER B 1 46 ? -29.911 3.960 0.042 1.00 17.45 67 SER B CA 1
ATOM 5748 C C . SER B 1 46 ? -29.569 2.479 0.128 1.00 17.00 67 SER B C 1
ATOM 5749 O O . SER B 1 46 ? -29.327 1.944 1.216 1.00 18.65 67 SER B O 1
ATOM 5752 N N . LEU B 1 47 ? -29.538 1.818 -1.023 1.00 16.65 68 LEU B N 1
ATOM 5753 C CA . LEU B 1 47 ? -29.267 0.393 -1.056 1.00 17.26 68 LEU B CA 1
ATOM 5754 C C . LEU B 1 47 ? -27.806 -0.006 -1.193 1.00 16.92 68 LEU B C 1
ATOM 5755 O O . LEU B 1 47 ? -27.053 0.561 -1.980 1.00 16.65 68 LEU B O 1
ATOM 5760 N N . LEU B 1 48 ? -27.429 -1.014 -0.422 1.00 17.43 69 LEU B N 1
ATOM 5761 C CA . LEU B 1 48 ? -26.074 -1.531 -0.429 1.00 17.14 69 LEU B CA 1
ATOM 5762 C C . LEU B 1 48 ? -25.719 -2.174 -1.771 1.00 18.03 69 LEU B C 1
ATOM 5763 O O . LEU B 1 48 ? -24.575 -2.106 -2.212 1.00 16.84 69 LEU B O 1
ATOM 5768 N N . GLU B 1 49 ? -26.705 -2.787 -2.423 1.00 16.22 70 GLU B N 1
ATOM 5769 C CA . GLU B 1 49 ? -26.480 -3.485 -3.690 1.00 17.00 70 GLU B CA 1
ATOM 5770 C C . GLU B 1 49 ? -25.910 -2.666 -4.849 1.00 17.25 70 GLU B C 1
ATOM 5771 O O . GLU B 1 49 ? -25.185 -3.204 -5.681 1.00 18.69 70 GLU B O 1
ATOM 5777 N N . ASP B 1 50 ? -26.238 -1.376 -4.894 1.00 16.22 71 ASP B N 1
ATOM 5778 C CA . ASP B 1 50 ? -25.811 -0.457 -5.956 1.00 15.47 71 ASP B CA 1
ATOM 5779 C C . ASP B 1 50 ? -24.314 -0.480 -6.274 1.00 15.43 71 ASP B C 1
ATOM 5780 O O . ASP B 1 50 ? -23.516 0.111 -5.551 1.00 16.28 71 ASP B O 1
ATOM 5785 N N . PRO B 1 51 ? -23.918 -1.142 -7.376 1.00 15.19 72 PRO B N 1
ATOM 5786 C CA . PRO B 1 51 ? -22.500 -1.217 -7.757 1.00 14.00 72 PRO B CA 1
ATOM 5787 C C . PRO B 1 51 ? -21.964 0.047 -8.432 1.00 14.27 72 PRO B C 1
ATOM 5788 O O . PRO B 1 51 ? -20.791 0.389 -8.289 1.00 11.40 72 PRO B O 1
ATOM 5792 N N . PHE B 1 52 ? -22.825 0.733 -9.178 1.00 13.30 73 PHE B N 1
ATOM 5793 C CA . PHE B 1 52 ? -22.428 1.956 -9.869 1.00 13.01 73 PHE B CA 1
ATOM 5794 C C . PHE B 1 52 ? -22.030 3.046 -8.873 1.00 12.67 73 PHE B C 1
ATOM 5795 O O . PHE B 1 52 ? -20.964 3.660 -8.996 1.00 11.55 73 PHE B O 1
ATOM 5803 N N . ALA B 1 53 ? -22.890 3.281 -7.887 1.00 12.81 74 ALA B N 1
ATOM 5804 C CA . ALA B 1 53 ? -22.640 4.294 -6.864 1.00 13.35 74 ALA B CA 1
ATOM 5805 C C . ALA B 1 53 ? -21.426 3.949 -6.002 1.00 13.38 74 ALA B C 1
ATOM 5806 O O . ALA B 1 53 ? -20.570 4.803 -5.761 1.00 12.52 74 ALA B O 1
ATOM 5808 N N . ARG B 1 54 ? -21.353 2.707 -5.528 1.00 12.69 75 ARG B N 1
ATOM 5809 C CA . ARG B 1 54 ? -20.217 2.306 -4.698 1.00 12.77 75 ARG B CA 1
ATOM 5810 C C . ARG B 1 54 ? -18.917 2.450 -5.475 1.00 13.05 75 ARG B C 1
ATOM 5811 O O . ARG B 1 54 ? -17.906 2.875 -4.921 1.00 14.07 75 ARG B O 1
ATOM 5819 N N . GLU B 1 55 ? -18.931 2.109 -6.760 1.00 13.70 76 GLU B N 1
ATOM 5820 C CA . GLU B 1 55 ? -17.710 2.243 -7.547 1.00 12.89 76 GLU B CA 1
ATOM 5821 C C . GLU B 1 55 ? -17.309 3.712 -7.686 1.00 12.89 76 GLU B C 1
ATOM 5822 O O . GLU B 1 55 ? -16.129 4.046 -7.591 1.00 12.50 76 GLU B O 1
ATOM 5828 N N . ARG B 1 56 ? -18.284 4.589 -7.914 1.00 12.48 77 ARG B N 1
ATOM 5829 C CA . ARG B 1 56 ? -17.995 6.020 -8.050 1.00 13.64 77 ARG B CA 1
ATOM 5830 C C . ARG B 1 56 ? -17.310 6.555 -6.796 1.00 12.54 77 ARG B C 1
ATOM 5831 O O . ARG B 1 56 ? -16.293 7.242 -6.869 1.00 11.93 77 ARG B O 1
ATOM 5839 N N . ILE B 1 57 ? -17.886 6.235 -5.644 1.00 12.41 78 ILE B N 1
ATOM 5840 C CA . ILE B 1 57 ? -17.357 6.701 -4.372 1.00 12.06 78 ILE B CA 1
ATOM 5841 C C . ILE B 1 57 ? -16.039 6.025 -4.017 1.00 12.18 78 ILE B C 1
ATOM 5842 O O . ILE B 1 57 ? -15.144 6.664 -3.454 1.00 12.64 78 ILE B O 1
ATOM 5847 N N . MET B 1 58 ? -15.917 4.742 -4.348 1.00 12.55 79 MET B N 1
ATOM 5848 C CA . MET B 1 58 ? -14.684 4.013 -4.065 1.00 13.35 79 MET B CA 1
ATOM 5849 C C . MET B 1 58 ? -13.521 4.599 -4.861 1.00 12.59 79 MET B C 1
ATOM 5850 O O . MET B 1 58 ? -12.436 4.811 -4.314 1.00 13.33 79 MET B O 1
ATOM 5855 N N . ARG B 1 59 ? -13.736 4.850 -6.150 1.00 12.64 80 ARG B N 1
ATOM 5856 C CA . ARG B 1 59 ? -12.681 5.436 -6.978 1.00 11.87 80 ARG B CA 1
ATOM 5857 C C . ARG B 1 59 ? -12.302 6.796 -6.397 1.00 11.46 80 ARG B C 1
ATOM 5858 O O . ARG B 1 59 ? -11.114 7.125 -6.277 1.00 11.18 80 ARG B O 1
ATOM 5866 N N . PHE B 1 60 ? -13.311 7.581 -6.022 1.00 11.20 81 PHE B N 1
ATOM 5867 C CA . PHE B 1 60 ? -13.062 8.896 -5.437 1.00 11.06 81 PHE B CA 1
ATOM 5868 C C . PHE B 1 60 ? -12.284 8.772 -4.124 1.00 11.22 81 PHE B C 1
ATOM 5869 O O . PHE B 1 60 ? -11.280 9.463 -3.925 1.00 11.70 81 PHE B O 1
ATOM 5877 N N . ASP B 1 61 ? -12.751 7.890 -3.238 1.00 9.80 82 ASP B N 1
ATOM 5878 C CA . ASP B 1 61 ? -12.126 7.682 -1.928 1.00 10.60 82 ASP B CA 1
ATOM 5879 C C . ASP B 1 61 ? -10.644 7.353 -1.999 1.00 11.84 82 ASP B C 1
ATOM 5880 O O . ASP B 1 61 ? -9.894 7.660 -1.071 1.00 11.41 82 ASP B O 1
ATOM 5885 N N . HIS B 1 62 ? -10.224 6.729 -3.095 1.00 12.05 83 HIS B N 1
ATOM 5886 C CA . HIS B 1 62 ? -8.828 6.314 -3.234 1.00 10.98 83 HIS B CA 1
ATOM 5887 C C . HIS B 1 62 ? -8.004 7.038 -4.296 1.00 10.24 83 HIS B C 1
ATOM 5888 O O . HIS B 1 62 ? -6.996 6.503 -4.769 1.00 10.29 83 HIS B O 1
ATOM 5895 N N . GLU B 1 63 ? -8.406 8.252 -4.654 1.00 7.75 84 GLU B N 1
ATOM 5896 C CA . GLU B 1 63 ? -7.681 9.018 -5.668 1.00 9.91 84 GLU B CA 1
ATOM 5897 C C . GLU B 1 63 ? -6.244 9.409 -5.316 1.00 9.16 84 GLU B C 1
ATOM 5898 O O . GLU B 1 63 ? -5.372 9.430 -6.189 1.00 10.58 84 GLU B O 1
ATOM 5904 N N . ARG B 1 64 ? -5.996 9.722 -4.049 1.00 10.54 85 ARG B N 1
ATOM 5905 C CA . ARG B 1 64 ? -4.675 10.184 -3.632 1.00 9.33 85 ARG B CA 1
ATOM 5906 C C . ARG B 1 64 ? -3.585 9.156 -3.367 1.00 10.85 85 ARG B C 1
ATOM 5907 O O . ARG B 1 64 ? -3.842 8.052 -2.888 1.00 10.80 85 ARG B O 1
ATOM 5915 N N . ILE B 1 65 ? -2.354 9.558 -3.671 1.00 9.77 86 ILE B N 1
ATOM 5916 C CA . ILE B 1 65 ? -1.177 8.732 -3.425 1.00 9.94 86 ILE B CA 1
ATOM 5917 C C . ILE B 1 65 ? -0.238 9.626 -2.613 1.00 9.99 86 ILE B C 1
ATOM 5918 O O . ILE B 1 65 ? -0.391 10.851 -2.604 1.00 9.89 86 ILE B O 1
ATOM 5923 N N . PRO B 1 66 ? 0.734 9.032 -1.905 1.00 10.07 87 PRO B N 1
ATOM 5924 C CA . PRO B 1 66 ? 1.661 9.842 -1.108 1.00 9.98 87 PRO B CA 1
ATOM 5925 C C . PRO B 1 66 ? 2.398 10.873 -1.960 1.00 10.89 87 PRO B C 1
ATOM 5926 O O . PRO B 1 66 ? 2.785 10.586 -3.093 1.00 10.80 87 PRO B O 1
ATOM 5930 N N . GLU B 1 67 ? 2.586 12.075 -1.422 1.00 9.88 88 GLU B N 1
ATOM 5931 C CA . GLU B 1 67 ? 3.324 13.104 -2.148 1.00 11.17 88 GLU B CA 1
ATOM 5932 C C . GLU B 1 67 ? 4.804 12.759 -1.990 1.00 10.83 88 GLU B C 1
ATOM 5933 O O . GLU B 1 67 ? 5.172 11.980 -1.105 1.00 11.77 88 GLU B O 1
ATOM 5939 N N . ARG B 1 68 ? 5.646 13.316 -2.852 1.00 9.70 89 ARG B N 1
ATOM 5940 C CA . ARG B 1 68 ? 7.086 13.080 -2.772 1.00 10.49 89 ARG B CA 1
ATOM 5941 C C . ARG B 1 68 ? 7.553 13.592 -1.405 1.00 11.45 89 ARG B C 1
ATOM 5942 O O . ARG B 1 68 ? 7.116 14.655 -0.964 1.00 10.78 89 ARG B O 1
ATOM 5950 N N . VAL B 1 69 ? 8.435 12.849 -0.737 1.00 11.66 90 VAL B N 1
ATOM 5951 C CA . VAL B 1 69 ? 8.918 13.255 0.584 1.00 11.82 90 VAL B CA 1
ATOM 5952 C C . VAL B 1 69 ? 9.621 14.625 0.524 1.00 10.64 90 VAL B C 1
ATOM 5953 O O . VAL B 1 69 ? 9.609 15.374 1.495 1.00 10.00 90 VAL B O 1
ATOM 5957 N N . VAL B 1 70 ? 10.239 14.937 -0.615 1.00 10.99 91 VAL B N 1
ATOM 5958 C CA . VAL B 1 70 ? 10.836 16.257 -0.856 1.00 9.91 91 VAL B CA 1
ATOM 5959 C C . VAL B 1 70 ? 10.434 16.621 -2.289 1.00 10.07 91 VAL B C 1
ATOM 5960 O O . VAL B 1 70 ? 10.131 15.736 -3.091 1.00 11.90 91 VAL B O 1
ATOM 5964 N N . HIS B 1 71 ? 10.409 17.915 -2.599 1.00 10.11 92 HIS B N 1
ATOM 5965 C CA . HIS B 1 71 ? 10.027 18.388 -3.930 1.00 9.71 92 HIS B CA 1
ATOM 5966 C C . HIS B 1 71 ? 8.590 17.987 -4.261 1.00 10.39 92 HIS B C 1
ATOM 5967 O O . HIS B 1 71 ? 8.266 17.712 -5.417 1.00 9.82 92 HIS B O 1
ATOM 5974 N N . ALA B 1 72 ? 7.730 17.957 -3.247 1.00 9.51 93 ALA B N 1
ATOM 5975 C CA . ALA B 1 72 ? 6.331 17.580 -3.443 1.00 10.12 93 ALA B CA 1
ATOM 5976 C C . ALA B 1 72 ? 5.564 18.541 -4.364 1.00 11.82 93 ALA B C 1
ATOM 5977 O O . ALA B 1 72 ? 4.685 18.112 -5.114 1.00 12.09 93 ALA B O 1
ATOM 5979 N N . ARG B 1 73 ? 5.889 19.832 -4.299 1.00 10.82 94 ARG B N 1
ATOM 5980 C CA . ARG B 1 73 ? 5.232 20.842 -5.135 1.00 11.26 94 ARG B CA 1
ATOM 5981 C C . ARG B 1 73 ? 6.039 21.041 -6.412 1.00 11.47 94 ARG B C 1
ATOM 5982 O O . ARG B 1 73 ? 7.187 21.479 -6.363 1.00 13.00 94 ARG B O 1
ATOM 5990 N N . GLY B 1 74 ? 5.442 20.726 -7.556 1.00 12.00 95 GLY B N 1
ATOM 5991 C CA . GLY B 1 74 ? 6.163 20.869 -8.807 1.00 12.17 95 GLY B CA 1
ATOM 5992 C C . GLY B 1 74 ? 5.280 20.926 -10.037 1.00 13.15 95 GLY B C 1
ATOM 5993 O O . GLY B 1 74 ? 4.099 20.593 -9.976 1.00 12.24 95 GLY B O 1
ATOM 5994 N N . SER B 1 75 ? 5.870 21.351 -11.152 1.00 11.03 96 SER B N 1
ATOM 5995 C CA . SER B 1 75 ? 5.168 21.476 -12.425 1.00 11.06 96 SER B CA 1
ATOM 5996 C C . SER B 1 75 ? 6.090 20.977 -13.522 1.00 11.92 96 SER B C 1
ATOM 5997 O O . SER B 1 75 ? 7.304 21.208 -13.471 1.00 12.55 96 SER B O 1
ATOM 6000 N N . GLY B 1 76 ? 5.519 20.304 -14.517 1.00 11.89 97 GLY B N 1
ATOM 6001 C CA . GLY B 1 76 ? 6.333 19.778 -15.597 1.00 12.25 97 GLY B CA 1
ATOM 6002 C C . GLY B 1 76 ? 5.763 19.913 -16.996 1.00 12.28 97 GLY B C 1
ATOM 6003 O O . GLY B 1 76 ? 4.607 20.304 -17.189 1.00 12.23 97 GLY B O 1
ATOM 6004 N N . ALA B 1 77 ? 6.595 19.580 -17.976 1.00 11.93 98 ALA B N 1
ATOM 6005 C CA . ALA B 1 77 ? 6.207 19.644 -19.378 1.00 12.26 98 ALA B CA 1
ATOM 6006 C C . ALA B 1 77 ? 7.125 18.769 -20.226 1.00 12.34 98 ALA B C 1
ATOM 6007 O O . ALA B 1 77 ? 8.227 18.409 -19.802 1.00 12.58 98 ALA B O 1
ATOM 6009 N N . PHE B 1 78 ? 6.654 18.435 -21.424 1.00 12.39 99 PHE B N 1
ATOM 6010 C CA . PHE B 1 78 ? 7.410 17.627 -22.381 1.00 13.80 99 PHE B CA 1
ATOM 6011 C C . PHE B 1 78 ? 8.237 18.551 -23.265 1.00 13.50 99 PHE B C 1
ATOM 6012 O O . PHE B 1 78 ? 7.891 19.716 -23.444 1.00 12.79 99 PHE B O 1
ATOM 6020 N N . GLY B 1 79 ? 9.313 18.021 -23.833 1.00 13.69 100 GLY B N 1
ATOM 6021 C CA . GLY B 1 79 ? 10.152 18.816 -24.714 1.00 14.00 100 GLY B CA 1
ATOM 6022 C C . GLY B 1 79 ? 11.114 17.942 -25.494 1.00 14.14 100 GLY B C 1
ATOM 6023 O O . GLY B 1 79 ? 10.889 16.737 -25.644 1.00 13.06 100 GLY B O 1
ATOM 6024 N N . LYS B 1 80 ? 12.182 18.552 -26.000 1.00 13.60 101 LYS B N 1
ATOM 6025 C CA . LYS B 1 80 ? 13.191 17.822 -26.751 1.00 14.87 101 LYS B CA 1
ATOM 6026 C C . LYS B 1 80 ? 14.573 18.390 -26.470 1.00 14.78 101 LYS B C 1
ATOM 6027 O O . LYS B 1 80 ? 14.721 19.560 -26.112 1.00 16.18 101 LYS B O 1
ATOM 6033 N N . PHE B 1 81 ? 15.577 17.538 -26.632 1.00 15.25 102 PHE B N 1
ATOM 6034 C CA . PHE B 1 81 ? 16.969 17.892 -26.402 1.00 15.72 102 PHE B CA 1
ATOM 6035 C C . PHE B 1 81 ? 17.794 17.450 -27.602 1.00 16.64 102 PHE B C 1
ATOM 6036 O O . PHE B 1 81 ? 17.510 16.424 -28.220 1.00 16.12 102 PHE B O 1
ATOM 6044 N N . LYS B 1 82 ? 18.827 18.217 -27.917 1.00 18.54 103 LYS B N 1
ATOM 6045 C CA . LYS B 1 82 ? 19.687 17.887 -29.038 1.00 20.76 103 LYS B CA 1
ATOM 6046 C C . LYS B 1 82 ? 21.031 18.569 -28.878 1.00 20.53 103 LYS B C 1
ATOM 6047 O O . LYS B 1 82 ? 21.098 19.748 -28.526 1.00 21.26 103 LYS B O 1
ATOM 6053 N N . VAL B 1 83 ? 22.104 17.825 -29.113 1.00 20.36 104 VAL B N 1
ATOM 6054 C CA . VAL B 1 83 ? 23.426 18.421 -29.026 1.00 21.19 104 VAL B CA 1
ATOM 6055 C C . VAL B 1 83 ? 23.742 18.951 -30.415 1.00 20.35 104 VAL B C 1
ATOM 6056 O O . VAL B 1 83 ? 23.381 18.333 -31.421 1.00 20.13 104 VAL B O 1
ATOM 6060 N N . TYR B 1 84 ? 24.371 20.118 -30.468 1.00 21.23 105 TYR B N 1
ATOM 6061 C CA . TYR B 1 84 ? 24.745 20.716 -31.739 1.00 21.65 105 TYR B CA 1
ATOM 6062 C C . TYR B 1 84 ? 26.242 20.537 -31.930 1.00 23.53 105 TYR B C 1
ATOM 6063 O O . TYR B 1 84 ? 26.789 20.849 -32.985 1.00 24.69 105 TYR B O 1
ATOM 6072 N N . GLU B 1 85 ? 26.892 20.023 -30.891 1.00 23.72 106 GLU B N 1
ATOM 6073 C CA . GLU B 1 85 ? 28.325 19.760 -30.916 1.00 25.90 106 GLU B CA 1
ATOM 6074 C C . GLU B 1 85 ? 28.565 18.439 -30.192 1.00 25.21 106 GLU B C 1
ATOM 6075 O O . GLU B 1 85 ? 28.279 18.315 -29.001 1.00 25.09 106 GLU B O 1
ATOM 6081 N N . SER B 1 86 ? 29.081 17.450 -30.913 1.00 24.28 107 SER B N 1
ATOM 6082 C CA . SER B 1 86 ? 29.347 16.142 -30.325 1.00 23.98 107 SER B CA 1
ATOM 6083 C C . SER B 1 86 ? 30.406 16.196 -29.223 1.00 24.44 107 SER B C 1
ATOM 6084 O O . SER B 1 86 ? 31.431 16.863 -29.364 1.00 24.98 107 SER B O 1
ATOM 6087 N N . ALA B 1 87 ? 30.151 15.484 -28.127 1.00 23.18 108 ALA B N 1
ATOM 6088 C CA . ALA B 1 87 ? 31.081 15.432 -27.006 1.00 23.34 108 ALA B CA 1
ATOM 6089 C C . ALA B 1 87 ? 31.728 14.052 -26.981 1.00 23.58 108 ALA B C 1
ATOM 6090 O O . ALA B 1 87 ? 32.045 13.521 -25.916 1.00 23.41 108 ALA B O 1
ATOM 6092 N N . SER B 1 88 ? 31.919 13.480 -28.167 1.00 23.33 109 SER B N 1
ATOM 6093 C CA . SER B 1 88 ? 32.514 12.155 -28.303 1.00 23.84 109 SER B CA 1
ATOM 6094 C C . SER B 1 88 ? 33.891 12.047 -27.663 1.00 23.22 109 SER B C 1
ATOM 6095 O O . SER B 1 88 ? 34.352 10.945 -27.374 1.00 24.03 109 SER B O 1
ATOM 6098 N N . ASP B 1 89 ? 34.550 13.181 -27.445 1.00 23.42 110 ASP B N 1
ATOM 6099 C CA . ASP B 1 89 ? 35.871 13.168 -26.823 1.00 24.04 110 ASP B CA 1
ATOM 6100 C C . ASP B 1 89 ? 35.747 12.872 -25.331 1.00 23.98 110 ASP B C 1
ATOM 6101 O O . ASP B 1 89 ? 36.703 12.424 -24.692 1.00 23.79 110 ASP B O 1
ATOM 6106 N N . LEU B 1 90 ? 34.558 13.115 -24.785 1.00 21.83 111 LEU B N 1
ATOM 6107 C CA . LEU B 1 90 ? 34.308 12.880 -23.369 1.00 20.73 111 LEU B CA 1
ATOM 6108 C C . LEU B 1 90 ? 33.473 11.630 -23.121 1.00 20.55 111 LEU B C 1
ATOM 6109 O O . LEU B 1 90 ? 33.682 10.926 -22.136 1.00 19.56 111 LEU B O 1
ATOM 6114 N N . THR B 1 91 ? 32.535 11.353 -24.021 1.00 19.93 112 THR B N 1
ATOM 6115 C CA . THR B 1 91 ? 31.646 10.213 -23.854 1.00 19.75 112 THR B CA 1
ATOM 6116 C C . THR B 1 91 ? 31.219 9.567 -25.168 1.00 20.37 112 THR B C 1
ATOM 6117 O O . THR B 1 91 ? 31.232 10.204 -26.220 1.00 20.80 112 THR B O 1
ATOM 6121 N N . MET B 1 92 ? 30.829 8.297 -25.097 1.00 20.31 113 MET B N 1
ATOM 6122 C CA . MET B 1 92 ? 30.353 7.596 -26.278 1.00 19.88 113 MET B CA 1
ATOM 6123 C C . MET B 1 92 ? 28.847 7.378 -26.174 1.00 19.54 113 MET B C 1
ATOM 6124 O O . MET B 1 92 ? 28.268 6.593 -26.917 1.00 18.42 113 MET B O 1
ATOM 6129 N N . ALA B 1 93 ? 28.216 8.094 -25.247 1.00 18.05 114 ALA B N 1
ATOM 6130 C CA . ALA B 1 93 ? 26.770 8.010 -25.077 1.00 17.55 114 ALA B CA 1
ATOM 6131 C C . ALA B 1 93 ? 26.145 8.769 -26.249 1.00 16.81 114 ALA B C 1
ATOM 6132 O O . ALA B 1 93 ? 26.343 9.974 -26.390 1.00 17.78 114 ALA B O 1
ATOM 6134 N N . PRO B 1 94 ? 25.383 8.072 -27.104 1.00 16.59 115 PRO B N 1
ATOM 6135 C CA . PRO B 1 94 ? 24.737 8.696 -28.267 1.00 16.97 115 PRO B CA 1
ATOM 6136 C C . PRO B 1 94 ? 23.898 9.943 -27.976 1.00 17.97 115 PRO B C 1
ATOM 6137 O O . PRO B 1 94 ? 23.814 10.853 -28.804 1.00 17.41 115 PRO B O 1
ATOM 6141 N N . VAL B 1 95 ? 23.270 9.992 -26.806 1.00 17.85 116 VAL B N 1
ATOM 6142 C CA . VAL B 1 95 ? 22.452 11.149 -26.467 1.00 16.76 116 VAL B CA 1
ATOM 6143 C C . VAL B 1 95 ? 23.296 12.429 -26.436 1.00 16.94 116 VAL B C 1
ATOM 6144 O O . VAL B 1 95 ? 22.775 13.530 -26.629 1.00 16.01 116 VAL B O 1
ATOM 6148 N N . LEU B 1 96 ? 24.601 12.281 -26.217 1.00 16.73 117 LEU B N 1
ATOM 6149 C CA . LEU B 1 96 ? 25.497 13.435 -26.170 1.00 17.11 117 LEU B CA 1
ATOM 6150 C C . LEU B 1 96 ? 26.467 13.519 -27.353 1.00 17.69 117 LEU B C 1
ATOM 6151 O O . LEU B 1 96 ? 27.330 14.398 -27.381 1.00 17.51 117 LEU B O 1
ATOM 6156 N N . THR B 1 97 ? 26.330 12.614 -28.322 1.00 18.81 118 THR B N 1
ATOM 6157 C CA . THR B 1 97 ? 27.214 12.620 -29.488 1.00 21.05 118 THR B CA 1
ATOM 6158 C C . THR B 1 97 ? 26.476 12.686 -30.824 1.00 22.35 118 THR B C 1
ATOM 6159 O O . THR B 1 97 ? 27.049 13.096 -31.833 1.00 22.48 118 THR B O 1
ATOM 6163 N N . ASP B 1 98 ? 25.209 12.281 -30.831 1.00 22.37 119 ASP B N 1
ATOM 6164 C CA . ASP B 1 98 ? 24.413 12.293 -32.054 1.00 22.94 119 ASP B CA 1
ATOM 6165 C C . ASP B 1 98 ? 23.793 13.668 -32.283 1.00 23.23 119 ASP B C 1
ATOM 6166 O O . ASP B 1 98 ? 22.821 14.034 -31.619 1.00 21.99 119 ASP B O 1
ATOM 6171 N N . THR B 1 99 ? 24.351 14.423 -33.229 1.00 21.43 120 THR B N 1
ATOM 6172 C CA . THR B 1 99 ? 23.858 15.766 -33.531 1.00 22.45 120 THR B CA 1
ATOM 6173 C C . THR B 1 99 ? 22.707 15.772 -34.532 1.00 23.28 120 THR B C 1
ATOM 6174 O O . THR B 1 99 ? 22.181 16.830 -34.867 1.00 23.43 120 THR B O 1
ATOM 6178 N N . SER B 1 100 ? 22.317 14.602 -35.020 1.00 23.81 121 SER B N 1
ATOM 6179 C CA . SER B 1 100 ? 21.231 14.542 -35.990 1.00 26.62 121 SER B CA 1
ATOM 6180 C C . SER B 1 100 ? 19.909 14.109 -35.366 1.00 27.94 121 SER B C 1
ATOM 6181 O O . SER B 1 100 ? 18.842 14.406 -35.900 1.00 29.54 121 SER B O 1
ATOM 6184 N N . ARG B 1 101 ? 19.979 13.417 -34.233 1.00 28.27 122 ARG B N 1
ATOM 6185 C CA . ARG B 1 101 ? 18.778 12.944 -33.550 1.00 29.32 122 ARG B CA 1
ATOM 6186 C C . ARG B 1 101 ? 18.304 13.928 -32.486 1.00 28.29 122 ARG B C 1
ATOM 6187 O O . ARG B 1 101 ? 19.097 14.680 -31.918 1.00 30.53 122 ARG B O 1
ATOM 6195 N N . GLU B 1 102 ? 17.003 13.924 -32.228 1.00 26.54 123 GLU B N 1
ATOM 6196 C CA . GLU B 1 102 ? 16.434 14.766 -31.184 1.00 25.74 123 GLU B CA 1
ATOM 6197 C C . GLU B 1 102 ? 15.953 13.789 -30.120 1.00 23.07 123 GLU B C 1
ATOM 6198 O O . GLU B 1 102 ? 15.337 12.772 -30.440 1.00 22.62 123 GLU B O 1
ATOM 6204 N N . THR B 1 103 ? 16.262 14.080 -28.862 1.00 19.05 124 THR B N 1
ATOM 6205 C CA . THR B 1 103 ? 15.860 13.210 -27.763 1.00 16.41 124 THR B CA 1
ATOM 6206 C C . THR B 1 103 ? 14.689 13.800 -26.987 1.00 14.29 124 THR B C 1
ATOM 6207 O O . THR B 1 103 ? 14.766 14.920 -26.479 1.00 13.01 124 THR B O 1
ATOM 6211 N N . PRO B 1 104 ? 13.580 13.052 -26.891 1.00 14.15 125 PRO B N 1
ATOM 6212 C CA . PRO B 1 104 ? 12.411 13.546 -26.159 1.00 14.46 125 PRO B CA 1
ATOM 6213 C C . PRO B 1 104 ? 12.729 13.606 -24.670 1.00 13.19 125 PRO B C 1
ATOM 6214 O O . PRO B 1 104 ? 13.471 12.772 -24.161 1.00 13.71 125 PRO B O 1
ATOM 6218 N N . VAL B 1 105 ? 12.173 14.589 -23.975 1.00 13.42 126 VAL B N 1
ATOM 6219 C CA . VAL B 1 105 ? 12.389 14.698 -22.538 1.00 12.32 126 VAL B CA 1
ATOM 6220 C C . VAL B 1 105 ? 11.116 15.150 -21.841 1.00 12.60 126 VAL B C 1
ATOM 6221 O O . VAL B 1 105 ? 10.164 15.602 -22.482 1.00 11.81 126 VAL B O 1
ATOM 6225 N N . PHE B 1 106 ? 11.089 14.966 -20.527 1.00 13.17 127 PHE B N 1
ATOM 6226 C CA . PHE B 1 106 ? 10.001 15.484 -19.712 1.00 11.65 127 PHE B CA 1
ATOM 6227 C C . PHE B 1 106 ? 10.788 16.117 -18.586 1.00 11.69 127 PHE B C 1
ATOM 6228 O O . PHE B 1 106 ? 11.747 15.525 -18.076 1.00 11.17 127 PHE B O 1
ATOM 6236 N N . VAL B 1 107 ? 10.399 17.329 -18.220 1.00 10.30 128 VAL B N 1
ATOM 6237 C CA . VAL B 1 107 ? 11.075 18.056 -17.171 1.00 10.54 128 VAL B CA 1
ATOM 6238 C C . VAL B 1 107 ? 10.085 18.443 -16.088 1.00 11.10 128 VAL B C 1
ATOM 6239 O O . VAL B 1 107 ? 8.991 18.927 -16.383 1.00 10.95 128 VAL B O 1
ATOM 6243 N N . ARG B 1 108 ? 10.453 18.196 -14.835 1.00 10.80 129 ARG B N 1
ATOM 6244 C CA . ARG B 1 108 ? 9.609 18.590 -13.720 1.00 10.49 129 ARG B CA 1
ATOM 6245 C C . ARG B 1 108 ? 10.423 19.556 -12.867 1.00 10.97 129 ARG B C 1
ATOM 6246 O O . ARG B 1 108 ? 11.554 19.253 -12.485 1.00 11.65 129 ARG B O 1
ATOM 6254 N N . PHE B 1 109 ? 9.853 20.726 -12.606 1.00 9.82 130 PHE B N 1
ATOM 6255 C CA . PHE B 1 109 ? 10.492 21.734 -11.769 1.00 10.90 130 PHE B CA 1
ATOM 6256 C C . PHE B 1 109 ? 9.748 21.653 -10.447 1.00 11.72 130 PHE B C 1
ATOM 6257 O O . PHE B 1 109 ? 8.595 21.221 -10.414 1.00 13.05 130 PHE B O 1
ATOM 6265 N N . SER B 1 110 ? 10.378 22.086 -9.364 1.00 10.08 131 SER B N 1
ATOM 6266 C CA . SER B 1 110 ? 9.726 21.998 -8.061 1.00 11.61 131 SER B CA 1
ATOM 6267 C C . SER B 1 110 ? 10.396 22.844 -6.993 1.00 11.57 131 SER B C 1
ATOM 6268 O O . SER B 1 110 ? 11.446 23.431 -7.221 1.00 12.36 131 SER B O 1
ATOM 6271 N N . THR B 1 111 ? 9.756 22.920 -5.829 1.00 13.12 132 THR B N 1
ATOM 6272 C CA . THR B 1 111 ? 10.354 23.593 -4.683 1.00 12.30 132 THR B CA 1
ATOM 6273 C C . THR B 1 111 ? 10.848 22.369 -3.903 1.00 12.10 132 THR B C 1
ATOM 6274 O O . THR B 1 111 ? 10.825 21.260 -4.439 1.00 13.78 132 THR B O 1
ATOM 6278 N N . VAL B 1 112 ? 11.295 22.537 -2.665 1.00 11.33 133 VAL B N 1
ATOM 6279 C CA . VAL B 1 112 ? 11.806 21.391 -1.914 1.00 12.24 133 VAL B CA 1
ATOM 6280 C C . VAL B 1 112 ? 11.059 21.038 -0.633 1.00 12.38 133 VAL B C 1
ATOM 6281 O O . VAL B 1 112 ? 10.629 19.902 -0.445 1.00 12.05 133 VAL B O 1
ATOM 6285 N N . LEU B 1 113 ? 10.920 22.021 0.249 1.00 11.68 134 LEU B N 1
ATOM 6286 C CA . LEU B 1 113 ? 10.288 21.819 1.551 1.00 13.03 134 LEU B CA 1
ATOM 6287 C C . LEU B 1 113 ? 8.769 21.699 1.611 1.00 11.51 134 LEU B C 1
ATOM 6288 O O . LEU B 1 113 ? 8.245 20.904 2.384 1.00 12.22 134 LEU B O 1
ATOM 6293 N N . GLY B 1 114 ? 8.065 22.493 0.816 1.00 12.24 135 GLY B N 1
ATOM 6294 C CA . GLY B 1 114 ? 6.612 22.472 0.864 1.00 11.89 135 GLY B CA 1
ATOM 6295 C C . GLY B 1 114 ? 5.895 21.208 0.423 1.00 10.97 135 GLY B C 1
ATOM 6296 O O . GLY B 1 114 ? 6.417 20.430 -0.368 1.00 12.25 135 GLY B O 1
ATOM 6297 N N . SER B 1 115 ? 4.697 20.999 0.963 1.00 10.89 136 SER B N 1
ATOM 6298 C CA . SER B 1 115 ? 3.876 19.852 0.585 1.00 12.48 136 SER B CA 1
ATOM 6299 C C . SER B 1 115 ? 3.161 20.258 -0.708 1.00 13.28 136 SER B C 1
ATOM 6300 O O . SER B 1 115 ? 3.322 21.386 -1.175 1.00 12.13 136 SER B O 1
ATOM 6303 N N . ARG B 1 116 ? 2.374 19.347 -1.276 1.00 13.69 137 ARG B N 1
ATOM 6304 C CA . ARG B 1 116 ? 1.647 19.573 -2.540 1.00 17.84 137 ARG B CA 1
ATOM 6305 C C . ARG B 1 116 ? 0.878 20.861 -2.845 1.00 18.40 137 ARG B C 1
ATOM 6306 O O . ARG B 1 116 ? 0.886 21.326 -3.994 1.00 22.54 137 ARG B O 1
ATOM 6314 N N . GLY B 1 117 ? 0.188 21.418 -1.858 1.00 19.77 138 GLY B N 1
ATOM 6315 C CA . GLY B 1 117 ? -0.572 22.631 -2.116 1.00 16.57 138 GLY B CA 1
ATOM 6316 C C . GLY B 1 117 ? 0.148 23.912 -1.737 1.00 14.36 138 GLY B C 1
ATOM 6317 O O . GLY B 1 117 ? -0.441 24.991 -1.780 1.00 14.24 138 GLY B O 1
ATOM 6318 N N . SER B 1 118 ? 1.421 23.806 -1.365 1.00 12.09 139 SER B N 1
ATOM 6319 C CA . SER B 1 118 ? 2.176 24.995 -0.988 1.00 12.17 139 SER B CA 1
ATOM 6320 C C . SER B 1 118 ? 2.434 25.868 -2.216 1.00 13.31 139 SER B C 1
ATOM 6321 O O . SER B 1 118 ? 2.363 25.394 -3.353 1.00 12.67 139 SER B O 1
ATOM 6324 N N . ALA B 1 119 ? 2.750 27.137 -1.972 1.00 12.39 140 ALA B N 1
ATOM 6325 C CA . ALA B 1 119 ? 2.968 28.121 -3.033 1.00 11.47 140 ALA B CA 1
ATOM 6326 C C . ALA B 1 119 ? 4.227 27.983 -3.880 1.00 12.34 140 ALA B C 1
ATOM 6327 O O . ALA B 1 119 ? 5.263 27.519 -3.415 1.00 11.84 140 ALA B O 1
ATOM 6329 N N . ASP B 1 120 ? 4.127 28.423 -5.133 1.00 13.20 141 ASP B N 1
ATOM 6330 C CA . ASP B 1 120 ? 5.251 28.374 -6.061 1.00 13.54 141 ASP B CA 1
ATOM 6331 C C . ASP B 1 120 ? 6.368 29.360 -5.718 1.00 12.90 141 ASP B C 1
ATOM 6332 O O . ASP B 1 120 ? 7.551 29.026 -5.806 1.00 13.25 141 ASP B O 1
ATOM 6337 N N . THR B 1 121 ? 5.987 30.571 -5.324 1.00 13.35 142 THR B N 1
ATOM 6338 C CA . THR B 1 121 ? 6.955 31.634 -5.059 1.00 13.61 142 THR B CA 1
ATOM 6339 C C . THR B 1 121 ? 7.550 31.792 -3.660 1.00 15.48 142 THR B C 1
ATOM 6340 O O . THR B 1 121 ? 7.805 32.910 -3.207 1.00 16.58 142 THR B O 1
ATOM 6344 N N . VAL B 1 122 ? 7.781 30.682 -2.977 1.00 13.91 143 VAL B N 1
ATOM 6345 C CA . VAL B 1 122 ? 8.379 30.737 -1.649 1.00 13.62 143 VAL B CA 1
ATOM 6346 C C . VAL B 1 122 ? 9.895 30.841 -1.835 1.00 13.16 143 VAL B C 1
ATOM 6347 O O . VAL B 1 122 ? 10.388 30.726 -2.958 1.00 13.13 143 VAL B O 1
ATOM 6351 N N . ARG B 1 123 ? 10.632 31.091 -0.754 1.00 12.17 144 ARG B N 1
ATOM 6352 C CA . ARG B 1 123 ? 12.091 31.124 -0.853 1.00 13.50 144 ARG B CA 1
ATOM 6353 C C . ARG B 1 123 ? 12.521 29.683 -0.614 1.00 14.31 144 ARG B C 1
ATOM 6354 O O . ARG B 1 123 ? 12.291 29.129 0.464 1.00 13.85 144 ARG B O 1
ATOM 6362 N N . ASP B 1 124 ? 13.148 29.074 -1.614 1.00 13.29 145 ASP B N 1
ATOM 6363 C CA . ASP B 1 124 ? 13.568 27.687 -1.486 1.00 14.89 145 ASP B CA 1
ATOM 6364 C C . ASP B 1 124 ? 14.431 27.322 -2.676 1.00 14.46 145 ASP B C 1
ATOM 6365 O O . ASP B 1 124 ? 14.493 28.058 -3.667 1.00 13.98 145 ASP B O 1
ATOM 6370 N N . VAL B 1 125 ? 15.110 26.187 -2.573 1.00 14.36 146 VAL B N 1
ATOM 6371 C CA . VAL B 1 125 ? 15.910 25.702 -3.682 1.00 14.34 146 VAL B CA 1
ATOM 6372 C C . VAL B 1 125 ? 14.845 25.232 -4.669 1.00 14.55 146 VAL B C 1
ATOM 6373 O O . VAL B 1 125 ? 13.734 24.896 -4.256 1.00 15.64 146 VAL B O 1
ATOM 6377 N N . ARG B 1 126 ? 15.151 25.239 -5.962 1.00 13.44 147 ARG B N 1
ATOM 6378 C CA . ARG B 1 126 ? 14.185 24.756 -6.946 1.00 13.82 147 ARG B CA 1
ATOM 6379 C C . ARG B 1 126 ? 14.735 23.512 -7.625 1.00 14.23 147 ARG B C 1
ATOM 6380 O O . ARG B 1 126 ? 15.904 23.483 -8.023 1.00 14.04 147 ARG B O 1
ATOM 6388 N N . GLY B 1 127 ? 13.895 22.484 -7.737 1.00 13.48 148 GLY B N 1
ATOM 6389 C CA . GLY B 1 127 ? 14.299 21.254 -8.400 1.00 11.40 148 GLY B CA 1
ATOM 6390 C C . GLY B 1 127 ? 14.194 21.439 -9.906 1.00 12.32 148 GLY B C 1
ATOM 6391 O O . GLY B 1 127 ? 13.300 22.141 -10.378 1.00 11.51 148 GLY B O 1
ATOM 6392 N N . PHE B 1 128 ? 15.094 20.801 -10.652 1.00 12.24 149 PHE B N 1
ATOM 6393 C CA . PHE B 1 128 ? 15.157 20.893 -12.118 1.00 12.08 149 PHE B CA 1
ATOM 6394 C C . PHE B 1 128 ? 15.507 19.482 -12.573 1.00 12.38 149 PHE B C 1
ATOM 6395 O O . PHE B 1 128 ? 16.680 19.156 -12.771 1.00 13.37 149 PHE B O 1
ATOM 6403 N N . ALA B 1 129 ? 14.485 18.642 -12.719 1.00 12.10 150 ALA B N 1
ATOM 6404 C CA . ALA B 1 129 ? 14.691 17.248 -13.102 1.00 11.15 150 ALA B CA 1
ATOM 6405 C C . ALA B 1 129 ? 14.324 16.959 -14.545 1.00 11.61 150 ALA B C 1
ATOM 6406 O O . ALA B 1 129 ? 13.205 17.243 -14.986 1.00 12.58 150 ALA B O 1
ATOM 6408 N N . VAL B 1 130 ? 15.273 16.370 -15.267 1.00 11.69 151 VAL B N 1
ATOM 6409 C CA . VAL B 1 130 ? 15.095 16.037 -16.674 1.00 11.60 151 VAL B CA 1
ATOM 6410 C C . VAL B 1 130 ? 15.218 14.542 -16.956 1.00 11.76 151 VAL B C 1
ATOM 6411 O O . VAL B 1 130 ? 16.214 13.905 -16.593 1.00 12.32 151 VAL B O 1
ATOM 6415 N N . LYS B 1 131 ? 14.199 13.983 -17.602 1.00 11.99 152 LYS B N 1
ATOM 6416 C CA . LYS B 1 131 ? 14.223 12.578 -17.979 1.00 11.33 152 LYS B CA 1
ATOM 6417 C C . LYS B 1 131 ? 14.455 12.523 -19.483 1.00 12.41 152 LYS B C 1
ATOM 6418 O O . LYS B 1 131 ? 13.628 13.007 -20.267 1.00 12.28 152 LYS B O 1
ATOM 6424 N N . PHE B 1 132 ? 15.597 11.970 -19.880 1.00 12.38 153 PHE B N 1
ATOM 6425 C CA . PHE B 1 132 ? 15.943 11.833 -21.295 1.00 12.89 153 PHE B CA 1
ATOM 6426 C C . PHE B 1 132 ? 15.505 10.447 -21.772 1.00 12.80 153 PHE B C 1
ATOM 6427 O O . PHE B 1 132 ? 16.036 9.431 -21.319 1.00 12.29 153 PHE B O 1
ATOM 6435 N N . TYR B 1 133 ? 14.543 10.403 -22.686 1.00 12.49 154 TYR B N 1
ATOM 6436 C CA . TYR B 1 133 ? 14.070 9.127 -23.219 1.00 13.11 154 TYR B CA 1
ATOM 6437 C C . TYR B 1 133 ? 14.931 8.762 -24.427 1.00 12.76 154 TYR B C 1
ATOM 6438 O O . TYR B 1 133 ? 14.480 8.866 -25.568 1.00 13.43 154 TYR B O 1
ATOM 6447 N N . THR B 1 134 ? 16.165 8.324 -24.184 1.00 13.19 155 THR B N 1
ATOM 6448 C CA . THR B 1 134 ? 17.059 7.978 -25.287 1.00 13.93 155 THR B CA 1
ATOM 6449 C C . THR B 1 134 ? 16.809 6.589 -25.863 1.00 15.29 155 THR B C 1
ATOM 6450 O O . THR B 1 134 ? 16.139 5.748 -25.254 1.00 15.84 155 THR B O 1
ATOM 6454 N N . GLU B 1 135 ? 17.358 6.353 -27.050 1.00 16.06 156 GLU B N 1
ATOM 6455 C CA . GLU B 1 135 ? 17.229 5.065 -27.718 1.00 17.73 156 GLU B CA 1
ATOM 6456 C C . GLU B 1 135 ? 18.026 4.003 -26.956 1.00 17.26 156 GLU B C 1
ATOM 6457 O O . GLU B 1 135 ? 17.835 2.808 -27.173 1.00 18.29 156 GLU B O 1
ATOM 6463 N N . GLU B 1 136 ? 18.923 4.446 -26.076 1.00 15.16 157 GLU B N 1
ATOM 6464 C CA . GLU B 1 136 ? 19.754 3.537 -25.286 1.00 14.85 157 GLU B CA 1
ATOM 6465 C C . GLU B 1 136 ? 19.265 3.416 -23.837 1.00 14.04 157 GLU B C 1
ATOM 6466 O O . GLU B 1 136 ? 19.990 2.921 -22.968 1.00 14.16 157 GLU B O 1
ATOM 6472 N N . GLY B 1 137 ? 18.042 3.872 -23.578 1.00 14.09 158 GLY B N 1
ATOM 6473 C CA . GLY B 1 137 ? 17.492 3.797 -22.232 1.00 12.49 158 GLY B CA 1
ATOM 6474 C C . GLY B 1 137 ? 17.219 5.162 -21.617 1.00 12.57 158 GLY B C 1
ATOM 6475 O O . GLY B 1 137 ? 17.567 6.192 -22.193 1.00 12.25 158 GLY B O 1
ATOM 6476 N N . ASN B 1 138 ? 16.591 5.182 -20.446 1.00 11.68 159 ASN B N 1
ATOM 6477 C CA . ASN B 1 138 ? 16.294 6.449 -19.794 1.00 12.76 159 ASN B CA 1
ATOM 6478 C C . ASN B 1 138 ? 17.452 6.977 -18.969 1.00 13.75 159 ASN B C 1
ATOM 6479 O O . ASN B 1 138 ? 18.011 6.270 -18.127 1.00 14.86 159 ASN B O 1
ATOM 6484 N N . TRP B 1 139 ? 17.817 8.225 -19.230 1.00 12.96 160 TRP B N 1
ATOM 6485 C CA . TRP B 1 139 ? 18.871 8.884 -18.478 1.00 13.70 160 TRP B CA 1
ATOM 6486 C C . TRP B 1 139 ? 18.208 10.052 -17.758 1.00 13.16 160 TRP B C 1
ATOM 6487 O O . TRP B 1 139 ? 17.567 10.887 -18.385 1.00 12.67 160 TRP B O 1
ATOM 6498 N N . ASP B 1 140 ? 18.318 10.083 -16.435 1.00 13.12 161 ASP B N 1
ATOM 6499 C CA . ASP B 1 140 ? 17.743 11.187 -15.671 1.00 12.31 161 ASP B CA 1
ATOM 6500 C C . ASP B 1 140 ? 18.859 12.066 -15.127 1.00 13.36 161 ASP B C 1
ATOM 6501 O O . ASP B 1 140 ? 19.846 11.558 -14.595 1.00 14.22 161 ASP B O 1
ATOM 6506 N N . LEU B 1 141 ? 18.703 13.377 -15.264 1.00 13.09 162 LEU B N 1
ATOM 6507 C CA . LEU B 1 141 ? 19.660 14.317 -14.696 1.00 12.85 162 LEU B CA 1
ATOM 6508 C C . LEU B 1 141 ? 18.803 15.038 -13.669 1.00 11.99 162 LEU B C 1
ATOM 6509 O O . LEU B 1 141 ? 18.065 15.973 -13.996 1.00 11.43 162 LEU B O 1
ATOM 6514 N N . VAL B 1 142 ? 18.888 14.579 -12.427 1.00 11.74 163 VAL B N 1
ATOM 6515 C CA . VAL B 1 142 ? 18.093 15.136 -11.343 1.00 11.64 163 VAL B CA 1
ATOM 6516 C C . VAL B 1 142 ? 18.836 16.281 -10.659 1.00 12.59 163 VAL B C 1
ATOM 6517 O O . VAL B 1 142 ? 19.564 16.071 -9.691 1.00 12.87 163 VAL B O 1
ATOM 6521 N N . GLY B 1 143 ? 18.647 17.496 -11.167 1.00 12.21 164 GLY B N 1
ATOM 6522 C CA . GLY B 1 143 ? 19.346 18.636 -10.597 1.00 13.77 164 GLY B CA 1
ATOM 6523 C C . GLY B 1 143 ? 18.530 19.673 -9.852 1.00 13.88 164 GLY B C 1
ATOM 6524 O O . GLY B 1 143 ? 17.333 19.503 -9.643 1.00 13.24 164 GLY B O 1
ATOM 6525 N N . ASN B 1 144 ? 19.198 20.744 -9.427 1.00 13.61 165 ASN B N 1
ATOM 6526 C CA . ASN B 1 144 ? 18.556 21.852 -8.717 1.00 13.87 165 ASN B CA 1
ATOM 6527 C C . ASN B 1 144 ? 18.999 23.147 -9.394 1.00 13.69 165 ASN B C 1
ATOM 6528 O O . ASN B 1 144 ? 19.878 23.125 -10.256 1.00 14.50 165 ASN B O 1
ATOM 6533 N N . ASN B 1 145 ? 18.405 24.270 -9.001 1.00 13.48 166 ASN B N 1
ATOM 6534 C CA . ASN B 1 145 ? 18.747 25.558 -9.601 1.00 14.12 166 ASN B CA 1
ATOM 6535 C C . ASN B 1 145 ? 19.889 26.268 -8.865 1.00 13.69 166 ASN B C 1
ATOM 6536 O O . ASN B 1 145 ? 20.143 27.453 -9.088 1.00 14.40 166 ASN B O 1
ATOM 6541 N N . ILE B 1 146 ? 20.555 25.526 -7.985 1.00 13.82 167 ILE B N 1
ATOM 6542 C CA . ILE B 1 146 ? 21.701 25.999 -7.201 1.00 13.65 167 ILE B CA 1
ATOM 6543 C C . ILE B 1 146 ? 22.727 24.869 -7.360 1.00 13.87 167 ILE B C 1
ATOM 6544 O O . ILE B 1 146 ? 22.392 23.696 -7.204 1.00 16.26 167 ILE B O 1
ATOM 6549 N N . PRO B 1 147 ? 23.986 25.208 -7.694 1.00 15.85 168 PRO B N 1
ATOM 6550 C CA . PRO B 1 147 ? 25.091 24.266 -7.914 1.00 15.53 168 PRO B CA 1
ATOM 6551 C C . PRO B 1 147 ? 25.673 23.440 -6.764 1.00 16.09 168 PRO B C 1
ATOM 6552 O O . PRO B 1 147 ? 26.414 22.483 -7.011 1.00 16.74 168 PRO B O 1
ATOM 6556 N N . VAL B 1 148 ? 25.360 23.798 -5.524 1.00 15.95 169 VAL B N 1
ATOM 6557 C CA . VAL B 1 148 ? 25.884 23.054 -4.378 1.00 15.98 169 VAL B CA 1
ATOM 6558 C C . VAL B 1 148 ? 24.764 22.613 -3.448 1.00 16.33 169 VAL B C 1
ATOM 6559 O O . VAL B 1 148 ? 23.596 22.920 -3.694 1.00 14.46 169 VAL B O 1
ATOM 6563 N N . PHE B 1 149 ? 25.116 21.886 -2.388 1.00 16.52 170 PHE B N 1
ATOM 6564 C CA . PHE B 1 149 ? 24.114 21.427 -1.437 1.00 17.06 170 PHE B CA 1
ATOM 6565 C C . PHE B 1 149 ? 24.533 21.659 0.018 1.00 17.10 170 PHE B C 1
ATOM 6566 O O . PHE B 1 149 ? 25.685 21.997 0.294 1.00 17.55 170 PHE B O 1
ATOM 6574 N N . PHE B 1 150 ? 23.584 21.476 0.937 1.00 16.13 171 PHE B N 1
ATOM 6575 C CA . PHE B 1 150 ? 23.796 21.684 2.375 1.00 16.16 171 PHE B CA 1
ATOM 6576 C C . PHE B 1 150 ? 24.748 20.703 3.047 1.00 14.98 171 PHE B C 1
ATOM 6577 O O . PHE B 1 150 ? 25.386 21.035 4.047 1.00 14.16 171 PHE B O 1
ATOM 6585 N N . ILE B 1 151 ? 24.821 19.490 2.513 1.00 14.15 172 ILE B N 1
ATOM 6586 C CA . ILE B 1 151 ? 25.631 18.440 3.121 1.00 14.12 172 ILE B CA 1
ATOM 6587 C C . ILE B 1 151 ? 26.569 17.732 2.159 1.00 14.10 172 ILE B C 1
ATOM 6588 O O . ILE B 1 151 ? 26.385 17.788 0.946 1.00 14.86 172 ILE B O 1
ATOM 6593 N N . GLN B 1 152 ? 27.566 17.052 2.720 1.00 14.53 173 GLN B N 1
ATOM 6594 C CA . GLN B 1 152 ? 28.546 16.316 1.932 1.00 14.92 173 GLN B CA 1
ATOM 6595 C C . GLN B 1 152 ? 28.229 14.819 1.863 1.00 15.08 173 GLN B C 1
ATOM 6596 O O . GLN B 1 152 ? 28.588 14.151 0.894 1.00 15.23 173 GLN B O 1
ATOM 6602 N N . ASP B 1 153 ? 27.564 14.300 2.892 1.00 15.18 174 ASP B N 1
ATOM 6603 C CA . ASP B 1 153 ? 27.218 12.877 2.951 1.00 16.09 174 ASP B CA 1
ATOM 6604 C C . ASP B 1 153 ? 25.701 12.678 2.934 1.00 15.46 174 ASP B C 1
ATOM 6605 O O . ASP B 1 153 ? 24.979 13.279 3.727 1.00 15.54 174 ASP B O 1
ATOM 6610 N N . ALA B 1 154 ? 25.230 11.820 2.035 1.00 15.65 175 ALA B N 1
ATOM 6611 C CA . ALA B 1 154 ? 23.802 11.541 1.902 1.00 14.66 175 ALA B CA 1
ATOM 6612 C C . ALA B 1 154 ? 23.139 11.101 3.205 1.00 15.14 175 ALA B C 1
ATOM 6613 O O . ALA B 1 154 ? 21.949 11.332 3.411 1.00 13.12 175 ALA B O 1
ATOM 6615 N N . ILE B 1 155 ? 23.902 10.469 4.088 1.00 13.51 176 ILE B N 1
ATOM 6616 C CA . ILE B 1 155 ? 23.327 9.988 5.341 1.00 14.19 176 ILE B CA 1
ATOM 6617 C C . ILE B 1 155 ? 22.647 11.090 6.158 1.00 14.53 176 ILE B C 1
ATOM 6618 O O . ILE B 1 155 ? 21.746 10.810 6.949 1.00 14.72 176 ILE B O 1
ATOM 6623 N N . LYS B 1 156 ? 23.058 12.341 5.961 1.00 12.90 177 LYS B N 1
ATOM 6624 C CA . LYS B 1 156 ? 22.455 13.446 6.703 1.00 13.24 177 LYS B CA 1
ATOM 6625 C C . LYS B 1 156 ? 21.276 14.137 6.009 1.00 13.39 177 LYS B C 1
ATOM 6626 O O . LYS B 1 156 ? 20.786 15.159 6.491 1.00 13.64 177 LYS B O 1
ATOM 6632 N N . PHE B 1 157 ? 20.803 13.593 4.895 1.00 12.14 178 PHE B N 1
ATOM 6633 C CA . PHE B 1 157 ? 19.677 14.227 4.214 1.00 12.45 178 PHE B CA 1
ATOM 6634 C C . PHE B 1 157 ? 18.467 14.339 5.147 1.00 12.09 178 PHE B C 1
ATOM 6635 O O . PHE B 1 157 ? 17.795 15.370 5.181 1.00 12.36 178 PHE B O 1
ATOM 6643 N N . PRO B 1 158 ? 18.165 13.276 5.914 1.00 12.86 179 PRO B N 1
ATOM 6644 C CA . PRO B 1 158 ? 17.013 13.369 6.817 1.00 12.36 179 PRO B CA 1
ATOM 6645 C C . PRO B 1 158 ? 17.167 14.490 7.843 1.00 11.86 179 PRO B C 1
ATOM 6646 O O . PRO B 1 158 ? 16.184 15.095 8.260 1.00 12.88 179 PRO B O 1
ATOM 6650 N N . ASP B 1 159 ? 18.401 14.770 8.251 1.00 11.95 180 ASP B N 1
ATOM 6651 C CA . ASP B 1 159 ? 18.645 15.830 9.230 1.00 11.48 180 ASP B CA 1
ATOM 6652 C C . ASP B 1 159 ? 18.351 17.218 8.670 1.00 11.46 180 ASP B C 1
ATOM 6653 O O . ASP B 1 159 ? 17.593 17.991 9.258 1.00 12.55 180 ASP B O 1
ATOM 6658 N N . VAL B 1 160 ? 18.959 17.545 7.536 1.00 11.44 181 VAL B N 1
ATOM 6659 C CA . VAL B 1 160 ? 18.749 18.860 6.960 1.00 12.15 181 VAL B CA 1
ATOM 6660 C C . VAL B 1 160 ? 17.305 19.031 6.502 1.00 12.15 181 VAL B C 1
ATOM 6661 O O . VAL B 1 160 ? 16.731 20.106 6.652 1.00 11.82 181 VAL B O 1
ATOM 6665 N N . ILE B 1 161 ? 16.697 17.971 5.974 1.00 12.13 182 ILE B N 1
ATOM 6666 C CA . ILE B 1 161 ? 15.306 18.084 5.533 1.00 11.62 182 ILE B CA 1
ATOM 6667 C C . ILE B 1 161 ? 14.383 18.199 6.748 1.00 10.13 182 ILE B C 1
ATOM 6668 O O . ILE B 1 161 ? 13.469 19.018 6.763 1.00 11.95 182 ILE B O 1
ATOM 6673 N N . HIS B 1 162 ? 14.614 17.397 7.774 1.00 10.44 183 HIS B N 1
ATOM 6674 C CA . HIS B 1 162 ? 13.763 17.514 8.935 1.00 10.40 183 HIS B CA 1
ATOM 6675 C C . HIS B 1 162 ? 13.881 18.901 9.569 1.00 11.44 183 HIS B C 1
ATOM 6676 O O . HIS B 1 162 ? 12.891 19.474 10.020 1.00 11.35 183 HIS B O 1
ATOM 6683 N N . ALA B 1 163 ? 15.094 19.440 9.603 1.00 11.24 184 ALA B N 1
ATOM 6684 C CA . ALA B 1 163 ? 15.304 20.767 10.163 1.00 12.26 184 ALA B CA 1
ATOM 6685 C C . ALA B 1 163 ? 14.566 21.862 9.390 1.00 12.28 184 ALA B C 1
ATOM 6686 O O . ALA B 1 163 ? 14.032 22.791 9.989 1.00 12.06 184 ALA B O 1
ATOM 6688 N N . GLY B 1 164 ? 14.543 21.759 8.064 1.00 11.13 185 GLY B N 1
ATOM 6689 C CA . GLY B 1 164 ? 13.879 22.771 7.250 1.00 12.19 185 GLY B CA 1
ATOM 6690 C C . GLY B 1 164 ? 12.367 22.628 7.170 1.00 12.78 185 GLY B C 1
ATOM 6691 O O . GLY B 1 164 ? 11.644 23.619 7.084 1.00 12.33 185 GLY B O 1
ATOM 6692 N N . LYS B 1 165 ? 11.894 21.385 7.190 1.00 11.91 186 LYS B N 1
ATOM 6693 C CA . LYS B 1 165 ? 10.465 21.086 7.126 1.00 11.92 186 LYS B CA 1
ATOM 6694 C C . LYS B 1 165 ? 9.725 21.635 8.342 1.00 13.01 186 LYS B C 1
ATOM 6695 O O . LYS B 1 165 ? 10.346 22.120 9.292 1.00 13.25 186 LYS B O 1
ATOM 6701 N N . PRO B 1 166 ? 8.382 21.572 8.331 1.00 11.57 187 PRO B N 1
ATOM 6702 C CA . PRO B 1 166 ? 7.634 22.084 9.484 1.00 11.70 187 PRO B CA 1
ATOM 6703 C C . PRO B 1 166 ? 8.082 21.335 10.745 1.00 11.24 187 PRO B C 1
ATOM 6704 O O . PRO B 1 166 ? 8.341 20.129 10.701 1.00 11.28 187 PRO B O 1
ATOM 6708 N N . GLU B 1 167 ? 8.196 22.052 11.857 1.00 12.02 188 GLU B N 1
ATOM 6709 C CA . GLU B 1 167 ? 8.634 21.441 13.107 1.00 11.36 188 GLU B CA 1
ATOM 6710 C C . GLU B 1 167 ? 7.611 20.370 13.491 1.00 11.95 188 GLU B C 1
ATOM 6711 O O . GLU B 1 167 ? 6.405 20.574 13.362 1.00 12.51 188 GLU B O 1
ATOM 6717 N N . PRO B 1 168 ? 8.095 19.204 13.959 1.00 13.25 189 PRO B N 1
ATOM 6718 C CA . PRO B 1 168 ? 7.308 18.031 14.359 1.00 13.06 189 PRO B CA 1
ATOM 6719 C C . PRO B 1 168 ? 6.146 18.137 15.338 1.00 13.38 189 PRO B C 1
ATOM 6720 O O . PRO B 1 168 ? 5.141 17.447 15.170 1.00 11.94 189 PRO B O 1
ATOM 6724 N N . HIS B 1 169 ? 6.263 18.984 16.354 1.00 12.32 190 HIS B N 1
ATOM 6725 C CA . HIS B 1 169 ? 5.186 19.098 17.326 1.00 13.07 190 HIS B CA 1
ATOM 6726 C C . HIS B 1 169 ? 3.898 19.711 16.777 1.00 13.59 190 HIS B C 1
ATOM 6727 O O . HIS B 1 169 ? 2.812 19.187 17.022 1.00 13.90 190 HIS B O 1
ATOM 6734 N N . ASN B 1 170 ? 4.016 20.799 16.021 1.00 13.61 191 ASN B N 1
ATOM 6735 C CA . ASN B 1 170 ? 2.843 21.490 15.489 1.00 14.47 191 ASN B CA 1
ATOM 6736 C C . ASN B 1 170 ? 2.753 21.612 13.969 1.00 13.08 191 ASN B C 1
ATOM 6737 O O . ASN B 1 170 ? 1.785 22.159 13.452 1.00 13.26 191 ASN B O 1
ATOM 6742 N N . GLU B 1 171 ? 3.748 21.088 13.263 1.00 13.95 192 GLU B N 1
ATOM 6743 C CA . GLU B 1 171 ? 3.812 21.171 11.803 1.00 14.67 192 GLU B CA 1
ATOM 6744 C C . GLU B 1 171 ? 3.751 22.617 11.305 1.00 12.85 192 GLU B C 1
ATOM 6745 O O . GLU B 1 171 ? 2.966 22.953 10.419 1.00 10.45 192 GLU B O 1
ATOM 6751 N N . VAL B 1 172 ? 4.584 23.467 11.896 1.00 12.75 193 VAL B N 1
ATOM 6752 C CA . VAL B 1 172 ? 4.695 24.871 11.510 1.00 11.99 193 VAL B CA 1
ATOM 6753 C C . VAL B 1 172 ? 6.204 25.088 11.358 1.00 13.50 193 VAL B C 1
ATOM 6754 O O . VAL B 1 172 ? 6.982 24.577 12.165 1.00 12.69 193 VAL B O 1
ATOM 6758 N N . PRO B 1 173 ? 6.641 25.849 10.336 1.00 12.44 194 PRO B N 1
ATOM 6759 C CA . PRO B 1 173 ? 5.879 26.538 9.289 1.00 11.39 194 PRO B CA 1
ATOM 6760 C C . PRO B 1 173 ? 5.907 25.808 7.944 1.00 11.81 194 PRO B C 1
ATOM 6761 O O . PRO B 1 173 ? 6.794 25.002 7.677 1.00 12.19 194 PRO B O 1
ATOM 6765 N N . GLN B 1 174 ? 4.940 26.125 7.091 1.00 11.37 195 GLN B N 1
ATOM 6766 C CA . GLN B 1 174 ? 4.839 25.501 5.775 1.00 11.89 195 GLN B CA 1
ATOM 6767 C C . GLN B 1 174 ? 5.763 26.118 4.722 1.00 12.00 195 GLN B C 1
ATOM 6768 O O . GLN B 1 174 ? 5.794 27.340 4.543 1.00 12.85 195 GLN B O 1
ATOM 6774 N N . ALA B 1 175 ? 6.509 25.263 4.027 1.00 12.33 196 ALA B N 1
ATOM 6775 C CA . ALA B 1 175 ? 7.405 25.686 2.948 1.00 13.41 196 ALA B CA 1
ATOM 6776 C C . ALA B 1 175 ? 8.225 26.932 3.271 1.00 13.98 196 ALA B C 1
ATOM 6777 O O . ALA B 1 175 ? 8.255 27.893 2.489 1.00 13.30 196 ALA B O 1
ATOM 6779 N N . GLN B 1 176 ? 8.906 26.907 4.410 1.00 13.61 197 GLN B N 1
ATOM 6780 C CA . GLN B 1 176 ? 9.709 28.046 4.838 1.00 13.88 197 GLN B CA 1
ATOM 6781 C C . GLN B 1 176 ? 10.917 27.602 5.636 1.00 14.69 197 GLN B C 1
ATOM 6782 O O . GLN B 1 176 ? 10.830 26.686 6.454 1.00 13.79 197 GLN B O 1
ATOM 6788 N N . SER B 1 177 ? 12.043 28.267 5.414 1.00 15.01 198 SER B N 1
ATOM 6789 C CA . SER B 1 177 ? 13.244 27.952 6.166 1.00 14.28 198 SER B CA 1
ATOM 6790 C C . SER B 1 177 ? 13.324 28.954 7.315 1.00 14.58 198 SER B C 1
ATOM 6791 O O . SER B 1 177 ? 14.227 28.879 8.155 1.00 13.95 198 SER B O 1
ATOM 6794 N N . ALA B 1 178 ? 12.357 29.875 7.346 1.00 13.33 199 ALA B N 1
ATOM 6795 C CA . ALA B 1 178 ? 12.294 30.931 8.356 1.00 13.95 199 ALA B CA 1
ATOM 6796 C C . ALA B 1 178 ? 11.762 30.472 9.702 1.00 12.39 199 ALA B C 1
ATOM 6797 O O . ALA B 1 178 ? 10.656 30.823 10.107 1.00 13.21 199 ALA B O 1
ATOM 6799 N N . HIS B 1 179 ? 12.557 29.670 10.392 1.00 12.30 200 HIS B N 1
ATOM 6800 C CA . HIS B 1 179 ? 12.178 29.192 11.715 1.00 12.57 200 HIS B CA 1
ATOM 6801 C C . HIS B 1 179 ? 13.357 28.591 12.452 1.00 12.78 200 HIS B C 1
ATOM 6802 O O . HIS B 1 179 ? 14.365 28.240 11.842 1.00 13.21 200 HIS B O 1
ATOM 6809 N N . ASN B 1 180 ? 13.184 28.453 13.764 1.00 12.97 201 ASN B N 1
ATOM 6810 C CA . ASN B 1 180 ? 14.215 27.943 14.639 1.00 13.47 201 ASN B CA 1
ATOM 6811 C C . ASN B 1 180 ? 15.042 26.783 14.162 1.00 14.43 201 ASN B C 1
ATOM 6812 O O . ASN B 1 180 ? 16.260 26.909 14.037 1.00 12.57 201 ASN B O 1
ATOM 6817 N N . ASN B 1 181 ? 14.418 25.639 13.915 1.00 12.62 202 ASN B N 1
ATOM 6818 C CA . ASN B 1 181 ? 15.170 24.451 13.533 1.00 12.26 202 ASN B CA 1
ATOM 6819 C C . ASN B 1 181 ? 16.072 24.530 12.308 1.00 11.77 202 ASN B C 1
ATOM 6820 O O . ASN B 1 181 ? 17.168 23.966 12.305 1.00 12.82 202 ASN B O 1
ATOM 6825 N N . PHE B 1 182 ? 15.628 25.232 11.274 1.00 11.83 203 PHE B N 1
ATOM 6826 C CA . PHE B 1 182 ? 16.434 25.357 10.064 1.00 12.86 203 PHE B CA 1
ATOM 6827 C C . PHE B 1 182 ? 17.773 26.018 10.368 1.00 12.91 203 PHE B C 1
ATOM 6828 O O . PHE B 1 182 ? 18.835 25.496 10.027 1.00 13.96 203 PHE B O 1
ATOM 6836 N N . TRP B 1 183 ? 17.706 27.179 11.009 1.00 13.11 204 TRP B N 1
ATOM 6837 C CA . TRP B 1 183 ? 18.902 27.930 11.329 1.00 14.00 204 TRP B CA 1
ATOM 6838 C C . TRP B 1 183 ? 19.712 27.314 12.461 1.00 15.11 204 TRP B C 1
ATOM 6839 O O . TRP B 1 183 ? 20.891 27.631 12.630 1.00 16.09 204 TRP B O 1
ATOM 6850 N N . ASP B 1 184 ? 19.087 26.418 13.219 1.00 13.74 205 ASP B N 1
ATOM 6851 C CA . ASP B 1 184 ? 19.791 25.715 14.287 1.00 15.43 205 ASP B CA 1
ATOM 6852 C C . ASP B 1 184 ? 20.757 24.768 13.573 1.00 14.84 205 ASP B C 1
ATOM 6853 O O . ASP B 1 184 ? 21.949 24.719 13.884 1.00 14.58 205 ASP B O 1
ATOM 6858 N N . PHE B 1 185 ? 20.244 24.030 12.592 1.00 13.97 206 PHE B N 1
ATOM 6859 C CA . PHE B 1 185 ? 21.080 23.096 11.848 1.00 13.53 206 PHE B CA 1
ATOM 6860 C C . PHE B 1 185 ? 22.160 23.810 11.029 1.00 13.41 206 PHE B C 1
ATOM 6861 O O . PHE B 1 185 ? 23.315 23.373 11.005 1.00 14.30 206 PHE B O 1
ATOM 6869 N N . GLN B 1 186 ? 21.793 24.905 10.370 1.00 13.92 207 GLN B N 1
ATOM 6870 C CA . GLN B 1 186 ? 22.754 25.652 9.557 1.00 15.85 207 GLN B CA 1
ATOM 6871 C C . GLN B 1 186 ? 24.004 26.036 10.357 1.00 15.53 207 GLN B C 1
ATOM 6872 O O . GLN B 1 186 ? 25.134 25.880 9.889 1.00 16.09 207 GLN B O 1
ATOM 6878 N N . PHE B 1 187 ? 23.791 26.539 11.563 1.00 16.65 208 PHE B N 1
ATOM 6879 C CA . PHE B 1 187 ? 24.894 26.947 12.428 1.00 16.01 208 PHE B CA 1
ATOM 6880 C C . PHE B 1 187 ? 25.734 25.759 12.890 1.00 17.02 208 PHE B C 1
ATOM 6881 O O . PHE B 1 187 ? 26.963 25.787 12.830 1.00 15.87 208 PHE B O 1
ATOM 6889 N N . ASN B 1 188 ? 25.054 24.717 13.355 1.00 16.61 209 ASN B N 1
ATOM 6890 C CA . ASN B 1 188 ? 25.721 23.541 13.879 1.00 16.78 209 ASN B CA 1
ATOM 6891 C C . ASN B 1 188 ? 26.396 22.605 12.885 1.00 17.29 209 ASN B C 1
ATOM 6892 O O . ASN B 1 188 ? 27.205 21.770 13.288 1.00 17.88 209 ASN B O 1
ATOM 6897 N N . HIS B 1 189 ? 26.052 22.708 11.605 1.00 16.50 210 HIS B N 1
ATOM 6898 C CA . HIS B 1 189 ? 26.651 21.860 10.578 1.00 16.38 210 HIS B CA 1
ATOM 6899 C C . HIS B 1 189 ? 27.324 22.809 9.596 1.00 17.58 210 HIS B C 1
ATOM 6900 O O . HIS B 1 189 ? 26.713 23.225 8.612 1.00 15.85 210 HIS B O 1
ATOM 6907 N N . THR B 1 190 ? 28.583 23.147 9.870 1.00 16.47 211 THR B N 1
ATOM 6908 C CA . THR B 1 190 ? 29.326 24.089 9.037 1.00 17.63 211 THR B CA 1
ATOM 6909 C C . THR B 1 190 ? 29.501 23.717 7.564 1.00 16.68 211 THR B C 1
ATOM 6910 O O . THR B 1 190 ? 29.831 24.573 6.740 1.00 17.42 211 THR B O 1
ATOM 6914 N N . GLU B 1 191 ? 29.275 22.452 7.225 1.00 16.23 212 GLU B N 1
ATOM 6915 C CA . GLU B 1 191 ? 29.372 22.013 5.834 1.00 15.85 212 GLU B CA 1
ATOM 6916 C C . GLU B 1 191 ? 28.354 22.791 4.991 1.00 15.63 212 GLU B C 1
ATOM 6917 O O . GLU B 1 191 ? 28.559 23.015 3.795 1.00 15.42 212 GLU B O 1
ATOM 6923 N N . ALA B 1 192 ? 27.265 23.201 5.635 1.00 15.31 213 ALA B N 1
ATOM 6924 C CA . ALA B 1 192 ? 26.167 23.915 4.981 1.00 14.82 213 ALA B CA 1
ATOM 6925 C C . ALA B 1 192 ? 26.347 25.417 4.760 1.00 15.07 213 ALA B C 1
ATOM 6926 O O . ALA B 1 192 ? 25.489 26.061 4.164 1.00 14.25 213 ALA B O 1
ATOM 6928 N N . THR B 1 193 ? 27.461 25.973 5.218 1.00 15.70 214 THR B N 1
ATOM 6929 C CA . THR B 1 193 ? 27.685 27.410 5.100 1.00 14.61 214 THR B CA 1
ATOM 6930 C C . THR B 1 193 ? 27.564 28.016 3.687 1.00 14.46 214 THR B C 1
ATOM 6931 O O . THR B 1 193 ? 26.896 29.035 3.498 1.00 14.14 214 THR B O 1
ATOM 6935 N N . HIS B 1 194 ? 28.213 27.372 2.713 1.00 15.06 215 HIS B N 1
ATOM 6936 C CA . HIS B 1 194 ? 28.210 27.764 1.301 1.00 14.67 215 HIS B CA 1
ATOM 6937 C C . HIS B 1 194 ? 26.733 27.769 0.821 1.00 14.55 215 HIS B C 1
ATOM 6938 O O . HIS B 1 194 ? 26.219 28.743 0.248 1.00 13.57 215 HIS B O 1
ATOM 6945 N N . MET B 1 195 ? 26.038 26.685 1.140 1.00 15.22 216 MET B N 1
ATOM 6946 C CA . MET B 1 195 ? 24.656 26.523 0.724 1.00 14.15 216 MET B CA 1
ATOM 6947 C C . MET B 1 195 ? 23.665 27.551 1.249 1.00 15.34 216 MET B C 1
ATOM 6948 O O . MET B 1 195 ? 22.904 28.122 0.457 1.00 15.09 216 MET B O 1
ATOM 6953 N N . PHE B 1 196 ? 23.648 27.816 2.555 1.00 14.78 217 PHE B N 1
ATOM 6954 C CA . PHE B 1 196 ? 22.675 28.778 3.032 1.00 14.60 217 PHE B CA 1
ATOM 6955 C C . PHE B 1 196 ? 22.941 30.180 2.500 1.00 14.71 217 PHE B C 1
ATOM 6956 O O . PHE B 1 196 ? 22.052 31.030 2.507 1.00 15.12 217 PHE B O 1
ATOM 6964 N N . THR B 1 197 ? 24.153 30.412 2.005 1.00 15.35 218 THR B N 1
ATOM 6965 C CA . THR B 1 197 ? 24.483 31.707 1.423 1.00 15.32 218 THR B CA 1
ATOM 6966 C C . THR B 1 197 ? 23.739 31.777 0.082 1.00 15.56 218 THR B C 1
ATOM 6967 O O . THR B 1 197 ? 23.141 32.800 -0.257 1.00 16.00 218 THR B O 1
ATOM 6971 N N . TRP B 1 198 ? 23.765 30.680 -0.671 1.00 14.32 219 TRP B N 1
ATOM 6972 C CA . TRP B 1 198 ? 23.051 30.635 -1.944 1.00 14.60 219 TRP B CA 1
ATOM 6973 C C . TRP B 1 198 ? 21.552 30.738 -1.672 1.00 15.26 219 TRP B C 1
ATOM 6974 O O . TRP B 1 198 ? 20.823 31.402 -2.409 1.00 15.22 219 TRP B O 1
ATOM 6985 N N . ALA B 1 199 ? 21.101 30.078 -0.605 1.00 14.19 220 ALA B N 1
ATOM 6986 C CA . ALA B 1 199 ? 19.681 30.066 -0.243 1.00 15.59 220 ALA B CA 1
ATOM 6987 C C . ALA B 1 199 ? 19.108 31.441 0.072 1.00 16.49 220 ALA B C 1
ATOM 6988 O O . ALA B 1 199 ? 17.907 31.675 -0.100 1.00 15.51 220 ALA B O 1
ATOM 6990 N N . MET B 1 200 ? 19.957 32.350 0.541 1.00 15.01 221 MET B N 1
ATOM 6991 C CA . MET B 1 200 ? 19.510 33.696 0.872 1.00 15.18 221 MET B CA 1
ATOM 6992 C C . MET B 1 200 ? 19.647 34.663 -0.304 1.00 15.08 221 MET B C 1
ATOM 6993 O O . MET B 1 200 ? 19.244 35.827 -0.207 1.00 14.61 221 MET B O 1
ATOM 6998 N N . SER B 1 201 ? 20.215 34.180 -1.407 1.00 14.71 222 SER B N 1
ATOM 6999 C CA . SER B 1 201 ? 20.393 35.002 -2.603 1.00 15.26 222 SER B CA 1
ATOM 7000 C C . SER B 1 201 ? 19.117 34.978 -3.431 1.00 16.32 222 SER B C 1
ATOM 7001 O O . SER B 1 201 ? 18.200 34.197 -3.154 1.00 16.07 222 SER B O 1
ATOM 7004 N N . ASP B 1 202 ? 19.071 35.821 -4.459 1.00 14.96 223 ASP B N 1
ATOM 7005 C CA . ASP B 1 202 ? 17.900 35.899 -5.323 1.00 14.29 223 ASP B CA 1
ATOM 7006 C C . ASP B 1 202 ? 17.644 34.615 -6.106 1.00 13.75 223 ASP B C 1
ATOM 7007 O O . ASP B 1 202 ? 16.574 34.447 -6.693 1.00 13.48 223 ASP B O 1
ATOM 7012 N N . ARG B 1 203 ? 18.622 33.713 -6.115 1.00 13.79 224 ARG B N 1
ATOM 7013 C CA . ARG B 1 203 ? 18.480 32.442 -6.822 1.00 14.09 224 ARG B CA 1
ATOM 7014 C C . ARG B 1 203 ? 17.306 31.645 -6.269 1.00 14.63 224 ARG B C 1
ATOM 7015 O O . ARG B 1 203 ? 16.667 30.883 -6.997 1.00 15.30 224 ARG B O 1
ATOM 7023 N N . ALA B 1 204 ? 17.030 31.833 -4.981 1.00 14.73 225 ALA B N 1
ATOM 7024 C CA . ALA B 1 204 ? 15.961 31.113 -4.296 1.00 13.71 225 ALA B CA 1
ATOM 7025 C C . ALA B 1 204 ? 14.551 31.681 -4.465 1.00 15.29 225 ALA B C 1
ATOM 7026 O O . ALA B 1 204 ? 13.598 31.148 -3.893 1.00 15.04 225 ALA B O 1
ATOM 7028 N N . ILE B 1 205 ? 14.416 32.769 -5.221 1.00 14.06 226 ILE B N 1
ATOM 7029 C CA . ILE B 1 205 ? 13.101 33.349 -5.490 1.00 13.86 226 ILE B CA 1
ATOM 7030 C C . ILE B 1 205 ? 13.035 33.768 -6.957 1.00 13.90 226 ILE B C 1
ATOM 7031 O O . ILE B 1 205 ? 12.858 34.944 -7.284 1.00 13.55 226 ILE B O 1
ATOM 7036 N N . PRO B 1 206 ? 13.168 32.792 -7.868 1.00 13.83 227 PRO B N 1
ATOM 7037 C CA . PRO B 1 206 ? 13.126 33.075 -9.305 1.00 12.79 227 PRO B CA 1
ATOM 7038 C C . PRO B 1 206 ? 11.798 33.652 -9.789 1.00 13.24 227 PRO B C 1
ATOM 7039 O O . PRO B 1 206 ? 10.728 33.326 -9.268 1.00 12.13 227 PRO B O 1
ATOM 7043 N N . ARG B 1 207 ? 11.879 34.537 -10.775 1.00 12.75 228 ARG B N 1
ATOM 7044 C CA . ARG B 1 207 ? 10.692 35.144 -11.364 1.00 13.01 228 ARG B CA 1
ATOM 7045 C C . ARG B 1 207 ? 9.899 34.088 -12.146 1.00 12.93 228 ARG B C 1
ATOM 7046 O O . ARG B 1 207 ? 8.664 34.120 -12.200 1.00 12.36 228 ARG B O 1
ATOM 7054 N N . SER B 1 208 ? 10.621 33.147 -12.744 1.00 13.16 229 SER B N 1
ATOM 7055 C CA . SER B 1 208 ? 10.011 32.088 -13.548 1.00 12.55 229 SER B CA 1
ATOM 7056 C C . SER B 1 208 ? 10.925 30.877 -13.597 1.00 13.38 229 SER B C 1
ATOM 7057 O O . SER B 1 208 ? 12.150 31.012 -13.532 1.00 13.71 229 SER B O 1
ATOM 7060 N N . LEU B 1 209 ? 10.329 29.694 -13.712 1.00 13.47 230 LEU B N 1
ATOM 7061 C CA . LEU B 1 209 ? 11.101 28.463 -13.812 1.00 13.41 230 LEU B CA 1
ATOM 7062 C C . LEU B 1 209 ? 11.875 28.510 -15.133 1.00 14.40 230 LEU B C 1
ATOM 7063 O O . LEU B 1 209 ? 12.898 27.842 -15.295 1.00 12.85 230 LEU B O 1
ATOM 7068 N N . ARG B 1 210 ? 11.374 29.322 -16.064 1.00 13.70 231 ARG B N 1
ATOM 7069 C CA . ARG B 1 210 ? 11.981 29.502 -17.382 1.00 13.75 231 ARG B CA 1
ATOM 7070 C C . ARG B 1 210 ? 13.152 30.489 -17.328 1.00 15.06 231 ARG B C 1
ATOM 7071 O O . ARG B 1 210 ? 13.847 30.695 -18.326 1.00 15.35 231 ARG B O 1
ATOM 7079 N N . MET B 1 211 ? 13.363 31.100 -16.168 1.00 14.99 232 MET B N 1
ATOM 7080 C CA . MET B 1 211 ? 14.428 32.082 -16.007 1.00 14.84 232 MET B CA 1
ATOM 7081 C C . MET B 1 211 ? 15.372 31.744 -14.865 1.00 14.46 232 MET B C 1
ATOM 7082 O O . MET B 1 211 ? 15.695 32.595 -14.034 1.00 13.46 232 MET B O 1
ATOM 7087 N N . MET B 1 212 ? 15.803 30.492 -14.816 1.00 13.72 233 MET B N 1
ATOM 7088 C CA . MET B 1 212 ? 16.734 30.062 -13.785 1.00 14.38 233 MET B CA 1
ATOM 7089 C C . MET B 1 212 ? 17.639 29.004 -14.379 1.00 14.10 233 MET B C 1
ATOM 7090 O O . MET B 1 212 ? 17.315 28.404 -15.408 1.00 14.21 233 MET B O 1
ATOM 7095 N N . GLN B 1 213 ? 18.785 28.791 -13.743 1.00 13.45 234 GLN B N 1
ATOM 7096 C CA . GLN B 1 213 ? 19.721 27.779 -14.205 1.00 14.27 234 GLN B CA 1
ATOM 7097 C C . GLN B 1 213 ? 19.358 26.429 -13.600 1.00 15.12 234 GLN B C 1
ATOM 7098 O O . GLN B 1 213 ? 18.473 26.331 -12.745 1.00 14.81 234 GLN B O 1
ATOM 7104 N N . GLY B 1 214 ? 20.062 25.400 -14.058 1.00 14.98 235 GLY B N 1
ATOM 7105 C CA . GLY B 1 214 ? 19.880 24.051 -13.556 1.00 14.65 235 GLY B CA 1
ATOM 7106 C C . GLY B 1 214 ? 21.280 23.486 -13.397 1.00 15.78 235 GLY B C 1
ATOM 7107 O O . GLY B 1 214 ? 22.169 23.833 -14.177 1.00 15.15 235 GLY B O 1
ATOM 7108 N N . PHE B 1 215 ? 21.490 22.639 -12.393 1.00 14.12 236 PHE B N 1
ATOM 7109 C CA . PHE B 1 215 ? 22.807 22.049 -12.154 1.00 14.30 236 PHE B CA 1
ATOM 7110 C C . PHE B 1 215 ? 22.673 20.604 -11.699 1.00 14.38 236 PHE B C 1
ATOM 7111 O O . PHE B 1 215 ? 21.744 20.265 -10.969 1.00 14.44 236 PHE B O 1
ATOM 7119 N N . GLY B 1 216 ? 23.608 19.758 -12.116 1.00 13.60 237 GLY B N 1
ATOM 7120 C CA . GLY B 1 216 ? 23.570 18.372 -11.683 1.00 13.26 237 GLY B CA 1
ATOM 7121 C C . GLY B 1 216 ? 24.023 18.312 -10.234 1.00 14.45 237 GLY B C 1
ATOM 7122 O O . GLY B 1 216 ? 23.697 17.381 -9.509 1.00 15.94 237 GLY B O 1
ATOM 7123 N N . VAL B 1 217 ? 24.774 19.333 -9.823 1.00 14.75 238 VAL B N 1
ATOM 7124 C CA . VAL B 1 217 ? 25.310 19.477 -8.467 1.00 14.63 238 VAL B CA 1
ATOM 7125 C C . VAL B 1 217 ? 26.391 18.457 -8.131 1.00 15.13 238 VAL B C 1
ATOM 7126 O O . VAL B 1 217 ? 27.532 18.820 -7.844 1.00 15.77 238 VAL B O 1
ATOM 7130 N N . ASN B 1 218 ? 26.044 17.178 -8.156 1.00 14.38 239 ASN B N 1
ATOM 7131 C CA . ASN B 1 218 ? 27.038 16.158 -7.855 1.00 14.44 239 ASN B CA 1
ATOM 7132 C C . ASN B 1 218 ? 28.009 16.026 -9.023 1.00 14.71 239 ASN B C 1
ATOM 7133 O O . ASN B 1 218 ? 27.711 16.439 -10.140 1.00 14.87 239 ASN B O 1
ATOM 7138 N N . THR B 1 219 ? 29.149 15.397 -8.766 1.00 14.48 240 THR B N 1
ATOM 7139 C CA . THR B 1 219 ? 30.139 15.167 -9.802 1.00 14.17 240 THR B CA 1
ATOM 7140 C C . THR B 1 219 ? 29.867 13.801 -10.430 1.00 14.93 240 THR B C 1
ATOM 7141 O O . THR B 1 219 ? 29.861 12.781 -9.742 1.00 16.44 240 THR B O 1
ATOM 7145 N N . TYR B 1 220 ? 29.607 13.791 -11.732 1.00 14.30 241 TYR B N 1
ATOM 7146 C CA . TYR B 1 220 ? 29.357 12.554 -12.446 1.00 14.58 241 TYR B CA 1
ATOM 7147 C C . TYR B 1 220 ? 30.594 12.252 -13.274 1.00 16.64 241 TYR B C 1
ATOM 7148 O O . TYR B 1 220 ? 31.619 12.933 -13.156 1.00 15.17 241 TYR B O 1
ATOM 7157 N N . THR B 1 221 ? 30.501 11.224 -14.103 1.00 16.35 242 THR B N 1
ATOM 7158 C CA . THR B 1 221 ? 31.616 10.855 -14.959 1.00 17.42 242 THR B CA 1
ATOM 7159 C C . THR B 1 221 ? 31.134 10.555 -16.371 1.00 18.03 242 THR B C 1
ATOM 7160 O O . THR B 1 221 ? 29.968 10.208 -16.595 1.00 16.46 242 THR B O 1
ATOM 7164 N N . LEU B 1 222 ? 32.044 10.708 -17.324 1.00 17.38 243 LEU B N 1
ATOM 7165 C CA . LEU B 1 222 ? 31.758 10.424 -18.717 1.00 17.67 243 LEU B CA 1
ATOM 7166 C C . LEU B 1 222 ? 32.878 9.523 -19.195 1.00 18.54 243 LEU B C 1
ATOM 7167 O O . LEU B 1 222 ? 34.039 9.736 -18.843 1.00 18.89 243 LEU B O 1
ATOM 7172 N N . ILE B 1 223 ? 32.523 8.510 -19.977 1.00 19.17 244 ILE B N 1
ATOM 7173 C CA . ILE B 1 223 ? 33.497 7.555 -20.501 1.00 19.28 244 ILE B CA 1
ATOM 7174 C C . ILE B 1 223 ? 33.372 7.528 -22.013 1.00 19.49 244 ILE B C 1
ATOM 7175 O O . ILE B 1 223 ? 32.275 7.323 -22.539 1.00 18.36 244 ILE B O 1
ATOM 7180 N N . ASN B 1 224 ? 34.487 7.717 -22.716 1.00 20.03 245 ASN B N 1
ATOM 7181 C CA . ASN B 1 224 ? 34.454 7.708 -24.173 1.00 20.87 245 ASN B CA 1
ATOM 7182 C C . ASN B 1 224 ? 34.740 6.329 -24.773 1.00 22.04 245 ASN B C 1
ATOM 7183 O O . ASN B 1 224 ? 34.953 5.352 -24.050 1.00 21.40 245 ASN B O 1
ATOM 7188 N N . ALA B 1 225 ? 34.738 6.266 -26.102 1.00 22.78 246 ALA B N 1
ATOM 7189 C CA . ALA B 1 225 ? 34.969 5.027 -26.838 1.00 24.32 246 ALA B CA 1
ATOM 7190 C C . ALA B 1 225 ? 36.299 4.340 -26.537 1.00 25.46 246 ALA B C 1
ATOM 7191 O O . ALA B 1 225 ? 36.420 3.127 -26.709 1.00 25.62 246 ALA B O 1
ATOM 7193 N N . GLN B 1 226 ? 37.294 5.105 -26.098 1.00 25.70 247 GLN B N 1
ATOM 7194 C CA . GLN B 1 226 ? 38.599 4.534 -25.777 1.00 28.08 247 GLN B CA 1
ATOM 7195 C C . GLN B 1 226 ? 38.670 4.085 -24.320 1.00 27.32 247 GLN B C 1
ATOM 7196 O O . GLN B 1 226 ? 39.703 3.596 -23.865 1.00 26.88 247 GLN B O 1
ATOM 7202 N N . GLY B 1 227 ? 37.575 4.260 -23.588 1.00 26.85 248 GLY B N 1
ATOM 7203 C CA . GLY B 1 227 ? 37.554 3.858 -22.192 1.00 25.23 248 GLY B CA 1
ATOM 7204 C C . GLY B 1 227 ? 38.142 4.886 -21.240 1.00 24.39 248 GLY B C 1
ATOM 7205 O O . GLY B 1 227 ? 38.322 4.605 -20.054 1.00 24.26 248 GLY B O 1
ATOM 7206 N N . LYS B 1 228 ? 38.446 6.076 -21.751 1.00 23.73 249 LYS B N 1
ATOM 7207 C CA . LYS B 1 228 ? 39.006 7.136 -20.922 1.00 23.97 249 LYS B CA 1
ATOM 7208 C C . LYS B 1 228 ? 37.892 7.858 -20.175 1.00 22.88 249 LYS B C 1
ATOM 7209 O O . LYS B 1 228 ? 36.826 8.132 -20.738 1.00 23.08 249 LYS B O 1
ATOM 7215 N N . ARG B 1 229 ? 38.142 8.175 -18.908 1.00 22.26 250 ARG B N 1
ATOM 7216 C CA . ARG B 1 229 ? 37.139 8.847 -18.089 1.00 21.90 250 ARG B CA 1
ATOM 7217 C C . ARG B 1 229 ? 37.441 10.295 -17.712 1.00 22.28 250 ARG B C 1
ATOM 7218 O O . ARG B 1 229 ? 38.599 10.698 -17.580 1.00 22.41 250 ARG B O 1
ATOM 7226 N N . HIS B 1 230 ? 36.367 11.062 -17.552 1.00 20.94 251 HIS B N 1
ATOM 7227 C CA . HIS B 1 230 ? 36.433 12.453 -17.147 1.00 20.68 251 HIS B CA 1
ATOM 7228 C C . HIS B 1 230 ? 35.389 12.687 -16.041 1.00 19.90 251 HIS B C 1
ATOM 7229 O O . HIS B 1 230 ? 34.283 12.131 -16.088 1.00 18.42 251 HIS B O 1
ATOM 7236 N N . PHE B 1 231 ? 35.745 13.489 -15.039 1.00 18.94 252 PHE B N 1
ATOM 7237 C CA . PHE B 1 231 ? 34.807 13.838 -13.975 1.00 18.75 252 PHE B CA 1
ATOM 7238 C C . PHE B 1 231 ? 34.076 15.066 -14.511 1.00 18.46 252 PHE B C 1
ATOM 7239 O O . PHE B 1 231 ? 34.701 15.966 -15.073 1.00 17.96 252 PHE B O 1
ATOM 7247 N N . VAL B 1 232 ? 32.758 15.122 -14.346 1.00 17.00 253 VAL B N 1
ATOM 7248 C CA . VAL B 1 232 ? 32.021 16.260 -14.884 1.00 15.58 253 VAL B CA 1
ATOM 7249 C C . VAL B 1 232 ? 30.937 16.867 -14.007 1.00 16.02 253 VAL B C 1
ATOM 7250 O O . VAL B 1 232 ? 30.479 16.260 -13.038 1.00 15.61 253 VAL B O 1
ATOM 7254 N N . LYS B 1 233 ? 30.549 18.084 -14.384 1.00 16.37 254 LYS B N 1
ATOM 7255 C CA . LYS B 1 233 ? 29.483 18.853 -13.749 1.00 16.85 254 LYS B CA 1
ATOM 7256 C C . LYS B 1 233 ? 28.582 19.258 -14.910 1.00 16.91 254 LYS B C 1
ATOM 7257 O O . LYS B 1 233 ? 29.075 19.705 -15.952 1.00 16.82 254 LYS B O 1
ATOM 7263 N N . PHE B 1 234 ? 27.274 19.099 -14.742 1.00 15.70 255 PHE B N 1
ATOM 7264 C CA . PHE B 1 234 ? 26.323 19.463 -15.792 1.00 16.20 255 PHE B CA 1
ATOM 7265 C C . PHE B 1 234 ? 25.665 20.804 -15.498 1.00 16.72 255 PHE B C 1
ATOM 7266 O O . PHE B 1 234 ? 25.336 21.105 -14.348 1.00 16.38 255 PHE B O 1
ATOM 7274 N N . HIS B 1 235 ? 25.459 21.602 -16.546 1.00 16.12 256 HIS B N 1
ATOM 7275 C CA . HIS B 1 235 ? 24.852 22.924 -16.407 1.00 15.52 256 HIS B CA 1
ATOM 7276 C C . HIS B 1 235 ? 23.711 23.182 -17.394 1.00 15.32 256 HIS B C 1
ATOM 7277 O O . HIS B 1 235 ? 23.761 22.740 -18.541 1.00 15.75 256 HIS B O 1
ATOM 7284 N N . TRP B 1 236 ? 22.691 23.903 -16.935 1.00 15.16 257 TRP B N 1
ATOM 7285 C CA . TRP B 1 236 ? 21.560 24.311 -17.778 1.00 14.21 257 TRP B CA 1
ATOM 7286 C C . TRP B 1 236 ? 21.517 25.834 -17.636 1.00 13.92 257 TRP B C 1
ATOM 7287 O O . TRP B 1 236 ? 21.422 26.353 -16.523 1.00 14.13 257 TRP B O 1
ATOM 7298 N N . THR B 1 237 ? 21.571 26.552 -18.751 1.00 13.96 258 THR B N 1
ATOM 7299 C CA . THR B 1 237 ? 21.564 28.013 -18.702 1.00 15.76 258 THR B CA 1
ATOM 7300 C C . THR B 1 237 ? 20.420 28.554 -19.555 1.00 14.59 258 THR B C 1
ATOM 7301 O O . THR B 1 237 ? 20.383 28.340 -20.762 1.00 15.62 258 THR B O 1
ATOM 7305 N N . PRO B 1 238 ? 19.472 29.274 -18.928 1.00 15.71 259 PRO B N 1
ATOM 7306 C CA . PRO B 1 238 ? 18.305 29.843 -19.610 1.00 15.53 259 PRO B CA 1
ATOM 7307 C C . PRO B 1 238 ? 18.611 30.923 -20.643 1.00 16.88 259 PRO B C 1
ATOM 7308 O O . PRO B 1 238 ? 19.350 31.869 -20.368 1.00 15.78 259 PRO B O 1
ATOM 7312 N N . GLU B 1 239 ? 18.031 30.779 -21.829 1.00 16.24 260 GLU B N 1
ATOM 7313 C CA . GLU B 1 239 ? 18.246 31.753 -22.887 1.00 17.39 260 GLU B CA 1
ATOM 7314 C C . GLU B 1 239 ? 17.508 33.063 -22.599 1.00 17.60 260 GLU B C 1
ATOM 7315 O O . GLU B 1 239 ? 17.805 34.101 -23.188 1.00 17.24 260 GLU B O 1
ATOM 7321 N N . LEU B 1 240 ? 16.556 33.016 -21.673 1.00 16.68 261 LEU B N 1
ATOM 7322 C CA . LEU B 1 240 ? 15.820 34.214 -21.279 1.00 16.92 261 LEU B CA 1
ATOM 7323 C C . LEU B 1 240 ? 16.586 34.931 -20.165 1.00 17.00 261 LEU B C 1
ATOM 7324 O O . LEU B 1 240 ? 16.232 36.040 -19.768 1.00 17.96 261 LEU B O 1
ATOM 7329 N N . GLY B 1 241 ? 17.639 34.293 -19.664 1.00 16.59 262 GLY B N 1
ATOM 7330 C CA . GLY B 1 241 ? 18.416 34.890 -18.590 1.00 17.10 262 GLY B CA 1
ATOM 7331 C C . GLY B 1 241 ? 17.904 34.481 -17.216 1.00 17.34 262 GLY B C 1
ATOM 7332 O O . GLY B 1 241 ? 16.843 33.868 -17.099 1.00 16.90 262 GLY B O 1
ATOM 7333 N N . VAL B 1 242 ? 18.660 34.823 -16.176 1.00 16.82 263 VAL B N 1
ATOM 7334 C CA . VAL B 1 242 ? 18.302 34.494 -14.794 1.00 16.12 263 VAL B CA 1
ATOM 7335 C C . VAL B 1 242 ? 17.705 35.727 -14.119 1.00 16.55 263 VAL B C 1
ATOM 7336 O O . VAL B 1 242 ? 18.389 36.737 -13.938 1.00 16.71 263 VAL B O 1
ATOM 7340 N N . HIS B 1 243 ? 16.430 35.639 -13.744 1.00 15.45 264 HIS B N 1
ATOM 7341 C CA . HIS B 1 243 ? 15.732 36.763 -13.122 1.00 15.70 264 HIS B CA 1
ATOM 7342 C C . HIS B 1 243 ? 14.973 36.325 -11.872 1.00 15.56 264 HIS B C 1
ATOM 7343 O O . HIS B 1 243 ? 14.522 35.181 -11.782 1.00 15.39 264 HIS B O 1
ATOM 7350 N N . SER B 1 244 ? 14.823 37.246 -10.921 1.00 15.42 265 SER B N 1
ATOM 7351 C CA . SER B 1 244 ? 14.149 36.952 -9.659 1.00 15.44 265 SER B CA 1
ATOM 7352 C C . SER B 1 244 ? 13.105 37.978 -9.236 1.00 14.11 265 SER B C 1
ATOM 7353 O O . SER B 1 244 ? 13.046 39.091 -9.759 1.00 14.42 265 SER B O 1
ATOM 7356 N N . LEU B 1 245 ? 12.286 37.581 -8.267 1.00 13.53 266 LEU B N 1
ATOM 7357 C CA . LEU B 1 245 ? 11.249 38.441 -7.702 1.00 14.20 266 LEU B CA 1
ATOM 7358 C C . LEU B 1 245 ? 11.892 39.153 -6.516 1.00 13.97 266 LEU B C 1
ATOM 7359 O O . LEU B 1 245 ? 13.057 38.906 -6.206 1.00 15.63 266 LEU B O 1
ATOM 7364 N N . VAL B 1 246 ? 11.146 40.048 -5.872 1.00 14.79 267 VAL B N 1
ATOM 7365 C CA . VAL B 1 246 ? 11.636 40.714 -4.662 1.00 15.52 267 VAL B CA 1
ATOM 7366 C C . VAL B 1 246 ? 10.774 40.093 -3.562 1.00 15.18 267 VAL B C 1
ATOM 7367 O O . VAL B 1 246 ? 9.644 39.673 -3.822 1.00 14.97 267 VAL B O 1
ATOM 7371 N N . TRP B 1 247 ? 11.295 40.027 -2.344 1.00 16.48 268 TRP B N 1
ATOM 7372 C CA . TRP B 1 247 ? 10.578 39.372 -1.251 1.00 15.80 268 TRP B CA 1
ATOM 7373 C C . TRP B 1 247 ? 9.117 39.731 -0.975 1.00 15.80 268 TRP B C 1
ATOM 7374 O O . TRP B 1 247 ? 8.267 38.843 -0.904 1.00 15.95 268 TRP B O 1
ATOM 7385 N N . ASP B 1 248 ? 8.814 41.012 -0.800 1.00 14.59 269 ASP B N 1
ATOM 7386 C CA . ASP B 1 248 ? 7.438 41.409 -0.523 1.00 13.85 269 ASP B CA 1
ATOM 7387 C C . ASP B 1 248 ? 6.499 40.888 -1.615 1.00 14.50 269 ASP B C 1
ATOM 7388 O O . ASP B 1 248 ? 5.383 40.439 -1.338 1.00 13.00 269 ASP B O 1
ATOM 7393 N N . GLU B 1 249 ? 6.965 40.952 -2.857 1.00 13.71 270 GLU B N 1
ATOM 7394 C CA . GLU B 1 249 ? 6.198 40.494 -4.012 1.00 13.29 270 GLU B CA 1
ATOM 7395 C C . GLU B 1 249 ? 6.017 38.971 -3.974 1.00 13.24 270 GLU B C 1
ATOM 7396 O O . GLU B 1 249 ? 4.917 38.456 -4.190 1.00 13.01 270 GLU B O 1
ATOM 7402 N N . ALA B 1 250 ? 7.097 38.255 -3.681 1.00 13.73 271 ALA B N 1
ATOM 7403 C CA . ALA B 1 250 ? 7.048 36.797 -3.622 1.00 13.17 271 ALA B CA 1
ATOM 7404 C C . ALA B 1 250 ? 6.056 36.307 -2.570 1.00 13.84 271 ALA B C 1
ATOM 7405 O O . ALA B 1 250 ? 5.340 35.332 -2.796 1.00 14.20 271 ALA B O 1
ATOM 7407 N N . LEU B 1 251 ? 6.017 36.978 -1.419 1.00 13.15 272 LEU B N 1
ATOM 7408 C CA . LEU B 1 251 ? 5.097 36.591 -0.346 1.00 13.28 272 LEU B CA 1
ATOM 7409 C C . LEU B 1 251 ? 3.644 36.850 -0.726 1.00 13.02 272 LEU B C 1
ATOM 7410 O O . LEU B 1 251 ? 2.769 36.036 -0.439 1.00 13.33 272 LEU B O 1
ATOM 7415 N N . LYS B 1 252 ? 3.385 37.995 -1.354 1.00 12.37 273 LYS B N 1
ATOM 7416 C CA . LYS B 1 252 ? 2.034 38.331 -1.786 1.00 12.64 273 LYS B CA 1
ATOM 7417 C C . LYS B 1 252 ? 1.559 37.325 -2.833 1.00 11.72 273 LYS B C 1
ATOM 7418 O O . LYS B 1 252 ? 0.417 36.862 -2.786 1.00 13.02 273 LYS B O 1
ATOM 7424 N N . LEU B 1 253 ? 2.435 36.987 -3.777 1.00 13.02 274 LEU B N 1
ATOM 7425 C CA . LEU B 1 253 ? 2.081 36.036 -4.831 1.00 12.85 274 LEU B CA 1
ATOM 7426 C C . LEU B 1 253 ? 1.809 34.655 -4.257 1.00 14.24 274 LEU B C 1
ATOM 7427 O O . LEU B 1 253 ? 0.939 33.930 -4.746 1.00 13.57 274 LEU B O 1
ATOM 7432 N N . ALA B 1 254 ? 2.555 34.288 -3.218 1.00 13.31 275 ALA B N 1
ATOM 7433 C CA . ALA B 1 254 ? 2.364 32.989 -2.588 1.00 13.87 275 ALA B CA 1
ATOM 7434 C C . ALA B 1 254 ? 0.910 32.840 -2.142 1.00 14.60 275 ALA B C 1
ATOM 7435 O O . ALA B 1 254 ? 0.386 31.727 -2.076 1.00 14.25 275 ALA B O 1
ATOM 7437 N N . GLY B 1 255 ? 0.258 33.962 -1.842 1.00 13.00 276 GLY B N 1
ATOM 7438 C CA . GLY B 1 255 ? -1.135 33.905 -1.428 1.00 12.82 276 GLY B CA 1
ATOM 7439 C C . GLY B 1 255 ? -2.096 34.281 -2.550 1.00 15.07 276 GLY B C 1
ATOM 7440 O O . GLY B 1 255 ? -3.122 33.623 -2.751 1.00 14.72 276 GLY B O 1
ATOM 7441 N N . GLN B 1 256 ? -1.762 35.336 -3.289 1.00 14.65 277 GLN B N 1
ATOM 7442 C CA . GLN B 1 256 ? -2.604 35.819 -4.385 1.00 14.98 277 GLN B CA 1
ATOM 7443 C C . GLN B 1 256 ? -2.668 34.871 -5.585 1.00 15.12 277 GLN B C 1
ATOM 7444 O O . GLN B 1 256 ? -3.684 34.805 -6.277 1.00 14.81 277 GLN B O 1
ATOM 7450 N N . ASP B 1 257 ? -1.581 34.152 -5.839 1.00 14.28 278 ASP B N 1
ATOM 7451 C CA . ASP B 1 257 ? -1.547 33.177 -6.925 1.00 15.31 278 ASP B CA 1
ATOM 7452 C C . ASP B 1 257 ? -0.493 32.129 -6.601 1.00 14.67 278 ASP B C 1
ATOM 7453 O O . ASP B 1 257 ? 0.653 32.213 -7.055 1.00 13.07 278 ASP B O 1
ATOM 7458 N N . PRO B 1 258 ? -0.866 31.130 -5.791 1.00 14.71 279 PRO B N 1
ATOM 7459 C CA . PRO B 1 258 ? 0.077 30.071 -5.420 1.00 13.98 279 PRO B CA 1
ATOM 7460 C C . PRO B 1 258 ? 0.555 29.264 -6.625 1.00 13.99 279 PRO B C 1
ATOM 7461 O O . PRO B 1 258 ? 1.550 28.554 -6.537 1.00 13.92 279 PRO B O 1
ATOM 7465 N N . ASP B 1 259 ? -0.151 29.388 -7.749 1.00 12.96 280 ASP B N 1
ATOM 7466 C CA . ASP B 1 259 ? 0.209 28.668 -8.973 1.00 12.99 280 ASP B CA 1
ATOM 7467 C C . ASP B 1 259 ? 0.942 29.567 -9.966 1.00 12.97 280 ASP B C 1
ATOM 7468 O O . ASP B 1 259 ? 1.017 29.253 -11.153 1.00 12.45 280 ASP B O 1
ATOM 7473 N N . PHE B 1 260 ? 1.488 30.678 -9.479 1.00 12.97 281 PHE B N 1
ATOM 7474 C CA . PHE B 1 260 ? 2.182 31.632 -10.339 1.00 13.33 281 PHE B CA 1
ATOM 7475 C C . PHE B 1 260 ? 3.189 31.006 -11.303 1.00 12.85 281 PHE B C 1
ATOM 7476 O O . PHE B 1 260 ? 3.156 31.300 -12.491 1.00 13.80 281 PHE B O 1
ATOM 7484 N N . HIS B 1 261 ? 4.082 30.155 -10.801 1.00 13.38 282 HIS B N 1
ATOM 7485 C CA . HIS B 1 261 ? 5.084 29.514 -11.657 1.00 11.86 282 HIS B CA 1
ATOM 7486 C C . HIS B 1 261 ? 4.511 28.415 -12.550 1.00 12.18 282 HIS B C 1
ATOM 7487 O O . HIS B 1 261 ? 4.946 28.243 -13.694 1.00 10.65 282 HIS B O 1
ATOM 7494 N N . ARG B 1 262 ? 3.556 27.654 -12.020 1.00 11.72 283 ARG B N 1
ATOM 7495 C CA . ARG B 1 262 ? 2.925 26.582 -12.785 1.00 10.42 283 ARG B CA 1
ATOM 7496 C C . ARG B 1 262 ? 2.186 27.206 -13.979 1.00 12.36 283 ARG B C 1
ATOM 7497 O O . ARG B 1 262 ? 2.277 26.721 -15.111 1.00 11.25 283 ARG B O 1
ATOM 7505 N N . LYS B 1 263 ? 1.472 28.296 -13.723 1.00 12.01 284 LYS B N 1
ATOM 7506 C CA . LYS B 1 263 ? 0.733 28.989 -14.775 1.00 12.63 284 LYS B CA 1
ATOM 7507 C C . LYS B 1 263 ? 1.680 29.664 -15.759 1.00 13.22 284 LYS B C 1
ATOM 7508 O O . LYS B 1 263 ? 1.433 29.672 -16.966 1.00 14.02 284 LYS B O 1
ATOM 7514 N N . ASP B 1 264 ? 2.770 30.221 -15.240 1.00 12.28 285 ASP B N 1
ATOM 7515 C CA . ASP B 1 264 ? 3.768 30.892 -16.067 1.00 13.38 285 ASP B CA 1
ATOM 7516 C C . ASP B 1 264 ? 4.329 29.921 -17.106 1.00 13.15 285 ASP B C 1
ATOM 7517 O O . ASP B 1 264 ? 4.450 30.258 -18.281 1.00 13.28 285 ASP B O 1
ATOM 7522 N N . LEU B 1 265 ? 4.665 28.710 -16.669 1.00 12.95 286 LEU B N 1
ATOM 7523 C CA . LEU B 1 265 ? 5.210 27.691 -17.559 1.00 12.61 286 LEU B CA 1
ATOM 7524 C C . LEU B 1 265 ? 4.171 27.198 -18.568 1.00 13.07 286 LEU B C 1
ATOM 7525 O O . LEU B 1 265 ? 4.435 27.133 -19.769 1.00 12.91 286 LEU B O 1
ATOM 7530 N N . TRP B 1 266 ? 2.992 26.848 -18.070 1.00 12.63 287 TRP B N 1
ATOM 7531 C CA . TRP B 1 266 ? 1.916 26.343 -18.914 1.00 13.37 287 TRP B CA 1
ATOM 7532 C C . TRP B 1 266 ? 1.515 27.371 -19.976 1.00 13.56 287 TRP B C 1
ATOM 7533 O O . TRP B 1 266 ? 1.368 27.037 -21.149 1.00 13.15 287 TRP B O 1
ATOM 7544 N N . GLU B 1 267 ? 1.358 28.622 -19.557 1.00 12.08 288 GLU B N 1
ATOM 7545 C CA . GLU B 1 267 ? 0.969 29.710 -20.458 1.00 15.22 288 GLU B CA 1
ATOM 7546 C C . GLU B 1 267 ? 1.976 29.944 -21.577 1.00 14.02 288 GLU B C 1
ATOM 7547 O O . GLU B 1 267 ? 1.606 30.048 -22.744 1.00 13.60 288 GLU B O 1
ATOM 7553 N N . ALA B 1 268 ? 3.251 30.036 -21.217 1.00 13.15 289 ALA B N 1
ATOM 7554 C CA . ALA B 1 268 ? 4.293 30.265 -22.205 1.00 14.65 289 ALA B CA 1
ATOM 7555 C C . ALA B 1 268 ? 4.264 29.176 -23.275 1.00 15.47 289 ALA B C 1
ATOM 7556 O O . ALA B 1 268 ? 4.287 29.473 -24.470 1.00 15.37 289 ALA B O 1
ATOM 7558 N N . ILE B 1 269 ? 4.198 27.918 -22.847 1.00 13.47 290 ILE B N 1
ATOM 7559 C CA . ILE B 1 269 ? 4.170 26.805 -23.788 1.00 13.63 290 ILE B CA 1
ATOM 7560 C C . ILE B 1 269 ? 2.904 26.839 -24.639 1.00 15.36 290 ILE B C 1
ATOM 7561 O O . ILE B 1 269 ? 2.949 26.612 -25.847 1.00 14.37 290 ILE B O 1
ATOM 7566 N N . GLU B 1 270 ? 1.771 27.141 -24.018 1.00 15.86 291 GLU B N 1
ATOM 7567 C CA . GLU B 1 270 ? 0.509 27.197 -24.753 1.00 18.45 291 GLU B CA 1
ATOM 7568 C C . GLU B 1 270 ? 0.535 28.324 -25.800 1.00 18.52 291 GLU B C 1
ATOM 7569 O O . GLU B 1 270 ? -0.058 28.211 -26.880 1.00 17.82 291 GLU B O 1
ATOM 7575 N N . ASN B 1 271 ? 1.245 29.403 -25.495 1.00 18.37 292 ASN B N 1
ATOM 7576 C CA . ASN B 1 271 ? 1.339 30.543 -26.410 1.00 19.10 292 ASN B CA 1
ATOM 7577 C C . ASN B 1 271 ? 2.422 30.385 -27.485 1.00 19.33 292 ASN B C 1
ATOM 7578 O O . ASN B 1 271 ? 2.606 31.260 -28.342 1.00 20.37 292 ASN B O 1
ATOM 7583 N N . GLY B 1 272 ? 3.159 29.285 -27.413 1.00 18.08 293 GLY B N 1
ATOM 7584 C CA . GLY B 1 272 ? 4.206 29.057 -28.388 1.00 17.35 293 GLY B CA 1
ATOM 7585 C C . GLY B 1 272 ? 5.570 29.631 -28.029 1.00 17.45 293 GLY B C 1
ATOM 7586 O O . GLY B 1 272 ? 6.480 29.630 -28.864 1.00 19.02 293 GLY B O 1
ATOM 7587 N N . ALA B 1 273 ? 5.716 30.135 -26.803 1.00 17.44 294 ALA B N 1
ATOM 7588 C CA . ALA B 1 273 ? 6.988 30.681 -26.337 1.00 16.34 294 ALA B CA 1
ATOM 7589 C C . ALA B 1 273 ? 7.698 29.567 -25.571 1.00 16.66 294 ALA B C 1
ATOM 7590 O O . ALA B 1 273 ? 7.776 29.593 -24.342 1.00 18.57 294 ALA B O 1
ATOM 7592 N N . TYR B 1 274 ? 8.207 28.586 -26.307 1.00 16.85 295 TYR B N 1
ATOM 7593 C CA . TYR B 1 274 ? 8.895 27.450 -25.701 1.00 15.82 295 TYR B CA 1
ATOM 7594 C C . TYR B 1 274 ? 10.199 27.861 -25.018 1.00 16.38 295 TYR B C 1
ATOM 7595 O O . TYR B 1 274 ? 11.118 28.358 -25.667 1.00 16.26 295 TYR B O 1
ATOM 7604 N N . PRO B 1 275 ? 10.296 27.652 -23.692 1.00 15.43 296 PRO B N 1
ATOM 7605 C CA . PRO B 1 275 ? 11.517 28.018 -22.966 1.00 14.83 296 PRO B CA 1
ATOM 7606 C C . PRO B 1 275 ? 12.687 27.129 -23.368 1.00 14.54 296 PRO B C 1
ATOM 7607 O O . PRO B 1 275 ? 12.524 25.920 -23.558 1.00 14.35 296 PRO B O 1
ATOM 7611 N N . LYS B 1 276 ? 13.863 27.734 -23.497 1.00 13.69 297 LYS B N 1
ATOM 7612 C CA . LYS B 1 276 ? 15.061 27.007 -23.891 1.00 14.86 297 LYS B CA 1
ATOM 7613 C C . LYS B 1 276 ? 16.213 27.190 -22.914 1.00 13.78 297 LYS B C 1
ATOM 7614 O O . LYS B 1 276 ? 16.330 28.221 -22.256 1.00 15.91 297 LYS B O 1
ATOM 7620 N N . TRP B 1 277 ? 17.066 26.175 -22.836 1.00 14.09 298 TRP B N 1
ATOM 7621 C CA . TRP B 1 277 ? 18.247 26.209 -21.985 1.00 13.71 298 TRP B CA 1
ATOM 7622 C C . TRP B 1 277 ? 19.416 25.655 -22.784 1.00 15.00 298 TRP B C 1
ATOM 7623 O O . TRP B 1 277 ? 19.241 24.737 -23.585 1.00 16.00 298 TRP B O 1
ATOM 7634 N N . LYS B 1 278 ? 20.601 26.216 -22.568 1.00 15.67 299 LYS B N 1
ATOM 7635 C CA . LYS B 1 278 ? 21.805 25.716 -23.224 1.00 17.04 299 LYS B CA 1
ATOM 7636 C C . LYS B 1 278 ? 22.344 24.675 -22.244 1.00 15.92 299 LYS B C 1
ATOM 7637 O O . LYS B 1 278 ? 22.295 24.887 -21.033 1.00 16.12 299 LYS B O 1
ATOM 7643 N N . PHE B 1 279 ? 22.846 23.559 -22.764 1.00 15.79 300 PHE B N 1
ATOM 7644 C CA . PHE B 1 279 ? 23.380 22.483 -21.934 1.00 15.16 300 PHE B CA 1
ATOM 7645 C C . PHE B 1 279 ? 24.896 22.517 -21.983 1.00 16.99 300 PHE B C 1
ATOM 7646 O O . PHE B 1 279 ? 25.483 22.451 -23.066 1.00 17.56 300 PHE B O 1
ATOM 7654 N N . GLY B 1 280 ? 25.523 22.609 -20.812 1.00 16.96 301 GLY B N 1
ATOM 7655 C CA . GLY B 1 280 ? 26.972 22.671 -20.749 1.00 17.58 301 GLY B CA 1
ATOM 7656 C C . GLY B 1 280 ? 27.608 21.648 -19.833 1.00 18.51 301 GLY B C 1
ATOM 7657 O O . GLY B 1 280 ? 26.958 21.110 -18.933 1.00 17.13 301 GLY B O 1
ATOM 7658 N N . ILE B 1 281 ? 28.896 21.398 -20.059 1.00 18.24 302 ILE B N 1
ATOM 7659 C CA . ILE B 1 281 ? 29.655 20.428 -19.283 1.00 17.99 302 ILE B CA 1
ATOM 7660 C C . ILE B 1 281 ? 31.015 20.964 -18.837 1.00 19.56 302 ILE B C 1
ATOM 7661 O O . ILE B 1 281 ? 31.732 21.588 -19.622 1.00 18.87 302 ILE B O 1
ATOM 7666 N N . GLN B 1 282 ? 31.353 20.726 -17.573 1.00 17.76 303 GLN B N 1
ATOM 7667 C CA . GLN B 1 282 ? 32.660 21.098 -17.036 1.00 18.09 303 GLN B CA 1
ATOM 7668 C C . GLN B 1 282 ? 33.346 19.748 -16.929 1.00 18.70 303 GLN B C 1
ATOM 7669 O O . GLN B 1 282 ? 32.769 18.809 -16.387 1.00 18.57 303 GLN B O 1
ATOM 7675 N N . ALA B 1 283 ? 34.565 19.633 -17.444 1.00 19.64 304 ALA B N 1
ATOM 7676 C CA . ALA B 1 283 ? 35.256 18.355 -17.393 1.00 19.72 304 ALA B CA 1
ATOM 7677 C C . ALA B 1 283 ? 36.679 18.432 -16.862 1.00 21.26 304 ALA B C 1
ATOM 7678 O O . ALA B 1 283 ? 37.450 19.319 -17.233 1.00 21.15 304 ALA B O 1
ATOM 7680 N N . ILE B 1 284 ? 37.006 17.490 -15.983 1.00 21.34 305 ILE B N 1
ATOM 7681 C CA . ILE B 1 284 ? 38.331 17.383 -15.386 1.00 22.55 305 ILE B CA 1
ATOM 7682 C C . ILE B 1 284 ? 38.842 15.981 -15.695 1.00 24.03 305 ILE B C 1
ATOM 7683 O O . ILE B 1 284 ? 38.186 14.987 -15.374 1.00 22.26 305 ILE B O 1
ATOM 7688 N N . ALA B 1 285 ? 40.010 15.907 -16.327 1.00 23.99 306 ALA B N 1
ATOM 7689 C CA . ALA B 1 285 ? 40.608 14.627 -16.688 1.00 26.23 306 ALA B CA 1
ATOM 7690 C C . ALA B 1 285 ? 40.901 13.757 -15.468 1.00 27.09 306 ALA B C 1
ATOM 7691 O O . ALA B 1 285 ? 41.264 14.256 -14.401 1.00 26.06 306 ALA B O 1
ATOM 7693 N N . GLU B 1 286 ? 40.740 12.450 -15.647 1.00 28.94 307 GLU B N 1
ATOM 7694 C CA . GLU B 1 286 ? 40.975 11.467 -14.592 1.00 31.70 307 GLU B CA 1
ATOM 7695 C C . GLU B 1 286 ? 42.273 11.767 -13.840 1.00 32.79 307 GLU B C 1
ATOM 7696 O O . GLU B 1 286 ? 42.321 11.688 -12.613 1.00 33.53 307 GLU B O 1
ATOM 7702 N N . GLU B 1 287 ? 43.314 12.129 -14.584 1.00 34.90 308 GLU B N 1
ATOM 7703 C CA . GLU B 1 287 ? 44.629 12.420 -14.010 1.00 36.25 308 GLU B CA 1
ATOM 7704 C C . GLU B 1 287 ? 44.745 13.688 -13.161 1.00 36.02 308 GLU B C 1
ATOM 7705 O O . GLU B 1 287 ? 45.657 13.797 -12.339 1.00 36.07 308 GLU B O 1
ATOM 7711 N N . ASP B 1 288 ? 43.843 14.646 -13.350 1.00 34.95 309 ASP B N 1
ATOM 7712 C CA . ASP B 1 288 ? 43.910 15.889 -12.580 1.00 33.95 309 ASP B CA 1
ATOM 7713 C C . ASP B 1 288 ? 42.889 15.961 -11.447 1.00 33.54 309 ASP B C 1
ATOM 7714 O O . ASP B 1 288 ? 42.561 17.051 -10.972 1.00 32.68 309 ASP B O 1
ATOM 7719 N N . GLU B 1 289 ? 42.407 14.805 -11.002 1.00 33.58 310 GLU B N 1
ATOM 7720 C CA . GLU B 1 289 ? 41.395 14.737 -9.946 1.00 33.79 310 GLU B CA 1
ATOM 7721 C C . GLU B 1 289 ? 41.806 15.449 -8.656 1.00 33.80 310 GLU B C 1
ATOM 7722 O O . GLU B 1 289 ? 40.994 16.127 -8.019 1.00 33.07 310 GLU B O 1
ATOM 7728 N N . HIS B 1 290 ? 43.074 15.290 -8.281 1.00 34.56 311 HIS B N 1
ATOM 7729 C CA . HIS B 1 290 ? 43.575 15.872 -7.038 1.00 35.79 311 HIS B CA 1
ATOM 7730 C C . HIS B 1 290 ? 44.377 17.158 -7.155 1.00 35.24 311 HIS B C 1
ATOM 7731 O O . HIS B 1 290 ? 45.103 17.517 -6.236 1.00 36.43 311 HIS B O 1
ATOM 7738 N N . LYS B 1 291 ? 44.223 17.857 -8.276 1.00 34.29 312 LYS B N 1
ATOM 7739 C CA . LYS B 1 291 ? 44.943 19.103 -8.511 1.00 34.35 312 LYS B CA 1
ATOM 7740 C C . LYS B 1 291 ? 44.260 20.391 -8.056 1.00 33.02 312 LYS B C 1
ATOM 7741 O O . LYS B 1 291 ? 44.624 21.466 -8.517 1.00 34.17 312 LYS B O 1
ATOM 7747 N N . PHE B 1 292 ? 43.276 20.303 -7.167 1.00 30.04 313 PHE B N 1
ATOM 7748 C CA . PHE B 1 292 ? 42.595 21.512 -6.704 1.00 28.44 313 PHE B CA 1
ATOM 7749 C C . PHE B 1 292 ? 42.637 21.639 -5.187 1.00 27.35 313 PHE B C 1
ATOM 7750 O O . PHE B 1 292 ? 42.922 20.670 -4.490 1.00 28.45 313 PHE B O 1
ATOM 7758 N N . ASP B 1 293 ? 42.361 22.837 -4.681 1.00 27.38 314 ASP B N 1
ATOM 7759 C CA . ASP B 1 293 ? 42.366 23.077 -3.241 1.00 27.08 314 ASP B CA 1
ATOM 7760 C C . ASP B 1 293 ? 41.224 22.325 -2.569 1.00 25.76 314 ASP B C 1
ATOM 7761 O O . ASP B 1 293 ? 41.351 21.874 -1.432 1.00 24.73 314 ASP B O 1
ATOM 7766 N N . PHE B 1 294 ? 40.110 22.199 -3.284 1.00 23.59 315 PHE B N 1
ATOM 7767 C CA . PHE B 1 294 ? 38.937 21.495 -2.778 1.00 21.97 315 PHE B CA 1
ATOM 7768 C C . PHE B 1 294 ? 38.867 20.112 -3.417 1.00 21.45 315 PHE B C 1
ATOM 7769 O O . PHE B 1 294 ? 39.546 19.845 -4.409 1.00 21.26 315 PHE B O 1
ATOM 7777 N N . ASP B 1 295 ? 38.056 19.228 -2.843 1.00 20.19 316 ASP B N 1
ATOM 7778 C CA . ASP B 1 295 ? 37.895 17.898 -3.411 1.00 19.10 316 ASP B CA 1
ATOM 7779 C C . ASP B 1 295 ? 36.834 18.070 -4.491 1.00 18.64 316 ASP B C 1
ATOM 7780 O O . ASP B 1 295 ? 35.760 18.618 -4.231 1.00 16.77 316 ASP B O 1
ATOM 7785 N N . ILE B 1 296 ? 37.139 17.618 -5.702 1.00 18.48 317 ILE B N 1
ATOM 7786 C CA . ILE B 1 296 ? 36.207 17.780 -6.812 1.00 19.18 317 ILE B CA 1
ATOM 7787 C C . ILE B 1 296 ? 34.964 16.914 -6.693 1.00 18.74 317 ILE B C 1
ATOM 7788 O O . ILE B 1 296 ? 34.075 16.990 -7.539 1.00 19.74 317 ILE B O 1
ATOM 7793 N N . LEU B 1 297 ? 34.901 16.093 -5.648 1.00 19.42 318 LEU B N 1
ATOM 7794 C CA . LEU B 1 297 ? 33.747 15.224 -5.438 1.00 17.35 318 LEU B CA 1
ATOM 7795 C C . LEU B 1 297 ? 32.948 15.707 -4.233 1.00 17.90 318 LEU B C 1
ATOM 7796 O O . LEU B 1 297 ? 32.039 15.022 -3.756 1.00 18.10 318 LEU B O 1
ATOM 7801 N N . ASP B 1 298 ? 33.302 16.890 -3.742 1.00 17.17 319 ASP B N 1
ATOM 7802 C CA . ASP B 1 298 ? 32.636 17.492 -2.594 1.00 17.86 319 ASP B CA 1
ATOM 7803 C C . ASP B 1 298 ? 31.481 18.343 -3.118 1.00 17.57 319 ASP B C 1
ATOM 7804 O O . ASP B 1 298 ? 31.700 19.389 -3.725 1.00 16.90 319 ASP B O 1
ATOM 7809 N N . ALA B 1 299 ? 30.252 17.892 -2.873 1.00 16.80 320 ALA B N 1
ATOM 7810 C CA . ALA B 1 299 ? 29.068 18.599 -3.355 1.00 15.83 320 ALA B CA 1
ATOM 7811 C C . ALA B 1 299 ? 28.788 19.957 -2.714 1.00 16.53 320 ALA B C 1
ATOM 7812 O O . ALA B 1 299 ? 27.830 20.634 -3.095 1.00 15.59 320 ALA B O 1
ATOM 7814 N N . THR B 1 300 ? 29.599 20.363 -1.740 1.00 14.65 321 THR B N 1
ATOM 7815 C CA . THR B 1 300 ? 29.401 21.673 -1.129 1.00 15.91 321 THR B CA 1
ATOM 7816 C C . THR B 1 300 ? 30.330 22.661 -1.838 1.00 16.62 321 THR B C 1
ATOM 7817 O O . THR B 1 300 ? 30.475 23.809 -1.419 1.00 16.44 321 THR B O 1
ATOM 7821 N N . LYS B 1 301 ? 30.942 22.202 -2.925 1.00 16.40 322 LYS B N 1
ATOM 7822 C CA . LYS B 1 301 ? 31.877 23.028 -3.686 1.00 16.71 322 LYS B CA 1
ATOM 7823 C C . LYS B 1 301 ? 31.516 23.179 -5.157 1.00 16.99 322 LYS B C 1
ATOM 7824 O O . LYS B 1 301 ? 31.033 22.239 -5.790 1.00 17.66 322 LYS B O 1
ATOM 7830 N N . ILE B 1 302 ? 31.754 24.367 -5.703 1.00 17.31 323 ILE B N 1
ATOM 7831 C CA . ILE B 1 302 ? 31.523 24.583 -7.127 1.00 17.69 323 ILE B CA 1
ATOM 7832 C C . ILE B 1 302 ? 32.907 24.462 -7.756 1.00 18.19 323 ILE B C 1
ATOM 7833 O O . ILE B 1 302 ? 33.921 24.509 -7.056 1.00 17.61 323 ILE B O 1
ATOM 7838 N N . TRP B 1 303 ? 32.957 24.271 -9.065 1.00 18.59 324 TRP B N 1
ATOM 7839 C CA . TRP B 1 303 ? 34.243 24.226 -9.741 1.00 19.70 324 TRP B CA 1
ATOM 7840 C C . TRP B 1 303 ? 34.309 25.612 -10.374 1.00 20.04 324 TRP B C 1
ATOM 7841 O O . TRP B 1 303 ? 33.641 25.872 -11.376 1.00 20.75 324 TRP B O 1
ATOM 7852 N N . PRO B 1 304 ? 35.085 26.531 -9.777 1.00 21.19 325 PRO B N 1
ATOM 7853 C CA . PRO B 1 304 ? 35.190 27.886 -10.332 1.00 22.31 325 PRO B CA 1
ATOM 7854 C C . PRO B 1 304 ? 35.379 27.825 -11.839 1.00 22.70 325 PRO B C 1
ATOM 7855 O O . PRO B 1 304 ? 36.281 27.149 -12.329 1.00 22.02 325 PRO B O 1
ATOM 7859 N N . GLU B 1 305 ? 34.517 28.527 -12.568 1.00 24.44 326 GLU B N 1
ATOM 7860 C CA . GLU B 1 305 ? 34.578 28.522 -14.022 1.00 26.28 326 GLU B CA 1
ATOM 7861 C C . GLU B 1 305 ? 35.817 29.212 -14.574 1.00 27.80 326 GLU B C 1
ATOM 7862 O O . GLU B 1 305 ? 36.110 29.116 -15.766 1.00 27.69 326 GLU B O 1
ATOM 7868 N N . ASP B 1 306 ? 36.549 29.893 -13.699 1.00 29.10 327 ASP B N 1
ATOM 7869 C CA . ASP B 1 306 ? 37.775 30.559 -14.106 1.00 30.98 327 ASP B CA 1
ATOM 7870 C C . ASP B 1 306 ? 38.887 29.507 -14.106 1.00 30.34 327 ASP B C 1
ATOM 7871 O O . ASP B 1 306 ? 39.967 29.728 -14.654 1.00 30.70 327 ASP B O 1
ATOM 7876 N N . LEU B 1 307 ? 38.601 28.356 -13.498 1.00 27.88 328 LEU B N 1
ATOM 7877 C CA . LEU B 1 307 ? 39.550 27.244 -13.423 1.00 27.20 328 LEU B CA 1
ATOM 7878 C C . LEU B 1 307 ? 39.134 26.117 -14.370 1.00 26.55 328 LEU B C 1
ATOM 7879 O O . LEU B 1 307 ? 39.973 25.515 -15.043 1.00 27.33 328 LEU B O 1
ATOM 7884 N N . VAL B 1 308 ? 37.835 25.829 -14.402 1.00 23.96 329 VAL B N 1
ATOM 7885 C CA . VAL B 1 308 ? 37.285 24.789 -15.267 1.00 22.92 329 VAL B CA 1
ATOM 7886 C C . VAL B 1 308 ? 36.106 25.407 -16.012 1.00 22.83 329 VAL B C 1
ATOM 7887 O O . VAL B 1 308 ? 35.028 25.586 -15.447 1.00 22.87 329 VAL B O 1
ATOM 7891 N N . PRO B 1 309 ? 36.297 25.743 -17.296 1.00 22.39 330 PRO B N 1
ATOM 7892 C CA . PRO B 1 309 ? 35.228 26.352 -18.090 1.00 22.16 330 PRO B CA 1
ATOM 7893 C C . PRO B 1 309 ? 34.077 25.422 -18.453 1.00 21.35 330 PRO B C 1
ATOM 7894 O O . PRO B 1 309 ? 34.252 24.209 -18.592 1.00 19.31 330 PRO B O 1
ATOM 7898 N N . VAL B 1 310 ? 32.895 26.011 -18.597 1.00 20.80 331 VAL B N 1
ATOM 7899 C CA . VAL B 1 310 ? 31.705 25.267 -18.971 1.00 20.80 331 VAL B CA 1
ATOM 7900 C C . VAL B 1 310 ? 31.665 25.236 -20.491 1.00 21.52 331 VAL B C 1
ATOM 7901 O O . VAL B 1 310 ? 31.693 26.279 -21.147 1.00 22.18 331 VAL B O 1
ATOM 7905 N N . ARG B 1 311 ? 31.612 24.032 -21.042 1.00 21.08 332 ARG B N 1
ATOM 7906 C CA . ARG B 1 311 ? 31.567 23.836 -22.484 1.00 21.80 332 ARG B CA 1
ATOM 7907 C C . ARG B 1 311 ? 30.130 23.533 -22.909 1.00 21.10 332 ARG B C 1
ATOM 7908 O O . ARG B 1 311 ? 29.607 22.456 -22.622 1.00 20.62 332 ARG B O 1
ATOM 7916 N N . TYR B 1 312 ? 29.487 24.488 -23.577 1.00 20.04 333 TYR B N 1
ATOM 7917 C CA . TYR B 1 312 ? 28.112 24.286 -24.027 1.00 20.19 333 TYR B CA 1
ATOM 7918 C C . TYR B 1 312 ? 28.069 23.511 -25.341 1.00 20.38 333 TYR B C 1
ATOM 7919 O O . TYR B 1 312 ? 28.743 23.865 -26.311 1.00 19.78 333 TYR B O 1
ATOM 7928 N N . ILE B 1 313 ? 27.261 22.453 -25.367 1.00 18.75 334 ILE B N 1
ATOM 7929 C CA . ILE B 1 313 ? 27.171 21.594 -26.540 1.00 17.93 334 ILE B CA 1
ATOM 7930 C C . ILE B 1 313 ? 25.759 21.276 -27.014 1.00 17.67 334 ILE B C 1
ATOM 7931 O O . ILE B 1 313 ? 25.577 20.729 -28.101 1.00 18.04 334 ILE B O 1
ATOM 7936 N N . GLY B 1 314 ? 24.757 21.600 -26.209 1.00 16.81 335 GLY B N 1
ATOM 7937 C CA . GLY B 1 314 ? 23.403 21.285 -26.617 1.00 16.36 335 GLY B CA 1
ATOM 7938 C C . GLY B 1 314 ? 22.344 22.269 -26.183 1.00 15.72 335 GLY B C 1
ATOM 7939 O O . GLY B 1 314 ? 22.629 23.265 -25.520 1.00 16.26 335 GLY B O 1
ATOM 7940 N N . GLU B 1 315 ? 21.107 21.976 -26.564 1.00 15.66 336 GLU B N 1
ATOM 7941 C CA . GLU B 1 315 ? 19.986 22.836 -26.233 1.00 16.80 336 GLU B CA 1
ATOM 7942 C C . GLU B 1 315 ? 18.743 21.998 -25.958 1.00 15.78 336 GLU B C 1
ATOM 7943 O O . GLU B 1 315 ? 18.520 20.968 -26.592 1.00 15.60 336 GLU B O 1
ATOM 7949 N N . MET B 1 316 ? 17.942 22.446 -25.002 1.00 15.31 337 MET B N 1
ATOM 7950 C CA . MET B 1 316 ? 16.713 21.758 -24.644 1.00 16.99 337 MET B CA 1
ATOM 7951 C C . MET B 1 316 ? 15.578 22.763 -24.635 1.00 16.01 337 MET B C 1
ATOM 7952 O O . MET B 1 316 ? 15.753 23.904 -24.214 1.00 17.48 337 MET B O 1
ATOM 7957 N N . GLU B 1 317 ? 14.414 22.352 -25.116 1.00 16.32 338 GLU B N 1
ATOM 7958 C CA . GLU B 1 317 ? 13.264 23.244 -25.112 1.00 15.48 338 GLU B CA 1
ATOM 7959 C C . GLU B 1 317 ? 12.059 22.453 -24.630 1.00 15.89 338 GLU B C 1
ATOM 7960 O O . GLU B 1 317 ? 11.978 21.250 -24.848 1.00 16.90 338 GLU B O 1
ATOM 7966 N N . LEU B 1 318 ? 11.144 23.127 -23.948 1.00 13.78 339 LEU B N 1
ATOM 7967 C CA . LEU B 1 318 ? 9.919 22.493 -23.476 1.00 14.99 339 LEU B CA 1
ATOM 7968 C C . LEU B 1 318 ? 8.847 23.033 -24.417 1.00 14.25 339 LEU B C 1
ATOM 7969 O O . LEU B 1 318 ? 8.645 24.244 -24.503 1.00 15.29 339 LEU B O 1
ATOM 7974 N N . ASN B 1 319 ? 8.164 22.138 -25.123 1.00 14.54 340 ASN B N 1
ATOM 7975 C CA . ASN B 1 319 ? 7.180 22.568 -26.107 1.00 14.67 340 ASN B CA 1
ATOM 7976 C C . ASN B 1 319 ? 5.796 21.939 -26.043 1.00 15.24 340 ASN B C 1
ATOM 7977 O O . ASN B 1 319 ? 4.984 22.141 -26.956 1.00 12.90 340 ASN B O 1
ATOM 7982 N N . ARG B 1 320 ? 5.512 21.181 -24.990 1.00 13.36 341 ARG B N 1
ATOM 7983 C CA . ARG B 1 320 ? 4.203 20.549 -24.888 1.00 14.99 341 ARG B CA 1
ATOM 7984 C C . ARG B 1 320 ? 3.782 20.308 -23.451 1.00 14.02 341 ARG B C 1
ATOM 7985 O O . ARG B 1 320 ? 4.482 19.636 -22.693 1.00 14.00 341 ARG B O 1
ATOM 7993 N N . ASN B 1 321 ? 2.635 20.867 -23.078 1.00 13.75 342 ASN B N 1
ATOM 7994 C CA . ASN B 1 321 ? 2.112 20.684 -21.731 1.00 13.07 342 ASN B CA 1
ATOM 7995 C C . ASN B 1 321 ? 1.515 19.283 -21.612 1.00 13.45 342 ASN B C 1
ATOM 7996 O O . ASN B 1 321 ? 1.158 18.661 -22.611 1.00 13.23 342 ASN B O 1
ATOM 8001 N N . PRO B 1 322 ? 1.403 18.766 -20.381 1.00 14.11 343 PRO B N 1
ATOM 8002 C CA . PRO B 1 322 ? 0.843 17.432 -20.136 1.00 13.73 343 PRO B CA 1
ATOM 8003 C C . PRO B 1 322 ? -0.613 17.337 -20.606 1.00 13.84 343 PRO B C 1
ATOM 8004 O O . PRO B 1 322 ? -1.289 18.355 -20.770 1.00 13.07 343 PRO B O 1
ATOM 8008 N N . ASP B 1 323 ? -1.084 16.115 -20.829 1.00 13.25 344 ASP B N 1
ATOM 8009 C CA . ASP B 1 323 ? -2.468 15.899 -21.232 1.00 13.59 344 ASP B CA 1
ATOM 8010 C C . ASP B 1 323 ? -3.302 15.853 -19.958 1.00 14.53 344 ASP B C 1
ATOM 8011 O O . ASP B 1 323 ? -4.442 16.307 -19.930 1.00 15.71 344 ASP B O 1
ATOM 8016 N N . GLU B 1 324 ? -2.723 15.285 -18.904 1.00 13.34 345 GLU B N 1
ATOM 8017 C CA . GLU B 1 324 ? -3.396 15.187 -17.613 1.00 12.81 345 GLU B CA 1
ATOM 8018 C C . GLU B 1 324 ? -2.307 15.195 -16.537 1.00 12.34 345 GLU B C 1
ATOM 8019 O O . GLU B 1 324 ? -1.419 14.340 -16.530 1.00 12.49 345 GLU B O 1
ATOM 8025 N N . PHE B 1 325 ? -2.379 16.173 -15.640 1.00 12.02 346 PHE B N 1
ATOM 8026 C CA . PHE B 1 325 ? -1.390 16.347 -14.581 1.00 10.82 346 PHE B CA 1
ATOM 8027 C C . PHE B 1 325 ? -1.086 15.135 -13.689 1.00 10.66 346 PHE B C 1
ATOM 8028 O O . PHE B 1 325 ? 0.077 14.733 -13.562 1.00 10.68 346 PHE B O 1
ATOM 8036 N N . PHE B 1 326 ? -2.105 14.537 -13.084 1.00 9.46 347 PHE B N 1
ATOM 8037 C CA . PHE B 1 326 ? -1.853 13.415 -12.180 1.00 9.99 347 PHE B CA 1
ATOM 8038 C C . PHE B 1 326 ? -1.090 12.213 -12.742 1.00 9.86 347 PHE B C 1
ATOM 8039 O O . PHE B 1 326 ? -0.023 11.859 -12.230 1.00 12.45 347 PHE B O 1
ATOM 8047 N N . PRO B 1 327 ? -1.616 11.563 -13.798 1.00 11.12 348 PRO B N 1
ATOM 8048 C CA . PRO B 1 327 ? -0.884 10.408 -14.328 1.00 10.82 348 PRO B CA 1
ATOM 8049 C C . PRO B 1 327 ? 0.493 10.716 -14.908 1.00 10.86 348 PRO B C 1
ATOM 8050 O O . PRO B 1 327 ? 1.326 9.822 -15.028 1.00 12.44 348 PRO B O 1
ATOM 8054 N N . GLN B 1 328 ? 0.740 11.972 -15.265 1.00 11.74 349 GLN B N 1
ATOM 8055 C CA . GLN B 1 328 ? 2.033 12.324 -15.833 1.00 10.01 349 GLN B CA 1
ATOM 8056 C C . GLN B 1 328 ? 2.926 13.078 -14.864 1.00 11.10 349 GLN B C 1
ATOM 8057 O O . GLN B 1 328 ? 3.864 12.501 -14.320 1.00 11.46 349 GLN B O 1
ATOM 8063 N N . THR B 1 329 ? 2.633 14.351 -14.620 1.00 10.31 350 THR B N 1
ATOM 8064 C CA . THR B 1 329 ? 3.476 15.131 -13.717 1.00 11.29 350 THR B CA 1
ATOM 8065 C C . THR B 1 329 ? 3.571 14.575 -12.290 1.00 11.39 350 THR B C 1
ATOM 8066 O O . THR B 1 329 ? 4.655 14.543 -11.704 1.00 11.25 350 THR B O 1
ATOM 8070 N N . GLU B 1 330 ? 2.453 14.128 -11.723 1.00 9.73 351 GLU B N 1
ATOM 8071 C CA . GLU B 1 330 ? 2.498 13.631 -10.348 1.00 10.30 351 GLU B CA 1
ATOM 8072 C C . GLU B 1 330 ? 3.177 12.274 -10.214 1.00 10.75 351 GLU B C 1
ATOM 8073 O O . GLU B 1 330 ? 3.904 12.034 -9.244 1.00 10.58 351 GLU B O 1
ATOM 8079 N N . GLN B 1 331 ? 2.957 11.401 -11.195 1.00 10.22 352 GLN B N 1
ATOM 8080 C CA . GLN B 1 331 ? 3.519 10.054 -11.171 1.00 11.30 352 GLN B CA 1
ATOM 8081 C C . GLN B 1 331 ? 4.912 9.847 -11.760 1.00 11.79 352 GLN B C 1
ATOM 8082 O O . GLN B 1 331 ? 5.476 8.762 -11.608 1.00 11.84 352 GLN B O 1
ATOM 8088 N N . ILE B 1 332 ? 5.480 10.847 -12.427 1.00 11.70 353 ILE B N 1
ATOM 8089 C CA . ILE B 1 332 ? 6.805 10.634 -13.000 1.00 11.00 353 ILE B CA 1
ATOM 8090 C C . ILE B 1 332 ? 7.835 10.412 -11.891 1.00 12.40 353 ILE B C 1
ATOM 8091 O O . ILE B 1 332 ? 7.787 11.047 -10.830 1.00 11.86 353 ILE B O 1
ATOM 8096 N N . ALA B 1 333 ? 8.749 9.480 -12.138 1.00 11.18 354 ALA B N 1
ATOM 8097 C CA . ALA B 1 333 ? 9.789 9.152 -11.175 1.00 11.34 354 ALA B CA 1
ATOM 8098 C C . ALA B 1 333 ? 11.177 9.304 -11.788 1.00 10.69 354 ALA B C 1
ATOM 8099 O O . ALA B 1 333 ? 11.463 8.735 -12.837 1.00 11.32 354 ALA B O 1
ATOM 8101 N N . PHE B 1 334 ? 12.025 10.088 -11.134 1.00 10.20 355 PHE B N 1
ATOM 8102 C CA . PHE B 1 334 ? 13.392 10.284 -11.601 1.00 11.34 355 PHE B CA 1
ATOM 8103 C C . PHE B 1 334 ? 14.311 9.631 -10.570 1.00 11.86 355 PHE B C 1
ATOM 8104 O O . PHE B 1 334 ? 13.893 9.338 -9.448 1.00 11.51 355 PHE B O 1
ATOM 8112 N N . CYS B 1 335 ? 15.561 9.405 -10.957 1.00 11.93 356 CYS B N 1
ATOM 8113 C CA . CYS B 1 335 ? 16.542 8.858 -10.035 1.00 11.84 356 CYS B CA 1
ATOM 8114 C C . CYS B 1 335 ? 17.935 9.039 -10.598 1.00 12.25 356 CYS B C 1
ATOM 8115 O O . CYS B 1 335 ? 18.137 8.950 -11.807 1.00 12.04 356 CYS B O 1
ATOM 8118 N N . THR B 1 336 ? 18.891 9.314 -9.718 1.00 11.96 357 THR B N 1
ATOM 8119 C CA . THR B 1 336 ? 20.267 9.473 -10.150 1.00 12.89 357 THR B CA 1
ATOM 8120 C C . THR B 1 336 ? 20.765 8.124 -10.654 1.00 11.93 357 THR B C 1
ATOM 8121 O O . THR B 1 336 ? 21.704 8.057 -11.447 1.00 13.00 357 THR B O 1
ATOM 8125 N N . SER B 1 337 ? 20.133 7.046 -10.196 1.00 11.78 358 SER B N 1
ATOM 8126 C CA . SER B 1 337 ? 20.516 5.700 -10.628 1.00 13.13 358 SER B CA 1
ATOM 8127 C C . SER B 1 337 ? 20.306 5.503 -12.126 1.00 13.13 358 SER B C 1
ATOM 8128 O O . SER B 1 337 ? 20.901 4.616 -12.729 1.00 13.50 358 SER B O 1
ATOM 8131 N N . HIS B 1 338 ? 19.449 6.325 -12.724 1.00 12.33 359 HIS B N 1
ATOM 8132 C CA . HIS B 1 338 ? 19.165 6.220 -14.152 1.00 13.38 359 HIS B CA 1
ATOM 8133 C C . HIS B 1 338 ? 20.236 6.833 -15.051 1.00 14.01 359 HIS B C 1
ATOM 8134 O O . HIS B 1 338 ? 20.143 8.005 -15.419 1.00 13.35 359 HIS B O 1
ATOM 8141 N N . VAL B 1 339 ? 21.246 6.044 -15.400 1.00 13.42 360 VAL B N 1
ATOM 8142 C CA . VAL B 1 339 ? 22.304 6.514 -16.290 1.00 15.51 360 VAL B CA 1
ATOM 8143 C C . VAL B 1 339 ? 22.444 5.561 -17.475 1.00 14.37 360 VAL B C 1
ATOM 8144 O O . VAL B 1 339 ? 22.214 4.355 -17.348 1.00 14.38 360 VAL B O 1
ATOM 8148 N N . VAL B 1 340 ? 22.805 6.108 -18.631 1.00 15.06 361 VAL B N 1
ATOM 8149 C CA . VAL B 1 340 ? 22.988 5.291 -19.824 1.00 14.23 361 VAL B CA 1
ATOM 8150 C C . VAL B 1 340 ? 24.475 5.090 -20.053 1.00 14.78 361 VAL B C 1
ATOM 8151 O O . VAL B 1 340 ? 25.300 5.806 -19.479 1.00 14.78 361 VAL B O 1
ATOM 8155 N N . ASN B 1 341 ? 24.808 4.108 -20.882 1.00 14.35 362 ASN B N 1
ATOM 8156 C CA . ASN B 1 341 ? 26.197 3.802 -21.203 1.00 15.18 362 ASN B CA 1
ATOM 8157 C C . ASN B 1 341 ? 26.940 5.081 -21.608 1.00 15.52 362 ASN B C 1
ATOM 8158 O O . ASN B 1 341 ? 26.420 5.898 -22.378 1.00 15.88 362 ASN B O 1
ATOM 8163 N N . GLY B 1 342 ? 28.146 5.261 -21.070 1.00 15.40 363 GLY B N 1
ATOM 8164 C CA . GLY B 1 342 ? 28.933 6.442 -21.386 1.00 15.47 363 GLY B CA 1
ATOM 8165 C C . GLY B 1 342 ? 28.850 7.506 -20.312 1.00 15.79 363 GLY B C 1
ATOM 8166 O O . GLY B 1 342 ? 29.598 8.489 -20.327 1.00 16.33 363 GLY B O 1
ATOM 8167 N N . ILE B 1 343 ? 27.919 7.313 -19.382 1.00 14.81 364 ILE B N 1
ATOM 8168 C CA . ILE B 1 343 ? 27.707 8.228 -18.266 1.00 15.52 364 ILE B CA 1
ATOM 8169 C C . ILE B 1 343 ? 27.740 7.381 -16.998 1.00 15.76 364 ILE B C 1
ATOM 8170 O O . ILE B 1 343 ? 27.102 6.325 -16.933 1.00 15.98 364 ILE B O 1
ATOM 8175 N N . GLY B 1 344 ? 28.486 7.836 -15.998 1.00 14.82 365 GLY B N 1
ATOM 8176 C CA . GLY B 1 344 ? 28.591 7.078 -14.766 1.00 15.04 365 GLY B CA 1
ATOM 8177 C C . GLY B 1 344 ? 28.613 7.900 -13.493 1.00 15.97 365 GLY B C 1
ATOM 8178 O O . GLY B 1 344 ? 28.379 9.115 -13.500 1.00 15.24 365 GLY B O 1
ATOM 8179 N N . PHE B 1 345 ? 28.909 7.222 -12.391 1.00 16.49 366 PHE B N 1
ATOM 8180 C CA . PHE B 1 345 ? 28.954 7.845 -11.077 1.00 17.63 366 PHE B CA 1
ATOM 8181 C C . PHE B 1 345 ? 30.384 8.084 -10.609 1.00 18.92 366 PHE B C 1
ATOM 8182 O O . PHE B 1 345 ? 31.338 7.559 -11.181 1.00 21.57 366 PHE B O 1
ATOM 8190 N N . SER B 1 346 ? 30.516 8.886 -9.561 1.00 17.90 367 SER B N 1
ATOM 8191 C CA . SER B 1 346 ? 31.814 9.177 -8.968 1.00 17.10 367 SER B CA 1
ATOM 8192 C C . SER B 1 346 ? 31.659 8.830 -7.496 1.00 18.06 367 SER B C 1
ATOM 8193 O O . SER B 1 346 ? 30.567 8.471 -7.054 1.00 16.65 367 SER B O 1
ATOM 8196 N N . ASP B 1 347 ? 32.739 8.933 -6.729 1.00 16.78 368 ASP B N 1
ATOM 8197 C CA . ASP B 1 347 ? 32.646 8.616 -5.313 1.00 17.47 368 ASP B CA 1
ATOM 8198 C C . ASP B 1 347 ? 32.127 9.777 -4.473 1.00 15.97 368 ASP B C 1
ATOM 8199 O O . ASP B 1 347 ? 32.278 9.794 -3.254 1.00 16.43 368 ASP B O 1
ATOM 8204 N N . ASP B 1 348 ? 31.508 10.746 -5.139 1.00 15.53 369 ASP B N 1
ATOM 8205 C CA . ASP B 1 348 ? 30.904 11.896 -4.470 1.00 16.01 369 ASP B CA 1
ATOM 8206 C C . ASP B 1 348 ? 30.041 11.258 -3.368 1.00 16.96 369 ASP B C 1
ATOM 8207 O O . ASP B 1 348 ? 29.086 10.534 -3.664 1.00 16.11 369 ASP B O 1
ATOM 8212 N N . PRO B 1 349 ? 30.377 11.499 -2.089 1.00 17.44 370 PRO B N 1
ATOM 8213 C CA . PRO B 1 349 ? 29.618 10.924 -0.971 1.00 17.89 370 PRO B CA 1
ATOM 8214 C C . PRO B 1 349 ? 28.158 11.358 -0.821 1.00 17.78 370 PRO B C 1
ATOM 8215 O O . PRO B 1 349 ? 27.430 10.824 0.020 1.00 18.69 370 PRO B O 1
ATOM 8219 N N . LEU B 1 350 ? 27.725 12.322 -1.626 1.00 15.93 371 LEU B N 1
ATOM 8220 C CA . LEU B 1 350 ? 26.332 12.751 -1.575 1.00 15.22 371 LEU B CA 1
ATOM 8221 C C . LEU B 1 350 ? 25.606 11.963 -2.664 1.00 15.28 371 LEU B C 1
ATOM 8222 O O . LEU B 1 350 ? 24.511 11.436 -2.457 1.00 16.05 371 LEU B O 1
ATOM 8227 N N . LEU B 1 351 ? 26.238 11.870 -3.826 1.00 14.89 372 LEU B N 1
ATOM 8228 C CA . LEU B 1 351 ? 25.673 11.131 -4.948 1.00 13.75 372 LEU B CA 1
ATOM 8229 C C . LEU B 1 351 ? 25.528 9.644 -4.612 1.00 14.57 372 LEU B C 1
ATOM 8230 O O . LEU B 1 351 ? 24.514 9.020 -4.923 1.00 13.50 372 LEU B O 1
ATOM 8235 N N . GLN B 1 352 ? 26.549 9.084 -3.970 1.00 13.55 373 GLN B N 1
ATOM 8236 C CA . GLN B 1 352 ? 26.547 7.666 -3.622 1.00 14.80 373 GLN B CA 1
ATOM 8237 C C . GLN B 1 352 ? 25.272 7.201 -2.889 1.00 15.76 373 GLN B C 1
ATOM 8238 O O . GLN B 1 352 ? 24.726 6.138 -3.198 1.00 17.43 373 GLN B O 1
ATOM 8244 N N . GLY B 1 353 ? 24.801 7.995 -1.929 1.00 15.08 374 GLY B N 1
ATOM 8245 C CA . GLY B 1 353 ? 23.602 7.639 -1.181 1.00 13.94 374 GLY B CA 1
ATOM 8246 C C . GLY B 1 353 ? 22.335 7.942 -1.963 1.00 15.91 374 GLY B C 1
ATOM 8247 O O . GLY B 1 353 ? 21.310 7.280 -1.781 1.00 15.11 374 GLY B O 1
ATOM 8248 N N . ARG B 1 354 ? 22.397 8.948 -2.833 1.00 15.70 375 ARG B N 1
ATOM 8249 C CA . ARG B 1 354 ? 21.250 9.314 -3.660 1.00 15.61 375 ARG B CA 1
ATOM 8250 C C . ARG B 1 354 ? 20.773 8.151 -4.515 1.00 15.72 375 ARG B C 1
ATOM 8251 O O . ARG B 1 354 ? 19.569 7.909 -4.608 1.00 14.89 375 ARG B O 1
ATOM 8259 N N . ASN B 1 355 ? 21.706 7.445 -5.158 1.00 15.42 376 ASN B N 1
ATOM 8260 C CA . ASN B 1 355 ? 21.370 6.286 -6.013 1.00 15.14 376 ASN B CA 1
ATOM 8261 C C . ASN B 1 355 ? 20.429 5.310 -5.312 1.00 15.21 376 ASN B C 1
ATOM 8262 O O . ASN B 1 355 ? 19.490 4.778 -5.920 1.00 16.29 376 ASN B O 1
ATOM 8267 N N . PHE B 1 356 ? 20.664 5.113 -4.018 1.00 13.81 377 PHE B N 1
ATOM 8268 C CA . PHE B 1 356 ? 19.849 4.192 -3.235 1.00 14.16 377 PHE B CA 1
ATOM 8269 C C . PHE B 1 356 ? 18.423 4.679 -3.061 1.00 13.21 377 PHE B C 1
ATOM 8270 O O . PHE B 1 356 ? 17.472 3.910 -3.202 1.00 14.12 377 PHE B O 1
ATOM 8278 N N . SER B 1 357 ? 18.294 5.964 -2.767 1.00 12.23 378 SER B N 1
ATOM 8279 C CA . SER B 1 357 ? 17.010 6.572 -2.498 1.00 12.90 378 SER B CA 1
ATOM 8280 C C . SER B 1 357 ? 15.931 6.643 -3.585 1.00 13.90 378 SER B C 1
ATOM 8281 O O . SER B 1 357 ? 14.775 6.315 -3.310 1.00 11.54 378 SER B O 1
ATOM 8284 N N . TYR B 1 358 ? 16.273 7.072 -4.800 1.00 14.06 379 TYR B N 1
ATOM 8285 C CA . TYR B 1 358 ? 15.241 7.210 -5.835 1.00 13.29 379 TYR B CA 1
ATOM 8286 C C . TYR B 1 358 ? 14.552 5.911 -6.242 1.00 13.96 379 TYR B C 1
ATOM 8287 O O . TYR B 1 358 ? 13.471 5.943 -6.826 1.00 18.11 379 TYR B O 1
ATOM 8296 N N . PHE B 1 359 ? 15.150 4.764 -5.940 1.00 13.12 380 PHE B N 1
ATOM 8297 C CA . PHE B 1 359 ? 14.497 3.497 -6.255 1.00 13.61 380 PHE B CA 1
ATOM 8298 C C . PHE B 1 359 ? 13.628 3.125 -5.059 1.00 13.62 380 PHE B C 1
ATOM 8299 O O . PHE B 1 359 ? 12.444 2.810 -5.196 1.00 15.81 380 PHE B O 1
ATOM 8307 N N . ASP B 1 360 ? 14.224 3.192 -3.878 1.00 12.45 381 ASP B N 1
ATOM 8308 C CA . ASP B 1 360 ? 13.532 2.848 -2.645 1.00 12.82 381 ASP B CA 1
ATOM 8309 C C . ASP B 1 360 ? 12.212 3.595 -2.417 1.00 12.96 381 ASP B C 1
ATOM 8310 O O . ASP B 1 360 ? 11.164 2.980 -2.196 1.00 11.01 381 ASP B O 1
ATOM 8315 N N . THR B 1 361 ? 12.255 4.917 -2.500 1.00 11.08 382 THR B N 1
ATOM 8316 C CA . THR B 1 361 ? 11.069 5.719 -2.245 1.00 11.45 382 THR B CA 1
ATOM 8317 C C . THR B 1 361 ? 9.877 5.415 -3.164 1.00 13.32 382 THR B C 1
ATOM 8318 O O . THR B 1 361 ? 8.725 5.504 -2.733 1.00 12.62 382 THR B O 1
ATOM 8322 N N . GLN B 1 362 ? 10.143 5.030 -4.411 1.00 12.41 383 GLN B N 1
ATOM 8323 C CA . GLN B 1 362 ? 9.058 4.731 -5.354 1.00 13.97 383 GLN B CA 1
ATOM 8324 C C . GLN B 1 362 ? 8.174 3.568 -4.914 1.00 14.74 383 GLN B C 1
ATOM 8325 O O . GLN B 1 362 ? 7.012 3.481 -5.316 1.00 14.45 383 GLN B O 1
ATOM 8331 N N . ILE B 1 363 ? 8.728 2.667 -4.109 1.00 14.43 384 ILE B N 1
ATOM 8332 C CA . ILE B 1 363 ? 7.978 1.506 -3.643 1.00 16.16 384 ILE B CA 1
ATOM 8333 C C . ILE B 1 363 ? 6.684 1.896 -2.926 1.00 16.20 384 ILE B C 1
ATOM 8334 O O . ILE B 1 363 ? 5.638 1.273 -3.132 1.00 17.43 384 ILE B O 1
ATOM 8339 N N . SER B 1 364 ? 6.750 2.927 -2.092 1.00 14.74 385 SER B N 1
ATOM 8340 C CA . SER B 1 364 ? 5.564 3.364 -1.368 1.00 14.38 385 SER B CA 1
ATOM 8341 C C . SER B 1 364 ? 4.844 4.504 -2.075 1.00 12.90 385 SER B C 1
ATOM 8342 O O . SER B 1 364 ? 3.621 4.599 -2.004 1.00 14.28 385 SER B O 1
ATOM 8345 N N . ARG B 1 365 ? 5.585 5.366 -2.768 1.00 11.94 386 ARG B N 1
ATOM 8346 C CA . ARG B 1 365 ? 4.943 6.490 -3.453 1.00 11.86 386 ARG B CA 1
ATOM 8347 C C . ARG B 1 365 ? 4.115 6.068 -4.661 1.00 11.26 386 ARG B C 1
ATOM 8348 O O . ARG B 1 365 ? 2.992 6.539 -4.853 1.00 10.96 386 ARG B O 1
ATOM 8356 N N . LEU B 1 366 ? 4.678 5.184 -5.477 1.00 10.33 387 LEU B N 1
ATOM 8357 C CA . LEU B 1 366 ? 4.009 4.718 -6.686 1.00 11.11 387 LEU B CA 1
ATOM 8358 C C . LEU B 1 366 ? 3.664 3.238 -6.595 1.00 13.52 387 LEU B C 1
ATOM 8359 O O . LEU B 1 366 ? 2.493 2.864 -6.568 1.00 14.75 387 LEU B O 1
ATOM 8364 N N . GLY B 1 367 ? 4.697 2.405 -6.524 1.00 13.10 388 GLY B N 1
ATOM 8365 C CA . GLY B 1 367 ? 4.514 0.966 -6.454 1.00 12.66 388 GLY B CA 1
ATOM 8366 C C . GLY B 1 367 ? 5.722 0.342 -7.123 1.00 12.20 388 GLY B C 1
ATOM 8367 O O . GLY B 1 367 ? 6.404 1.020 -7.888 1.00 12.53 388 GLY B O 1
ATOM 8368 N N . VAL B 1 368 ? 5.994 -0.932 -6.860 1.00 14.08 389 VAL B N 1
ATOM 8369 C CA . VAL B 1 368 ? 7.167 -1.580 -7.444 1.00 13.30 389 VAL B CA 1
ATOM 8370 C C . VAL B 1 368 ? 7.205 -1.574 -8.971 1.00 13.39 389 VAL B C 1
ATOM 8371 O O . VAL B 1 368 ? 8.285 -1.576 -9.567 1.00 12.77 389 VAL B O 1
ATOM 8375 N N . ASN B 1 369 ? 6.037 -1.573 -9.610 1.00 9.84 390 ASN B N 1
ATOM 8376 C CA . ASN B 1 369 ? 5.998 -1.557 -11.066 1.00 11.41 390 ASN B CA 1
ATOM 8377 C C . ASN B 1 369 ? 5.936 -0.157 -11.667 1.00 11.26 390 ASN B C 1
ATOM 8378 O O . ASN B 1 369 ? 5.429 0.028 -12.774 1.00 12.37 390 ASN B O 1
ATOM 8383 N N . PHE B 1 370 ? 6.486 0.821 -10.952 1.00 12.15 391 PHE B N 1
ATOM 8384 C CA . PHE B 1 370 ? 6.470 2.210 -11.414 1.00 12.08 391 PHE B CA 1
ATOM 8385 C C . PHE B 1 370 ? 7.096 2.425 -12.794 1.00 12.13 391 PHE B C 1
ATOM 8386 O O . PHE B 1 370 ? 6.711 3.344 -13.517 1.00 11.98 391 PHE B O 1
ATOM 8394 N N . GLN B 1 371 ? 8.052 1.581 -13.171 1.00 12.77 392 GLN B N 1
ATOM 8395 C CA . GLN B 1 371 ? 8.681 1.735 -14.482 1.00 13.66 392 GLN B CA 1
ATOM 8396 C C . GLN B 1 371 ? 7.733 1.356 -15.626 1.00 13.34 392 GLN B C 1
ATOM 8397 O O . GLN B 1 371 ? 8.054 1.579 -16.791 1.00 13.84 392 GLN B O 1
ATOM 8403 N N . GLU B 1 372 ? 6.582 0.767 -15.296 1.00 12.29 393 GLU B N 1
ATOM 8404 C CA . GLU B 1 372 ? 5.599 0.391 -16.315 1.00 13.12 393 GLU B CA 1
ATOM 8405 C C . GLU B 1 372 ? 4.680 1.562 -16.646 1.00 13.34 393 GLU B C 1
ATOM 8406 O O . GLU B 1 372 ? 4.017 1.559 -17.683 1.00 13.81 393 GLU B O 1
ATOM 8412 N N . LEU B 1 373 ? 4.612 2.546 -15.757 1.00 11.37 394 LEU B N 1
ATOM 8413 C CA . LEU B 1 373 ? 3.747 3.695 -16.001 1.00 12.17 394 LEU B CA 1
ATOM 8414 C C . LEU B 1 373 ? 4.174 4.398 -17.290 1.00 11.94 394 LEU B C 1
ATOM 8415 O O . LEU B 1 373 ? 5.366 4.593 -17.546 1.00 13.35 394 LEU B O 1
ATOM 8420 N N . PRO B 1 374 ? 3.200 4.770 -18.133 1.00 10.79 395 PRO B N 1
ATOM 8421 C CA . PRO B 1 374 ? 3.486 5.445 -19.397 1.00 12.48 395 PRO B CA 1
ATOM 8422 C C . PRO B 1 374 ? 4.580 6.513 -19.331 1.00 11.60 395 PRO B C 1
ATOM 8423 O O . PRO B 1 374 ? 5.529 6.480 -20.115 1.00 11.45 395 PRO B O 1
ATOM 8427 N N . ILE B 1 375 ? 4.456 7.441 -18.385 1.00 10.08 396 ILE B N 1
ATOM 8428 C CA . ILE B 1 375 ? 5.423 8.526 -18.247 1.00 10.94 396 ILE B CA 1
ATOM 8429 C C . ILE B 1 375 ? 6.831 8.048 -17.871 1.00 11.76 396 ILE B C 1
ATOM 8430 O O . ILE B 1 375 ? 7.810 8.732 -18.158 1.00 12.87 396 ILE B O 1
ATOM 8435 N N . ASN B 1 376 ? 6.942 6.878 -17.247 1.00 10.15 397 ASN B N 1
ATOM 8436 C CA . ASN B 1 376 ? 8.258 6.384 -16.843 1.00 11.52 397 ASN B CA 1
ATOM 8437 C C . ASN B 1 376 ? 8.913 5.393 -17.798 1.00 12.16 397 ASN B C 1
ATOM 8438 O O . ASN B 1 376 ? 10.132 5.242 -17.798 1.00 13.29 397 ASN B O 1
ATOM 8443 N N . ARG B 1 377 ? 8.106 4.723 -18.611 1.00 12.29 398 ARG B N 1
ATOM 8444 C CA . ARG B 1 377 ? 8.615 3.734 -19.558 1.00 15.38 398 ARG B CA 1
ATOM 8445 C C . ARG B 1 377 ? 9.653 4.269 -20.536 1.00 13.53 398 ARG B C 1
ATOM 8446 O O . ARG B 1 377 ? 9.555 5.405 -21.004 1.00 13.23 398 ARG B O 1
ATOM 8454 N N . PRO B 1 378 ? 10.674 3.456 -20.848 1.00 13.91 399 PRO B N 1
ATOM 8455 C CA . PRO B 1 378 ? 11.688 3.909 -21.800 1.00 14.34 399 PRO B CA 1
ATOM 8456 C C . PRO B 1 378 ? 11.077 3.763 -23.196 1.00 16.92 399 PRO B C 1
ATOM 8457 O O . PRO B 1 378 ? 10.033 3.120 -23.352 1.00 14.78 399 PRO B O 1
ATOM 8461 N N . VAL B 1 379 ? 11.706 4.354 -24.205 1.00 16.41 400 VAL B N 1
ATOM 8462 C CA . VAL B 1 379 ? 11.169 4.271 -25.558 1.00 19.15 400 VAL B CA 1
ATOM 8463 C C . VAL B 1 379 ? 11.838 3.174 -26.371 1.00 21.38 400 VAL B C 1
ATOM 8464 O O . VAL B 1 379 ? 11.536 2.987 -27.550 1.00 23.57 400 VAL B O 1
ATOM 8468 N N . CYS B 1 380 ? 12.740 2.444 -25.726 1.00 20.72 401 CYS B N 1
ATOM 8469 C CA . CYS B 1 380 ? 13.458 1.356 -26.375 1.00 23.12 401 CYS B CA 1
ATOM 8470 C C . CYS B 1 380 ? 13.035 0.038 -25.737 1.00 23.70 401 CYS B C 1
ATOM 8471 O O . CYS B 1 380 ? 12.372 0.025 -24.696 1.00 22.46 401 CYS B O 1
ATOM 8474 N N . PRO B 1 381 ? 13.413 -1.092 -26.354 1.00 24.05 402 PRO B N 1
ATOM 8475 C CA . PRO B 1 381 ? 13.053 -2.404 -25.813 1.00 24.07 402 PRO B CA 1
ATOM 8476 C C . PRO B 1 381 ? 13.601 -2.674 -24.414 1.00 22.68 402 PRO B C 1
ATOM 8477 O O . PRO B 1 381 ? 14.734 -2.300 -24.086 1.00 22.43 402 PRO B O 1
ATOM 8481 N N . VAL B 1 382 ? 12.773 -3.311 -23.592 1.00 21.72 403 VAL B N 1
ATOM 8482 C CA . VAL B 1 382 ? 13.151 -3.693 -22.235 1.00 21.18 403 VAL B CA 1
ATOM 8483 C C . VAL B 1 382 ? 13.064 -5.216 -22.198 1.00 20.98 403 VAL B C 1
ATOM 8484 O O . VAL B 1 382 ? 12.020 -5.797 -22.497 1.00 21.30 403 VAL B O 1
ATOM 8488 N N . MET B 1 383 ? 14.170 -5.859 -21.845 1.00 19.72 404 MET B N 1
ATOM 8489 C CA . MET B 1 383 ? 14.221 -7.311 -21.790 1.00 20.18 404 MET B CA 1
ATOM 8490 C C . MET B 1 383 ? 15.028 -7.781 -20.583 1.00 17.09 404 MET B C 1
ATOM 8491 O O . MET B 1 383 ? 16.221 -7.490 -20.467 1.00 16.27 404 MET B O 1
ATOM 8496 N N . ASN B 1 384 ? 14.361 -8.487 -19.677 1.00 15.76 405 ASN B N 1
ATOM 8497 C CA . ASN B 1 384 ? 14.999 -9.038 -18.487 1.00 13.70 405 ASN B CA 1
ATOM 8498 C C . ASN B 1 384 ? 14.067 -10.029 -17.809 1.00 14.73 405 ASN B C 1
ATOM 8499 O O . ASN B 1 384 ? 12.971 -10.301 -18.305 1.00 15.17 405 ASN B O 1
ATOM 8504 N N . PHE B 1 385 ? 14.498 -10.573 -16.678 1.00 14.08 406 PHE B N 1
ATOM 8505 C CA . PHE B 1 385 ? 13.672 -11.533 -15.973 1.00 15.16 406 PHE B CA 1
ATOM 8506 C C . PHE B 1 385 ? 13.054 -10.993 -14.697 1.00 14.26 406 PHE B C 1
ATOM 8507 O O . PHE B 1 385 ? 12.722 -11.752 -13.789 1.00 14.52 406 PHE B O 1
ATOM 8515 N N . ASN B 1 386 ? 12.906 -9.671 -14.635 1.00 13.07 407 ASN B N 1
ATOM 8516 C CA . ASN B 1 386 ? 12.261 -9.055 -13.489 1.00 12.66 407 ASN B CA 1
ATOM 8517 C C . ASN B 1 386 ? 10.785 -9.367 -13.720 1.00 13.42 407 ASN B C 1
ATOM 8518 O O . ASN B 1 386 ? 10.265 -9.164 -14.826 1.00 14.18 407 ASN B O 1
ATOM 8523 N N . ARG B 1 387 ? 10.106 -9.846 -12.682 1.00 12.44 408 ARG B N 1
ATOM 8524 C CA . ARG B 1 387 ? 8.714 -10.242 -12.837 1.00 10.88 408 ARG B CA 1
ATOM 8525 C C . ARG B 1 387 ? 7.753 -9.861 -11.716 1.00 11.17 408 ARG B C 1
ATOM 8526 O O . ARG B 1 387 ? 8.150 -9.428 -10.635 1.00 11.46 408 ARG B O 1
ATOM 8534 N N . ASP B 1 388 ? 6.472 -10.056 -12.010 1.00 10.60 409 ASP B N 1
ATOM 8535 C CA . ASP B 1 388 ? 5.377 -9.822 -11.078 1.00 10.84 409 ASP B CA 1
ATOM 8536 C C . ASP B 1 388 ? 5.375 -8.462 -10.383 1.00 11.28 409 ASP B C 1
ATOM 8537 O O . ASP B 1 388 ? 5.789 -7.453 -10.968 1.00 10.50 409 ASP B O 1
ATOM 8542 N N . GLY B 1 389 ? 4.901 -8.437 -9.137 1.00 10.50 410 GLY B N 1
ATOM 8543 C CA . GLY B 1 389 ? 4.809 -7.186 -8.401 1.00 9.68 410 GLY B CA 1
ATOM 8544 C C . GLY B 1 389 ? 3.393 -6.643 -8.551 1.00 11.36 410 GLY B C 1
ATOM 8545 O O . GLY B 1 389 ? 2.698 -6.970 -9.519 1.00 11.12 410 GLY B O 1
ATOM 8546 N N . ALA B 1 390 ? 2.958 -5.816 -7.606 1.00 11.56 411 ALA B N 1
ATOM 8547 C CA . ALA B 1 390 ? 1.610 -5.257 -7.643 1.00 12.09 411 ALA B CA 1
ATOM 8548 C C . ALA B 1 390 ? 1.288 -4.489 -8.928 1.00 12.38 411 ALA B C 1
ATOM 8549 O O . ALA B 1 390 ? 2.155 -3.832 -9.515 1.00 10.07 411 ALA B O 1
ATOM 8551 N N . MET B 1 391 ? 0.027 -4.588 -9.345 1.00 11.77 412 MET B N 1
ATOM 8552 C CA . MET B 1 391 ? -0.487 -3.901 -10.524 1.00 12.14 412 MET B CA 1
ATOM 8553 C C . MET B 1 391 ? 0.354 -4.100 -11.779 1.00 11.52 412 MET B C 1
ATOM 8554 O O . MET B 1 391 ? 0.641 -3.158 -12.513 1.00 10.27 412 MET B O 1
ATOM 8559 N N . ARG B 1 392 ? 0.712 -5.352 -12.022 1.00 11.75 413 ARG B N 1
ATOM 8560 C CA . ARG B 1 392 ? 1.523 -5.752 -13.164 1.00 12.36 413 ARG B CA 1
ATOM 8561 C C . ARG B 1 392 ? 0.730 -5.750 -14.473 1.00 12.55 413 ARG B C 1
ATOM 8562 O O . ARG B 1 392 ? -0.236 -6.497 -14.607 1.00 14.16 413 ARG B O 1
ATOM 8570 N N . HIS B 1 393 ? 1.125 -4.916 -15.435 1.00 11.83 414 HIS B N 1
ATOM 8571 C CA . HIS B 1 393 ? 0.438 -4.888 -16.733 1.00 11.25 414 HIS B CA 1
ATOM 8572 C C . HIS B 1 393 ? 1.149 -5.762 -17.765 1.00 12.24 414 HIS B C 1
ATOM 8573 O O . HIS B 1 393 ? 0.510 -6.373 -18.617 1.00 12.56 414 HIS B O 1
ATOM 8580 N N . THR B 1 394 ? 2.475 -5.810 -17.699 1.00 12.67 415 THR B N 1
ATOM 8581 C CA . THR B 1 394 ? 3.248 -6.591 -18.663 1.00 13.38 415 THR B CA 1
ATOM 8582 C C . THR B 1 394 ? 2.984 -8.094 -18.608 1.00 14.72 415 THR B C 1
ATOM 8583 O O . THR B 1 394 ? 3.035 -8.713 -17.545 1.00 15.48 415 THR B O 1
ATOM 8587 N N . ILE B 1 395 ? 2.694 -8.674 -19.766 1.00 14.59 416 ILE B N 1
ATOM 8588 C CA . ILE B 1 395 ? 2.457 -10.109 -19.864 1.00 15.43 416 ILE B CA 1
ATOM 8589 C C . ILE B 1 395 ? 3.595 -10.681 -20.706 1.00 16.91 416 ILE B C 1
ATOM 8590 O O . ILE B 1 395 ? 3.808 -10.259 -21.846 1.00 16.16 416 ILE B O 1
ATOM 8595 N N . SER B 1 396 ? 4.339 -11.621 -20.129 1.00 15.31 417 SER B N 1
ATOM 8596 C CA . SER B 1 396 ? 5.470 -12.228 -20.817 1.00 17.15 417 SER B CA 1
ATOM 8597 C C . SER B 1 396 ? 5.232 -13.699 -21.115 1.00 17.19 417 SER B C 1
ATOM 8598 O O . SER B 1 396 ? 5.030 -14.497 -20.199 1.00 16.22 417 SER B O 1
ATOM 8601 N N . ARG B 1 397 ? 5.264 -14.056 -22.394 1.00 17.81 418 ARG B N 1
ATOM 8602 C CA . ARG B 1 397 ? 5.076 -15.444 -22.799 1.00 19.46 418 ARG B CA 1
ATOM 8603 C C . ARG B 1 397 ? 6.397 -16.188 -22.607 1.00 19.56 418 ARG B C 1
ATOM 8604 O O . ARG B 1 397 ? 7.466 -15.583 -22.646 1.00 20.55 418 ARG B O 1
ATOM 8612 N N . GLY B 1 398 ? 6.322 -17.496 -22.393 1.00 17.57 419 GLY B N 1
ATOM 8613 C CA . GLY B 1 398 ? 7.537 -18.268 -22.200 1.00 19.07 419 GLY B CA 1
ATOM 8614 C C . GLY B 1 398 ? 7.502 -19.117 -20.946 1.00 18.58 419 GLY B C 1
ATOM 8615 O O . GLY B 1 398 ? 6.718 -18.861 -20.029 1.00 18.33 419 GLY B O 1
ATOM 8616 N N . THR B 1 399 ? 8.361 -20.129 -20.900 1.00 17.23 420 THR B N 1
ATOM 8617 C CA . THR B 1 399 ? 8.415 -21.030 -19.754 1.00 16.51 420 THR B CA 1
ATOM 8618 C C . THR B 1 399 ? 9.651 -20.796 -18.888 1.00 14.91 420 THR B C 1
ATOM 8619 O O . THR B 1 399 ? 9.830 -21.456 -17.867 1.00 15.29 420 THR B O 1
ATOM 8623 N N . VAL B 1 400 ? 10.498 -19.857 -19.292 1.00 15.61 421 VAL B N 1
ATOM 8624 C CA . VAL B 1 400 ? 11.719 -19.558 -18.544 1.00 15.11 421 VAL B CA 1
ATOM 8625 C C . VAL B 1 400 ? 11.754 -18.110 -18.054 1.00 15.77 421 VAL B C 1
ATOM 8626 O O . VAL B 1 400 ? 11.299 -17.201 -18.751 1.00 15.33 421 VAL B O 1
ATOM 8630 N N . ASN B 1 401 ? 12.293 -17.909 -16.852 1.00 13.36 422 ASN B N 1
ATOM 8631 C CA . ASN B 1 401 ? 12.378 -16.584 -16.238 1.00 13.37 422 ASN B CA 1
ATOM 8632 C C . ASN B 1 401 ? 13.628 -16.442 -15.368 1.00 14.45 422 ASN B C 1
ATOM 8633 O O . ASN B 1 401 ? 13.584 -15.835 -14.297 1.00 14.40 422 ASN B O 1
ATOM 8638 N N . TYR B 1 402 ? 14.743 -16.988 -15.845 1.00 12.86 423 TYR B N 1
ATOM 8639 C CA . TYR B 1 402 ? 16.002 -16.944 -15.107 1.00 13.18 423 TYR B CA 1
ATOM 8640 C C . TYR B 1 402 ? 17.155 -17.106 -16.090 1.00 13.58 423 TYR B C 1
ATOM 8641 O O . TYR B 1 402 ? 16.963 -17.581 -17.211 1.00 13.34 423 TYR B O 1
ATOM 8650 N N . TYR B 1 403 ? 18.351 -16.723 -15.656 1.00 14.13 424 TYR B N 1
ATOM 8651 C CA . TYR B 1 403 ? 19.541 -16.846 -16.483 1.00 15.59 424 TYR B CA 1
ATOM 8652 C C . TYR B 1 403 ? 20.665 -17.393 -15.604 1.00 15.94 424 TYR B C 1
ATOM 8653 O O . TYR B 1 403 ? 20.811 -16.989 -14.452 1.00 16.78 424 TYR B O 1
ATOM 8662 N N . PRO B 1 404 ? 21.472 -18.329 -16.130 1.00 16.92 425 PRO B N 1
ATOM 8663 C CA . PRO B 1 404 ? 21.404 -18.896 -17.480 1.00 16.08 425 PRO B CA 1
ATOM 8664 C C . PRO B 1 404 ? 20.293 -19.925 -17.640 1.00 15.20 425 PRO B C 1
ATOM 8665 O O . PRO B 1 404 ? 19.810 -20.496 -16.661 1.00 16.01 425 PRO B O 1
ATOM 8669 N N . ASN B 1 405 ? 19.885 -20.150 -18.883 1.00 15.22 426 ASN B N 1
ATOM 8670 C CA . ASN B 1 405 ? 18.838 -21.119 -19.178 1.00 15.80 426 ASN B CA 1
ATOM 8671 C C . ASN B 1 405 ? 19.184 -21.855 -20.469 1.00 17.18 426 ASN B C 1
ATOM 8672 O O . ASN B 1 405 ? 20.017 -21.391 -21.254 1.00 17.32 426 ASN B O 1
ATOM 8677 N N . ARG B 1 406 ? 18.538 -22.996 -20.686 1.00 17.16 427 ARG B N 1
ATOM 8678 C CA . ARG B 1 406 ? 18.814 -23.827 -21.850 1.00 17.27 427 ARG B CA 1
ATOM 8679 C C . ARG B 1 406 ? 18.461 -23.255 -23.215 1.00 18.78 427 ARG B C 1
ATOM 8680 O O . ARG B 1 406 ? 18.880 -23.803 -24.232 1.00 19.48 427 ARG B O 1
ATOM 8688 N N . PHE B 1 407 ? 17.697 -22.168 -23.248 1.00 17.90 428 PHE B N 1
ATOM 8689 C CA . PHE B 1 407 ? 17.327 -21.549 -24.520 1.00 19.13 428 PHE B CA 1
ATOM 8690 C C . PHE B 1 407 ? 18.185 -20.314 -24.766 1.00 19.52 428 PHE B C 1
ATOM 8691 O O . PHE B 1 407 ? 18.054 -19.650 -25.798 1.00 20.29 428 PHE B O 1
ATOM 8699 N N . ASP B 1 408 ? 19.070 -20.025 -23.818 1.00 19.44 429 ASP B N 1
ATOM 8700 C CA . ASP B 1 408 ? 19.930 -18.850 -23.875 1.00 22.02 429 ASP B CA 1
ATOM 8701 C C . ASP B 1 408 ? 19.057 -17.627 -24.135 1.00 21.72 429 ASP B C 1
ATOM 8702 O O . ASP B 1 408 ? 19.439 -16.709 -24.866 1.00 21.58 429 ASP B O 1
ATOM 8707 N N . ALA B 1 409 ? 17.877 -17.627 -23.522 1.00 19.70 430 ALA B N 1
ATOM 8708 C CA . ALA B 1 409 ? 16.935 -16.525 -23.650 1.00 19.12 430 ALA B CA 1
ATOM 8709 C C . ALA B 1 409 ? 17.390 -15.317 -22.836 1.00 19.37 430 ALA B C 1
ATOM 8710 O O . ALA B 1 409 ? 17.796 -15.449 -21.678 1.00 17.70 430 ALA B O 1
ATOM 8712 N N . CYS B 1 410 ? 17.314 -14.144 -23.461 1.00 19.36 431 CYS B N 1
ATOM 8713 C CA . CYS B 1 410 ? 17.686 -12.878 -22.843 1.00 20.21 431 CYS B CA 1
ATOM 8714 C C . CYS B 1 410 ? 19.133 -12.835 -22.354 1.00 20.36 431 CYS B C 1
ATOM 8715 O O . CYS B 1 410 ? 19.397 -12.560 -21.182 1.00 19.64 431 CYS B O 1
ATOM 8718 N N . PRO B 1 411 ? 20.093 -13.097 -23.256 1.00 19.56 432 PRO B N 1
ATOM 8719 C CA . PRO B 1 411 ? 21.508 -13.079 -22.885 1.00 19.33 432 PRO B CA 1
ATOM 8720 C C . PRO B 1 411 ? 22.005 -11.650 -22.676 1.00 19.66 432 PRO B C 1
ATOM 8721 O O . PRO B 1 411 ? 21.388 -10.692 -23.145 1.00 17.54 432 PRO B O 1
ATOM 8725 N N . PRO B 1 412 ? 23.128 -11.489 -21.964 1.00 19.78 433 PRO B N 1
ATOM 8726 C CA . PRO B 1 412 ? 23.666 -10.148 -21.725 1.00 19.67 433 PRO B CA 1
ATOM 8727 C C . PRO B 1 412 ? 24.199 -9.542 -23.017 1.00 19.69 433 PRO B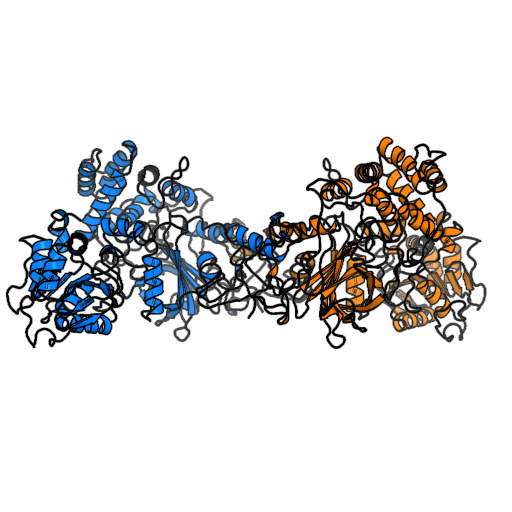 C 1
ATOM 8728 O O . PRO B 1 412 ? 24.467 -10.258 -23.984 1.00 20.30 433 PRO B O 1
ATOM 8732 N N . ALA B 1 413 ? 24.346 -8.222 -23.028 1.00 19.31 434 ALA B N 1
ATOM 8733 C CA . ALA B 1 413 ? 24.875 -7.526 -24.192 1.00 19.76 434 ALA B CA 1
ATOM 8734 C C . ALA B 1 413 ? 26.366 -7.287 -23.974 1.00 19.79 434 ALA B C 1
ATOM 8735 O O . ALA B 1 413 ? 26.783 -6.886 -22.890 1.00 20.55 434 ALA B O 1
ATOM 8737 N N . SER B 1 414 ? 27.173 -7.543 -24.994 1.00 19.63 435 SER B N 1
ATOM 8738 C CA . SER B 1 414 ? 28.607 -7.311 -24.870 1.00 20.08 435 SER B CA 1
ATOM 8739 C C . SER B 1 414 ? 28.829 -5.801 -24.941 1.00 19.90 435 SER B C 1
ATOM 8740 O O . SER B 1 414 ? 27.903 -5.051 -25.253 1.00 18.89 435 SER B O 1
ATOM 8743 N N . LEU B 1 415 ? 30.049 -5.354 -24.657 1.00 20.38 436 LEU B N 1
ATOM 8744 C CA . LEU B 1 415 ? 30.352 -3.930 -24.717 1.00 21.57 436 LEU B CA 1
ATOM 8745 C C . LEU B 1 415 ? 30.144 -3.385 -26.130 1.00 23.40 436 LEU B C 1
ATOM 8746 O O . LEU B 1 415 ? 29.636 -2.276 -26.321 1.00 23.56 436 LEU B O 1
ATOM 8751 N N . LYS B 1 416 ? 30.525 -4.170 -27.128 1.00 24.07 437 LYS B N 1
ATOM 8752 C CA . LYS B 1 416 ? 30.363 -3.735 -28.507 1.00 26.33 437 LYS B CA 1
ATOM 8753 C C . LYS B 1 416 ? 28.891 -3.627 -28.889 1.00 25.49 437 LYS B C 1
ATOM 8754 O O . LYS B 1 416 ? 28.533 -2.858 -29.781 1.00 25.77 437 LYS B O 1
ATOM 8760 N N . GLU B 1 417 ? 28.041 -4.391 -28.208 1.00 25.32 438 GLU B N 1
ATOM 8761 C CA . GLU B 1 417 ? 26.606 -4.373 -28.481 1.00 24.66 438 GLU B CA 1
ATOM 8762 C C . GLU B 1 417 ? 25.895 -3.285 -27.678 1.00 23.92 438 GLU B C 1
ATOM 8763 O O . GLU B 1 417 ? 24.667 -3.191 -27.698 1.00 23.83 438 GLU B O 1
ATOM 8769 N N . GLY B 1 418 ? 26.668 -2.468 -26.971 1.00 21.79 439 GLY B N 1
ATOM 8770 C CA . GLY B 1 418 ? 26.073 -1.399 -26.186 1.00 19.89 439 GLY B CA 1
ATOM 8771 C C . GLY B 1 418 ? 25.919 -1.672 -24.697 1.00 19.35 439 GLY B C 1
ATOM 8772 O O . GLY B 1 418 ? 25.307 -0.871 -23.986 1.00 18.44 439 GLY B O 1
ATOM 8773 N N . GLY B 1 419 ? 26.454 -2.796 -24.220 1.00 18.17 440 GLY B N 1
ATOM 8774 C CA . GLY B 1 419 ? 26.374 -3.116 -22.801 1.00 17.02 440 GLY B CA 1
ATOM 8775 C C . GLY B 1 419 ? 27.008 -2.028 -21.949 1.00 17.15 440 GLY B C 1
ATOM 8776 O O . GLY B 1 419 ? 28.038 -1.459 -22.315 1.00 17.83 440 GLY B O 1
ATOM 8777 N N . TYR B 1 420 ? 26.411 -1.736 -20.799 1.00 14.78 441 TYR B N 1
ATOM 8778 C CA . TYR B 1 420 ? 26.932 -0.675 -19.941 1.00 14.49 441 TYR B CA 1
ATOM 8779 C C . TYR B 1 420 ? 28.381 -0.885 -19.525 1.00 15.47 441 TYR B C 1
ATOM 8780 O O . TYR B 1 420 ? 28.747 -1.946 -19.022 1.00 16.86 441 TYR B O 1
ATOM 8789 N N . LEU B 1 421 ? 29.198 0.143 -19.720 1.00 16.15 442 LEU B N 1
ATOM 8790 C CA . LEU B 1 421 ? 30.609 0.068 -19.366 1.00 17.70 442 LEU B CA 1
ATOM 8791 C C . LEU B 1 421 ? 30.865 0.533 -17.940 1.00 17.78 442 LEU B C 1
ATOM 8792 O O . LEU B 1 421 ? 30.658 1.702 -17.609 1.00 16.50 442 LEU B O 1
ATOM 8797 N N . GLU B 1 422 ? 31.307 -0.395 -17.097 1.00 17.71 443 GLU B N 1
ATOM 8798 C CA . GLU B 1 422 ? 31.627 -0.088 -15.708 1.00 17.73 443 GLU B CA 1
ATOM 8799 C C . GLU B 1 422 ? 33.114 0.261 -15.655 1.00 17.95 443 GLU B C 1
ATOM 8800 O O . GLU B 1 422 ? 33.963 -0.600 -15.873 1.00 18.45 443 GLU B O 1
ATOM 8806 N N . TYR B 1 423 ? 33.431 1.517 -15.371 1.00 17.61 444 TYR B N 1
ATOM 8807 C CA . TYR B 1 423 ? 34.831 1.933 -15.304 1.00 18.71 444 TYR B CA 1
ATOM 8808 C C . TYR B 1 423 ? 35.542 1.176 -14.183 1.00 18.49 444 TYR B C 1
ATOM 8809 O O . TYR B 1 423 ? 35.051 1.117 -13.056 1.00 17.70 444 TYR B O 1
ATOM 8818 N N . ALA B 1 424 ? 36.696 0.594 -14.497 1.00 18.42 445 ALA B N 1
ATOM 8819 C CA . ALA B 1 424 ? 37.465 -0.168 -13.516 1.00 18.51 445 ALA B CA 1
ATOM 8820 C C . ALA B 1 424 ? 38.280 0.752 -12.617 1.00 19.20 445 ALA B C 1
ATOM 8821 O O . ALA B 1 424 ? 39.510 0.667 -12.574 1.00 19.64 445 ALA B O 1
ATOM 8823 N N . GLN B 1 425 ? 37.592 1.621 -11.887 1.00 18.12 446 GLN B N 1
ATOM 8824 C CA . GLN B 1 425 ? 38.262 2.567 -11.006 1.00 18.93 446 GLN B CA 1
ATOM 8825 C C . GLN B 1 425 ? 39.047 1.909 -9.881 1.00 19.29 446 GLN B C 1
ATOM 8826 O O . GLN B 1 425 ? 38.572 0.976 -9.235 1.00 18.57 446 GLN B O 1
ATOM 8832 N N . LYS B 1 426 ? 40.259 2.397 -9.646 1.00 19.42 447 LYS B N 1
ATOM 8833 C CA . LYS B 1 426 ? 41.076 1.860 -8.570 1.00 20.08 447 LYS B CA 1
ATOM 8834 C C . LYS B 1 426 ? 40.531 2.397 -7.253 1.00 20.02 447 LYS B C 1
ATOM 8835 O O . LYS B 1 426 ? 40.168 3.570 -7.156 1.00 19.27 447 LYS B O 1
ATOM 8841 N N . VAL B 1 427 ? 40.461 1.530 -6.249 1.00 19.32 448 VAL B N 1
ATOM 8842 C CA . VAL B 1 427 ? 39.973 1.911 -4.927 1.00 19.33 448 VAL B CA 1
ATOM 8843 C C . VAL B 1 427 ? 40.891 1.331 -3.857 1.00 20.89 448 VAL B C 1
ATOM 8844 O O . VAL B 1 427 ? 41.224 0.145 -3.891 1.00 21.86 448 VAL B O 1
ATOM 8848 N N . ALA B 1 428 ? 41.293 2.167 -2.907 1.00 20.99 449 ALA B N 1
ATOM 8849 C CA . ALA B 1 428 ? 42.168 1.725 -1.831 1.00 21.39 449 ALA B CA 1
ATOM 8850 C C . ALA B 1 428 ? 41.964 2.557 -0.572 1.00 20.75 449 ALA B C 1
ATOM 8851 O O . ALA B 1 428 ? 41.929 3.787 -0.624 1.00 21.48 449 ALA B O 1
ATOM 8853 N N . GLY B 1 429 ? 41.836 1.873 0.561 1.00 19.64 450 GLY B N 1
ATOM 8854 C CA . GLY B 1 429 ? 41.642 2.551 1.829 1.00 19.96 450 GLY B CA 1
ATOM 8855 C C . GLY B 1 429 ? 41.113 1.579 2.864 1.00 20.56 450 GLY B C 1
ATOM 8856 O O . GLY B 1 429 ? 41.368 0.375 2.778 1.00 20.28 450 GLY B O 1
ATOM 8857 N N . ILE B 1 430 ? 40.384 2.097 3.845 1.00 19.55 451 ILE B N 1
ATOM 8858 C CA . ILE B 1 430 ? 39.805 1.256 4.887 1.00 19.77 451 ILE B CA 1
ATOM 8859 C C . ILE B 1 430 ? 38.303 1.506 4.976 1.00 19.81 451 ILE B C 1
ATOM 8860 O O . ILE B 1 430 ? 37.807 2.532 4.506 1.00 19.56 451 ILE B O 1
ATOM 8865 N N . LYS B 1 431 ? 37.585 0.561 5.572 1.00 20.24 452 LYS B N 1
ATOM 8866 C CA . LYS B 1 431 ? 36.150 0.715 5.758 1.00 19.31 452 LYS B CA 1
ATOM 8867 C C . LYS B 1 431 ? 36.006 1.620 6.974 1.00 19.39 452 LYS B C 1
ATOM 8868 O O . LYS B 1 431 ? 36.475 1.283 8.062 1.00 19.71 452 LYS B O 1
ATOM 8874 N N . ALA B 1 432 ? 35.379 2.775 6.792 1.00 17.35 453 ALA B N 1
ATOM 8875 C CA . ALA B 1 432 ? 35.195 3.697 7.900 1.00 16.44 453 ALA B CA 1
ATOM 8876 C C . ALA B 1 432 ? 34.121 4.731 7.610 1.00 15.32 453 ALA B C 1
ATOM 8877 O O . ALA B 1 432 ? 33.798 5.002 6.455 1.00 17.18 453 ALA B O 1
ATOM 8879 N N . ARG B 1 433 ? 33.570 5.302 8.673 1.00 16.25 454 ARG B N 1
ATOM 8880 C CA . ARG B 1 433 ? 32.553 6.334 8.548 1.00 15.89 454 ARG B CA 1
ATOM 8881 C C . ARG B 1 433 ? 33.280 7.674 8.622 1.00 16.85 454 ARG B C 1
ATOM 8882 O O . ARG B 1 433 ? 33.361 8.300 9.681 1.00 16.33 454 ARG B O 1
ATOM 8890 N N . ALA B 1 434 ? 33.815 8.105 7.485 1.00 17.06 455 ALA B N 1
ATOM 8891 C CA . ALA B 1 434 ? 34.554 9.356 7.424 1.00 17.89 455 ALA B CA 1
ATOM 8892 C C . ALA B 1 434 ? 34.787 9.823 5.994 1.00 17.24 455 ALA B C 1
ATOM 8893 O O . ALA B 1 434 ? 34.587 9.073 5.036 1.00 17.93 455 ALA B O 1
ATOM 8895 N N . ARG B 1 435 ? 35.203 11.078 5.873 1.00 17.86 456 ARG B N 1
ATOM 8896 C CA . ARG B 1 435 ? 35.510 11.696 4.589 1.00 18.97 456 ARG B CA 1
ATOM 8897 C C . ARG B 1 435 ? 36.997 12.048 4.577 1.00 20.70 456 ARG B C 1
ATOM 8898 O O . ARG B 1 435 ? 37.632 12.099 5.633 1.00 20.34 456 ARG B O 1
ATOM 8906 N N . SER B 1 436 ? 37.548 12.290 3.390 1.00 20.70 457 SER B N 1
ATOM 8907 C CA . SER B 1 436 ? 38.961 12.630 3.265 1.00 21.20 457 SER B CA 1
ATOM 8908 C C . SER B 1 436 ? 39.272 14.086 3.633 1.00 20.84 457 SER B C 1
ATOM 8909 O O . SER B 1 436 ? 38.371 14.905 3.807 1.00 19.59 457 SER B O 1
ATOM 8912 N N . ALA B 1 437 ? 40.563 14.388 3.746 1.00 21.32 458 ALA B N 1
ATOM 8913 C CA . ALA B 1 437 ? 41.057 15.705 4.152 1.00 20.43 458 ALA B CA 1
ATOM 8914 C C . ALA B 1 437 ? 40.444 16.985 3.566 1.00 20.00 458 ALA B C 1
ATOM 8915 O O . ALA B 1 437 ? 40.004 17.863 4.315 1.00 18.96 458 ALA B O 1
ATOM 8917 N N . LYS B 1 438 ? 40.415 17.109 2.245 1.00 19.25 459 LYS B N 1
ATOM 8918 C CA . LYS B 1 438 ? 39.887 18.324 1.632 1.00 20.77 459 LYS B CA 1
ATOM 8919 C C . LYS B 1 438 ? 38.426 18.655 1.935 1.00 20.82 459 LYS B C 1
ATOM 8920 O O . LYS B 1 438 ? 38.009 19.804 1.785 1.00 20.62 459 LYS B O 1
ATOM 8926 N N . PHE B 1 439 ? 37.655 17.662 2.370 1.00 20.48 460 PHE B N 1
ATOM 8927 C CA . PHE B 1 439 ? 36.247 17.877 2.707 1.00 19.51 460 PHE B CA 1
ATOM 8928 C C . PHE B 1 439 ? 36.096 18.771 3.942 1.00 20.38 460 PHE B C 1
ATOM 8929 O O . PHE B 1 439 ? 35.048 19.379 4.158 1.00 19.47 460 PHE B O 1
ATOM 8937 N N . LYS B 1 440 ? 37.151 18.853 4.746 1.00 21.12 461 LYS B N 1
ATOM 8938 C CA . LYS B 1 440 ? 37.122 19.644 5.972 1.00 22.39 461 LYS B CA 1
ATOM 8939 C C . LYS B 1 440 ? 37.019 21.158 5.810 1.00 22.88 461 LYS B C 1
ATOM 8940 O O . LYS B 1 440 ? 36.720 21.860 6.777 1.00 23.05 461 LYS B O 1
ATOM 8946 N N . GLU B 1 441 ? 37.262 21.666 4.603 1.00 22.26 462 GLU B N 1
ATOM 8947 C CA . GLU B 1 441 ? 37.181 23.109 4.361 1.00 22.03 462 GLU B CA 1
ATOM 8948 C C . GLU B 1 441 ? 35.709 23.469 4.138 1.00 20.91 462 GLU B C 1
ATOM 8949 O O . GLU B 1 441 ? 35.065 22.924 3.243 1.00 21.04 462 GLU B O 1
ATOM 8955 N N . HIS B 1 442 ? 35.184 24.386 4.947 1.00 20.23 463 HIS B N 1
ATOM 8956 C CA . HIS B 1 442 ? 33.770 24.749 4.862 1.00 20.49 463 HIS B CA 1
ATOM 8957 C C . HIS B 1 442 ? 33.382 26.218 4.666 1.00 21.03 463 HIS B C 1
ATOM 8958 O O . HIS B 1 442 ? 32.192 26.525 4.521 1.00 19.12 463 HIS B O 1
ATOM 8965 N N . PHE B 1 443 ? 34.351 27.127 4.668 1.00 20.00 464 PHE B N 1
ATOM 8966 C CA . PHE B 1 443 ? 34.024 28.541 4.548 1.00 20.48 464 PHE B CA 1
ATOM 8967 C C . PHE B 1 443 ? 34.489 29.318 3.318 1.00 21.05 464 PHE B C 1
ATOM 8968 O O . PHE B 1 443 ? 33.830 30.271 2.910 1.00 21.31 464 PHE B O 1
ATOM 8976 N N . SER B 1 444 ? 35.608 28.917 2.728 1.00 20.98 465 SER B N 1
ATOM 8977 C CA . SER B 1 444 ? 36.158 29.626 1.575 1.00 21.54 465 SER B CA 1
ATOM 8978 C C . SER B 1 444 ? 35.178 30.011 0.464 1.00 20.77 465 SER B C 1
ATOM 8979 O O . SER B 1 444 ? 35.107 31.178 0.081 1.00 18.31 465 SER B O 1
ATOM 8982 N N . GLN B 1 445 ? 34.418 29.047 -0.052 1.00 19.29 466 GLN B N 1
ATOM 8983 C CA . GLN B 1 445 ? 33.494 29.348 -1.140 1.00 18.98 466 GLN B CA 1
ATOM 8984 C C . GLN B 1 445 ? 32.270 30.161 -0.740 1.00 18.93 466 GLN B C 1
ATOM 8985 O O . GLN B 1 445 ? 31.673 30.838 -1.580 1.00 19.91 466 GLN B O 1
ATOM 8991 N N . ALA B 1 446 ? 31.890 30.106 0.531 1.00 18.36 467 ALA B N 1
ATOM 8992 C CA . ALA B 1 446 ? 30.754 30.896 0.990 1.00 17.41 467 ALA B CA 1
ATOM 8993 C C . ALA B 1 446 ? 31.161 32.368 0.862 1.00 18.19 467 ALA B C 1
ATOM 8994 O O . ALA B 1 446 ? 30.368 33.223 0.460 1.00 17.18 467 ALA B O 1
ATOM 8996 N N . GLN B 1 447 ? 32.414 32.649 1.207 1.00 18.29 468 GLN B N 1
ATOM 8997 C CA . GLN B 1 447 ? 32.952 34.001 1.131 1.00 19.55 468 GLN B CA 1
ATOM 8998 C C . GLN B 1 447 ? 33.061 34.403 -0.338 1.00 20.16 468 GLN B C 1
ATOM 8999 O O . GLN B 1 447 ? 32.676 35.512 -0.718 1.00 19.21 468 GLN B O 1
ATOM 9005 N N . LEU B 1 448 ? 33.578 33.487 -1.155 1.00 20.29 469 LEU B N 1
ATOM 9006 C CA . LEU B 1 448 ? 33.733 33.719 -2.589 1.00 21.24 469 LEU B CA 1
ATOM 9007 C C . LEU B 1 448 ? 32.391 34.092 -3.213 1.00 21.18 469 LEU B C 1
ATOM 9008 O O . LEU B 1 448 ? 32.306 35.031 -4.007 1.00 20.45 469 LEU B O 1
ATOM 9013 N N . PHE B 1 449 ? 31.344 33.352 -2.857 1.00 19.97 470 PHE B N 1
ATOM 9014 C CA . PHE B 1 449 ? 30.016 33.627 -3.398 1.00 18.39 470 PHE B CA 1
ATOM 9015 C C . PHE B 1 449 ? 29.523 35.008 -2.986 1.00 18.19 470 PHE B C 1
ATOM 9016 O O . PHE B 1 449 ? 29.080 35.799 -3.824 1.00 17.82 470 PHE B O 1
ATOM 9024 N N . TYR B 1 450 ? 29.588 35.297 -1.691 1.00 17.48 471 TYR B N 1
ATOM 9025 C CA . TYR B 1 450 ? 29.141 36.596 -1.199 1.00 18.05 471 TYR B CA 1
ATOM 9026 C C . TYR B 1 450 ? 29.933 37.724 -1.865 1.00 17.63 471 TYR B C 1
ATOM 9027 O O . TYR B 1 450 ? 29.368 38.741 -2.263 1.00 17.73 471 TYR B O 1
ATOM 9036 N N . ASN B 1 451 ? 31.242 37.530 -1.992 1.00 19.03 472 ASN B N 1
ATOM 9037 C CA . ASN B 1 451 ? 32.119 38.521 -2.623 1.00 20.13 472 ASN B CA 1
ATOM 9038 C C . ASN B 1 451 ? 31.737 38.787 -4.082 1.00 20.24 472 ASN B C 1
ATOM 9039 O O . ASN B 1 451 ? 31.807 39.919 -4.559 1.00 19.46 472 ASN B O 1
ATOM 9044 N N . SER B 1 452 ? 31.344 37.732 -4.786 1.00 20.15 473 SER B N 1
ATOM 9045 C CA . SER B 1 452 ? 30.992 37.835 -6.197 1.00 20.44 473 SER B CA 1
ATOM 9046 C C . SER B 1 452 ? 29.637 38.474 -6.492 1.00 19.87 473 SER B C 1
ATOM 9047 O O . SER B 1 452 ? 29.361 38.852 -7.630 1.00 20.86 473 SER B O 1
ATOM 9050 N N . MET B 1 453 ? 28.794 38.602 -5.475 1.00 19.79 474 MET B N 1
ATOM 9051 C CA . MET B 1 453 ? 27.474 39.197 -5.662 1.00 20.12 474 MET B CA 1
ATOM 9052 C C . MET B 1 453 ? 27.549 40.702 -5.928 1.00 21.23 474 MET B C 1
ATOM 9053 O O . MET B 1 453 ? 28.402 41.395 -5.378 1.00 21.46 474 MET B O 1
ATOM 9058 N N . SER B 1 454 ? 26.656 41.203 -6.776 1.00 21.17 475 SER B N 1
ATOM 9059 C CA . SER B 1 454 ? 26.630 42.632 -7.077 1.00 21.92 475 SER B CA 1
ATOM 9060 C C . SER B 1 454 ? 26.080 43.342 -5.843 1.00 22.83 475 SER B C 1
ATOM 9061 O O . SER B 1 454 ? 25.563 42.695 -4.931 1.00 22.80 475 SER B O 1
ATOM 9064 N N . PRO B 1 455 ? 26.190 44.680 -5.787 1.00 23.11 476 PRO B N 1
ATOM 9065 C CA . PRO B 1 455 ? 25.675 45.412 -4.624 1.00 22.72 476 PRO B CA 1
ATOM 9066 C C . PRO B 1 455 ? 24.200 45.120 -4.332 1.00 21.55 476 PRO B C 1
ATOM 9067 O O . PRO B 1 455 ? 23.818 44.887 -3.185 1.00 21.08 476 PRO B O 1
ATOM 9071 N N . ILE B 1 456 ? 23.371 45.127 -5.369 1.00 20.65 477 ILE B N 1
ATOM 9072 C CA . ILE B 1 456 ? 21.948 44.862 -5.184 1.00 19.34 477 ILE B CA 1
ATOM 9073 C C . ILE B 1 456 ? 21.700 43.433 -4.686 1.00 19.03 477 ILE B C 1
ATOM 9074 O O . ILE B 1 456 ? 20.793 43.195 -3.889 1.00 18.78 477 ILE B O 1
ATOM 9079 N N . GLU B 1 457 ? 22.503 42.483 -5.153 1.00 18.47 478 GLU B N 1
ATOM 9080 C CA . GLU B 1 457 ? 22.338 41.100 -4.725 1.00 18.88 478 GLU B CA 1
ATOM 9081 C C . GLU B 1 457 ? 22.749 40.930 -3.262 1.00 20.16 478 GLU B C 1
ATOM 9082 O O . GLU B 1 457 ? 22.149 40.137 -2.530 1.00 19.10 478 GLU B O 1
ATOM 9088 N N . LYS B 1 458 ? 23.767 41.675 -2.836 1.00 19.57 479 LYS B N 1
ATOM 9089 C CA . LYS B 1 458 ? 24.210 41.616 -1.446 1.00 19.75 479 LYS B CA 1
ATOM 9090 C C . LYS B 1 458 ? 23.111 42.208 -0.571 1.00 19.61 479 LYS B C 1
ATOM 9091 O O . LYS B 1 458 ? 22.828 41.708 0.517 1.00 20.48 479 LYS B O 1
ATOM 9097 N N . GLN B 1 459 ? 22.490 43.280 -1.049 1.00 19.07 480 GLN B N 1
ATOM 9098 C CA . GLN B 1 459 ? 21.423 43.923 -0.295 1.00 20.33 480 GLN B CA 1
ATOM 9099 C C . GLN B 1 459 ? 20.246 42.967 -0.128 1.00 20.44 480 GLN B C 1
ATOM 9100 O O . GLN B 1 459 ? 19.640 42.898 0.940 1.00 20.62 480 GLN B O 1
ATOM 9106 N N . HIS B 1 460 ? 19.927 42.226 -1.185 1.00 18.93 481 HIS B N 1
ATOM 9107 C CA . HIS B 1 460 ? 18.823 41.275 -1.129 1.00 18.00 481 HIS B CA 1
ATOM 9108 C C . HIS B 1 460 ? 19.109 40.134 -0.154 1.00 16.93 481 HIS B C 1
ATOM 9109 O O . HIS B 1 460 ? 18.206 39.661 0.544 1.00 17.49 481 HIS B O 1
ATOM 9116 N N . MET B 1 461 ? 20.366 39.703 -0.097 1.00 15.85 482 MET B N 1
ATOM 9117 C CA . MET B 1 461 ? 20.774 38.644 0.818 1.00 17.01 482 MET B CA 1
ATOM 9118 C C . MET B 1 461 ? 20.689 39.156 2.250 1.00 17.05 482 MET B C 1
ATOM 9119 O O . MET B 1 461 ? 20.289 38.425 3.161 1.00 17.17 482 MET B O 1
ATOM 9124 N N . ILE B 1 462 ? 21.078 40.413 2.445 1.00 15.43 483 ILE B N 1
ATOM 9125 C CA . ILE B 1 462 ? 21.023 41.025 3.763 1.00 16.09 483 ILE B CA 1
ATOM 9126 C C . ILE B 1 462 ? 19.567 41.065 4.214 1.00 16.09 483 ILE B C 1
ATOM 9127 O O . ILE B 1 462 ? 19.246 40.715 5.354 1.00 16.66 483 ILE B O 1
ATOM 9132 N N . ASN B 1 463 ? 18.682 41.472 3.311 1.00 16.21 484 ASN B N 1
ATOM 9133 C CA . ASN B 1 463 ? 17.264 41.542 3.634 1.00 16.38 484 ASN B CA 1
ATOM 9134 C C . ASN B 1 463 ? 16.729 40.152 3.967 1.00 15.48 484 ASN B C 1
ATOM 9135 O O . ASN B 1 463 ? 15.879 40.001 4.848 1.00 16.63 484 ASN B O 1
ATOM 9140 N N . ALA B 1 464 ? 17.239 39.140 3.268 1.00 14.88 485 ALA B N 1
ATOM 9141 C CA . ALA B 1 464 ? 16.815 37.757 3.488 1.00 13.85 485 ALA B CA 1
ATOM 9142 C C . ALA B 1 464 ? 17.214 37.281 4.885 1.00 14.35 485 ALA B C 1
ATOM 9143 O O . ALA B 1 464 ? 16.382 36.760 5.628 1.00 15.40 485 ALA B O 1
ATOM 9145 N N . PHE B 1 465 ? 18.484 37.451 5.245 1.00 14.31 486 PHE B N 1
ATOM 9146 C CA . PHE B 1 465 ? 18.943 37.035 6.571 1.00 15.93 486 PHE B CA 1
ATOM 9147 C C . PHE B 1 465 ? 18.135 37.786 7.628 1.00 16.27 486 PHE B C 1
ATOM 9148 O O . PHE B 1 465 ? 17.732 37.219 8.645 1.00 16.41 486 PHE B O 1
ATOM 9156 N N . GLY B 1 466 ? 17.884 39.067 7.368 1.00 16.62 487 GLY B N 1
ATOM 9157 C CA . GLY B 1 466 ? 17.128 39.881 8.303 1.00 16.68 487 GLY B CA 1
ATOM 9158 C C . GLY B 1 466 ? 15.715 39.379 8.531 1.00 16.85 487 GLY B C 1
ATOM 9159 O O . GLY B 1 466 ? 15.208 39.410 9.653 1.00 16.21 487 GLY B O 1
ATOM 9160 N N . PHE B 1 467 ? 15.072 38.919 7.464 1.00 14.65 488 PHE B N 1
ATOM 9161 C CA . PHE B 1 467 ? 13.710 38.410 7.560 1.00 14.93 488 PHE B CA 1
ATOM 9162 C C . PHE B 1 467 ? 13.686 37.025 8.199 1.00 15.00 488 PHE B C 1
ATOM 9163 O O . PHE B 1 467 ? 12.893 36.762 9.108 1.00 15.15 488 PHE B O 1
ATOM 9171 N N . GLU B 1 468 ? 14.556 36.148 7.716 1.00 14.22 489 GLU B N 1
ATOM 9172 C CA . GLU B 1 468 ? 14.638 34.778 8.208 1.00 15.76 489 GLU B CA 1
ATOM 9173 C C . GLU B 1 468 ? 14.936 34.691 9.705 1.00 16.93 489 GLU B C 1
ATOM 9174 O O . GLU B 1 468 ? 14.238 33.997 10.449 1.00 16.95 489 GLU B O 1
ATOM 9180 N N . LEU B 1 469 ? 15.974 35.394 10.149 1.00 16.19 490 LEU B N 1
ATOM 9181 C CA . LEU B 1 469 ? 16.351 35.348 11.555 1.00 17.14 490 LEU B CA 1
ATOM 9182 C C . LEU B 1 469 ? 15.355 36.079 12.447 1.00 17.31 490 LEU B C 1
ATOM 9183 O O . LEU B 1 469 ? 15.260 35.797 13.643 1.00 16.40 490 LEU B O 1
ATOM 9188 N N . ASP B 1 470 ? 14.608 37.015 11.865 1.00 16.62 491 ASP B N 1
ATOM 9189 C CA . ASP B 1 470 ? 13.587 37.735 12.616 1.00 17.62 491 ASP B CA 1
ATOM 9190 C C . ASP B 1 470 ? 12.541 36.694 13.013 1.00 17.81 491 ASP B C 1
ATOM 9191 O O . ASP B 1 470 ? 11.965 36.749 14.103 1.00 16.63 491 ASP B O 1
ATOM 9196 N N . HIS B 1 471 ? 12.310 35.733 12.121 1.00 16.57 492 HIS B N 1
ATOM 9197 C CA . HIS B 1 471 ? 11.325 34.686 12.374 1.00 18.01 492 HIS B CA 1
ATOM 9198 C C . HIS B 1 471 ? 11.819 33.521 13.231 1.00 18.27 492 HIS B C 1
ATOM 9199 O O . HIS B 1 471 ? 11.155 32.486 13.326 1.00 17.07 492 HIS B O 1
ATOM 9206 N N . CYS B 1 472 ? 12.990 33.683 13.837 1.00 16.18 493 CYS B N 1
ATOM 9207 C CA . CYS B 1 472 ? 13.528 32.666 14.732 1.00 17.14 493 CYS B CA 1
ATOM 9208 C C . CYS B 1 472 ? 13.250 33.191 16.138 1.00 19.13 493 CYS B C 1
ATOM 9209 O O . CYS B 1 472 ? 13.789 34.220 16.541 1.00 18.99 493 CYS B O 1
ATOM 9212 N N . GLU B 1 473 ? 12.396 32.484 16.871 1.00 20.40 494 GLU B N 1
ATOM 9213 C CA . GLU B 1 473 ? 12.010 32.878 18.220 1.00 23.70 494 GLU B CA 1
ATOM 9214 C C . GLU B 1 473 ? 13.080 32.659 19.287 1.00 22.26 494 GLU B C 1
ATOM 9215 O O . GLU B 1 473 ? 13.104 33.354 20.298 1.00 23.57 494 GLU B O 1
ATOM 9221 N N . ASP B 1 474 ? 13.963 31.697 19.058 1.00 20.64 495 ASP B N 1
ATOM 9222 C CA . ASP B 1 474 ? 15.008 31.379 20.024 1.00 19.99 495 ASP B CA 1
ATOM 9223 C C . ASP B 1 474 ? 16.241 32.271 19.894 1.00 19.93 495 ASP B C 1
ATOM 9224 O O . ASP B 1 474 ? 16.950 32.220 18.895 1.00 18.75 495 ASP B O 1
ATOM 9229 N N . PRO B 1 475 ? 16.518 33.092 20.919 1.00 20.54 496 PRO B N 1
ATOM 9230 C CA . PRO B 1 475 ? 17.679 33.987 20.893 1.00 20.19 496 PRO B CA 1
ATOM 9231 C C . PRO B 1 475 ? 18.977 33.231 20.638 1.00 19.47 496 PRO B C 1
ATOM 9232 O O . PRO B 1 475 ? 19.931 33.782 20.083 1.00 20.57 496 PRO B O 1
ATOM 9236 N N . VAL B 1 476 ? 19.010 31.969 21.051 1.00 18.37 497 VAL B N 1
ATOM 9237 C CA . VAL B 1 476 ? 20.185 31.130 20.859 1.00 17.87 497 VAL B CA 1
ATOM 9238 C C . VAL B 1 476 ? 20.393 30.843 19.370 1.00 17.41 497 VAL B C 1
ATOM 9239 O O . VAL B 1 476 ? 21.529 30.774 18.894 1.00 16.66 497 VAL B O 1
ATOM 9243 N N . VAL B 1 477 ? 19.292 30.680 18.640 1.00 15.51 498 VAL B N 1
ATOM 9244 C CA . VAL B 1 477 ? 19.363 30.389 17.214 1.00 15.17 498 VAL B CA 1
ATOM 9245 C C . VAL B 1 477 ? 19.875 31.573 16.389 1.00 15.86 498 VAL B C 1
ATOM 9246 O O . VAL B 1 477 ? 20.875 31.448 15.669 1.00 16.24 498 VAL B O 1
ATOM 9250 N N . TYR B 1 478 ? 19.212 32.722 16.485 1.00 15.58 499 TYR B N 1
ATOM 9251 C CA . TYR B 1 478 ? 19.673 33.866 15.712 1.00 17.24 499 TYR B CA 1
ATOM 9252 C C . TYR B 1 478 ? 20.959 34.443 16.292 1.00 18.09 499 TYR B C 1
ATOM 9253 O O . TYR B 1 478 ? 21.776 34.998 15.565 1.00 18.46 499 TYR B O 1
ATOM 9262 N N . GLY B 1 479 ? 21.154 34.267 17.595 1.00 18.66 500 GLY B N 1
ATOM 9263 C CA . GLY B 1 479 ? 22.358 34.765 18.232 1.00 19.50 500 GLY B CA 1
ATOM 9264 C C . GLY B 1 479 ? 23.576 34.038 17.698 1.00 20.57 500 GLY B C 1
ATOM 9265 O O . GLY B 1 479 ? 24.603 34.654 17.409 1.00 20.28 500 GLY B O 1
ATOM 9266 N N . ARG B 1 480 ? 23.467 32.719 17.565 1.00 19.00 501 ARG B N 1
ATOM 9267 C CA . ARG B 1 480 ? 24.570 31.923 17.046 1.00 19.81 501 ARG B CA 1
ATOM 9268 C C . ARG B 1 480 ? 24.793 32.214 15.562 1.00 19.04 501 ARG B C 1
ATOM 9269 O O . ARG B 1 480 ? 25.935 32.313 15.105 1.00 17.79 501 ARG B O 1
ATOM 9277 N N . MET B 1 481 ? 23.706 32.346 14.804 1.00 17.69 502 MET B N 1
ATOM 9278 C CA . MET B 1 481 ? 23.842 32.622 13.378 1.00 17.09 502 MET B CA 1
ATOM 9279 C C . MET B 1 481 ? 24.573 33.937 13.127 1.00 17.13 502 MET B C 1
ATOM 9280 O O . MET B 1 481 ? 25.370 34.037 12.193 1.00 18.29 502 MET B O 1
ATOM 9285 N N . VAL B 1 482 ? 24.317 34.941 13.960 1.00 17.24 503 VAL B N 1
ATOM 9286 C CA . VAL B 1 482 ? 25.004 36.219 13.800 1.00 19.15 503 VAL B CA 1
ATOM 9287 C C . VAL B 1 482 ? 26.508 35.975 13.937 1.00 19.91 503 VAL B C 1
ATOM 9288 O O . VAL B 1 482 ? 27.306 36.556 13.202 1.00 21.38 503 VAL B O 1
ATOM 9292 N N . GLN B 1 483 ? 26.886 35.099 14.866 1.00 20.22 504 GLN B N 1
ATOM 9293 C CA . GLN B 1 483 ? 28.295 34.769 15.080 1.00 20.57 504 GLN B CA 1
ATOM 9294 C C . GLN B 1 483 ? 28.869 34.056 13.858 1.00 20.65 504 GLN B C 1
ATOM 9295 O O . GLN B 1 483 ? 30.013 34.286 13.466 1.00 20.63 504 GLN B O 1
ATOM 9301 N N . ARG B 1 484 ? 28.074 33.176 13.260 1.00 19.87 505 ARG B N 1
ATOM 9302 C CA . ARG B 1 484 ? 28.524 32.428 12.093 1.00 18.79 505 ARG B CA 1
ATOM 9303 C C . ARG B 1 484 ? 28.726 33.331 10.885 1.00 18.27 505 ARG B C 1
ATOM 9304 O O . ARG B 1 484 ? 29.644 33.122 10.092 1.00 18.47 505 ARG B O 1
ATOM 9312 N N . LEU B 1 485 ? 27.866 34.331 10.743 1.00 17.84 506 LEU B N 1
ATOM 9313 C CA . LEU B 1 485 ? 27.965 35.240 9.610 1.00 19.48 506 LEU B CA 1
ATOM 9314 C C . LEU B 1 485 ? 29.309 35.955 9.570 1.00 20.22 506 LEU B C 1
ATOM 9315 O O . LEU B 1 485 ? 29.752 36.389 8.506 1.00 21.03 506 LEU B O 1
ATOM 9320 N N . ALA B 1 486 ? 29.964 36.057 10.723 1.00 20.51 507 ALA B N 1
ATOM 9321 C CA . ALA B 1 486 ? 31.262 36.721 10.797 1.00 21.45 507 ALA B CA 1
ATOM 9322 C C . ALA B 1 486 ? 32.316 35.900 10.070 1.00 21.53 507 ALA B C 1
ATOM 9323 O O . ALA B 1 486 ? 33.362 36.421 9.690 1.00 20.69 507 ALA B O 1
ATOM 9325 N N . ASP B 1 487 ? 32.035 34.612 9.886 1.00 20.65 508 ASP B N 1
ATOM 9326 C CA . ASP B 1 487 ? 32.958 33.718 9.197 1.00 20.53 508 ASP B CA 1
ATOM 9327 C C . ASP B 1 487 ? 32.808 33.852 7.680 1.00 19.94 508 ASP B C 1
ATOM 9328 O O . ASP B 1 487 ? 33.552 33.242 6.911 1.00 19.51 508 ASP B O 1
ATOM 9333 N N . ILE B 1 488 ? 31.843 34.662 7.262 1.00 19.38 509 ILE B N 1
ATOM 9334 C CA . ILE B 1 488 ? 31.601 34.906 5.846 1.00 20.25 509 ILE B CA 1
ATOM 9335 C C . ILE B 1 488 ? 32.045 36.326 5.521 1.00 19.52 509 ILE B C 1
ATOM 9336 O O . ILE B 1 488 ? 32.760 36.558 4.546 1.00 20.05 509 ILE B O 1
ATOM 9341 N N . ASP B 1 489 ? 31.615 37.266 6.358 1.00 20.69 510 ASP B N 1
ATOM 9342 C CA . ASP B 1 489 ? 31.946 38.680 6.199 1.00 21.93 510 ASP B CA 1
ATOM 9343 C C . ASP B 1 489 ? 31.597 39.422 7.491 1.00 21.91 510 ASP B C 1
ATOM 9344 O O . ASP B 1 489 ? 30.442 39.431 7.924 1.00 21.33 510 ASP B O 1
ATOM 9349 N N . LEU B 1 490 ? 32.603 40.037 8.107 1.00 22.14 511 LEU B N 1
ATOM 9350 C CA . LEU B 1 490 ? 32.410 40.771 9.355 1.00 21.32 511 LEU B CA 1
ATOM 9351 C C . LEU B 1 490 ? 31.353 41.866 9.252 1.00 21.23 511 LEU B C 1
ATOM 9352 O O . LEU B 1 490 ? 30.553 42.055 10.173 1.00 21.51 511 LEU B O 1
ATOM 9357 N N . GLY B 1 491 ? 31.347 42.585 8.132 1.00 20.55 512 GLY B N 1
ATOM 9358 C CA . GLY B 1 491 ? 30.379 43.648 7.942 1.00 19.68 512 GLY B CA 1
ATOM 9359 C C . GLY B 1 491 ? 28.965 43.108 7.878 1.00 20.32 512 GLY B C 1
ATOM 9360 O O . GLY B 1 491 ? 28.029 43.710 8.409 1.00 20.03 512 GLY B O 1
ATOM 9361 N N . LEU B 1 492 ? 28.812 41.964 7.222 1.00 20.66 513 LEU B N 1
ATOM 9362 C CA . LEU B 1 492 ? 27.510 41.326 7.094 1.00 20.28 513 LEU B CA 1
ATOM 9363 C C . LEU B 1 492 ? 26.952 40.999 8.477 1.00 18.94 513 LEU B C 1
ATOM 9364 O O . LEU B 1 492 ? 25.796 41.293 8.770 1.00 19.37 513 LEU B O 1
ATOM 9369 N N . ALA B 1 493 ? 27.782 40.402 9.327 1.00 20.22 514 ALA B N 1
ATOM 9370 C CA . ALA B 1 493 ? 27.362 40.030 10.677 1.00 20.57 514 ALA B CA 1
ATOM 9371 C C . ALA B 1 493 ? 26.862 41.228 11.475 1.00 21.59 514 ALA B C 1
ATOM 9372 O O . ALA B 1 493 ? 25.826 41.152 12.137 1.00 21.50 514 ALA B O 1
ATOM 9374 N N . GLN B 1 494 ? 27.602 42.333 11.408 1.00 21.88 515 GLN B N 1
ATOM 9375 C CA . GLN B 1 494 ? 27.238 43.552 12.126 1.00 22.47 515 GLN B CA 1
ATOM 9376 C C . GLN B 1 494 ? 25.871 44.071 11.695 1.00 20.86 515 GLN B C 1
ATOM 9377 O O . GLN B 1 494 ? 25.035 44.420 12.527 1.00 21.23 515 GLN B O 1
ATOM 9383 N N . THR B 1 495 ? 25.652 44.118 10.386 1.00 20.70 516 THR B N 1
ATOM 9384 C CA . THR B 1 495 ? 24.392 44.596 9.837 1.00 20.12 516 THR B CA 1
ATOM 9385 C C . THR B 1 495 ? 23.222 43.718 10.276 1.00 19.62 516 THR B C 1
ATOM 9386 O O . THR B 1 495 ? 22.177 44.221 10.688 1.00 19.70 516 THR B O 1
ATOM 9390 N N . ILE B 1 496 ? 23.397 42.404 10.192 1.00 19.21 517 ILE B N 1
ATOM 9391 C CA . ILE B 1 496 ? 22.333 41.489 10.585 1.00 19.22 517 ILE B CA 1
ATOM 9392 C C . ILE B 1 496 ? 22.071 41.592 12.088 1.00 19.11 517 ILE B C 1
ATOM 9393 O O . ILE B 1 496 ? 20.918 41.583 12.532 1.00 18.99 517 ILE B O 1
ATOM 9398 N N . ALA B 1 497 ? 23.141 41.716 12.866 1.00 19.17 518 ALA B N 1
ATOM 9399 C CA . ALA B 1 497 ? 23.020 41.835 14.315 1.00 19.84 518 ALA B CA 1
ATOM 9400 C C . ALA B 1 497 ? 22.150 43.024 14.711 1.00 20.09 518 ALA B C 1
ATOM 9401 O O . ALA B 1 497 ? 21.309 42.916 15.601 1.00 19.98 518 ALA B O 1
ATOM 9403 N N . GLU B 1 498 ? 22.345 44.163 14.057 1.00 20.97 519 GLU B N 1
ATOM 9404 C CA . GLU B 1 498 ? 21.541 45.329 14.394 1.00 23.15 519 GLU B CA 1
ATOM 9405 C C . GLU B 1 498 ? 20.094 45.165 13.943 1.00 22.69 519 GLU B C 1
ATOM 9406 O O . GLU B 1 498 ? 19.190 45.801 14.486 1.00 21.04 519 GLU B O 1
ATOM 9412 N N . MET B 1 499 ? 19.875 44.287 12.967 1.00 21.15 520 MET B N 1
ATOM 9413 C CA . MET B 1 499 ? 18.536 44.036 12.441 1.00 21.36 520 MET B CA 1
ATOM 9414 C C . MET B 1 499 ? 17.723 43.027 13.253 1.00 20.39 520 MET B C 1
ATOM 9415 O O . MET B 1 499 ? 16.523 43.218 13.462 1.00 20.35 520 MET B O 1
ATOM 9420 N N . VAL B 1 500 ? 18.371 41.958 13.710 1.00 20.44 521 VAL B N 1
ATOM 9421 C CA . VAL B 1 500 ? 17.658 40.903 14.429 1.00 20.12 521 VAL B CA 1
ATOM 9422 C C . VAL B 1 500 ? 18.055 40.626 15.877 1.00 21.36 521 VAL B C 1
ATOM 9423 O O . VAL B 1 500 ? 17.382 39.854 16.567 1.00 20.61 521 VAL B O 1
ATOM 9427 N N . GLY B 1 501 ? 19.139 41.241 16.339 1.00 20.99 522 GLY B N 1
ATOM 9428 C CA . GLY B 1 501 ? 19.576 41.010 17.705 1.00 20.90 522 GLY B CA 1
ATOM 9429 C C . GLY B 1 501 ? 20.845 40.182 17.738 1.00 21.30 522 GLY B C 1
ATOM 9430 O O . GLY B 1 501 ? 21.378 39.818 16.695 1.00 21.43 522 GLY B O 1
ATOM 9431 N N . GLY B 1 502 ? 21.324 39.867 18.936 1.00 21.95 523 GLY B N 1
ATOM 9432 C CA . GLY B 1 502 ? 22.550 39.101 19.056 1.00 22.24 523 GLY B CA 1
ATOM 9433 C C . GLY B 1 502 ? 23.728 40.057 19.064 1.00 24.05 523 GLY B C 1
ATOM 9434 O O . GLY B 1 502 ? 23.544 41.273 19.004 1.00 23.96 523 GLY B O 1
ATOM 9435 N N . GLU B 1 503 ? 24.939 39.520 19.141 1.00 25.98 524 GLU B N 1
ATOM 9436 C CA . GLU B 1 503 ? 26.134 40.355 19.157 1.00 28.21 524 GLU B CA 1
ATOM 9437 C C . GLU B 1 503 ? 27.112 39.880 18.090 1.00 26.87 524 GLU B C 1
ATOM 9438 O O . GLU B 1 503 ? 27.589 38.749 18.136 1.00 26.06 524 GLU B O 1
ATOM 9444 N N . ALA B 1 504 ? 27.401 40.747 17.126 1.00 26.92 525 ALA B N 1
ATOM 9445 C CA . ALA B 1 504 ? 28.318 40.402 16.048 1.00 28.09 525 ALA B CA 1
ATOM 9446 C C . ALA B 1 504 ? 29.757 40.411 16.545 1.00 29.49 525 ALA B C 1
ATOM 9447 O O . ALA B 1 504 ? 30.217 41.398 17.120 1.00 30.68 525 ALA B O 1
ATOM 9449 N N . PRO B 1 505 ? 30.483 39.301 16.351 1.00 30.51 526 PRO B N 1
ATOM 9450 C CA . PRO B 1 505 ? 31.871 39.275 16.811 1.00 31.56 526 PRO B CA 1
ATOM 9451 C C . PRO B 1 505 ? 32.720 40.254 16.024 1.00 32.76 526 PRO B C 1
ATOM 9452 O O . PRO B 1 505 ? 32.398 40.614 14.888 1.00 31.26 526 PRO B O 1
ATOM 9456 N N . THR B 1 506 ? 33.810 40.682 16.641 1.00 32.56 527 THR B N 1
ATOM 9457 C CA . THR B 1 506 ? 34.697 41.630 16.010 1.00 34.16 527 THR B CA 1
ATOM 9458 C C . THR B 1 506 ? 35.814 40.952 15.224 1.00 33.41 527 THR B C 1
ATOM 9459 O O . THR B 1 506 ? 36.436 41.566 14.355 1.00 33.24 527 THR B O 1
ATOM 9463 N N . THR B 1 507 ? 36.060 39.682 15.532 1.00 32.12 528 THR B N 1
ATOM 9464 C CA . THR B 1 507 ? 37.098 38.918 14.855 1.00 31.91 528 THR B CA 1
ATOM 9465 C C . THR B 1 507 ? 36.545 37.589 14.358 1.00 31.20 528 THR B C 1
ATOM 9466 O O . THR B 1 507 ? 35.414 37.218 14.671 1.00 31.58 528 THR B O 1
ATOM 9470 N N . THR B 1 508 ? 37.352 36.879 13.579 1.00 29.46 529 THR B N 1
ATOM 9471 C CA . THR B 1 508 ? 36.960 35.587 13.037 1.00 29.27 529 THR B CA 1
ATOM 9472 C C . THR B 1 508 ? 38.192 34.749 12.731 1.00 29.70 529 THR B C 1
ATOM 9473 O O . THR B 1 508 ? 39.255 35.287 12.427 1.00 29.88 529 THR B O 1
ATOM 9477 N N . ASN B 1 509 ? 38.048 33.432 12.822 1.00 30.28 530 ASN B N 1
ATOM 9478 C CA . ASN B 1 509 ? 39.151 32.527 12.528 1.00 30.93 530 ASN B CA 1
ATOM 9479 C C . ASN B 1 509 ? 39.110 32.151 11.055 1.00 29.88 530 ASN B C 1
ATOM 9480 O O . ASN B 1 509 ? 39.913 31.346 10.585 1.00 28.99 530 ASN B O 1
ATOM 9485 N N . HIS B 1 510 ? 38.163 32.743 10.334 1.00 28.56 531 HIS B N 1
ATOM 9486 C CA . HIS B 1 510 ? 37.999 32.478 8.911 1.00 28.29 531 HIS B CA 1
ATOM 9487 C C . HIS B 1 510 ? 37.922 33.794 8.146 1.00 28.41 531 HIS B C 1
ATOM 9488 O O . HIS B 1 510 ? 36.866 34.169 7.636 1.00 27.75 531 HIS B O 1
ATOM 9495 N N . PRO B 1 511 ? 39.048 34.518 8.065 1.00 28.53 532 PRO B N 1
ATOM 9496 C CA . PRO B 1 511 ? 39.111 35.802 7.360 1.00 28.33 532 PRO B CA 1
ATOM 9497 C C . PRO B 1 511 ? 38.665 35.717 5.902 1.00 26.97 532 PRO B C 1
ATOM 9498 O O . PRO B 1 511 ? 38.971 34.751 5.205 1.00 27.10 532 PRO B O 1
ATOM 9502 N N . ASN B 1 512 ? 37.938 36.736 5.454 1.00 26.82 533 ASN B N 1
ATOM 9503 C CA . ASN B 1 512 ? 37.465 36.808 4.075 1.00 26.43 533 ASN B CA 1
ATOM 9504 C C . ASN B 1 512 ? 38.495 37.644 3.316 1.00 27.37 533 ASN B C 1
ATOM 9505 O O . ASN B 1 512 ? 38.629 38.841 3.558 1.00 27.64 533 ASN B O 1
ATOM 9510 N N . HIS B 1 513 ? 39.216 36.998 2.403 1.00 30.10 534 HIS B N 1
ATOM 9511 C CA . HIS B 1 513 ? 40.270 37.650 1.629 1.00 32.48 534 HIS B CA 1
ATOM 9512 C C . HIS B 1 513 ? 39.830 38.501 0.443 1.00 32.79 534 HIS B C 1
ATOM 9513 O O . HIS B 1 513 ? 40.664 39.105 -0.234 1.00 34.40 534 HIS B O 1
ATOM 9520 N N . GLY B 1 514 ? 38.529 38.536 0.179 1.00 31.48 535 GLY B N 1
ATOM 9521 C CA . GLY B 1 514 ? 38.023 39.364 -0.900 1.00 30.36 535 GLY B CA 1
ATOM 9522 C C . GLY B 1 514 ? 38.051 38.888 -2.344 1.00 30.67 535 GLY B C 1
ATOM 9523 O O . GLY B 1 514 ? 37.591 39.627 -3.214 1.00 30.64 535 GLY B O 1
ATOM 9524 N N . ARG B 1 515 ? 38.576 37.696 -2.627 1.00 30.81 536 ARG B N 1
ATOM 9525 C CA . ARG B 1 515 ? 38.600 37.211 -4.011 1.00 32.12 536 ARG B CA 1
ATOM 9526 C C . ARG B 1 515 ? 37.166 36.982 -4.506 1.00 30.58 536 ARG B C 1
ATOM 9527 O O . ARG B 1 515 ? 36.275 36.642 -3.729 1.00 29.63 536 ARG B O 1
ATOM 9535 N N . LYS B 1 516 ? 36.958 37.171 -5.804 1.00 29.60 537 LYS B N 1
ATOM 9536 C CA . LYS B 1 516 ? 35.653 36.971 -6.430 1.00 29.42 537 LYS B CA 1
ATOM 9537 C C . LYS B 1 516 ? 35.877 36.041 -7.616 1.00 28.40 537 LYS B C 1
ATOM 9538 O O . LYS B 1 516 ? 37.020 35.738 -7.956 1.00 28.40 537 LYS B O 1
ATOM 9544 N N . THR B 1 517 ? 34.797 35.578 -8.237 1.00 26.26 538 THR B N 1
ATOM 9545 C CA . THR B 1 517 ? 34.920 34.716 -9.406 1.00 25.93 538 THR B CA 1
ATOM 9546 C C . THR B 1 517 ? 33.772 34.992 -10.372 1.00 24.84 538 THR B C 1
ATOM 9547 O O . THR B 1 517 ? 32.774 35.617 -10.008 1.00 24.15 538 THR B O 1
ATOM 9551 N N . ILE B 1 518 ? 33.922 34.529 -11.607 1.00 23.92 539 ILE B N 1
ATOM 9552 C CA . ILE B 1 518 ? 32.918 34.758 -12.636 1.00 23.36 539 ILE B CA 1
ATOM 9553 C C . ILE B 1 518 ? 31.751 33.780 -12.619 1.00 23.08 539 ILE B C 1
ATOM 9554 O O . ILE B 1 518 ? 31.814 32.712 -12.011 1.00 22.95 539 ILE B O 1
ATOM 9559 N N . ASN B 1 519 ? 30.686 34.180 -13.305 1.00 23.02 540 ASN B N 1
ATOM 9560 C CA . ASN B 1 519 ? 29.473 33.389 -13.458 1.00 21.69 540 ASN B CA 1
ATOM 9561 C C . ASN B 1 519 ? 28.751 32.916 -12.199 1.00 21.83 540 ASN B C 1
ATOM 9562 O O . ASN B 1 519 ? 28.229 31.800 -12.157 1.00 21.09 540 ASN B O 1
ATOM 9567 N N . LEU B 1 520 ? 28.717 33.765 -11.177 1.00 20.64 541 LEU B N 1
ATOM 9568 C CA . LEU B 1 520 ? 28.002 33.438 -9.949 1.00 20.88 541 LEU B CA 1
ATOM 9569 C C . LEU B 1 520 ? 26.877 34.458 -9.802 1.00 19.86 541 LEU B C 1
ATOM 9570 O O . LEU B 1 520 ? 25.729 34.101 -9.530 1.00 20.72 541 LEU B O 1
ATOM 9575 N N . SER B 1 521 ? 27.212 35.732 -9.993 1.00 18.97 542 SER B N 1
ATOM 9576 C CA . SER B 1 521 ? 26.231 36.809 -9.916 1.00 17.70 542 SER B CA 1
ATOM 9577 C C . SER B 1 521 ? 25.247 36.635 -11.059 1.00 17.48 542 SER B C 1
ATOM 9578 O O . SER B 1 521 ? 25.633 36.233 -12.150 1.00 17.84 542 SER B O 1
ATOM 9581 N N . GLN B 1 522 ? 23.980 36.950 -10.809 1.00 16.48 543 GLN B N 1
ATOM 9582 C CA . GLN B 1 522 ? 22.950 36.813 -11.833 1.00 18.61 543 GLN B CA 1
ATOM 9583 C C . GLN B 1 522 ? 23.159 37.843 -12.946 1.00 18.71 543 GLN B C 1
ATOM 9584 O O . GLN B 1 522 ? 22.647 37.679 -14.053 1.00 19.44 543 GLN B O 1
ATOM 9590 N N . THR B 1 523 ? 23.936 38.890 -12.663 1.00 20.02 544 THR B N 1
ATOM 9591 C CA . THR B 1 523 ? 24.204 39.922 -13.663 1.00 20.21 544 THR B CA 1
ATOM 9592 C C . THR B 1 523 ? 24.994 39.337 -14.828 1.00 21.54 544 THR B C 1
ATOM 9593 O O . THR B 1 523 ? 25.016 39.907 -15.916 1.00 22.24 544 THR B O 1
ATOM 9597 N N . GLU B 1 524 ? 25.634 38.193 -14.609 1.00 22.26 545 GLU B N 1
ATOM 9598 C CA . GLU B 1 524 ? 26.414 37.572 -15.668 1.00 23.75 545 GLU B CA 1
ATOM 9599 C C . GLU B 1 524 ? 25.588 36.612 -16.510 1.00 22.94 545 GLU B C 1
ATOM 9600 O O . GLU B 1 524 ? 26.131 35.878 -17.336 1.00 22.65 545 GLU B O 1
ATOM 9606 N N . PHE B 1 525 ? 24.275 36.625 -16.305 1.00 21.50 546 PHE B N 1
ATOM 9607 C CA . PHE B 1 525 ? 23.381 35.758 -17.062 1.00 20.98 546 PHE B CA 1
ATOM 9608 C C . PHE B 1 525 ? 22.207 36.523 -17.658 1.00 21.37 546 PHE B C 1
ATOM 9609 O O . PHE B 1 525 ? 21.053 36.312 -17.286 1.00 22.25 546 PHE B O 1
ATOM 9617 N N . PRO B 1 526 ? 22.491 37.443 -18.588 1.00 22.20 547 PRO B N 1
ATOM 9618 C CA . PRO B 1 526 ? 21.417 38.213 -19.213 1.00 22.13 547 PRO B CA 1
ATOM 9619 C C . PRO B 1 526 ? 20.789 37.374 -20.320 1.00 22.15 547 PRO B C 1
ATOM 9620 O O . PRO B 1 526 ? 21.289 36.300 -20.658 1.00 22.57 547 PRO B O 1
ATOM 9624 N N . PRO B 1 527 ? 19.670 37.839 -20.885 1.00 23.00 548 PRO B N 1
ATOM 9625 C CA . PRO B 1 527 ? 19.057 37.055 -21.957 1.00 23.94 548 PRO B CA 1
ATOM 9626 C C . PRO B 1 527 ? 20.005 36.990 -23.154 1.00 25.41 548 PRO B C 1
ATOM 9627 O O . PRO B 1 527 ? 20.884 37.843 -23.304 1.00 25.01 548 PRO B O 1
ATOM 9631 N N . ALA B 1 528 ? 19.834 35.973 -23.993 1.00 27.39 549 ALA B N 1
ATOM 9632 C CA . ALA B 1 528 ? 20.678 35.804 -25.169 1.00 29.50 549 ALA B CA 1
ATOM 9633 C C . ALA B 1 528 ? 20.683 37.082 -26.010 1.00 30.29 549 ALA B C 1
ATOM 9634 O O . ALA B 1 528 ? 21.688 37.420 -26.633 1.00 31.00 549 ALA B O 1
ATOM 9636 N N . THR B 1 529 ? 19.554 37.783 -26.017 1.00 29.88 550 THR B N 1
ATOM 9637 C CA . THR B 1 529 ? 19.412 39.029 -26.763 1.00 30.55 550 THR B CA 1
ATOM 9638 C C . THR B 1 529 ? 18.320 39.869 -26.096 1.00 30.47 550 THR B C 1
ATOM 9639 O O . THR B 1 529 ? 17.401 39.320 -25.488 1.00 29.99 550 THR B O 1
ATOM 9643 N N . PRO B 1 530 ? 18.410 41.209 -26.190 1.00 30.34 551 PRO B N 1
ATOM 9644 C CA . PRO B 1 530 ? 17.400 42.083 -25.579 1.00 28.72 551 PRO B CA 1
ATOM 9645 C C . PRO B 1 530 ? 16.000 41.622 -25.969 1.00 26.73 551 PRO B C 1
ATOM 9646 O O . PRO B 1 530 ? 15.697 41.487 -27.154 1.00 26.26 551 PRO B O 1
ATOM 9650 N N . THR B 1 531 ? 15.143 41.395 -24.978 1.00 23.80 552 THR B N 1
ATOM 9651 C CA . THR B 1 531 ? 13.800 40.908 -25.264 1.00 21.54 552 THR B CA 1
ATOM 9652 C C . THR B 1 531 ? 12.817 41.126 -24.120 1.00 20.12 552 THR B C 1
ATOM 9653 O O . THR B 1 531 ? 13.212 41.373 -22.980 1.00 20.77 552 THR B O 1
ATOM 9657 N N . ILE B 1 532 ? 11.532 41.049 -24.442 1.00 19.18 553 ILE B N 1
ATOM 9658 C CA . ILE B 1 532 ? 10.487 41.154 -23.437 1.00 17.70 553 ILE B CA 1
ATOM 9659 C C . ILE B 1 532 ? 9.520 40.004 -23.688 1.00 16.78 553 ILE B C 1
ATOM 9660 O O . ILE B 1 532 ? 8.399 40.015 -23.198 1.00 17.66 553 ILE B O 1
ATOM 9665 N N . LYS B 1 533 ? 9.972 39.013 -24.457 1.00 17.49 554 LYS B N 1
ATOM 9666 C CA . LYS B 1 533 ? 9.155 37.843 -24.785 1.00 18.94 554 LYS B CA 1
ATOM 9667 C C . LYS B 1 533 ? 8.589 37.170 -23.531 1.00 16.60 554 LYS B C 1
ATOM 9668 O O . LYS B 1 533 ? 9.311 36.936 -22.566 1.00 15.95 554 LYS B O 1
ATOM 9674 N N . SER B 1 534 ? 7.293 36.873 -23.572 1.00 16.00 555 SER B N 1
ATOM 9675 C CA . SER B 1 534 ? 6.545 36.227 -22.487 1.00 17.05 555 SER B CA 1
ATOM 9676 C C . SER B 1 534 ? 6.204 37.123 -21.294 1.00 17.43 555 SER B C 1
ATOM 9677 O O . SER B 1 534 ? 5.376 36.751 -20.460 1.00 16.89 555 SER B O 1
ATOM 9680 N N . ARG B 1 535 ? 6.829 38.296 -21.208 1.00 16.82 556 ARG B N 1
ATOM 9681 C CA . ARG B 1 535 ? 6.554 39.232 -20.117 1.00 17.02 556 ARG B CA 1
ATOM 9682 C C . ARG B 1 535 ? 5.100 39.695 -20.176 1.00 16.62 556 ARG B C 1
ATOM 9683 O O . ARG B 1 535 ? 4.525 39.827 -21.261 1.00 18.13 556 ARG B O 1
ATOM 9691 N N . ARG B 1 536 ? 4.506 39.946 -19.013 1.00 15.76 557 ARG B N 1
ATOM 9692 C CA . ARG B 1 536 ? 3.124 40.411 -18.950 1.00 16.13 557 ARG B CA 1
ATOM 9693 C C . ARG B 1 536 ? 3.114 41.908 -18.649 1.00 16.15 557 ARG B C 1
ATOM 9694 O O . ARG B 1 536 ? 3.789 42.373 -17.729 1.00 15.63 557 ARG B O 1
ATOM 9702 N N . VAL B 1 537 ? 2.352 42.662 -19.432 1.00 15.68 558 VAL B N 1
ATOM 9703 C CA . VAL B 1 537 ? 2.263 44.102 -19.237 1.00 14.35 558 VAL B CA 1
ATOM 9704 C C . VAL B 1 537 ? 0.818 44.505 -18.998 1.00 14.61 558 VAL B C 1
ATOM 9705 O O . VAL B 1 537 ? -0.047 44.285 -19.847 1.00 15.75 558 VAL B O 1
ATOM 9709 N N . ALA B 1 538 ? 0.558 45.089 -17.835 1.00 14.60 559 ALA B N 1
ATOM 9710 C CA . ALA B 1 538 ? -0.788 45.525 -17.503 1.00 15.75 559 ALA B CA 1
ATOM 9711 C C . ALA B 1 538 ? -1.037 46.885 -18.139 1.00 16.37 559 ALA B C 1
ATOM 9712 O O . ALA B 1 538 ? -0.173 47.759 -18.106 1.00 18.24 559 ALA B O 1
ATOM 9714 N N . ILE B 1 539 ? -2.210 47.046 -18.737 1.00 16.75 560 ILE B N 1
ATOM 9715 C CA . ILE B 1 539 ? -2.597 48.313 -19.345 1.00 16.88 560 ILE B CA 1
ATOM 9716 C C . ILE B 1 539 ? -3.784 48.759 -18.508 1.00 16.69 560 ILE B C 1
ATOM 9717 O O . ILE B 1 539 ? -4.873 48.206 -18.625 1.00 17.40 560 ILE B O 1
ATOM 9722 N N . ILE B 1 540 ? -3.560 49.746 -17.648 1.00 17.21 561 ILE B N 1
ATOM 9723 C CA . ILE B 1 540 ? -4.602 50.230 -16.755 1.00 17.96 561 ILE B CA 1
ATOM 9724 C C . ILE B 1 540 ? -5.434 51.351 -17.367 1.00 18.60 561 ILE B C 1
ATOM 9725 O O . ILE B 1 540 ? -4.907 52.388 -17.766 1.00 19.18 561 ILE B O 1
ATOM 9730 N N . ILE B 1 541 ? -6.742 51.129 -17.429 1.00 18.66 562 ILE B N 1
ATOM 9731 C CA . ILE B 1 541 ? -7.661 52.097 -18.010 1.00 18.75 562 ILE B CA 1
ATOM 9732 C C . ILE B 1 541 ? -8.886 52.337 -17.135 1.00 20.31 562 ILE B C 1
ATOM 9733 O O . ILE B 1 541 ? -9.118 51.631 -16.154 1.00 20.26 562 ILE B O 1
ATOM 9738 N N . ALA B 1 542 ? -9.659 53.351 -17.515 1.00 19.93 563 ALA B N 1
ATOM 9739 C CA . ALA B 1 542 ? -10.899 53.729 -16.847 1.00 19.69 563 ALA B CA 1
ATOM 9740 C C . ALA B 1 542 ? -11.683 54.470 -17.931 1.00 21.21 563 ALA B C 1
ATOM 9741 O O . ALA B 1 542 ? -11.111 54.823 -18.962 1.00 19.52 563 ALA B O 1
ATOM 9743 N N . ASP B 1 543 ? -12.977 54.700 -17.727 1.00 21.02 564 ASP B N 1
ATOM 9744 C CA . ASP B 1 543 ? -13.748 55.399 -18.752 1.00 22.55 564 ASP B CA 1
ATOM 9745 C C . ASP B 1 543 ? -13.081 56.715 -19.133 1.00 21.18 564 ASP B C 1
ATOM 9746 O O . ASP B 1 543 ? -12.717 57.513 -18.270 1.00 21.00 564 ASP B O 1
ATOM 9751 N N . GLY B 1 544 ? -12.910 56.928 -20.433 1.00 21.99 565 GLY B N 1
ATOM 9752 C CA . GLY B 1 544 ? -12.299 58.155 -20.907 1.00 21.60 565 GLY B CA 1
ATOM 9753 C C . GLY B 1 544 ? -10.833 58.028 -21.266 1.00 22.41 565 GLY B C 1
ATOM 9754 O O . GLY B 1 544 ? -10.163 59.035 -21.489 1.00 22.78 565 GLY B O 1
ATOM 9755 N N . TYR B 1 545 ? -10.321 56.802 -21.328 1.00 21.68 566 TYR B N 1
ATOM 9756 C CA . TYR B 1 545 ? -8.913 56.607 -21.664 1.00 20.43 566 TYR B CA 1
ATOM 9757 C C . TYR B 1 545 ? -8.623 56.965 -23.123 1.00 20.80 566 TYR B C 1
ATOM 9758 O O . TYR B 1 545 ? -9.523 56.968 -23.963 1.00 22.09 566 TYR B O 1
ATOM 9767 N N . ASP B 1 546 ? -7.358 57.258 -23.410 1.00 20.69 567 ASP B N 1
ATOM 9768 C CA . ASP B 1 546 ? -6.920 57.617 -24.758 1.00 21.43 567 ASP B CA 1
ATOM 9769 C C . ASP B 1 546 ? -6.762 56.362 -25.613 1.00 22.57 567 ASP B C 1
ATOM 9770 O O . ASP B 1 546 ? -5.825 55.588 -25.419 1.00 22.11 567 ASP B O 1
ATOM 9775 N N . ASN B 1 547 ? -7.668 56.171 -26.565 1.00 22.93 568 ASN B N 1
ATOM 9776 C CA . ASN B 1 547 ? -7.618 55.001 -27.430 1.00 24.40 568 ASN B CA 1
ATOM 9777 C C . ASN B 1 547 ? -6.360 54.946 -28.292 1.00 23.41 568 ASN B C 1
ATOM 9778 O O . ASN B 1 547 ? -5.942 53.870 -28.717 1.00 23.42 568 ASN B O 1
ATOM 9783 N N . VAL B 1 548 ? -5.748 56.100 -28.539 1.00 23.50 569 VAL B N 1
ATOM 9784 C CA . VAL B 1 548 ? -4.550 56.158 -29.370 1.00 22.66 569 VAL B CA 1
ATOM 9785 C C . VAL B 1 548 ? -3.329 55.528 -28.702 1.00 22.60 569 VAL B C 1
ATOM 9786 O O . VAL B 1 548 ? -2.692 54.635 -29.269 1.00 21.91 569 VAL B O 1
ATOM 9790 N N . ALA B 1 549 ? -2.999 55.994 -27.503 1.00 20.85 570 ALA B N 1
ATOM 9791 C CA . ALA B 1 549 ? -1.859 55.449 -26.778 1.00 20.42 570 ALA B CA 1
ATOM 9792 C C . ALA B 1 549 ? -2.130 53.982 -26.468 1.00 19.47 570 ALA B C 1
ATOM 9793 O O . ALA B 1 549 ? -1.222 53.151 -26.496 1.00 19.46 570 ALA B O 1
ATOM 9795 N N . TYR B 1 550 ? -3.390 53.680 -26.174 1.00 18.40 571 TYR B N 1
ATOM 9796 C CA . TYR B 1 550 ? -3.821 52.326 -25.861 1.00 19.30 571 TYR B CA 1
ATOM 9797 C C . TYR B 1 550 ? -3.560 51.388 -27.042 1.00 21.73 571 TYR B C 1
ATOM 9798 O O . TYR B 1 550 ? -2.929 50.341 -26.887 1.00 19.10 571 TYR B O 1
ATOM 9807 N N . ASP B 1 551 ? -4.040 51.772 -28.223 1.00 20.91 572 ASP B N 1
ATOM 9808 C CA . ASP B 1 551 ? -3.859 50.959 -29.425 1.00 21.55 572 ASP B CA 1
ATOM 9809 C C . ASP B 1 551 ? -2.383 50.757 -29.761 1.00 21.10 572 ASP B C 1
ATOM 9810 O O . ASP B 1 551 ? -1.963 49.652 -30.100 1.00 21.83 572 ASP B O 1
ATOM 9815 N N . ALA B 1 552 ? -1.599 51.823 -29.660 1.00 20.21 573 ALA B N 1
ATOM 9816 C CA . ALA B 1 552 ? -0.172 51.759 -29.959 1.00 20.32 573 ALA B CA 1
ATOM 9817 C C . ALA B 1 552 ? 0.576 50.795 -29.040 1.00 20.85 573 ALA B C 1
ATOM 9818 O O . ALA B 1 552 ? 1.353 49.957 -29.503 1.00 20.76 573 ALA B O 1
ATOM 9820 N N . ALA B 1 553 ? 0.349 50.922 -27.737 1.00 20.09 574 ALA B N 1
ATOM 9821 C CA . ALA B 1 553 ? 1.009 50.059 -26.765 1.00 19.51 574 ALA B CA 1
ATOM 9822 C C . ALA B 1 553 ? 0.565 48.607 -26.928 1.00 19.04 574 ALA B C 1
ATOM 9823 O O . ALA B 1 553 ? 1.391 47.696 -26.954 1.00 19.60 574 ALA B O 1
ATOM 9825 N N . TYR B 1 554 ? -0.741 48.399 -27.038 1.00 17.81 575 TYR B N 1
ATOM 9826 C CA . TYR B 1 554 ? -1.292 47.058 -27.180 1.00 18.32 575 TYR B CA 1
ATOM 9827 C C . TYR B 1 554 ? -0.670 46.320 -28.360 1.00 18.93 575 TYR B C 1
ATOM 9828 O O . TYR B 1 554 ? -0.255 45.170 -28.231 1.00 18.72 575 TYR B O 1
ATOM 9837 N N . ALA B 1 555 ? -0.593 46.980 -29.513 1.00 17.49 576 ALA B N 1
ATOM 9838 C CA . ALA B 1 555 ? -0.021 46.345 -30.696 1.00 16.07 576 ALA B CA 1
ATOM 9839 C C . ALA B 1 555 ? 1.476 46.076 -30.547 1.00 16.29 576 ALA B C 1
ATOM 9840 O O . ALA B 1 555 ? 1.968 45.025 -30.960 1.00 16.99 576 A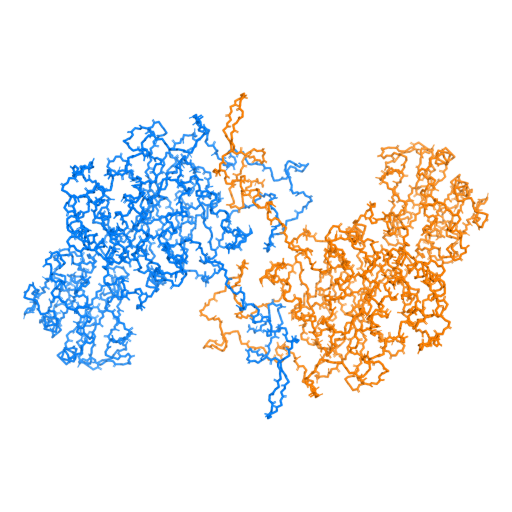LA B O 1
ATOM 9842 N N . ALA B 1 556 ? 2.194 47.022 -29.949 1.00 15.72 577 ALA B N 1
ATOM 9843 C CA . ALA B 1 556 ? 3.635 46.888 -29.767 1.00 15.53 577 ALA B CA 1
ATOM 9844 C C . ALA B 1 556 ? 3.979 45.781 -28.772 1.00 15.76 577 ALA B C 1
ATOM 9845 O O . ALA B 1 556 ? 4.972 45.068 -28.938 1.00 15.18 577 ALA B O 1
ATOM 9847 N N . ILE B 1 557 ? 3.164 45.653 -27.734 1.00 14.68 578 ILE B N 1
ATOM 9848 C CA . ILE B 1 557 ? 3.377 44.621 -26.725 1.00 13.67 578 ILE B CA 1
ATOM 9849 C C . ILE B 1 557 ? 3.200 43.261 -27.400 1.00 14.55 578 ILE B C 1
ATOM 9850 O O . ILE B 1 557 ? 4.058 42.385 -27.291 1.00 15.20 578 ILE B O 1
ATOM 9855 N N . SER B 1 558 ? 2.095 43.105 -28.120 1.00 15.78 579 SER B N 1
ATOM 9856 C CA . SER B 1 558 ? 1.802 41.858 -28.825 1.00 17.88 579 SER B CA 1
ATOM 9857 C C . SER B 1 558 ? 2.859 41.525 -29.882 1.00 18.64 579 SER B C 1
ATOM 9858 O O . SER B 1 558 ? 3.311 40.386 -29.985 1.00 18.55 579 SER B O 1
ATOM 9861 N N . ALA B 1 559 ? 3.243 42.527 -30.665 1.00 18.93 580 ALA B N 1
ATOM 9862 C CA . ALA B 1 559 ? 4.227 42.343 -31.719 1.00 19.79 580 ALA B CA 1
ATOM 9863 C C . ALA B 1 559 ? 5.628 42.033 -31.205 1.00 20.19 580 ALA B C 1
ATOM 9864 O O . ALA B 1 559 ? 6.507 41.673 -31.989 1.00 21.28 580 ALA B O 1
ATOM 9866 N N . ASN B 1 560 ? 5.838 42.207 -29.901 1.00 18.92 581 ASN B N 1
ATOM 9867 C CA . ASN B 1 560 ? 7.113 41.906 -29.282 1.00 17.50 581 ASN B CA 1
ATOM 9868 C C . ASN B 1 560 ? 7.007 40.672 -28.382 1.00 16.75 581 ASN B C 1
ATOM 9869 O O . ASN B 1 560 ? 7.804 40.465 -27.472 1.00 17.22 581 ASN B O 1
ATOM 9874 N N . GLN B 1 561 ? 6.033 39.828 -28.705 1.00 17.13 582 GLN B N 1
ATOM 9875 C CA . GLN B 1 561 ? 5.792 38.574 -27.996 1.00 18.11 582 GLN B CA 1
ATOM 9876 C C . GLN B 1 561 ? 5.501 38.696 -26.495 1.00 17.89 582 GLN B C 1
ATOM 9877 O O . GLN B 1 561 ? 5.719 37.754 -25.727 1.00 17.13 582 GLN B O 1
ATOM 9883 N N . ALA B 1 562 ? 5.005 39.858 -26.082 1.00 16.76 583 ALA B N 1
ATOM 9884 C CA . ALA B 1 562 ? 4.660 40.087 -24.683 1.00 15.93 583 ALA B CA 1
ATOM 9885 C C . ALA B 1 562 ? 3.155 39.957 -24.553 1.00 15.94 583 ALA B C 1
ATOM 9886 O O . ALA B 1 562 ? 2.448 39.962 -25.560 1.00 16.01 583 ALA B O 1
ATOM 9888 N N . ILE B 1 563 ? 2.666 39.842 -23.322 1.00 16.15 584 ILE B N 1
ATOM 9889 C CA . ILE B 1 563 ? 1.240 39.665 -23.078 1.00 15.70 584 ILE B CA 1
ATOM 9890 C C . ILE B 1 563 ? 0.551 40.895 -22.504 1.00 17.31 584 ILE B C 1
ATOM 9891 O O . ILE B 1 563 ? 0.809 41.297 -21.364 1.00 17.32 584 ILE B O 1
ATOM 9896 N N . PRO B 1 564 ? -0.343 41.514 -23.289 1.00 16.29 585 PRO B N 1
ATOM 9897 C CA . PRO B 1 564 ? -1.044 42.695 -22.789 1.00 16.79 585 PRO B CA 1
ATOM 9898 C C . PRO B 1 564 ? -2.242 42.258 -21.950 1.00 17.96 585 PRO B C 1
ATOM 9899 O O . PRO B 1 564 ? -3.043 41.427 -22.379 1.00 18.15 585 PRO B O 1
ATOM 9903 N N . LEU B 1 565 ? -2.345 42.799 -20.741 1.00 16.34 586 LEU B N 1
ATOM 9904 C CA . LEU B 1 565 ? -3.455 42.472 -19.859 1.00 16.13 586 LEU B CA 1
ATOM 9905 C C . LEU B 1 565 ? -4.159 43.758 -19.484 1.00 16.45 586 LEU B C 1
ATOM 9906 O O . LEU B 1 565 ? -3.613 44.579 -18.748 1.00 16.20 586 LEU B O 1
ATOM 9911 N N . VAL B 1 566 ? -5.369 43.935 -20.002 1.00 17.67 587 VAL B N 1
ATOM 9912 C CA . VAL B 1 566 ? -6.146 45.137 -19.731 1.00 17.09 587 VAL B CA 1
ATOM 9913 C C . VAL B 1 566 ? -6.845 45.069 -18.379 1.00 17.19 587 VAL B C 1
ATOM 9914 O O . VAL B 1 566 ? -7.620 44.150 -18.107 1.00 15.89 587 VAL B O 1
ATOM 9918 N N . ILE B 1 567 ? -6.561 46.060 -17.538 1.00 16.66 588 ILE B N 1
ATOM 9919 C CA . ILE B 1 567 ? -7.129 46.139 -16.199 1.00 16.96 588 ILE B CA 1
ATOM 9920 C C . ILE B 1 567 ? -7.977 47.406 -16.077 1.00 16.69 588 ILE B C 1
ATOM 9921 O O . ILE B 1 567 ? -7.487 48.504 -16.325 1.00 16.52 588 ILE B O 1
ATOM 9926 N N . GLY B 1 568 ? -9.245 47.249 -15.702 1.00 16.23 589 GLY B N 1
ATOM 9927 C CA . GLY B 1 568 ? -10.121 48.401 -15.556 1.00 18.43 589 GLY B CA 1
ATOM 9928 C C . GLY B 1 568 ? -10.903 48.393 -14.252 1.00 19.95 589 GLY B C 1
ATOM 9929 O O . GLY B 1 568 ? -10.811 47.434 -13.485 1.00 20.21 589 GLY B O 1
ATOM 9930 N N . PRO B 1 569 ? -11.685 49.449 -13.968 1.00 21.49 590 PRO B N 1
ATOM 9931 C CA . PRO B 1 569 ? -12.477 49.532 -12.734 1.00 21.79 590 PRO B CA 1
ATOM 9932 C C . PRO B 1 569 ? -13.534 48.437 -12.685 1.00 21.99 590 PRO B C 1
ATOM 9933 O O . PRO B 1 569 ? -14.003 48.056 -11.609 1.00 23.31 590 PRO B O 1
ATOM 9937 N N . ARG B 1 570 ? -13.907 47.946 -13.863 1.00 21.02 591 ARG B N 1
ATOM 9938 C CA . ARG B 1 570 ? -14.899 46.888 -13.988 1.00 21.33 591 ARG B CA 1
ATOM 9939 C C . ARG B 1 570 ? -14.453 45.962 -15.112 1.00 21.22 591 ARG B C 1
ATOM 9940 O O . ARG B 1 570 ? -13.642 46.356 -15.954 1.00 20.49 591 ARG B O 1
ATOM 9948 N N . ARG B 1 571 ? -14.974 44.738 -15.124 1.00 20.41 592 ARG B N 1
ATOM 9949 C CA . ARG B 1 571 ? -14.599 43.767 -16.149 1.00 21.07 592 ARG B CA 1
ATOM 9950 C C . ARG B 1 571 ? -15.753 43.516 -17.116 1.00 22.30 592 ARG B C 1
ATOM 9951 O O . ARG B 1 571 ? -15.889 42.428 -17.672 1.00 23.04 592 ARG B O 1
ATOM 9959 N N . SER B 1 572 ? -16.587 44.534 -17.312 1.00 23.96 593 SER B N 1
ATOM 9960 C CA . SER B 1 572 ? -17.717 44.425 -18.226 1.00 24.80 593 SER B CA 1
ATOM 9961 C C . SER B 1 572 ? -17.423 45.228 -19.486 1.00 27.38 593 SER B C 1
ATOM 9962 O O . SER B 1 572 ? -17.273 44.671 -20.574 1.00 29.15 593 SER B O 1
ATOM 9965 N N . LYS B 1 573 ? -17.332 46.542 -19.333 1.00 27.79 594 LYS B N 1
ATOM 9966 C CA . LYS B 1 573 ? -17.057 47.417 -20.461 1.00 28.26 594 LYS B CA 1
ATOM 9967 C C . LYS B 1 573 ? -16.473 48.741 -19.997 1.00 27.07 594 LYS B C 1
ATOM 9968 O O . LYS B 1 573 ? -16.918 49.317 -19.004 1.00 28.07 594 LYS B O 1
ATOM 9974 N N . VAL B 1 574 ? -15.460 49.206 -20.717 1.00 25.44 595 VAL B N 1
ATOM 9975 C CA . VAL B 1 574 ? -14.826 50.481 -20.424 1.00 24.70 595 VAL B CA 1
ATOM 9976 C C . VAL B 1 574 ? -14.875 51.250 -21.738 1.00 24.99 595 VAL B C 1
ATOM 9977 O O . VAL B 1 574 ? -14.577 50.698 -22.802 1.00 23.95 595 VAL B O 1
ATOM 9981 N N . THR B 1 575 ? -15.256 52.520 -21.663 1.00 24.79 596 THR B N 1
ATOM 9982 C CA . THR B 1 575 ? -15.375 53.349 -22.856 1.00 24.59 596 THR B CA 1
ATOM 9983 C C . THR B 1 575 ? -14.242 54.358 -22.993 1.00 23.82 596 THR B C 1
ATOM 9984 O O . THR B 1 575 ? -13.951 55.110 -22.063 1.00 22.87 596 THR B O 1
ATOM 9988 N N . ALA B 1 576 ? -13.606 54.362 -24.160 1.00 23.70 597 ALA B N 1
ATOM 9989 C CA . ALA B 1 576 ? -12.509 55.285 -24.435 1.00 24.20 597 ALA B CA 1
ATOM 9990 C C . ALA B 1 576 ? -13.060 56.693 -24.677 1.00 25.07 597 ALA B C 1
ATOM 9991 O O . ALA B 1 576 ? -14.266 56.868 -24.866 1.00 23.80 597 ALA B O 1
ATOM 9993 N N . ALA B 1 577 ? -12.173 57.685 -24.664 1.00 24.43 598 ALA B N 1
ATOM 9994 C CA . ALA B 1 577 ? -12.567 59.075 -24.876 1.00 26.99 598 ALA B CA 1
ATOM 9995 C C . ALA B 1 577 ? -13.245 59.257 -26.229 1.00 28.14 598 ALA B C 1
ATOM 9996 O O . ALA B 1 577 ? -14.089 60.140 -26.394 1.00 29.05 598 ALA B O 1
ATOM 9998 N N . ASN B 1 578 ? -12.867 58.422 -27.193 1.00 28.27 599 ASN B N 1
ATOM 9999 C CA . ASN B 1 578 ? -13.435 58.509 -28.526 1.00 28.29 599 ASN B CA 1
ATOM 10000 C C . ASN B 1 578 ? -14.676 57.663 -28.730 1.00 28.46 599 ASN B C 1
ATOM 10001 O O . ASN B 1 578 ? -15.137 57.505 -29.859 1.00 29.20 599 ASN B O 1
ATOM 10006 N N . GLY B 1 579 ? -15.207 57.098 -27.651 1.00 27.64 600 GLY B N 1
ATOM 10007 C CA . GLY B 1 579 ? -16.416 56.304 -27.769 1.00 27.48 600 GLY B CA 1
ATOM 10008 C C . GLY B 1 579 ? -16.238 54.821 -28.024 1.00 26.40 600 GLY B C 1
ATOM 10009 O O . GLY B 1 579 ? -17.189 54.054 -27.876 1.00 26.76 600 GLY B O 1
ATOM 10010 N N . SER B 1 580 ? -15.045 54.403 -28.431 1.00 25.58 601 SER B N 1
ATOM 10011 C CA . SER B 1 580 ? -14.821 52.982 -28.663 1.00 25.88 601 SER B CA 1
ATOM 10012 C C . SER B 1 580 ? -14.822 52.301 -27.295 1.00 25.97 601 SER B C 1
ATOM 10013 O O . SER B 1 580 ? -14.595 52.954 -26.277 1.00 24.53 601 SER B O 1
ATOM 10016 N N . THR B 1 581 ? -15.083 50.998 -27.268 1.00 26.84 602 THR B N 1
ATOM 10017 C CA . THR B 1 581 ? -15.125 50.269 -26.005 1.00 26.82 602 THR B CA 1
ATOM 10018 C C . THR B 1 581 ? -14.293 48.996 -26.027 1.00 26.66 602 THR B C 1
ATOM 10019 O O . THR B 1 581 ? -13.925 48.493 -27.090 1.00 25.65 602 THR B O 1
ATOM 10023 N N . VAL B 1 582 ? -14.007 48.479 -24.836 1.00 24.80 603 VAL B N 1
ATOM 10024 C CA . VAL B 1 582 ? -13.236 47.253 -24.690 1.00 24.73 603 VAL B CA 1
ATOM 10025 C C . VAL B 1 582 ? -13.600 46.603 -23.366 1.00 24.06 603 VAL B C 1
ATOM 10026 O O . VAL B 1 582 ? -13.996 47.288 -22.423 1.00 23.89 603 VAL B O 1
ATOM 10030 N N . GLN B 1 583 ? -13.497 45.281 -23.305 1.00 23.01 604 GLN B N 1
ATOM 10031 C CA . GLN B 1 583 ? -13.783 44.571 -22.067 1.00 21.33 604 GLN B CA 1
ATOM 10032 C C . GLN B 1 583 ? -12.426 44.194 -21.493 1.00 20.36 604 GLN B C 1
ATOM 10033 O O . GLN B 1 583 ? -11.676 43.431 -22.107 1.00 19.48 604 GLN B O 1
ATOM 10039 N N . PRO B 1 584 ? -12.080 44.742 -20.321 1.00 18.67 605 PRO B N 1
ATOM 10040 C CA . PRO B 1 584 ? -10.785 44.414 -19.720 1.00 18.16 605 PRO B CA 1
ATOM 10041 C C . PRO B 1 584 ? -10.671 42.924 -19.415 1.00 16.57 605 PRO B C 1
ATOM 10042 O O . PRO B 1 584 ? -11.673 42.216 -19.378 1.00 17.36 605 PRO B O 1
ATOM 10046 N N . HIS B 1 585 ? -9.446 42.453 -19.204 1.00 17.43 606 HIS B N 1
ATOM 10047 C CA . HIS B 1 585 ? -9.217 41.049 -18.864 1.00 17.09 606 HIS B CA 1
ATOM 10048 C C . HIS B 1 585 ? -9.650 40.845 -17.404 1.00 16.14 606 HIS B C 1
ATOM 10049 O O . HIS B 1 585 ? -10.255 39.822 -17.066 1.00 16.02 606 HIS B O 1
ATOM 10056 N N . HIS B 1 586 ? -9.367 41.833 -16.551 1.00 16.55 607 HIS B N 1
ATOM 10057 C CA . HIS B 1 586 ? -9.730 41.775 -15.121 1.00 16.66 607 HIS B CA 1
ATOM 10058 C C . HIS B 1 586 ? -9.999 43.170 -14.596 1.00 17.51 607 HIS B C 1
ATOM 10059 O O . HIS B 1 586 ? -9.593 44.153 -15.212 1.00 18.17 607 HIS B O 1
ATOM 10066 N N . HIS B 1 587 ? -10.691 43.259 -13.465 1.00 16.81 608 HIS B N 1
ATOM 10067 C CA . HIS B 1 587 ? -10.927 44.557 -12.859 1.00 17.19 608 HIS B CA 1
ATOM 10068 C C . HIS B 1 587 ? -9.825 44.768 -11.810 1.00 17.63 608 HIS B C 1
ATOM 10069 O O . HIS B 1 587 ? -9.119 43.821 -11.439 1.00 19.25 608 HIS B O 1
ATOM 10076 N N . LEU B 1 588 ? -9.655 46.009 -11.367 1.00 16.97 609 LEU B N 1
ATOM 10077 C CA . LEU B 1 588 ? -8.622 46.376 -10.404 1.00 17.40 609 LEU B CA 1
ATOM 10078 C C . LEU B 1 588 ? -8.568 45.566 -9.109 1.00 16.75 609 LEU B C 1
ATOM 10079 O O . LEU B 1 588 ? -7.496 45.401 -8.529 1.00 18.46 609 LEU B O 1
ATOM 10084 N N . GLU B 1 589 ? -9.707 45.064 -8.651 1.00 18.15 610 GLU B N 1
ATOM 10085 C CA . GLU B 1 589 ? -9.732 44.292 -7.411 1.00 20.26 610 GLU B CA 1
ATOM 10086 C C . GLU B 1 589 ? -9.394 42.812 -7.599 1.00 18.46 610 GLU B C 1
ATOM 10087 O O . GLU B 1 589 ? -8.918 42.155 -6.670 1.00 18.29 610 GLU B O 1
ATOM 10093 N N . GLY B 1 590 ? -9.630 42.291 -8.798 1.00 17.90 611 GLY B N 1
ATOM 10094 C CA . GLY B 1 590 ? -9.362 40.886 -9.057 1.00 17.95 611 GLY B CA 1
ATOM 10095 C C . GLY B 1 590 ? -7.914 40.536 -9.338 1.00 18.36 611 GLY B C 1
ATOM 10096 O O . GLY B 1 590 ? -7.532 39.365 -9.286 1.00 19.45 611 GLY B O 1
ATOM 10097 N N . PHE B 1 591 ? -7.107 41.545 -9.638 1.00 17.48 612 PHE B N 1
ATOM 10098 C CA . PHE B 1 591 ? -5.695 41.340 -9.943 1.00 18.08 612 PHE B CA 1
ATOM 10099 C C . PHE B 1 591 ? -4.853 42.337 -9.157 1.00 17.38 612 PHE B C 1
ATOM 10100 O O . PHE B 1 591 ? -5.385 43.257 -8.545 1.00 17.37 612 PHE B O 1
ATOM 10108 N N . ARG B 1 592 ? -3.538 42.145 -9.179 1.00 17.71 613 ARG B N 1
ATOM 10109 C CA . ARG B 1 592 ? -2.600 43.030 -8.493 1.00 17.47 613 ARG B CA 1
ATOM 10110 C C . ARG B 1 592 ? -1.347 43.140 -9.356 1.00 16.23 613 ARG B C 1
ATOM 10111 O O . ARG B 1 592 ? -1.079 42.267 -10.187 1.00 16.55 613 ARG B O 1
ATOM 10119 N N . SER B 1 593 ? -0.584 44.213 -9.169 1.00 15.26 614 SER B N 1
ATOM 10120 C CA . SER B 1 593 ? 0.638 44.424 -9.943 1.00 14.39 614 SER B CA 1
ATOM 10121 C C . SER B 1 593 ? 1.663 43.307 -9.731 1.00 14.32 614 SER B C 1
ATOM 10122 O O . SER B 1 593 ? 2.567 43.122 -10.543 1.00 12.54 614 SER B O 1
ATOM 10125 N N . THR B 1 594 ? 1.534 42.575 -8.629 1.00 13.05 615 THR B N 1
ATOM 10126 C CA . THR B 1 594 ? 2.460 41.484 -8.328 1.00 13.29 615 THR B CA 1
ATOM 10127 C C . THR B 1 594 ? 2.446 40.421 -9.428 1.00 14.07 615 THR B C 1
ATOM 10128 O O . THR B 1 594 ? 3.430 39.708 -9.634 1.00 15.45 615 THR B O 1
ATOM 10132 N N . MET B 1 595 ? 1.319 40.338 -10.125 1.00 12.72 616 MET B N 1
ATOM 10133 C CA . MET B 1 595 ? 1.096 39.357 -11.181 1.00 14.11 616 MET B CA 1
ATOM 10134 C C . MET B 1 595 ? 1.613 39.728 -12.566 1.00 14.45 616 MET B C 1
ATOM 10135 O O . MET B 1 595 ? 1.528 38.921 -13.494 1.00 15.31 616 MET B O 1
ATOM 10140 N N . VAL B 1 596 ? 2.143 40.937 -12.718 1.00 13.98 617 VAL B N 1
ATOM 10141 C CA . VAL B 1 596 ? 2.657 41.359 -14.014 1.00 13.81 617 VAL B CA 1
ATOM 10142 C C . VAL B 1 596 ? 4.094 41.844 -13.921 1.00 15.03 617 VAL B C 1
ATOM 10143 O O . VAL B 1 596 ? 4.615 42.052 -12.826 1.00 15.27 617 VAL B O 1
ATOM 10147 N N . ASP B 1 597 ? 4.727 42.029 -15.078 1.00 13.38 618 ASP B N 1
ATOM 10148 C CA . ASP B 1 597 ? 6.114 42.479 -15.141 1.00 14.85 618 ASP B CA 1
ATOM 10149 C C . ASP B 1 597 ? 6.256 43.994 -15.190 1.00 15.30 618 ASP B C 1
ATOM 10150 O O . ASP B 1 597 ? 7.302 44.535 -14.835 1.00 14.85 618 ASP B O 1
ATOM 10155 N N . ALA B 1 598 ? 5.206 44.670 -15.641 1.00 15.31 619 ALA B N 1
ATOM 10156 C CA . ALA B 1 598 ? 5.230 46.120 -15.757 1.00 15.55 619 ALA B CA 1
ATOM 10157 C C . ALA B 1 598 ? 3.829 46.652 -15.992 1.00 15.46 619 ALA B C 1
ATOM 10158 O O . ALA B 1 598 ? 2.918 45.891 -16.314 1.00 16.11 619 ALA B O 1
ATOM 10160 N N . ILE B 1 599 ? 3.654 47.960 -15.829 1.00 15.04 620 ILE B N 1
ATOM 10161 C CA . ILE B 1 599 ? 2.351 48.560 -16.063 1.00 15.33 620 ILE B CA 1
ATOM 10162 C C . ILE B 1 599 ? 2.470 49.756 -16.999 1.00 14.68 620 ILE B C 1
ATOM 10163 O O . ILE B 1 599 ? 3.486 50.454 -17.018 1.00 15.22 620 ILE B O 1
ATOM 10168 N N . PHE B 1 600 ? 1.423 49.966 -17.786 1.00 14.45 621 PHE B N 1
ATOM 10169 C CA . PHE B 1 600 ? 1.355 51.081 -18.719 1.00 15.30 621 PHE B CA 1
ATOM 10170 C C . PHE B 1 600 ? -0.008 51.729 -18.559 1.00 16.00 621 PHE B C 1
ATOM 10171 O O . PHE B 1 600 ? -1.026 51.040 -18.529 1.00 16.53 621 PHE B O 1
ATOM 10179 N N . ILE B 1 601 ? -0.031 53.054 -18.472 1.00 16.02 622 ILE B N 1
ATOM 10180 C CA . ILE B 1 601 ? -1.288 53.770 -18.307 1.00 16.63 622 ILE B CA 1
ATOM 10181 C C . ILE B 1 601 ? -1.414 54.827 -19.400 1.00 18.43 622 ILE B C 1
ATOM 10182 O O . ILE B 1 601 ? -0.614 55.763 -19.461 1.00 17.15 622 ILE B O 1
ATOM 10187 N N . PRO B 1 602 ? -2.401 54.673 -20.294 1.00 18.49 623 PRO B N 1
ATOM 10188 C CA . PRO B 1 602 ? -2.586 55.655 -21.368 1.00 19.96 623 PRO B CA 1
ATOM 10189 C C . PRO B 1 602 ? -3.262 56.907 -20.813 1.00 21.25 623 PRO B C 1
ATOM 10190 O O . PRO B 1 602 ? -3.790 56.892 -19.700 1.00 21.88 623 PRO B O 1
ATOM 10194 N N . GLY B 1 603 ? -3.241 57.981 -21.595 1.00 22.16 624 GLY B N 1
ATOM 10195 C CA . GLY B 1 603 ? -3.839 59.232 -21.168 1.00 23.93 624 GLY B CA 1
ATOM 10196 C C . GLY B 1 603 ? -5.354 59.245 -21.099 1.00 23.69 624 GLY B C 1
ATOM 10197 O O . GLY B 1 603 ? -5.998 58.202 -21.008 1.00 24.13 624 GLY B O 1
ATOM 10198 N N . GLY B 1 604 ? -5.922 60.445 -21.166 1.00 24.13 625 GLY B N 1
ATOM 10199 C CA . GLY B 1 604 ? -7.362 60.603 -21.077 1.00 23.47 625 GLY B CA 1
ATOM 10200 C C . GLY B 1 604 ? -7.632 61.297 -19.756 1.00 24.12 625 GLY B C 1
ATOM 10201 O O . GLY B 1 604 ? -7.545 60.678 -18.698 1.00 23.79 625 GLY B O 1
ATOM 10202 N N . ALA B 1 605 ? -7.944 62.588 -19.809 1.00 24.31 626 ALA B N 1
ATOM 10203 C CA . ALA B 1 605 ? -8.198 63.364 -18.599 1.00 24.10 626 ALA B CA 1
ATOM 10204 C C . ALA B 1 605 ? -9.222 62.731 -17.665 1.00 23.47 626 ALA B C 1
ATOM 10205 O O . ALA B 1 605 ? -8.991 62.628 -16.462 1.00 24.27 626 ALA B O 1
ATOM 10207 N N . LYS B 1 606 ? -10.356 62.315 -18.216 1.00 23.18 627 LYS B N 1
ATOM 10208 C CA . LYS B 1 606 ? -11.404 61.705 -17.408 1.00 25.36 627 LYS B CA 1
ATOM 10209 C C . LYS B 1 606 ? -10.913 60.431 -16.723 1.00 25.13 627 LYS B C 1
ATOM 10210 O O . LYS B 1 606 ? -11.240 60.173 -15.564 1.00 25.00 627 LYS B O 1
ATOM 10216 N N . ALA B 1 607 ? -10.123 59.644 -17.445 1.00 24.79 628 ALA B N 1
ATOM 10217 C CA . ALA B 1 607 ? -9.586 58.395 -16.911 1.00 23.85 628 ALA B CA 1
ATOM 10218 C C . ALA B 1 607 ? -8.577 58.647 -15.796 1.00 23.89 628 ALA B C 1
ATOM 10219 O O . ALA B 1 607 ? -8.632 58.010 -14.745 1.00 24.05 628 ALA B O 1
ATOM 10221 N N . ALA B 1 608 ? -7.655 59.574 -16.030 1.00 23.42 629 ALA B N 1
ATOM 10222 C CA . ALA B 1 608 ? -6.632 59.898 -15.042 1.00 24.11 629 ALA B CA 1
ATOM 10223 C C . ALA B 1 608 ? -7.244 60.428 -13.749 1.00 25.28 629 ALA B C 1
ATOM 10224 O O . ALA B 1 608 ? -6.764 60.124 -12.657 1.00 25.68 629 ALA B O 1
ATOM 10226 N N . GLU B 1 609 ? -8.302 61.220 -13.877 1.00 26.24 630 GLU B N 1
ATOM 10227 C CA . GLU B 1 609 ? -8.977 61.786 -12.714 1.00 27.79 630 GLU B CA 1
ATOM 10228 C C . GLU B 1 609 ? -9.642 60.681 -11.894 1.00 27.11 630 GLU B C 1
ATOM 10229 O O . GLU B 1 609 ? -9.541 60.657 -10.666 1.00 26.74 630 GLU B O 1
ATOM 10235 N N . THR B 1 610 ? -10.322 59.767 -12.580 1.00 25.62 631 THR B N 1
ATOM 10236 C CA . THR B 1 610 ? -10.999 58.658 -11.912 1.00 24.64 631 THR B CA 1
ATOM 10237 C C . THR B 1 610 ? -9.993 57.758 -11.202 1.00 23.63 631 THR B C 1
ATOM 10238 O O . THR B 1 610 ? -10.204 57.355 -10.054 1.00 22.25 631 THR B O 1
ATOM 10242 N N . LEU B 1 611 ? -8.896 57.450 -11.886 1.00 21.72 632 LEU B N 1
ATOM 10243 C CA . LEU B 1 611 ? -7.861 56.598 -11.316 1.00 21.54 632 LEU B CA 1
ATOM 10244 C C . LEU B 1 611 ? -7.136 57.259 -10.146 1.00 21.74 632 LEU B C 1
ATOM 10245 O O . LEU B 1 611 ? -6.693 56.576 -9.220 1.00 21.09 632 LEU B O 1
ATOM 10250 N N . SER B 1 612 ? -7.021 58.585 -10.183 1.00 22.12 633 SER B N 1
ATOM 10251 C CA . SER B 1 612 ? -6.333 59.320 -9.121 1.00 21.22 633 SER B CA 1
ATOM 10252 C C . SER B 1 612 ? -7.095 59.276 -7.803 1.00 21.06 633 SER B C 1
ATOM 10253 O O . SER B 1 612 ? -6.522 59.527 -6.743 1.00 21.36 633 SER B O 1
ATOM 10256 N N . LYS B 1 613 ? -8.386 58.966 -7.871 1.00 21.26 634 LYS B N 1
ATOM 10257 C CA . LYS B 1 613 ? -9.221 58.895 -6.675 1.00 22.38 634 LYS B CA 1
ATOM 10258 C C . LYS B 1 613 ? -9.535 57.453 -6.274 1.00 22.05 634 LYS B C 1
ATOM 10259 O O . LYS B 1 613 ? -10.253 57.207 -5.301 1.00 21.06 634 LYS B O 1
ATOM 10265 N N . ASN B 1 614 ? -8.989 56.506 -7.030 1.00 20.87 635 ASN B N 1
ATOM 10266 C CA . ASN B 1 614 ? -9.206 55.083 -6.776 1.00 19.78 635 ASN B CA 1
ATOM 10267 C C . ASN B 1 614 ? -8.016 54.518 -6.001 1.00 19.11 635 ASN B C 1
ATOM 10268 O O . ASN B 1 614 ? -6.932 54.332 -6.557 1.00 19.91 635 ASN B O 1
ATOM 10273 N N . GLY B 1 615 ? -8.224 54.251 -4.715 1.00 19.23 636 GLY B N 1
ATOM 10274 C CA . GLY B 1 615 ? -7.152 53.730 -3.881 1.00 17.34 636 GLY B CA 1
ATOM 10275 C C . GLY B 1 615 ? -6.472 52.487 -4.422 1.00 17.25 636 GLY B C 1
ATOM 10276 O O . GLY B 1 615 ? -5.242 52.364 -4.373 1.00 16.85 636 GLY B O 1
ATOM 10277 N N . ARG B 1 616 ? -7.269 51.561 -4.943 1.00 17.53 637 ARG B N 1
ATOM 10278 C CA . ARG B 1 616 ? -6.736 50.317 -5.486 1.00 18.44 637 ARG B CA 1
ATOM 10279 C C . ARG B 1 616 ? -5.806 50.630 -6.657 1.00 17.74 637 ARG B C 1
ATOM 10280 O O . ARG B 1 616 ? -4.727 50.054 -6.771 1.00 17.63 637 ARG B O 1
ATOM 10288 N N . ALA B 1 617 ? -6.218 51.567 -7.508 1.00 18.47 638 ALA B N 1
ATOM 10289 C CA . ALA B 1 617 ? -5.416 51.966 -8.659 1.00 17.22 638 ALA B CA 1
ATOM 10290 C C . ALA B 1 617 ? -4.120 52.622 -8.205 1.00 16.98 638 ALA B C 1
ATOM 10291 O O . ALA B 1 617 ? -3.047 52.352 -8.753 1.00 17.01 638 ALA B O 1
ATOM 10293 N N . LEU B 1 618 ? -4.212 53.495 -7.207 1.00 17.42 639 LEU B N 1
ATOM 10294 C CA . LEU B 1 618 ? -3.015 54.151 -6.698 1.00 17.34 639 LEU B CA 1
ATOM 10295 C C . LEU B 1 618 ? -2.082 53.090 -6.125 1.00 16.45 639 LEU B C 1
ATOM 10296 O O . LEU B 1 618 ? -0.865 53.220 -6.215 1.00 15.64 639 LEU B O 1
ATOM 10301 N N . HIS B 1 619 ? -2.652 52.032 -5.555 1.00 15.95 640 HIS B N 1
ATOM 10302 C CA . HIS B 1 619 ? -1.797 51.015 -4.981 1.00 16.70 640 HIS B CA 1
ATOM 10303 C C . HIS B 1 619 ? -1.067 50.258 -6.081 1.00 16.16 640 HIS B C 1
ATOM 10304 O O . HIS B 1 619 ? 0.108 49.895 -5.933 1.00 16.31 640 HIS B O 1
ATOM 10311 N N . TRP B 1 620 ? -1.763 50.014 -7.186 1.00 16.08 641 TRP B N 1
ATOM 10312 C CA . TRP B 1 620 ? -1.164 49.327 -8.318 1.00 15.62 641 TRP B CA 1
ATOM 10313 C C . TRP B 1 620 ? 0.105 50.055 -8.716 1.00 16.54 641 TRP B C 1
ATOM 10314 O O . TRP B 1 620 ? 1.130 49.438 -8.988 1.00 17.04 641 TRP B O 1
ATOM 10325 N N . ILE B 1 621 ? 0.030 51.383 -8.750 1.00 16.99 642 ILE B N 1
ATOM 10326 C CA . ILE B 1 621 ? 1.180 52.191 -9.134 1.00 15.96 642 ILE B CA 1
ATOM 10327 C C . ILE B 1 621 ? 2.282 52.169 -8.080 1.00 15.68 642 ILE B C 1
ATOM 10328 O O . ILE B 1 621 ? 3.451 51.946 -8.394 1.00 15.06 642 ILE B O 1
ATOM 10333 N N . ARG B 1 622 ? 1.910 52.387 -6.824 1.00 15.93 643 ARG B N 1
ATOM 10334 C CA . ARG B 1 622 ? 2.895 52.399 -5.751 1.00 15.68 643 ARG B CA 1
ATOM 10335 C C . ARG B 1 622 ? 3.575 51.050 -5.564 1.00 14.21 643 ARG B C 1
ATOM 10336 O O . ARG B 1 622 ? 4.778 50.995 -5.312 1.00 15.46 643 ARG B O 1
ATOM 10344 N N . GLU B 1 623 ? 2.813 49.969 -5.706 1.00 15.39 644 GLU B N 1
ATOM 10345 C CA . GLU B 1 623 ? 3.364 48.623 -5.547 1.00 15.26 644 GLU B CA 1
ATOM 10346 C C . GLU B 1 623 ? 4.296 48.287 -6.706 1.00 14.93 644 GLU B C 1
ATOM 10347 O O . GLU B 1 623 ? 5.379 47.732 -6.504 1.00 15.58 644 GLU B O 1
ATOM 10353 N N . ALA B 1 624 ? 3.875 48.622 -7.923 1.00 15.87 645 ALA B N 1
ATOM 10354 C CA . ALA B 1 624 ? 4.700 48.359 -9.096 1.00 16.59 645 ALA B CA 1
ATOM 10355 C C . ALA B 1 624 ? 6.018 49.107 -8.925 1.00 16.09 645 ALA B C 1
ATOM 10356 O O . ALA B 1 624 ? 7.090 48.592 -9.258 1.00 16.09 645 ALA B O 1
ATOM 10358 N N . PHE B 1 625 ? 5.941 50.323 -8.391 1.00 16.34 646 PHE B N 1
ATOM 10359 C CA . PHE B 1 625 ? 7.147 51.115 -8.170 1.00 15.84 646 PHE B CA 1
ATOM 10360 C C . PHE B 1 625 ? 7.992 50.455 -7.088 1.00 15.17 646 PHE B C 1
ATOM 10361 O O . PHE B 1 625 ? 9.187 50.225 -7.271 1.00 14.94 646 PHE B O 1
ATOM 10369 N N . GLY B 1 626 ? 7.361 50.151 -5.958 1.00 16.02 647 GLY B N 1
ATOM 10370 C CA . GLY B 1 626 ? 8.070 49.523 -4.857 1.00 14.62 647 GLY B CA 1
ATOM 10371 C C . GLY B 1 626 ? 8.725 48.203 -5.223 1.00 16.26 647 GLY B C 1
ATOM 10372 O O . GLY B 1 626 ? 9.789 47.866 -4.697 1.00 16.02 647 GLY B O 1
ATOM 10373 N N . HIS B 1 627 ? 8.099 47.449 -6.122 1.00 15.06 648 HIS B N 1
ATOM 10374 C CA . HIS B 1 627 ? 8.654 46.167 -6.535 1.00 15.55 648 HIS B CA 1
ATOM 10375 C C . HIS B 1 627 ? 9.660 46.315 -7.670 1.00 15.95 648 HIS B C 1
ATOM 10376 O O . HIS B 1 627 ? 10.102 45.326 -8.264 1.00 16.14 648 HIS B O 1
ATOM 10383 N N . LEU B 1 628 ? 10.007 47.569 -7.960 1.00 15.28 649 LEU B N 1
ATOM 10384 C CA . LEU B 1 628 ? 11.007 47.915 -8.964 1.00 15.01 649 LEU B CA 1
ATOM 10385 C C . LEU B 1 628 ? 10.644 47.639 -10.421 1.00 14.48 649 LEU B C 1
ATOM 10386 O O . LEU B 1 628 ? 11.523 47.550 -11.274 1.00 15.50 649 LEU B O 1
ATOM 10391 N N . LYS B 1 629 ? 9.355 47.535 -10.713 1.00 13.48 650 LYS B N 1
ATOM 10392 C CA . LYS B 1 629 ? 8.918 47.258 -12.078 1.00 14.67 650 LYS B CA 1
ATOM 10393 C C . LYS B 1 629 ? 8.800 48.499 -12.959 1.00 14.95 650 LYS B C 1
ATOM 10394 O O . LYS B 1 629 ? 8.544 49.603 -12.477 1.00 14.18 650 LYS B O 1
ATOM 10400 N N . ALA B 1 630 ? 8.996 48.303 -14.259 1.00 16.66 651 ALA B N 1
ATOM 10401 C CA . ALA B 1 630 ? 8.898 49.396 -15.221 1.00 15.54 651 ALA B CA 1
ATOM 10402 C C . ALA B 1 630 ? 7.485 49.959 -15.213 1.00 15.59 651 ALA B C 1
ATOM 10403 O O . ALA B 1 630 ? 6.505 49.218 -15.119 1.00 14.92 651 ALA B O 1
ATOM 10405 N N . ILE B 1 631 ? 7.391 51.281 -15.303 1.00 14.85 652 ILE B N 1
ATOM 10406 C CA . ILE B 1 631 ? 6.109 51.967 -15.323 1.00 15.36 652 ILE B CA 1
ATOM 10407 C C . ILE B 1 631 ? 6.133 52.929 -16.507 1.00 16.74 652 ILE B C 1
ATOM 10408 O O . ILE B 1 631 ? 7.088 53.689 -16.677 1.00 17.32 652 ILE B O 1
ATOM 10413 N N . GLY B 1 632 ? 5.092 52.875 -17.328 1.00 17.12 653 GLY B N 1
ATOM 10414 C CA . GLY B 1 632 ? 5.004 53.745 -18.486 1.00 17.40 653 GLY B CA 1
ATOM 10415 C C . GLY B 1 632 ? 3.689 54.486 -18.459 1.00 17.87 653 GLY B C 1
ATOM 10416 O O . GLY B 1 632 ? 2.657 53.905 -18.115 1.00 17.96 653 GLY B O 1
ATOM 10417 N N . ALA B 1 633 ? 3.720 55.768 -18.816 1.00 17.40 654 ALA B N 1
ATOM 10418 C CA . ALA B 1 633 ? 2.515 56.589 -18.820 1.00 17.36 654 ALA B CA 1
ATOM 10419 C C . ALA B 1 633 ? 2.613 57.686 -19.872 1.00 17.03 654 ALA B C 1
ATOM 10420 O O . ALA B 1 633 ? 3.702 58.187 -20.161 1.00 16.03 654 ALA B O 1
ATOM 10422 N N . THR B 1 634 ? 1.471 58.049 -20.445 1.00 18.63 655 THR B N 1
ATOM 10423 C CA . THR B 1 634 ? 1.420 59.101 -21.454 1.00 18.93 655 THR B CA 1
ATOM 10424 C C . THR B 1 634 ? 0.249 60.032 -21.161 1.00 19.91 655 THR B C 1
ATOM 10425 O O . THR B 1 634 ? -0.707 59.650 -20.485 1.00 19.77 655 THR B O 1
ATOM 10429 N N . GLY B 1 635 ? 0.334 61.259 -21.665 1.00 20.75 656 GLY B N 1
ATOM 10430 C CA . GLY B 1 635 ? -0.735 62.217 -21.452 1.00 20.62 656 GLY B CA 1
ATOM 10431 C C . GLY B 1 635 ? -1.022 62.541 -19.999 1.00 20.74 656 GLY B C 1
ATOM 10432 O O . GLY B 1 635 ? -0.105 62.731 -19.197 1.00 20.25 656 GLY B O 1
ATOM 10433 N N . GLU B 1 636 ? -2.309 62.604 -19.668 1.00 21.21 657 GLU B N 1
ATOM 10434 C CA . GLU B 1 636 ? -2.762 62.919 -18.320 1.00 22.35 657 GLU B CA 1
ATOM 10435 C C . GLU B 1 636 ? -2.350 61.867 -17.285 1.00 22.65 657 GLU B C 1
ATOM 10436 O O . GLU B 1 636 ? -2.384 62.125 -16.083 1.00 22.63 657 GLU B O 1
ATOM 10442 N N . ALA B 1 637 ? -1.957 60.686 -17.751 1.00 20.82 658 ALA B N 1
ATOM 10443 C CA . ALA B 1 637 ? -1.543 59.618 -16.847 1.00 19.96 658 ALA B CA 1
ATOM 10444 C C . ALA B 1 637 ? -0.192 59.922 -16.208 1.00 19.63 658 ALA B C 1
ATOM 10445 O O . ALA B 1 637 ? 0.150 59.366 -15.165 1.00 21.30 658 ALA B O 1
ATOM 10447 N N . VAL B 1 638 ? 0.572 60.812 -16.834 1.00 20.72 659 VAL B N 1
ATOM 10448 C CA . VAL B 1 638 ? 1.886 61.175 -16.322 1.00 20.78 659 VAL B CA 1
ATOM 10449 C C . VAL B 1 638 ? 1.770 61.844 -14.957 1.00 22.33 659 VAL B C 1
ATOM 10450 O O . VAL B 1 638 ? 2.534 61.532 -14.039 1.00 21.78 659 VAL B O 1
ATOM 10454 N N . ASP B 1 639 ? 0.816 62.764 -14.832 1.00 23.70 660 ASP B N 1
ATOM 10455 C CA . ASP B 1 639 ? 0.584 63.467 -13.575 1.00 26.05 660 ASP B CA 1
ATOM 10456 C C . ASP B 1 639 ? 0.021 62.491 -12.550 1.00 24.78 660 ASP B C 1
ATOM 10457 O O . ASP B 1 639 ? 0.268 62.626 -11.353 1.00 25.64 660 ASP B O 1
ATOM 10462 N N . LEU B 1 640 ? -0.741 61.512 -13.029 1.00 23.70 661 LEU B N 1
ATOM 10463 C CA . LEU B 1 640 ? -1.327 60.492 -12.164 1.00 22.09 661 LEU B CA 1
ATOM 10464 C C . LEU B 1 640 ? -0.200 59.735 -11.470 1.00 21.95 661 LEU B C 1
ATOM 10465 O O . LEU B 1 640 ? -0.176 59.612 -10.245 1.00 21.45 661 LEU B O 1
ATOM 10470 N N . VAL B 1 641 ? 0.738 59.236 -12.269 1.00 21.17 662 VAL B N 1
ATOM 10471 C CA . VAL B 1 641 ? 1.880 58.485 -11.759 1.00 20.41 662 VAL B CA 1
ATOM 10472 C C . VAL B 1 641 ? 2.797 59.337 -10.887 1.00 21.10 662 VAL B C 1
ATOM 10473 O O . VAL B 1 641 ? 3.221 58.910 -9.812 1.00 18.66 662 VAL B O 1
ATOM 10477 N N . ALA B 1 642 ? 3.114 60.539 -11.356 1.00 20.78 663 ALA B N 1
ATOM 10478 C CA . ALA B 1 642 ? 3.984 61.430 -10.600 1.00 22.14 663 ALA B CA 1
ATOM 10479 C C . ALA B 1 642 ? 3.411 61.693 -9.211 1.00 21.88 663 ALA B C 1
ATOM 10480 O O . ALA B 1 642 ? 4.131 61.648 -8.215 1.00 23.58 663 ALA B O 1
ATOM 10482 N N . LYS B 1 643 ? 2.112 61.957 -9.147 1.00 22.44 664 LYS B N 1
ATOM 10483 C CA . LYS B 1 643 ? 1.458 62.242 -7.877 1.00 25.48 664 LYS B CA 1
ATOM 10484 C C . LYS B 1 643 ? 1.251 60.996 -7.018 1.00 25.64 664 LYS B C 1
ATOM 10485 O O . LYS B 1 643 ? 1.245 61.079 -5.790 1.00 26.21 664 LYS B O 1
ATOM 10491 N N . ALA B 1 644 ? 1.084 59.843 -7.658 1.00 24.91 665 ALA B N 1
ATOM 10492 C CA . ALA B 1 644 ? 0.891 58.598 -6.923 1.00 23.81 665 ALA B CA 1
ATOM 10493 C C . ALA B 1 644 ? 2.179 58.219 -6.205 1.00 22.95 665 ALA B C 1
ATOM 10494 O O . ALA B 1 644 ? 2.158 57.769 -5.060 1.00 22.71 665 ALA B O 1
ATOM 10496 N N . ILE B 1 645 ? 3.301 58.400 -6.889 1.00 21.97 666 ILE B N 1
ATOM 10497 C CA . ILE B 1 645 ? 4.602 58.085 -6.325 1.00 22.11 666 ILE B CA 1
ATOM 10498 C C . ILE B 1 645 ? 5.047 59.187 -5.358 1.00 23.81 666 ILE B C 1
ATOM 10499 O O . ILE B 1 645 ? 5.586 58.901 -4.290 1.00 24.33 666 ILE B O 1
ATOM 10504 N N . ALA B 1 646 ? 4.804 60.440 -5.739 1.00 23.96 667 ALA B N 1
ATOM 10505 C CA . ALA B 1 646 ? 5.149 61.607 -4.920 1.00 23.49 667 ALA B CA 1
ATOM 10506 C C . ALA B 1 646 ? 6.604 61.672 -4.465 1.00 24.09 667 ALA B C 1
ATOM 10507 O O . ALA B 1 646 ? 6.885 61.952 -3.298 1.00 24.90 667 ALA B O 1
ATOM 10509 N N . LEU B 1 647 ? 7.527 61.429 -5.388 1.00 23.58 668 LEU B N 1
ATOM 10510 C CA . LEU B 1 647 ? 8.949 61.476 -5.075 1.00 25.36 668 LEU B CA 1
ATOM 10511 C C . LEU B 1 647 ? 9.687 62.453 -5.980 1.00 26.43 668 LEU B C 1
ATOM 10512 O O . LEU B 1 647 ? 9.663 62.313 -7.203 1.00 25.90 668 LEU B O 1
ATOM 10517 N N . PRO B 1 648 ? 10.342 63.467 -5.388 1.00 27.36 669 PRO B N 1
ATOM 10518 C CA . PRO B 1 648 ? 11.091 64.461 -6.163 1.00 27.80 669 PRO B CA 1
ATOM 10519 C C . PRO B 1 648 ? 12.218 63.807 -6.971 1.00 26.87 669 PRO B C 1
ATOM 10520 O O . PRO B 1 648 ? 12.581 64.296 -8.034 1.00 26.98 669 PRO B O 1
ATOM 10524 N N . GLN B 1 649 ? 12.763 62.707 -6.455 1.00 26.25 670 GLN B N 1
ATOM 10525 C CA . GLN B 1 649 ? 13.831 61.965 -7.122 1.00 26.26 670 GLN B CA 1
ATOM 10526 C C . GLN B 1 649 ? 13.370 61.402 -8.463 1.00 25.22 670 GLN B C 1
ATOM 10527 O O . GLN B 1 649 ? 14.176 61.242 -9.378 1.00 25.20 670 GLN B O 1
ATOM 10533 N N . VAL B 1 650 ? 12.077 61.104 -8.571 1.00 24.39 671 VAL B N 1
ATOM 10534 C CA . VAL B 1 650 ? 11.517 60.553 -9.802 1.00 24.20 671 VAL B CA 1
ATOM 10535 C C . VAL B 1 650 ? 10.919 61.634 -10.697 1.00 24.05 671 VAL B C 1
ATOM 10536 O O . VAL B 1 650 ? 9.789 62.081 -10.489 1.00 24.50 671 VAL B O 1
ATOM 10540 N N . THR B 1 651 ? 11.678 62.032 -11.711 1.00 23.60 672 THR B N 1
ATOM 10541 C CA . THR B 1 651 ? 11.239 63.064 -12.640 1.00 23.79 672 THR B CA 1
ATOM 10542 C C . THR B 1 651 ? 10.414 62.500 -13.790 1.00 24.24 672 THR B C 1
ATOM 10543 O O . THR B 1 651 ? 10.542 61.327 -14.145 1.00 22.65 672 THR B O 1
ATOM 10547 N N . VAL B 1 652 ? 9.560 63.345 -14.361 1.00 24.04 673 VAL B N 1
ATOM 10548 C CA . VAL B 1 652 ? 8.692 62.936 -15.456 1.00 23.91 673 VAL B CA 1
ATOM 10549 C C . VAL B 1 652 ? 8.664 63.971 -16.578 1.00 24.76 673 VAL B C 1
ATOM 10550 O O . VAL B 1 652 ? 9.063 65.123 -16.391 1.00 24.03 673 VAL B O 1
ATOM 10554 N N . SER B 1 653 ? 8.188 63.543 -17.742 1.00 24.67 674 SER B N 1
ATOM 10555 C CA . SER B 1 653 ? 8.080 64.409 -18.912 1.00 25.98 674 SER B CA 1
ATOM 10556 C C . SER B 1 653 ? 7.138 65.575 -18.624 1.00 26.49 674 SER B C 1
ATOM 10557 O O . SER B 1 653 ? 6.153 65.426 -17.901 1.00 24.86 674 SER B O 1
ATOM 10560 N N . SER B 1 654 ? 7.444 66.736 -19.193 1.00 28.55 675 SER B N 1
ATOM 10561 C CA . SER B 1 654 ? 6.610 67.915 -19.001 1.00 30.84 675 SER B CA 1
ATOM 10562 C C . SER B 1 654 ? 6.060 68.391 -20.341 1.00 31.36 675 SER B C 1
ATOM 10563 O O . SER B 1 654 ? 5.023 69.053 -20.398 1.00 31.09 675 SER B O 1
ATOM 10566 N N . GLU B 1 655 ? 6.754 68.037 -21.419 1.00 32.00 676 GLU B N 1
ATOM 10567 C CA . GLU B 1 655 ? 6.331 68.429 -22.758 1.00 33.12 676 GLU B CA 1
ATOM 10568 C C . GLU B 1 655 ? 6.090 67.212 -23.650 1.00 32.97 676 GLU B C 1
ATOM 10569 O O . GLU B 1 655 ? 5.562 66.195 -23.199 1.00 31.46 676 GLU B O 1
ATOM 10575 N N . ALA B 1 656 ? 6.484 67.325 -24.915 1.00 31.90 677 ALA B N 1
ATOM 10576 C CA . ALA B 1 656 ? 6.310 66.247 -25.880 1.00 31.90 677 ALA B CA 1
ATOM 10577 C C . ALA B 1 656 ? 7.559 65.376 -25.992 1.00 31.82 677 ALA B C 1
ATOM 10578 O O . ALA B 1 656 ? 7.708 64.602 -26.939 1.00 33.32 677 ALA B O 1
ATOM 10580 N N . GLU B 1 657 ? 8.454 65.496 -25.019 1.00 30.88 678 GLU B N 1
ATOM 10581 C CA . GLU B 1 657 ? 9.679 64.712 -25.029 1.00 30.60 678 GLU B CA 1
ATOM 10582 C C . GLU B 1 657 ? 9.549 63.480 -24.140 1.00 28.94 678 GLU B C 1
ATOM 10583 O O . GLU B 1 657 ? 8.924 63.534 -23.079 1.00 28.33 678 GLU B O 1
ATOM 10589 N N . VAL B 1 658 ? 10.134 62.372 -24.580 1.00 26.03 679 VAL B N 1
ATOM 10590 C CA . VAL B 1 658 ? 10.097 61.141 -23.806 1.00 25.51 679 VAL B CA 1
ATOM 10591 C C . VAL B 1 658 ? 11.074 61.308 -22.651 1.00 25.19 679 VAL B C 1
ATOM 10592 O O . VAL B 1 658 ? 12.188 61.808 -22.833 1.00 23.51 679 VAL B O 1
ATOM 10596 N N . HIS B 1 659 ? 10.658 60.893 -21.461 1.00 23.53 680 HIS B N 1
ATOM 10597 C CA . HIS B 1 659 ? 11.506 61.023 -20.289 1.00 22.93 680 HIS B CA 1
ATOM 10598 C C . HIS B 1 659 ? 11.566 59.715 -19.513 1.00 22.10 680 HIS B C 1
ATOM 10599 O O . HIS B 1 659 ? 10.558 59.030 -19.368 1.00 21.56 680 HIS B O 1
ATOM 10606 N N . GLU B 1 660 ? 12.753 59.378 -19.021 1.00 21.35 681 GLU B N 1
ATOM 10607 C CA . GLU B 1 660 ? 12.949 58.161 -18.242 1.00 22.42 681 GLU B CA 1
ATOM 10608 C C . GLU B 1 660 ? 13.667 58.515 -16.945 1.00 22.30 681 GLU B C 1
ATOM 10609 O O . GLU B 1 660 ? 14.644 59.267 -16.946 1.00 22.84 681 GLU B O 1
ATOM 10615 N N . SER B 1 661 ? 13.164 57.973 -15.842 1.00 20.56 682 SER B N 1
ATOM 10616 C CA . SER B 1 661 ? 13.733 58.210 -14.521 1.00 19.29 682 SER B CA 1
ATOM 10617 C C . SER B 1 661 ? 13.476 56.978 -13.652 1.00 18.22 682 SER B C 1
ATOM 10618 O O . SER B 1 661 ? 12.332 56.678 -13.325 1.00 18.41 682 SER B O 1
ATOM 10621 N N . TYR B 1 662 ? 14.541 56.274 -13.286 1.00 19.65 683 TYR B N 1
ATOM 10622 C CA . TYR B 1 662 ? 14.434 55.073 -12.459 1.00 19.96 683 TYR B CA 1
ATOM 10623 C C . TYR B 1 662 ? 13.482 54.021 -13.029 1.00 20.31 683 TYR B C 1
ATOM 10624 O O . TYR B 1 662 ? 12.761 53.361 -12.281 1.00 20.44 683 TYR B O 1
ATOM 10633 N N . GLY B 1 663 ? 13.472 53.860 -14.348 1.00 20.12 684 GLY B N 1
ATOM 10634 C CA . GLY B 1 663 ? 12.595 52.867 -14.940 1.00 19.18 684 GLY B CA 1
ATOM 10635 C C . GLY B 1 663 ? 11.160 53.331 -15.085 1.00 18.84 684 GLY B C 1
ATOM 10636 O O . GLY B 1 663 ? 10.269 52.528 -15.367 1.00 17.93 684 GLY B O 1
ATOM 10637 N N . VAL B 1 664 ? 10.933 54.625 -14.874 1.00 18.95 685 VAL B N 1
ATOM 10638 C CA . VAL B 1 664 ? 9.609 55.213 -15.027 1.00 18.01 685 VAL B CA 1
ATOM 10639 C C . VAL B 1 664 ? 9.696 56.027 -16.320 1.00 19.77 685 VAL B C 1
ATOM 10640 O O . VAL B 1 664 ? 10.423 57.023 -16.388 1.00 19.55 685 VAL B O 1
ATOM 10644 N N . VAL B 1 665 ? 8.967 55.587 -17.343 1.00 19.39 686 VAL B N 1
ATOM 10645 C CA . VAL B 1 665 ? 8.976 56.237 -18.650 1.00 19.15 686 VAL B CA 1
ATOM 10646 C C . VAL B 1 665 ? 7.700 57.019 -18.909 1.00 18.53 686 VAL B C 1
ATOM 10647 O O . VAL B 1 665 ? 6.598 56.470 -18.862 1.00 18.51 686 VAL B O 1
ATOM 10651 N N . THR B 1 666 ? 7.855 58.304 -19.213 1.00 19.52 687 THR B N 1
ATOM 10652 C CA . THR B 1 666 ? 6.704 59.163 -19.439 1.00 18.04 687 THR B CA 1
ATOM 10653 C C . THR B 1 666 ? 6.789 60.052 -20.680 1.00 17.99 687 THR B C 1
ATOM 10654 O O . THR B 1 666 ? 7.871 60.302 -21.219 1.00 18.33 687 THR B O 1
ATOM 10658 N N . LEU B 1 667 ? 5.621 60.515 -21.113 1.00 18.08 688 LEU B N 1
ATOM 10659 C CA . LEU B 1 667 ? 5.461 61.402 -22.269 1.00 20.22 688 LEU B CA 1
ATOM 10660 C C . LEU B 1 667 ? 4.159 62.149 -22.005 1.00 19.70 688 LEU B C 1
ATOM 10661 O O . LEU B 1 667 ? 3.076 61.614 -22.229 1.00 19.07 688 LEU B O 1
ATOM 10666 N N . LYS B 1 668 ? 4.264 63.384 -21.524 1.00 22.02 689 LYS B N 1
ATOM 10667 C CA . LYS B 1 668 ? 3.075 64.161 -21.188 1.00 23.33 689 LYS B CA 1
ATOM 10668 C C . LYS B 1 668 ? 2.254 64.666 -22.367 1.00 23.25 689 LYS B C 1
ATOM 10669 O O . LYS B 1 668 ? 1.025 64.578 -22.353 1.00 22.67 689 LYS B O 1
ATOM 10675 N N . LYS B 1 669 ? 2.923 65.197 -23.384 1.00 23.59 690 LYS B N 1
ATOM 10676 C CA . LYS B 1 669 ? 2.219 65.718 -24.549 1.00 25.65 690 LYS B CA 1
ATOM 10677 C C . LYS B 1 669 ? 2.416 64.817 -25.763 1.00 25.43 690 LYS B C 1
ATOM 10678 O O . LYS B 1 669 ? 3.473 64.825 -26.399 1.00 25.52 690 LYS B O 1
ATOM 10684 N N . VAL B 1 670 ? 1.388 64.039 -26.078 1.00 24.92 691 VAL B N 1
ATOM 10685 C CA . VAL B 1 670 ? 1.450 63.123 -27.206 1.00 25.45 691 VAL B CA 1
ATOM 10686 C C . VAL B 1 670 ? 1.255 63.858 -28.529 1.00 25.97 691 VAL B C 1
ATOM 10687 O O . VAL B 1 670 ? 0.306 64.623 -28.698 1.00 25.05 691 VAL B O 1
ATOM 10691 N N . LYS B 1 671 ? 2.175 63.625 -29.458 1.00 25.18 692 LYS B N 1
ATOM 10692 C CA . LYS B 1 671 ? 2.122 64.250 -30.774 1.00 26.02 692 LYS B CA 1
ATOM 10693 C C . LYS B 1 671 ? 1.972 63.167 -31.844 1.00 24.85 692 LYS B C 1
ATOM 10694 O O . LYS B 1 671 ? 2.120 61.976 -31.561 1.00 24.30 692 LYS B O 1
ATOM 10700 N N . PRO B 1 672 ? 1.673 63.565 -33.089 1.00 25.18 693 PRO B N 1
ATOM 10701 C CA . PRO B 1 672 ? 1.512 62.581 -34.164 1.00 23.71 693 PRO B CA 1
ATOM 10702 C C . PRO B 1 672 ? 2.700 61.625 -34.300 1.00 23.36 693 PRO B C 1
ATOM 10703 O O . PRO B 1 672 ? 2.529 60.452 -34.632 1.00 22.81 693 PRO B O 1
ATOM 10707 N N . GLU B 1 673 ? 3.901 62.125 -34.027 1.00 21.94 694 GLU B N 1
ATOM 10708 C CA . GLU B 1 673 ? 5.110 61.312 -34.146 1.00 24.24 694 GLU B CA 1
ATOM 10709 C C . GLU B 1 673 ? 5.446 60.474 -32.908 1.00 23.82 694 GLU B C 1
ATOM 10710 O O . GLU B 1 673 ? 6.339 59.626 -32.958 1.00 24.32 694 GLU B O 1
ATOM 10716 N N . SER B 1 674 ? 4.742 60.712 -31.808 1.00 24.30 695 SER B N 1
ATOM 10717 C CA . SER B 1 674 ? 5.000 59.994 -30.560 1.00 26.30 695 SER B CA 1
ATOM 10718 C C . SER B 1 674 ? 5.064 58.473 -30.684 1.00 27.38 695 SER B C 1
ATOM 10719 O O . SER B 1 674 ? 5.925 57.835 -30.078 1.00 28.37 695 SER B O 1
ATOM 10722 N N . PHE B 1 675 ? 4.165 57.888 -31.465 1.00 27.16 696 PHE B N 1
ATOM 10723 C CA . PHE B 1 675 ? 4.148 56.438 -31.623 1.00 29.04 696 PHE B CA 1
ATOM 10724 C C . PHE B 1 675 ? 4.518 55.976 -33.030 1.00 30.92 696 PHE B C 1
ATOM 10725 O O . PHE B 1 675 ? 3.982 54.985 -33.532 1.00 32.00 696 PHE B O 1
ATOM 10733 N N . THR B 1 676 ? 5.437 56.699 -33.664 1.00 30.73 697 THR B N 1
ATOM 10734 C CA . THR B 1 676 ? 5.890 56.355 -35.004 1.00 31.17 697 THR B CA 1
ATOM 10735 C C . THR B 1 676 ? 7.396 56.101 -34.991 1.00 31.29 697 THR B C 1
ATOM 10736 O O . THR B 1 676 ? 7.989 55.734 -36.005 1.00 31.34 697 THR B O 1
ATOM 10740 N N . ASP B 1 677 ? 8.017 56.302 -33.833 1.00 32.46 698 ASP B N 1
ATOM 10741 C CA . ASP B 1 677 ? 9.444 56.046 -33.698 1.00 33.15 698 ASP B CA 1
ATOM 10742 C C . ASP B 1 677 ? 9.616 54.533 -33.740 1.00 33.45 698 ASP B C 1
ATOM 10743 O O . ASP B 1 677 ? 8.682 53.791 -33.430 1.00 32.52 698 ASP B O 1
ATOM 10748 N N . ALA B 1 678 ? 10.801 54.073 -34.120 1.00 32.61 699 ALA B N 1
ATOM 10749 C CA . ALA B 1 678 ? 11.053 52.641 -34.184 1.00 33.74 699 ALA B CA 1
ATOM 10750 C C . ALA B 1 678 ? 11.097 52.101 -32.763 1.00 34.09 699 ALA B C 1
ATOM 10751 O O . ALA B 1 678 ? 11.501 52.809 -31.842 1.00 33.50 699 ALA B O 1
ATOM 10753 N N . VAL B 1 679 ? 10.664 50.858 -32.583 1.00 33.61 700 VAL B N 1
ATOM 10754 C CA . VAL B 1 679 ? 10.676 50.240 -31.264 1.00 33.55 700 VAL B CA 1
ATOM 10755 C C . VAL B 1 679 ? 11.966 49.451 -31.111 1.00 33.51 700 VAL B C 1
ATOM 10756 O O . VAL B 1 679 ? 12.050 48.285 -31.498 1.00 34.56 700 VAL B O 1
ATOM 10760 N N . LYS B 1 680 ? 12.973 50.107 -30.549 1.00 32.75 701 LYS B N 1
ATOM 10761 C CA . LYS B 1 680 ? 14.279 49.499 -30.341 1.00 33.31 701 LYS B CA 1
ATOM 10762 C C . LYS B 1 680 ? 14.519 49.233 -28.859 1.00 32.51 701 LYS B C 1
ATOM 10763 O O . LYS B 1 680 ? 14.629 50.164 -28.062 1.00 31.48 701 LYS B O 1
ATOM 10769 N N . ILE B 1 681 ? 14.597 47.959 -28.490 1.00 32.11 702 ILE B N 1
ATOM 10770 C CA . ILE B 1 681 ? 14.830 47.594 -27.098 1.00 32.24 702 ILE B CA 1
ATOM 10771 C C . ILE B 1 681 ? 16.316 47.726 -26.780 1.00 32.43 702 ILE B C 1
ATOM 10772 O O . ILE B 1 681 ? 17.061 46.745 -26.805 1.00 31.69 702 ILE B O 1
ATOM 10777 N N . ALA B 1 682 ? 16.745 48.948 -26.487 1.00 33.10 703 ALA B N 1
ATOM 10778 C CA . ALA B 1 682 ? 18.144 49.195 -26.175 1.00 35.22 703 ALA B CA 1
ATOM 10779 C C . ALA B 1 682 ? 18.342 50.440 -25.323 1.00 36.60 703 ALA B C 1
ATOM 10780 O O . ALA B 1 682 ? 17.451 51.284 -25.207 1.00 35.98 703 ALA B O 1
ATOM 10782 N N . LYS B 1 683 ? 19.528 50.534 -24.732 1.00 38.73 704 LYS B N 1
ATOM 10783 C CA . LYS B 1 683 ? 19.903 51.654 -23.880 1.00 41.06 704 LYS B CA 1
ATOM 10784 C C . LYS B 1 683 ? 19.864 52.952 -24.677 1.00 41.79 704 LYS B C 1
ATOM 10785 O O . LYS B 1 683 ? 20.477 53.056 -25.738 1.00 41.97 704 LYS B O 1
ATOM 10791 N N . GLY B 1 684 ? 19.136 53.936 -24.165 1.00 42.41 705 GLY B N 1
ATOM 10792 C CA . GLY B 1 684 ? 19.048 55.212 -24.847 1.00 44.16 705 GLY B CA 1
ATOM 10793 C C . GLY B 1 684 ? 18.235 55.208 -26.129 1.00 44.94 705 GLY B C 1
ATOM 10794 O O . GLY B 1 684 ? 18.664 55.773 -27.137 1.00 45.08 705 GLY B O 1
ATOM 10795 N N . ALA B 1 685 ? 17.068 54.568 -26.104 1.00 44.60 706 ALA B N 1
ATOM 10796 C CA . ALA B 1 685 ? 16.200 54.528 -27.275 1.00 43.24 706 ALA B CA 1
ATOM 10797 C C . ALA B 1 685 ? 15.566 55.909 -27.395 1.00 42.68 706 ALA B C 1
ATOM 10798 O O . ALA B 1 685 ? 15.498 56.647 -26.413 1.00 43.98 706 ALA B O 1
ATOM 10800 N N . ALA B 1 686 ? 15.100 56.262 -28.587 1.00 40.70 707 ALA B N 1
ATOM 10801 C CA . ALA B 1 686 ? 14.504 57.576 -28.795 1.00 38.71 707 ALA B CA 1
ATOM 10802 C C . ALA B 1 686 ? 13.004 57.645 -28.519 1.00 36.72 707 ALA B C 1
ATOM 10803 O O . ALA B 1 686 ? 12.529 58.599 -27.902 1.00 37.85 707 ALA B O 1
ATOM 10805 N N . GLY B 1 687 ? 12.265 56.639 -28.975 1.00 33.29 708 GLY B N 1
ATOM 10806 C CA . GLY B 1 687 ? 10.825 56.630 -28.786 1.00 28.86 708 GLY B CA 1
ATOM 10807 C C . GLY B 1 687 ? 10.346 56.175 -27.422 1.00 25.70 708 GLY B C 1
ATOM 10808 O O . GLY B 1 687 ? 11.094 55.563 -26.658 1.00 24.83 708 GLY B O 1
ATOM 10809 N N . PHE B 1 688 ? 9.083 56.469 -27.127 1.00 22.79 709 PHE B N 1
ATOM 10810 C CA . PHE B 1 688 ? 8.481 56.099 -25.852 1.00 21.64 709 PHE B CA 1
ATOM 10811 C C . PHE B 1 688 ? 8.425 54.587 -25.655 1.00 21.04 709 PHE B C 1
ATOM 10812 O O . PHE B 1 688 ? 8.892 54.072 -24.636 1.00 19.75 709 PHE B O 1
ATOM 10820 N N . LEU B 1 689 ? 7.855 53.874 -26.623 1.00 19.35 710 LEU B N 1
ATOM 10821 C CA . LEU B 1 689 ? 7.753 52.422 -26.511 1.00 19.73 710 LEU B CA 1
ATOM 10822 C C . LEU B 1 689 ? 9.127 51.766 -26.405 1.00 19.69 710 LEU B C 1
ATOM 10823 O O . LEU B 1 689 ? 9.311 50.804 -25.655 1.00 19.63 710 LEU B O 1
ATOM 10828 N N . GLY B 1 690 ? 10.094 52.295 -27.148 1.00 19.31 711 GLY B N 1
ATOM 10829 C CA . GLY B 1 690 ? 11.436 51.745 -27.100 1.00 18.41 711 GLY B CA 1
ATOM 10830 C C . GLY B 1 690 ? 12.021 51.819 -25.700 1.00 20.78 711 GLY B C 1
ATOM 10831 O O . GLY B 1 690 ? 12.491 50.815 -25.157 1.00 21.43 711 GLY B O 1
ATOM 10832 N N . GLU B 1 691 ? 12.000 53.009 -25.107 1.00 19.49 712 GLU B N 1
ATOM 10833 C CA . GLU B 1 691 ? 12.538 53.180 -23.760 1.00 19.25 712 GLU B CA 1
ATOM 10834 C C . GLU B 1 691 ? 11.737 52.401 -22.714 1.00 18.29 712 GLU B C 1
ATOM 10835 O O . GLU B 1 691 ? 12.308 51.855 -21.774 1.00 17.23 712 GLU B O 1
ATOM 10841 N N . PHE B 1 692 ? 10.420 52.345 -22.885 1.00 17.85 713 PHE B N 1
ATOM 10842 C CA . PHE B 1 692 ? 9.563 51.609 -21.959 1.00 18.28 713 PHE B CA 1
ATOM 10843 C C . PHE B 1 692 ? 9.905 50.114 -22.038 1.00 18.69 713 PHE B C 1
ATOM 10844 O O . PHE B 1 692 ? 10.118 49.459 -21.016 1.00 17.73 713 PHE B O 1
ATOM 10852 N N . PHE B 1 693 ? 9.967 49.577 -23.254 1.00 17.87 714 PHE B N 1
ATOM 10853 C CA . PHE B 1 693 ? 10.293 48.167 -23.430 1.00 17.59 714 PHE B CA 1
ATOM 10854 C C . PHE B 1 693 ? 11.699 47.848 -22.938 1.00 18.37 714 PHE B C 1
ATOM 10855 O O . PHE B 1 693 ? 11.959 46.745 -22.458 1.00 18.42 714 PHE B O 1
ATOM 10863 N N . TYR B 1 694 ? 12.612 48.808 -23.054 1.00 19.28 715 TYR B N 1
ATOM 10864 C CA . TYR B 1 694 ? 13.971 48.579 -22.583 1.00 19.73 715 TYR B CA 1
ATOM 10865 C C . TYR B 1 694 ? 13.951 48.411 -21.067 1.00 19.78 715 TYR B C 1
ATOM 10866 O O . TYR B 1 694 ? 14.663 47.570 -20.518 1.00 19.41 715 TYR B O 1
ATOM 10875 N N . ALA B 1 695 ? 13.137 49.221 -20.393 1.00 19.04 716 ALA B N 1
ATOM 10876 C CA . ALA B 1 695 ? 13.022 49.144 -18.939 1.00 19.40 716 ALA B CA 1
ATOM 10877 C C . ALA B 1 695 ? 12.463 47.776 -18.557 1.00 18.80 716 ALA B C 1
ATOM 10878 O O . ALA B 1 695 ? 12.876 47.183 -17.562 1.00 16.94 716 ALA B O 1
ATOM 10880 N N . ILE B 1 696 ? 11.516 47.285 -19.351 1.00 18.49 717 ILE B N 1
ATOM 10881 C CA . ILE B 1 696 ? 10.911 45.976 -19.106 1.00 19.84 717 ILE B CA 1
ATOM 10882 C C . ILE B 1 696 ? 11.956 44.884 -19.329 1.00 19.27 717 ILE B C 1
ATOM 10883 O O . ILE B 1 696 ? 12.100 43.970 -18.516 1.00 19.99 717 ILE B O 1
ATOM 10888 N N . ALA B 1 697 ? 12.690 44.994 -20.431 1.00 20.05 718 ALA B N 1
ATOM 10889 C CA . ALA B 1 697 ? 13.716 44.018 -20.776 1.00 19.70 718 ALA B CA 1
ATOM 10890 C C . ALA B 1 697 ? 14.793 43.903 -19.700 1.00 20.91 718 ALA B C 1
ATOM 10891 O O . ALA B 1 697 ? 15.409 42.845 -19.538 1.00 22.05 718 ALA B O 1
ATOM 10893 N N . GLN B 1 698 ? 15.023 44.991 -18.968 1.00 20.22 719 GLN B N 1
ATOM 10894 C CA . GLN B 1 698 ? 16.022 45.003 -17.896 1.00 21.29 719 GLN B CA 1
ATOM 10895 C C . GLN B 1 698 ? 15.461 44.283 -16.659 1.00 19.84 719 GLN B C 1
ATOM 10896 O O . GLN B 1 698 ? 16.157 44.122 -15.659 1.00 20.27 719 GLN B O 1
ATOM 10902 N N . HIS B 1 699 ? 14.204 43.849 -16.755 1.00 18.36 720 HIS B N 1
ATOM 10903 C CA . HIS B 1 699 ? 13.512 43.136 -15.677 1.00 19.17 720 HIS B CA 1
ATOM 10904 C C . HIS B 1 699 ? 13.068 44.034 -14.518 1.00 17.51 720 HIS B C 1
ATOM 10905 O O . HIS B 1 699 ? 11.874 44.157 -14.258 1.00 19.63 720 HIS B O 1
ATOM 10912 N N . ARG B 1 700 ? 14.025 44.642 -13.823 1.00 18.20 721 ARG B N 1
ATOM 10913 C CA . ARG B 1 700 ? 13.700 45.538 -12.718 1.00 18.66 721 ARG B CA 1
ATOM 10914 C C . ARG B 1 700 ? 14.706 46.686 -12.668 1.00 19.34 721 ARG B C 1
ATOM 10915 O O . ARG B 1 700 ? 15.826 46.565 -13.188 1.00 20.18 721 ARG B O 1
ATOM 10923 N N . ASN B 1 701 ? 14.305 47.797 -12.056 1.00 18.71 722 ASN B N 1
ATOM 10924 C CA . ASN B 1 701 ? 15.201 48.938 -11.919 1.00 20.02 722 ASN B CA 1
ATOM 10925 C C . ASN B 1 701 ? 15.810 48.900 -10.522 1.00 18.32 722 ASN B C 1
ATOM 10926 O O . ASN B 1 701 ? 15.189 49.323 -9.558 1.00 20.01 722 ASN B O 1
ATOM 10931 N N . TRP B 1 702 ? 17.024 48.367 -10.422 1.00 20.01 723 TRP B N 1
ATOM 10932 C CA . TRP B 1 702 ? 17.716 48.229 -9.141 1.00 21.21 723 TRP B CA 1
ATOM 10933 C C . TRP B 1 702 ? 18.177 49.547 -8.513 1.00 21.94 723 TRP B C 1
ATOM 10934 O O . TRP B 1 702 ? 18.327 49.642 -7.291 1.00 20.85 723 TRP B O 1
ATOM 10945 N N . ASP B 1 703 ? 18.404 50.564 -9.338 1.00 22.23 724 ASP B N 1
ATOM 10946 C CA . ASP B 1 703 ? 18.840 51.859 -8.814 1.00 23.41 724 ASP B CA 1
ATOM 10947 C C . ASP B 1 703 ? 17.772 52.420 -7.893 1.00 22.89 724 ASP B C 1
ATOM 10948 O O . ASP B 1 703 ? 18.062 53.128 -6.928 1.00 22.66 724 ASP B O 1
ATOM 10953 N N . ARG B 1 704 ? 16.529 52.086 -8.206 1.00 22.27 725 ARG B N 1
ATOM 10954 C CA . ARG B 1 704 ? 15.385 52.530 -7.433 1.00 22.45 725 ARG B CA 1
ATOM 10955 C C . ARG B 1 704 ? 15.566 52.056 -5.984 1.00 23.11 725 ARG B C 1
ATOM 10956 O O . ARG B 1 704 ? 15.309 52.800 -5.032 1.00 22.99 725 ARG B O 1
ATOM 10964 N N . GLU B 1 705 ? 16.034 50.819 -5.825 1.00 23.12 726 GLU B N 1
ATOM 10965 C CA . GLU B 1 705 ? 16.255 50.245 -4.502 1.00 21.67 726 GLU B CA 1
ATOM 10966 C C . GLU B 1 705 ? 17.586 50.688 -3.903 1.00 21.36 726 GLU B C 1
ATOM 10967 O O . GLU B 1 705 ? 17.667 50.975 -2.709 1.00 21.30 726 GLU B O 1
ATOM 10973 N N . LEU B 1 706 ? 18.629 50.747 -4.726 1.00 21.31 727 LEU B N 1
ATOM 10974 C CA . LEU B 1 706 ? 19.939 51.172 -4.248 1.00 23.14 727 LEU B CA 1
ATOM 10975 C C . LEU B 1 706 ? 19.891 52.588 -3.673 1.00 23.81 727 LEU B C 1
ATOM 10976 O O . LEU B 1 706 ? 20.656 52.915 -2.767 1.00 24.82 727 LEU B O 1
ATOM 10981 N N . ASP B 1 707 ? 18.995 53.422 -4.199 1.00 23.82 728 ASP B N 1
ATOM 10982 C CA . ASP B 1 707 ? 18.864 54.800 -3.730 1.00 24.36 728 ASP B CA 1
ATOM 10983 C C . ASP B 1 707 ? 17.776 54.949 -2.666 1.00 23.97 728 ASP B C 1
ATOM 10984 O O . ASP B 1 707 ? 17.360 56.064 -2.340 1.00 23.72 728 ASP B O 1
ATOM 10989 N N . GLY B 1 708 ? 17.315 53.820 -2.138 1.00 23.23 729 GLY B N 1
ATOM 10990 C CA . GLY B 1 708 ? 16.303 53.827 -1.095 1.00 23.34 729 GLY B CA 1
ATOM 10991 C C . GLY B 1 708 ? 14.962 54.466 -1.404 1.00 23.05 729 GLY B C 1
ATOM 10992 O O . GLY B 1 708 ? 14.251 54.880 -0.487 1.00 23.86 729 GLY B O 1
ATOM 10993 N N . LEU B 1 709 ? 14.596 54.542 -2.679 1.00 21.47 730 LEU B N 1
ATOM 10994 C CA . LEU B 1 709 ? 13.324 55.147 -3.050 1.00 20.09 730 LEU B CA 1
ATOM 10995 C C . LEU B 1 709 ? 12.137 54.264 -2.680 1.00 21.49 730 LEU B C 1
ATOM 10996 O O . LEU B 1 709 ? 11.074 54.764 -2.306 1.00 20.99 730 LEU B O 1
ATOM 11001 N N . HIS B 1 710 ? 12.314 52.950 -2.787 1.00 22.07 731 HIS B N 1
ATOM 11002 C CA . HIS B 1 710 ? 11.238 52.026 -2.450 1.00 23.01 731 HIS B CA 1
ATOM 11003 C C . HIS B 1 710 ? 10.866 52.166 -0.974 1.00 22.73 731 HIS B C 1
ATOM 11004 O O . HIS B 1 710 ? 9.702 52.033 -0.600 1.00 22.43 731 HIS B O 1
ATOM 11011 N N . SER B 1 711 ? 11.862 52.445 -0.140 1.00 22.97 732 SER B N 1
ATOM 11012 C CA . SER B 1 711 ? 11.649 52.590 1.297 1.00 24.07 732 SER B CA 1
ATOM 11013 C C . SER B 1 711 ? 10.764 53.779 1.662 1.00 24.94 732 SER B C 1
ATOM 11014 O O . SER B 1 711 ? 10.232 53.850 2.772 1.00 25.46 732 SER B O 1
ATOM 11017 N N . MET B 1 712 ? 10.611 54.710 0.726 1.00 23.06 733 MET B N 1
ATOM 11018 C CA . MET B 1 712 ? 9.812 55.906 0.952 1.00 22.79 733 MET B CA 1
ATOM 11019 C C . MET B 1 712 ? 8.351 55.720 0.564 1.00 21.57 733 MET B C 1
ATOM 11020 O O . MET B 1 712 ? 7.510 56.562 0.874 1.00 22.96 733 MET B O 1
ATOM 11025 N N . ILE B 1 713 ? 8.050 54.613 -0.108 1.00 19.30 734 ILE B N 1
ATOM 11026 C CA . ILE B 1 713 ? 6.691 54.340 -0.558 1.00 19.09 734 ILE B CA 1
ATOM 11027 C C . ILE B 1 713 ? 5.983 53.302 0.305 1.00 18.34 734 ILE B C 1
ATOM 11028 O O . ILE B 1 713 ? 6.612 52.391 0.831 1.00 18.32 734 ILE B O 1
ATOM 11033 N N . ALA B 1 714 ? 4.666 53.451 0.432 1.00 17.57 735 ALA B N 1
ATOM 11034 C CA . ALA B 1 714 ? 3.842 52.528 1.202 1.00 17.72 735 ALA B CA 1
ATOM 11035 C C . ALA B 1 714 ? 3.114 51.590 0.239 1.00 17.51 735 ALA B C 1
ATOM 11036 O O . ALA B 1 714 ? 2.237 52.019 -0.516 1.00 18.10 735 ALA B O 1
ATOM 11038 N N . TYR B 1 715 ? 3.468 50.307 0.274 1.00 16.14 736 TYR B N 1
ATOM 11039 C CA . TYR B 1 715 ? 2.852 49.327 -0.616 1.00 16.54 736 TYR B CA 1
ATOM 11040 C C . TYR B 1 715 ? 2.779 47.934 0.010 1.00 15.75 736 TYR B C 1
ATOM 11041 O O . TYR B 1 715 ? 1.848 47.179 -0.342 1.00 15.89 736 TYR B O 1
#

B-factor: mean 21.63, std 10.78, range [4.64, 90.84]

Nearest PDB structures (foldseek):
  1sy7-assembly1_A  TM=1.001E+00  e=0.000E+00  Neurospora crassa
  4aun-assembly1_A  TM=9.448E-01  e=6.012E-74  Mycothermus thermophilus
  4aul-assembly1_C  TM=9.393E-01  e=9.436E-74  Mycothermus thermophilus
  4aul-assembly1_B  TM=9.360E-01  e=7.969E-74  Mycothermus thermophilus
  4b2y-assembly1_D  TM=9.408E-01  e=5.728E-73  Mycothermus thermophilus

InterPro domains:
  IPR002226 Catalase haem-binding site [PS00437] (375-383)
  IPR002818 DJ-1/PfpI [PF01965] (556-678)
  IPR010582 Catalase immune-responsive domain [PF06628] (457-520)
  IPR011614 Catalase core domain [PF00199] (42-429)
  IPR011614 Catalase core domain [SM01060] (42-432)
  IPR018028 Catalase, mono-functional, haem-containing [PR00067] (58-81)
  IPR018028 Catalase, mono-functional, haem-containing [PR00067] (121-139)
  IPR018028 Catalase, mono-functional, haem-containing [PR00067] (142-159)
  IPR018028 Catalase, mono-functional, haem-containing [PR00067] (161-179)
  IPR018028 Catalase, mono-functional, haem-containing [PR00067] (330-357)
  IPR018028 Catalase, mono-functional, haem-containing [PR00067] (362-388)
  IPR018028 Catalase, mono-functional, haem-containing [PS51402] (38-527)
  IPR020835 Catalase superfamily [SSF56634] (15-552)
  IPR024708 Catalase active site [PS00438] (81-97)
  IPR024712 Catalase, mono-functional, haem-containing, clade 2 [PIRSF038927] (21-726)
  IPR024712 Catalase, mono-functional, haem-containing, clade 2 [PTHR42821] (6-728)
  IPR029062 Class I glutamine amidotransferase-like [G3DSA:3.40.50.880] (546-736)
  IPR029062 Class I glutamine amidotransferase-like [SSF52317] (553-730)
  IPR041399 Large catalase, C-terminal domain [cd03132] (555-721)
  IPR043156 Catalase, mono-functional, haem-containing, clade 2, helical domain [G3DSA:1.20.1370.20] (453-545)

Organism: Neurospora crassa (strain ATCC 24698 / 74-OR23-1A / CBS 708.71 / DSM 1257 / FGSC 987) (NCBI:txid367110)

GO terms:
  GO:0005619 ascospore wall (C, IDA)
  GO:0004096 catalase activity (F, IDA)
  GO:0048315 conidium formation (P, IDA)
  GO:0020037 heme binding (F, IDA)
  GO:0006979 response to oxidative stress (P, TAS)

Foldseek 3Di:
DADAQPVGHGDDDPPDADADDDPPDGGDGDPPGPRVVRVVVCVVPVDFDAFLWQSAKAKFKWKKAFCFAPLVFFAPCRRGPRVDIWIKMWIKGFTAAHHLFFPQAQGKMWTKIWTQDQQFIAILTWILDQFDQDQAQVCPCQLNQQQFQPPPPRDDGPGSQEQSNLVVCLVRLLRLLPVLVSLFQQRGWPEPLATKIKSLFWKWFAHPVRFIKIKIKIWFWLQFHHGFAVVLSVVCSPLPSCLHNCLQVVCLVLVNWTKIFMWMWIDGPVCQPVDLARNRGSSDDDFCVRTPIGTTMMMTGRGGDPDCCLAVRLEAGANLRRFARMGGDPRNNNVVRRVPSQVSCCRRPRNVSCVRPNNDRPYDDDALDDDTPPDDDDDDDDDRDPPDPVNPPPAADVVRRGHDDRPDDDDDDDDDDDDDNSPDRAQSSLQLLLAEDPLRVVSSLVSLLSSLLSYPDCVSNQSVLQVVVLNPQVSSVSSCVRRNHDHDPDDPRDRPRHYGPDNYSVNIHNNDQALASFEEEEEWAAFFAVVVVVLLCVVCVVRNYHYFYEYQQQPWHAYNVGDIDGGNYYLVSDALSSGLEYEYGEGQVTLVVLLPDPSSLVNLLVCVLRQGAYEYEASVQVSNCVSLVDPQADEDDAQAWDDGLNYIYGHYDDPCQSVADQDLDDPGGHRNNSNSVSSSVRGRSVCVVVPSSVVTDD/DADDQPVGHGDDDPPDADADDDPPDGGDGDPPGPRVVRVVVCVVPVDFDAFPWQSAKAKFKWKKAFCFAPLVFFPPCRRGVRPDIWIKMWIKGFTAAHHLFFPQAQGKMWTKIWTQDQQFIAILTWILDQFDQDQAQVCPCVLNQQQFQPPPPRDDGSGSQEQSNLQVCLVRLLRLLPVLVSLFQQRGWPEPLATKIKSLFWKWFAHPVRFIKIKIKIWFWLQFHHGFAVVLSVVCSPLPSCLHNCLQVVCLVLVNWTKIFMWMWIDGPVCQPVDLARNRGSSDDDFCVRTPIGTTMMMTGRGGDPDCCLAVRLEAGANLRRFARMGGDPRNNNVVRNVPSQVSCCRRPRNVSCVRPNNDRPYDDDALDDDTPPDDDDDDDDDRDPPDPVNPPPAADVVRRGHDDRPDDDDDDDDDDDDDSSPDRAQSSLQLLLAEDPLRVVSSLVSLLSSLLSYPDCVSNQSVLQVVVLNPQVSSVSSCVRRNHDHDPDDPRDRPRHYGPDNYSVNIHNNDQALASFEEEEEWAAFFAVVVVVLLCVVCVVRNYHYFYEYQQQPWHAYNVGDIDGGNYYLVSDALSSGLEYEYGAGQVTLVVLLPDPSSLVNLLVCVLRQGAYEYEASVQVSNCVSLVDPQADEDDAQAWDDGLNYIYGHYDDPCQSVADQDLDDPGGHRNNSNSVSSSVRGRSVCVVVPSSVVTDD

Sequence (1396 aa):
ARLTTDYGVKQTTADDWLRIVSDDKIGPSLLEDPFARERIMRFDHERIPERVVHARGSGAFGKFKVYESASDLTMAPVLTDTSRETPVFVRFSTVLGSRGSADTVRDVRGFAVKFYTEEGNWDLVGNNIPVFFIQDAIKFPDVIHAGKPEPHNEVPQAQSAHNNFWDFQFNHTEATHMFTWAMSDRAIPRSLRMMQGFGVNTYTLINAQGKRHFVKFHWTPELGVHSLVWDEALKLAGQDPDFHRKDLWEAIENGAYPKWKFGIQAIAEEDEHKFDFDILDATKIWPEDLVPVRYIGEMELNRNPDEFFPQTEQIAFCTSHVVNGIGFSDDPLLQGRNFSYFDTQISRLGVNFQELPINRPVCPVMNFNRDGAMRHTISRGTVNYYPNRFDACPPASLKEGGYLEYAQKVAGIKARARSAKFKEHFSQAQLFYNSMSPIEKQHMINAFGFELDHCEDPVVYGRMVQRLADIDLGLAQTIAEMVGGEAPTTTNHPNHGRKTINLSQTEFPPATPTIKSRRVAIIIADGYDNVAYDAAYAAISANQAIPLVIGPRRSKVTAANGSTVQPHHHLEGFRSTMVDAIFIPGGAKAAETLSKNGRALHWIREAFGHLKAIGATGEAVDLVAKAIALPQVTVSSEAEVHESYGVVTLKKVKPESFTDAVKIAKGAAGFLGEFFYAIAQHRNWDRELDGLHSMIAYARLTTDYGVKQTTADDWLRIVSDDKIGPSLLEDPFARERIMRFDHERIPERVVHARGSGAFGKFKVYESASDLTMAPVLTDTSRETPVFVRFSTVLGSRGSADTVRDVRGFAVKFYTEEGNWDLVGNNIPVFFIQDAIKFPDVIHAGKPEPHNEVPQAQSAHNNFWDFQFNHTEATHMFTWAMSDRAIPRSLRMMQGFGVNTYTLINAQGKRHFVKFHWTPELGVHSLVWDEALKLAGQDPDFHRKDLWEAIENGAYPKWKFGIQAIAEEDEHKFDFDILDATKIWPEDLVPVRYIGEMELNRNPDEFFPQTEQIAFCTSHVVNGIGFSDDPLLQGRNFSYFDTQISRLGVNFQELPINRPVCPVMNFNRDGAMRHTISRGTVNYYPNRFDACPPASLKEGGYLEYAQKVAGIKARARSAKFKEHFSQAQLFYNSMSPIEKQHMINAFGFELDHCEDPVVYGRMVQRLADIDLGLAQTIAEMVGGEAPTTTNHPNHGRKTINLSQTEFPPATPTIKSRRVAIIIADGYDNVAYDAAYAAISANQAIPLVIGPRRSKVTAANGSTVQPHHHLEGFRSTMVDAIFIPGGAKAAETLSKNGRALHWIREAFGHLKAIGATGEAVDLVAKAIALPQVTVSSEAEVHESYGVVTLKKVKPESFTDAVKIAKGAAGFLGEFFYAIAQHRNWDRELDGLHSMIAY

CATH classification: 2.40.180.10 (+2 more: 1.20.1370.20, 3.40.50.880)

Solvent-accessible surface area: 54456 Å² total; per-residue (Å²): 98,79,5,5,0,12,2,3,3,77,15,53,48,18,100,91,86,40,60,46,97,63,154,137,158,136,22,62,63,45,91,22,5,12,18,8,28,4,72,78,19,13,128,92,62,28,180,21,76,57,23,103,24,40,3,12,4,6,6,0,26,9,75,1,77,0,125,74,40,0,65,76,9,0,45,0,38,4,0,32,41,60,97,56,91,5,69,1,0,0,10,0,9,5,10,15,0,41,92,69,10,12,8,1,16,15,15,8,2,4,1,11,0,0,0,17,2,111,52,0,0,3,2,2,20,7,15,1,0,16,0,21,19,0,1,48,19,120,61,64,71,60,5,14,129,13,1,35,24,21,122,142,84,123,79,17,74,4,70,8,6,11,37,50,7,0,64,28,0,34,104,24,35,20,0,0,5,0,0,1,2,9,1,2,8,9,0,4,3,5,0,7,5,1,4,4,0,12,0,11,1,0,5,2,0,5,9,77,132,29,134,12,38,3,0,12,2,13,2,12,5,47,28,0,8,18,4,2,20,53,54,1,0,84,50,0,24,62,74,15,50,46,10,3,54,106,2,3,108,53,5,8,122,92,44,20,86,3,67,0,78,0,0,2,3,34,8,30,54,137,43,35,129,133,36,140,18,20,1,15,1,0,3,7,15,6,12,33,85,104,8,96,22,73,53,0,0,66,0,22,0,44,113,15,8,58,30,59,26,3,9,0,4,0,0,1,18,1,0,0,1,4,1,22,1,2,6,19,1,65,0,26,9,0,37,17,41,0,100,53,49,5,69,42,5,53,88,13,10,13,9,3,4,14,19,0,36,7,0,116,19,86,19,117,68,58,11,25,12,29,21,0,39,7,13,27,63,63,27,195,63,125,19,88,98,54,99,18,182,125,83,38,9,27,34,1,56,86,184,78,29,0,20,44,71,76,97,58,199,79,107,75,159,174,69,227,82,101,66,77,70,12,163,69,32,20,61,13,0,14,28,0,12,14,14,7,22,99,12,8,49,67,17,0,26,57,5,0,6,54,4,0,95,78,3,157,54,84,99,12,46,16,116,0,0,73,30,0,2,16,1,37,78,44,4,0,93,44,0,10,129,94,22,29,47,150,18,46,121,105,33,141,70,74,46,158,41,187,135,16,84,40,11,3,22,89,73,18,88,27,85,83,85,31,1,88,8,10,20,0,0,0,2,1,0,40,7,5,33,34,82,0,18,79,23,0,71,63,11,0,54,72,31,102,6,36,17,23,2,0,0,44,93,113,72,121,0,50,4,78,87,48,53,74,40,112,3,78,54,73,4,103,44,35,46,0,1,18,6,3,0,0,0,2,4,2,10,64,138,2,12,98,59,2,44,156,40,52,65,3,35,40,1,2,82,1,0,0,4,1,2,1,3,0,0,0,0,11,79,0,0,49,6,0,30,154,4,4,70,21,120,82,12,70,40,2,65,96,44,76,37,57,80,11,52,3,0,0,0,1,73,85,52,92,129,109,10,45,110,68,85,59,120,29,25,162,68,7,86,3,1,15,0,30,0,0,48,13,2,9,96,6,6,33,71,81,0,16,90,77,24,2,40,86,100,22,82,73,97,78,5,4,1,12,2,3,3,76,16,54,48,14,100,92,83,40,61,47,96,63,154,138,159,135,23,63,63,46,88,21,5,12,18,8,28,5,73,80,19,11,128,91,62,27,179,20,76,56,23,103,22,39,2,14,5,6,6,0,27,8,74,2,75,0,125,77,41,0,65,76,8,0,44,0,38,3,0,32,41,60,96,56,90,4,69,1,0,0,10,0,8,5,10,14,0,38,91,70,10,11,8,1,16,16,14,6,2,4,1,11,0,0,0,17,2,110,51,0,0,3,2,2,20,7,16,1,0,15,0,21,19,0,1,47,19,118,62,64,73,62,4,15,129,12,1,33,24,22,123,143,82,125,80,16,74,3,70,7,6,11,37,50,7,0,64,28,0,35,106,21,32,20,0,0,6,0,0,0,2,8,1,2,9,9,0,3,3,5,0,7,4,0,4,4,0,12,0,10,1,0,5,2,0,5,8,76,131,28,136,12,39,3,0,10,2,13,3,12,4,46,28,0,9,18,4,2,20,52,54,1,0,84,49,0,23,62,73,16,50,47,11,3,55,106,2,3,107,54,4,10,122,91,45,20,84,3,68,0,76,0,0,2,3,34,8,31,54,138,43,35,127,134,35,141,19,20,1,16,1,0,3,6,14,6,12,33,87,104,8,97,22,74,55,0,0,68,1,23,0,43,113,15,8,57,29,57,25,4,10,0,5,0,0,2,17,1,0,0,1,3,2,23,1,1,6,18,2,64,0,27,9,0,36,17,40,0,100,52,50,4,70,42,6,52,89,13,10,12,8,2,4,15,19,0,38,7,0,116,18,88,18,118,67,58,12,23,10,28,22,0,39,7,13,26,62,60,27,194,61,124,20,88,99,54,99,18,180,124,84,38,9,28,34,0,55,86,187,77,29,0,21,44,71,76,96,60,196,75,107,75,158,173,69,227,85,99,65,78,68,13,161,68,32,19,61,13,0,16,28,1,12,14,15,7,22,100,12,8,49,68,16,0,27,56,5,0,6,55,4,1,96,79,3,158,54,83,99,12,46,16,117,0,0,74,31,0,2,15,0,36,78,44,3,0,98,44,0,10,130,95,22,29,46,149,17,46,119,107,32,141,67,74,46,158,41,188,134,20,85,40,11,7,22,90,80,18,87,28,86,84,85,30,1,88,8,10,20,0,0,0,2,1,0,39,8,5,31,33,83,0,17,80,23,1,69,62,11,0,53,73,32,102,7,36,17,22,2,0,0,45,93,115,72,121,0,49,4,77,86,49,51,74,39,111,3,76,56,73,4,103,45,35,47,0,1,17,6,3,0,0,0,2,4,2,10,64,136,2,12,98,58,3,44,154,41,52,66,2,36,41,1,2,82,2,0,0,4,1,2,1,4,0,0,0,0,10,78,0,0,49,8,0,30,154,3,4,71,21,121,81,12,70,41,2,66,94,43,76,36,56,78,11,52,3,0,0,0,1,73,84,53,93,128,108,11,46,110,67,86,59,120,28,26,161,67,7,87,2,0,14,1,32,0,0,48,13,2,8,98,7,6,32,71,81,0,16,89,76,24,1,40,85,104,19,80,74